Protein AF-A0A166K056-F1 (afdb_monomer)

Foldseek 3Di:
DAAEEEEEEEAPVCLVPVVPQPLRVLLQVVSVVVVRYDYLYYDYDYLDLVRLLVVVCVCLDPPNRHQEYEYEALFFPDPSSCNCVNVVVQAPFWDVVLVVQLLVLVCLVPVCSVRGRWTWHDRQNHTYTYFYNDNVSSNSSSCQCPAQCNVVQVSCVSVVHPSVVVVVVCVVPPDGPNPPVVSPCVVVVVVVVVVVVVPDDDDDDDDDDDDDDDDDDDDDDDDDDDDDDDDDDDDDDDDDDDDDDDDDDDDDDDDDDDDDDDDDDDDDDDDDDDDDDDDDDDDDPDDPDDDDFPDLAADDLVDDPVNFDPDGSFDAAALVVQQVLLLVVFAAADKDKDFLDLLLAQWFFQAFDFQQAWVVNAKFFQAFFWFAALVPDWWDKAFEDEVVRDPLADDDPPRYIYGHHHRGHHRPNTFEGDHPVQKAQDDADADPVGDGDGGTMMTGNGRDDGNYRMDHTNNPHHGGDGQDHGRDRCHSVCVVSVSCVSSVNGMGMTGDFWAEEEEEEDPLEDEPVDDDPDDPPDSNHDYQPARVVVVCLCVVSSHHYHYLYYFYLDLVSLLVSVLVRLVGTQEYEYEALQDRDSSVCNSVSQCPVFVKAWPGQAYQEPPWGRWTKIWGDRPVDPPDTGIYIYTYNQRLRSVLCCLSHVQLSSSNNSSHDNVVSHFDKDKAFEQAKDFAAQGWYFFFFQWEQDPVGIHTYGLPDRDSNPPSSNPNGQKTFGGDHDDDVDDRIDGGRDIGIIGGNHDHHYPPDPD

Secondary structure (DSSP, 8-state):
-PEEEEEEEE-TTTTT-GGG--HHHHHHHHHHHTTSEEEEEEEEE-S-HHHHHHHHHHHTSTTT--SEEEEES--SSSTT--HHHHHGGG-SEE-HHHHHHHHHHHHTT-GGGGG----EEEETTEEEEEE-SSHHHHHHHHHHHHGGGHHHHHHHHHTT--SHHHHHHHTTT-----SSSTTSSHHHHHHHHHHHHHH-----PPPPP-------------------------------------------------------------------------------PPPPPS-SSPP-TTS-GGGS-SS-SS--B-HHHHHHHHHTT-----EEEEESSGGGTTPEESS-EE-SS-BSSS-EESSSEEEE-TTT--SEEEEEE-TTTS-TTSPPPTTEEEEE-TTPBPPTT--EEEEGGGEEEEEEEE-TTS-EEEEEEEEE-----TTTTEEPTTSSB-TT-EEE-TT-B--TTSHHHHHHHHTT--EEEEEPPPPEEEEEE-TTEE-SSS-----TTS---EE--HHHHHHHHHHHTT--EEEEEEE-SSHHHHHHHHHHHHHH-SEEEEES--SSSTT--HHHHHHHHH--EEEES-BSEES-TT-EEEEEEETTEEEEEEEEEEE-SSHHHHHHHIIIIIHHHHHHHTT--HHHHSPPEEEEEESS-EE--SSEEEEEEEEEEETTEEEEEE-S---TT-GGGGTT--EEEEEPPPPTTS-SEEPTT-EEEEEE-SPPEEP----

Radius of gyration: 42.16 Å; Cα contacts (8 Å, |Δi|>4): 1366; chains: 1; bounding box: 133×83×109 Å

pLDDT: mean 81.58, std 23.65, range [22.14, 98.75]

Sequence (751 aa):
MAYAFCVLTVSDTASQHASADRSGPAIAEMLVHSGRFVLRDQRIVPDDEHAIRDVLASWTSFGFGADLVITTGGTGFGVRDRTPEAVTPLLQKHAPGLVHLLLASSLEKTPFGALSRPVAGTVNDTLVVTLPGSLKAVKEGVEVLLASGLVDHALDLIKGGSGETLHRSLAKGKQPEVAASLVFDATREERLEAERVVAEGFDVKSPPHTGVERAESEHTLETVSLGDSSETQDSSEPGTPHTAGTSVGAELQSMKEPGTPHAGNSSLAPASENAAPHHHHHHDASTHHIPEPRSILSHDPSLPPTARHRVSPYNLVSYEQATETIMNKLFPLSVEKKRVNPSLAGHVLAEDVYAPHNIPSTQTTSVDGYAILASTDGPGIYKVVTSATHKTLDPLPEGTIYRINTGGPLPVDTDAVIMVEDTHLISAAKDEDGNDAEELEIETLVSVPAGENVRQPGSDVKEGDLVLSKDSLLRSTGGEIGTLAFVGRTEVSVVRKPVVAILSTGNELVDLQDPVNIAQDEWGGIYDTNRPSLQAALEGLGYEVSDLGIVDDSIESHVSAIKRGLTKADVLLTTGGTSMGASDLLKPVIERHFGGSIHFGRVMVKPGKPTTFATLPVPDAPGVHKTLFALPGNPASALVMFHVFVVPALRRLGGYAPEQCHFPLVNVKIDVPMRLDLRVEFHRVVIRVENGGPRAYSTGGQRSSRVASLNGANGLVVLPKKTFGGFDVLEKDSEVQAMLIGELQMVQTRF

Nearest PDB structures (foldseek):
  6hso-assembly1_A-2  TM=8.965E-01  e=8.606E-50  Rattus norvegicus
  5erv-assembly1_A  TM=8.896E-01  e=5.034E-49  Rattus norvegicus
  4nwo-assembly1_A  TM=9.095E-01  e=4.667E-14  Shewanella oneidensis
  8cuu-assembly1_A  TM=8.964E-01  e=3.510E-14  synthetic construct
  8cuv-assembly1_A  TM=8.872E-01  e=2.436E-13  synthetic construct

Mean predicted aligned error: 19.11 Å

Solvent-accessible surface area (backbone atoms only — not comparable to full-atom values): 43209 Å² total; per-residue (Å²): 133,68,43,31,26,33,33,40,26,34,28,64,64,26,50,77,37,62,88,69,54,62,36,45,62,49,54,53,49,56,43,40,73,69,73,46,38,42,83,72,50,75,51,62,29,43,50,39,46,62,60,48,36,56,53,49,55,53,44,48,30,93,85,59,67,35,41,35,38,40,37,30,17,28,20,48,84,51,99,55,36,30,41,40,74,31,49,56,84,58,45,78,42,76,32,62,70,58,34,50,50,53,42,52,64,31,42,78,76,35,76,69,34,73,52,51,50,56,48,32,23,26,30,82,69,15,43,38,39,46,35,49,55,48,52,66,57,35,53,57,46,52,52,60,43,57,31,58,46,51,48,62,49,53,54,39,46,60,72,70,45,86,57,56,72,57,56,58,44,47,73,65,75,49,70,62,72,66,70,65,71,80,76,56,55,79,67,44,58,61,44,50,54,58,46,48,76,71,66,70,86,72,86,86,76,79,82,85,91,77,86,82,84,89,82,79,88,83,90,78,88,86,88,85,85,89,87,78,90,82,92,83,91,88,86,86,90,90,84,88,88,85,92,90,89,82,92,86,87,85,87,90,85,88,89,85,87,91,90,87,91,80,89,87,85,86,89,87,87,88,88,88,88,87,85,86,83,93,79,92,80,81,88,73,88,72,81,80,74,79,70,75,51,92,46,79,61,65,63,63,85,91,52,60,85,84,74,50,62,92,37,75,52,51,63,73,36,47,60,67,56,50,51,50,56,50,60,77,73,52,60,54,46,66,74,43,79,44,64,68,53,80,86,48,43,72,29,16,29,68,44,69,40,56,25,83,48,34,33,47,75,50,46,20,31,72,45,48,25,34,38,34,32,42,91,81,51,52,57,42,78,32,33,48,38,33,80,90,80,42,57,52,83,50,75,71,59,90,70,49,36,35,54,38,47,58,67,34,69,62,39,46,87,44,45,20,43,51,44,54,88,49,44,44,86,72,42,57,41,64,46,99,88,67,48,80,69,48,71,40,27,35,31,37,71,55,72,58,57,73,46,33,55,47,42,51,54,27,68,82,41,37,54,68,39,78,77,43,60,48,65,40,71,25,41,82,84,40,60,55,56,48,52,40,53,72,54,66,43,62,60,47,47,23,22,36,71,51,32,35,15,36,34,33,39,44,80,49,56,34,54,83,89,59,74,72,88,61,56,94,91,57,91,70,60,44,69,60,60,50,53,64,56,49,48,54,55,38,49,75,69,68,39,54,73,45,81,70,48,79,33,52,68,42,73,65,48,47,54,53,50,52,52,55,29,65,73,73,25,50,31,36,40,38,29,19,38,40,74,86,62,95,55,34,50,52,60,35,44,38,45,75,77,50,67,22,49,70,81,39,45,20,32,43,39,34,58,38,39,35,33,25,40,32,40,33,58,41,93,93,37,87,93,43,68,37,42,34,41,35,26,33,59,38,43,45,13,28,62,52,43,36,63,72,51,47,49,26,50,47,32,28,25,15,42,42,55,81,85,66,21,54,63,58,72,41,74,25,26,29,69,55,65,45,73,48,42,84,28,39,30,59,43,44,13,37,40,31,39,48,102,88,47,45,34,31,36,68,49,65,72,84,52,41,69,37,55,77,32,55,67,81,46,18,25,29,38,54,43,62,51,43,51,92,93,52,66,63,52,47,52,56,66,39,77,43,47,26,34,47,79,47,75,76,41,71,54,91,71,87,126

Structure (mmCIF, N/CA/C/O backbone):
data_AF-A0A166K056-F1
#
_entry.id   AF-A0A166K056-F1
#
loop_
_atom_site.group_PDB
_atom_site.id
_atom_site.type_symbol
_atom_site.label_atom_id
_atom_site.label_alt_id
_atom_site.label_comp_id
_atom_site.label_asym_id
_atom_site.label_entity_id
_atom_site.label_seq_id
_atom_site.pdbx_PDB_ins_code
_atom_site.Cartn_x
_atom_site.Cartn_y
_atom_site.Cartn_z
_atom_site.occupancy
_atom_site.B_iso_or_equiv
_atom_site.auth_seq_id
_atom_site.auth_comp_id
_atom_site.auth_asym_id
_atom_site.auth_atom_id
_atom_site.pdbx_PDB_model_num
ATOM 1 N N . MET A 1 1 ? -47.479 20.521 -13.825 1.00 61.12 1 MET A N 1
ATOM 2 C CA . MET A 1 1 ? -47.565 21.978 -13.564 1.00 61.12 1 MET A CA 1
ATOM 3 C C . MET A 1 1 ? -46.183 22.559 -13.826 1.00 61.12 1 MET A C 1
ATOM 5 O O . MET A 1 1 ? -45.245 21.771 -13.839 1.00 61.12 1 MET A O 1
ATOM 9 N N . ALA A 1 2 ? -46.050 23.859 -14.084 1.00 83.94 2 ALA A N 1
ATOM 10 C CA . ALA A 1 2 ? -44.731 24.495 -14.137 1.00 83.94 2 ALA A CA 1
ATOM 11 C C . ALA A 1 2 ? -44.344 24.992 -12.737 1.00 83.94 2 ALA A C 1
ATOM 13 O O . ALA A 1 2 ? -45.231 25.397 -11.982 1.00 83.94 2 ALA A O 1
ATOM 14 N N . TYR A 1 3 ? -43.057 24.947 -12.404 1.00 93.62 3 TYR A N 1
ATOM 15 C CA . TYR A 1 3 ? -42.528 25.434 -11.132 1.00 93.62 3 TY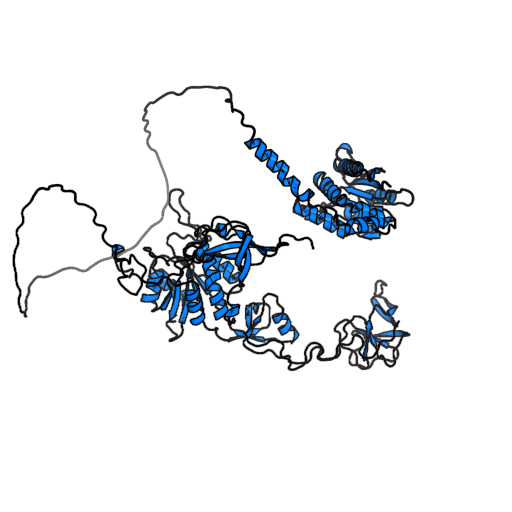R A CA 1
ATOM 16 C C . TYR A 1 3 ? -42.156 26.918 -11.232 1.00 93.62 3 TYR A C 1
ATOM 18 O O . TYR A 1 3 ? -41.561 27.354 -12.220 1.00 93.62 3 TYR A O 1
ATOM 26 N N . ALA A 1 4 ? -42.499 27.710 -10.221 1.00 96.12 4 ALA A N 1
ATOM 27 C CA . ALA A 1 4 ? -42.111 29.116 -10.150 1.00 96.12 4 ALA A CA 1
ATOM 28 C C . ALA A 1 4 ? -40.697 29.245 -9.568 1.00 96.12 4 ALA A C 1
ATOM 30 O O . ALA A 1 4 ? -40.418 28.652 -8.528 1.00 96.12 4 ALA A O 1
ATOM 31 N N . PHE A 1 5 ? -39.813 30.032 -10.185 1.00 97.75 5 PHE A N 1
ATOM 32 C CA . PHE A 1 5 ? -38.455 30.224 -9.663 1.00 97.75 5 PHE A CA 1
ATOM 33 C C . PHE A 1 5 ? -38.014 31.686 -9.603 1.00 97.75 5 PHE A C 1
ATOM 35 O O . PHE A 1 5 ? -38.512 32.527 -10.354 1.00 97.75 5 PHE A O 1
ATOM 42 N N . CYS A 1 6 ? -37.046 31.971 -8.734 1.00 98.31 6 CYS A N 1
ATOM 43 C CA . CYS A 1 6 ? -36.418 33.282 -8.609 1.00 98.31 6 CYS A CA 1
ATOM 44 C C . CYS A 1 6 ? -34.890 33.196 -8.707 1.00 98.31 6 CYS A C 1
ATOM 46 O O . CYS A 1 6 ? -34.292 32.169 -8.375 1.00 98.31 6 CYS A O 1
ATOM 48 N N . VAL A 1 7 ? -34.259 34.287 -9.152 1.00 98.25 7 VAL A N 1
ATOM 49 C CA . VAL A 1 7 ? -32.799 34.366 -9.341 1.00 98.25 7 VAL A CA 1
ATOM 50 C C . VAL A 1 7 ? -32.215 35.568 -8.609 1.00 98.25 7 VAL A C 1
ATOM 52 O O . VAL A 1 7 ? -32.573 36.708 -8.910 1.00 98.25 7 VAL A O 1
ATOM 55 N N . LEU A 1 8 ? -31.297 35.319 -7.672 1.00 98.19 8 LEU A N 1
ATOM 56 C CA . LEU A 1 8 ? -30.595 36.359 -6.918 1.00 98.19 8 LEU A CA 1
ATOM 57 C C . LEU A 1 8 ? -29.129 36.454 -7.343 1.00 98.19 8 LEU A C 1
ATOM 59 O O . LEU A 1 8 ? -28.325 35.580 -7.019 1.00 98.19 8 LEU A O 1
ATOM 63 N N . THR A 1 9 ? -28.761 37.543 -8.007 1.00 97.94 9 THR A N 1
ATOM 64 C CA . THR A 1 9 ? -27.352 37.856 -8.256 1.00 97.94 9 THR A CA 1
ATOM 65 C C . THR A 1 9 ? -26.774 38.602 -7.063 1.00 97.94 9 THR A C 1
ATOM 67 O O . THR A 1 9 ? -27.271 39.660 -6.682 1.00 97.94 9 THR A O 1
ATOM 70 N N . VAL A 1 10 ? -25.699 38.067 -6.495 1.00 97.56 10 VAL A N 1
ATOM 71 C CA . VAL A 1 10 ? -24.932 38.681 -5.412 1.00 97.56 10 VAL A CA 1
ATOM 72 C C . VAL A 1 10 ? -23.645 39.240 -6.017 1.00 97.56 10 VAL A C 1
ATOM 74 O O . VAL A 1 10 ? -22.807 38.488 -6.517 1.00 97.56 10 VAL A O 1
ATOM 77 N N . SER A 1 11 ? -23.543 40.568 -6.083 1.00 95.38 11 SER A N 1
ATOM 78 C CA . SER A 1 11 ? -22.360 41.267 -6.587 1.00 95.38 11 SER A CA 1
ATOM 79 C C . SER A 1 11 ? -22.361 42.746 -6.199 1.00 95.38 11 SER A C 1
ATOM 81 O O . SER A 1 11 ? -23.210 43.526 -6.648 1.00 95.38 11 SER A O 1
ATOM 83 N N . ASP A 1 12 ? -21.323 43.182 -5.486 1.00 93.12 12 ASP A N 1
ATOM 84 C CA . ASP A 1 12 ? -21.030 44.608 -5.250 1.00 93.12 12 ASP A CA 1
ATOM 85 C C . ASP A 1 12 ? -20.948 45.445 -6.543 1.00 93.12 12 ASP A C 1
ATOM 87 O O . ASP A 1 12 ? -21.274 46.631 -6.546 1.00 93.12 12 ASP A O 1
ATOM 91 N N . THR A 1 13 ? -20.524 44.842 -7.660 1.00 91.50 13 THR A N 1
ATOM 92 C CA . THR A 1 13 ? -20.402 45.545 -8.949 1.00 91.50 13 THR A CA 1
ATOM 93 C C . THR A 1 13 ? -21.747 45.632 -9.663 1.00 91.50 13 THR A C 1
ATOM 95 O O . THR A 1 13 ? -22.141 46.712 -10.112 1.00 91.50 13 THR A O 1
ATOM 98 N N . ALA A 1 14 ? -22.475 44.515 -9.762 1.00 92.44 14 ALA A N 1
ATOM 99 C CA . ALA A 1 14 ? -23.733 44.488 -10.503 1.00 92.44 14 ALA A CA 1
ATOM 100 C C . ALA A 1 14 ? -24.892 45.170 -9.758 1.00 92.44 14 ALA A C 1
ATOM 102 O O . ALA A 1 14 ? -25.795 45.698 -10.401 1.00 92.44 14 ALA A O 1
ATOM 103 N N . SER A 1 15 ? -24.857 45.227 -8.422 1.00 92.81 15 SER A N 1
ATOM 104 C CA . SER A 1 15 ? -25.839 45.989 -7.631 1.00 92.81 15 SER A CA 1
ATOM 105 C C . SER A 1 15 ? -25.762 47.501 -7.866 1.00 92.81 15 SER A C 1
ATOM 107 O O . SER A 1 15 ? -26.767 48.194 -7.730 1.00 92.81 15 SER A O 1
ATOM 109 N N . GLN A 1 16 ? -24.596 48.010 -8.274 1.00 92.31 16 GLN A N 1
ATOM 110 C CA . GLN A 1 16 ? -24.409 49.402 -8.699 1.00 92.31 16 GLN A CA 1
ATOM 111 C C . GLN A 1 16 ? -24.663 49.584 -10.203 1.00 92.31 16 GLN A C 1
ATOM 113 O O . GLN A 1 16 ? -25.211 50.601 -10.625 1.00 92.31 16 GLN A O 1
ATOM 118 N N . HIS A 1 17 ? -24.279 48.596 -11.016 1.00 91.25 17 HIS A N 1
ATOM 119 C CA . HIS A 1 17 ? -24.371 48.634 -12.475 1.00 91.25 17 HIS A CA 1
ATOM 120 C C . HIS A 1 17 ? -25.009 47.342 -12.996 1.00 91.25 17 HIS A C 1
ATOM 122 O O . HIS A 1 17 ? -24.307 46.398 -13.349 1.00 91.25 17 HIS A O 1
ATOM 128 N N . ALA A 1 18 ? -26.343 47.300 -13.081 1.00 88.38 18 ALA A N 1
ATOM 129 C CA . ALA A 1 18 ? -27.089 46.081 -13.424 1.00 88.38 18 ALA A CA 1
ATOM 130 C C . ALA A 1 18 ? -26.662 45.421 -14.754 1.00 88.38 18 ALA A C 1
ATOM 132 O O . ALA A 1 18 ? -26.744 44.206 -14.891 1.00 88.38 18 ALA A O 1
ATOM 133 N N . SER A 1 19 ? -26.137 46.193 -15.714 1.00 87.50 19 SER A N 1
ATOM 134 C CA . SER A 1 19 ? -25.581 45.683 -16.978 1.00 87.50 19 SER A CA 1
ATOM 135 C C . SER A 1 19 ? -24.303 44.842 -16.829 1.00 87.50 19 SER A C 1
ATOM 137 O O . SER A 1 19 ? -23.884 44.204 -17.795 1.00 87.50 19 SER A O 1
ATOM 139 N N . ALA A 1 20 ? -23.674 44.832 -15.650 1.00 86.25 20 ALA A N 1
ATOM 140 C CA . ALA A 1 20 ? -22.558 43.948 -15.329 1.00 86.25 20 ALA A CA 1
ATOM 141 C C . ALA A 1 20 ? -23.016 42.525 -14.952 1.00 86.25 20 ALA A C 1
ATOM 143 O O . ALA A 1 20 ? -22.210 41.595 -15.043 1.00 86.25 20 ALA A O 1
ATOM 144 N N . ASP A 1 21 ? -24.286 42.327 -14.569 1.00 93.50 21 ASP A N 1
ATOM 145 C CA . ASP A 1 21 ? -24.821 40.983 -14.357 1.00 93.50 21 ASP A CA 1
ATOM 146 C C . ASP A 1 21 ? -25.049 40.277 -15.696 1.00 93.50 21 ASP A C 1
ATOM 148 O O . ASP A 1 21 ? -25.907 40.648 -16.497 1.00 93.50 21 ASP A O 1
ATOM 152 N N . ARG A 1 22 ? -24.278 39.214 -15.918 1.00 93.50 22 ARG A N 1
ATOM 153 C CA . ARG A 1 22 ? -24.477 38.271 -17.026 1.00 93.50 22 ARG A CA 1
ATOM 154 C C . ARG A 1 22 ? -24.918 36.891 -16.541 1.00 93.50 22 ARG A C 1
ATOM 156 O O . ARG A 1 22 ? -25.360 36.087 -17.354 1.00 93.50 22 ARG A O 1
ATOM 163 N N . SER A 1 23 ? -24.791 36.619 -15.245 1.00 94.94 23 SER A N 1
ATOM 164 C CA . SER A 1 23 ? -25.004 35.307 -14.635 1.00 94.94 23 SER A CA 1
ATOM 165 C C . SER A 1 23 ? -26.474 35.095 -14.273 1.00 94.94 23 SER A C 1
ATOM 167 O O . SER A 1 23 ? -27.045 34.069 -14.636 1.00 94.94 23 SER A O 1
ATOM 169 N N . GLY A 1 24 ? -27.118 36.086 -13.651 1.00 95.75 24 GLY A N 1
ATOM 170 C CA . GLY A 1 24 ? -28.545 36.051 -13.329 1.00 95.75 24 GLY A CA 1
ATOM 171 C C . GLY A 1 24 ? -29.437 35.846 -14.562 1.00 95.75 24 GLY A C 1
ATOM 172 O O . GLY A 1 24 ? -30.225 34.896 -14.581 1.00 95.75 24 GLY A O 1
ATOM 173 N N . PRO A 1 25 ? -29.287 36.655 -15.635 1.00 96.06 25 PRO A N 1
ATOM 174 C CA . PRO A 1 25 ? -30.037 36.470 -16.876 1.00 96.06 25 PRO A CA 1
ATOM 175 C C . PRO A 1 25 ? -29.839 35.088 -17.509 1.00 96.06 25 PRO A C 1
ATOM 177 O O . PRO A 1 25 ? -30.799 34.518 -18.019 1.00 96.06 25 PRO A O 1
ATOM 180 N N . ALA A 1 26 ? -28.632 34.515 -17.433 1.00 94.31 26 ALA A N 1
ATOM 181 C CA . ALA A 1 26 ? -28.354 33.188 -17.982 1.00 94.31 26 ALA A CA 1
ATOM 182 C C . ALA A 1 26 ? -29.072 32.064 -17.211 1.00 94.31 26 ALA A C 1
ATOM 184 O O . ALA A 1 26 ? -29.607 31.150 -17.835 1.00 94.31 26 ALA A O 1
ATOM 185 N N . ILE A 1 27 ? -29.151 32.145 -15.875 1.00 96.81 27 ILE A N 1
ATOM 186 C CA . ILE A 1 27 ? -29.944 31.203 -15.058 1.00 96.81 27 ILE A CA 1
ATOM 187 C C . ILE A 1 27 ? -31.416 31.277 -15.460 1.00 96.81 27 ILE A C 1
ATOM 189 O O . ILE A 1 27 ? -32.052 30.249 -15.699 1.00 96.81 27 ILE A O 1
ATOM 193 N N . ALA A 1 28 ? -31.945 32.500 -15.551 1.00 95.69 28 ALA A N 1
ATOM 194 C CA . ALA A 1 28 ? -33.329 32.742 -15.930 1.00 95.69 28 ALA A CA 1
ATOM 195 C C . ALA A 1 28 ? -33.649 32.178 -17.321 1.00 95.69 28 ALA A C 1
ATOM 197 O O . ALA A 1 28 ? -34.644 31.471 -17.491 1.00 95.69 28 ALA A O 1
ATOM 198 N N . GLU A 1 29 ? -32.775 32.433 -18.295 1.00 95.00 29 GLU A N 1
ATOM 199 C CA . GLU A 1 29 ? -32.897 31.927 -19.657 1.00 95.00 29 GLU A CA 1
ATOM 200 C C . GLU A 1 29 ? -32.895 30.391 -19.701 1.00 95.00 29 GLU A C 1
ATOM 202 O O . GLU A 1 29 ? -33.800 29.798 -20.289 1.00 95.00 29 GLU A O 1
ATOM 207 N N . MET A 1 30 ? -31.925 29.731 -19.062 1.00 95.12 30 MET A N 1
ATOM 208 C CA . MET A 1 30 ? -31.781 28.269 -19.107 1.00 95.12 30 MET A CA 1
ATOM 209 C C . MET A 1 30 ? -32.948 27.536 -18.435 1.00 95.12 30 MET A C 1
ATOM 211 O O . MET A 1 30 ? -33.456 26.550 -18.976 1.00 95.12 30 MET A O 1
ATOM 215 N N . LEU A 1 31 ? -33.415 28.029 -17.284 1.00 92.88 31 LEU A N 1
ATOM 216 C CA . LEU A 1 31 ? -34.552 27.433 -16.583 1.00 92.88 31 LEU A CA 1
ATOM 217 C C . LEU A 1 31 ? -35.853 27.593 -17.380 1.00 92.88 31 LEU A C 1
ATOM 219 O O . LEU A 1 31 ? -36.585 26.614 -17.529 1.00 92.88 31 LEU A O 1
ATOM 223 N N . VAL A 1 32 ? -36.117 28.764 -17.973 1.00 92.94 32 VAL A N 1
ATOM 224 C CA . VAL A 1 32 ? -37.289 28.962 -18.848 1.00 92.94 32 VAL A CA 1
ATOM 225 C C . VAL A 1 32 ? -37.221 28.063 -20.091 1.00 92.94 32 VAL A C 1
ATOM 227 O O . VAL A 1 32 ? -38.220 27.430 -20.438 1.00 92.94 32 VAL A O 1
ATOM 230 N N . HIS A 1 33 ? -36.049 27.921 -20.722 1.00 91.00 33 HIS A N 1
ATOM 231 C CA . HIS A 1 33 ? -35.871 27.064 -21.904 1.00 91.00 33 HIS A CA 1
ATOM 232 C C . HIS A 1 33 ? -36.130 25.570 -21.650 1.00 91.00 33 HIS A C 1
ATOM 234 O O . HIS A 1 33 ? -36.490 24.855 -22.584 1.00 91.00 33 HIS A O 1
ATOM 240 N N . SER A 1 34 ? -36.026 25.088 -20.407 1.00 86.62 34 SER A N 1
ATOM 241 C CA . SER A 1 34 ? -36.412 23.709 -20.057 1.00 86.62 34 SER A CA 1
ATOM 242 C C . SER A 1 34 ? -37.915 23.417 -20.236 1.00 86.62 34 SER A C 1
ATOM 244 O O . SER A 1 34 ? -38.332 22.257 -20.229 1.00 86.62 34 SER A O 1
ATOM 246 N N . GLY A 1 35 ? -38.756 24.457 -20.329 1.00 85.06 35 GLY A N 1
ATOM 247 C CA . GLY A 1 35 ? -40.214 24.345 -20.416 1.00 85.06 35 GLY A CA 1
ATOM 248 C C . GLY A 1 35 ? -40.910 23.882 -19.127 1.00 85.06 35 GLY A C 1
ATOM 249 O O . GLY A 1 35 ? -42.131 23.710 -19.127 1.00 85.06 35 GLY A O 1
ATOM 250 N N . ARG A 1 36 ? -40.168 23.671 -18.028 1.00 86.62 36 ARG A N 1
ATOM 251 C CA . ARG A 1 36 ? -40.708 23.272 -16.713 1.00 86.62 36 ARG A CA 1
ATOM 252 C C . ARG A 1 36 ? -40.801 24.410 -15.705 1.00 86.62 36 ARG A C 1
ATOM 254 O O . ARG A 1 36 ? -41.571 24.290 -14.753 1.00 86.62 36 ARG A O 1
ATOM 261 N N . PHE A 1 37 ? -40.075 25.502 -15.923 1.00 93.69 37 PHE A N 1
ATOM 262 C CA . PHE A 1 37 ? -39.930 26.591 -14.962 1.00 93.69 37 PHE A CA 1
ATOM 263 C C . PHE A 1 37 ? -40.432 27.928 -15.520 1.00 93.69 37 PHE A C 1
ATOM 265 O O . PHE A 1 37 ? -40.282 28.216 -16.706 1.00 93.69 37 PHE A O 1
ATOM 272 N N . VAL A 1 38 ? -41.010 28.761 -14.653 1.00 95.38 38 VAL A N 1
ATOM 273 C CA . VAL A 1 38 ? -41.463 30.125 -14.966 1.00 95.38 38 VAL A CA 1
ATOM 274 C C . VAL A 1 38 ? -40.770 31.104 -14.025 1.00 95.38 38 VAL A C 1
ATOM 276 O O . VAL A 1 38 ? -40.877 30.969 -12.805 1.00 95.38 38 VAL A O 1
ATOM 279 N N . LEU A 1 39 ? -40.066 32.090 -14.590 1.00 96.25 39 LEU A N 1
ATOM 280 C CA . LEU A 1 39 ? -39.398 33.126 -13.805 1.00 96.25 39 LEU A CA 1
ATOM 281 C C . LEU A 1 39 ? -40.452 33.984 -13.101 1.00 96.25 39 LEU A C 1
ATOM 283 O O . LEU A 1 39 ? -41.348 34.528 -13.747 1.00 96.25 39 LEU A O 1
ATOM 287 N N . ARG A 1 40 ? -40.330 34.106 -11.779 1.00 96.06 40 ARG A N 1
ATOM 288 C CA . ARG A 1 40 ? -41.246 34.870 -10.930 1.00 96.06 40 ARG A CA 1
ATOM 289 C C . ARG A 1 40 ? -40.673 36.217 -10.500 1.00 96.06 40 ARG A C 1
ATOM 291 O O . ARG A 1 40 ? -41.404 37.201 -10.496 1.00 96.06 40 ARG A O 1
ATOM 298 N N . ASP A 1 41 ? -39.395 36.254 -10.133 1.00 97.31 41 ASP A N 1
ATOM 299 C CA . ASP A 1 41 ? -38.681 37.478 -9.753 1.00 97.31 41 ASP A CA 1
ATOM 300 C C . ASP A 1 41 ? -37.169 37.299 -9.982 1.00 97.31 41 ASP A C 1
ATOM 302 O O . ASP A 1 41 ? -36.645 36.186 -9.895 1.00 97.31 41 ASP A O 1
ATOM 306 N N . GLN A 1 42 ? -36.466 38.388 -10.274 1.00 97.12 42 GLN A N 1
ATOM 307 C CA . GLN A 1 42 ? -35.012 38.421 -10.415 1.00 97.12 42 GLN A CA 1
ATOM 308 C C . GLN A 1 42 ? -34.490 39.716 -9.802 1.00 97.12 42 GLN A C 1
ATOM 310 O O . GLN A 1 42 ? -34.960 40.804 -10.134 1.00 97.12 42 GLN A O 1
ATOM 315 N N . ARG A 1 43 ? -33.495 39.608 -8.918 1.00 97.69 43 ARG A N 1
ATOM 316 C CA . ARG A 1 43 ? -32.910 40.756 -8.213 1.00 97.69 43 ARG A CA 1
ATOM 317 C C . ARG A 1 43 ? -31.394 40.670 -8.173 1.00 97.69 43 ARG A C 1
ATOM 319 O O . ARG A 1 43 ? -30.815 39.590 -8.269 1.00 97.69 43 ARG A O 1
ATOM 326 N N . ILE A 1 44 ? -30.775 41.832 -7.998 1.00 97.75 44 ILE A N 1
ATOM 327 C CA . ILE A 1 44 ? -29.340 41.982 -7.782 1.00 97.75 44 ILE A CA 1
ATOM 328 C C . ILE A 1 44 ? -29.146 42.679 -6.434 1.00 97.75 44 ILE A C 1
ATOM 330 O O . ILE A 1 44 ? -29.798 43.688 -6.167 1.00 97.75 44 ILE A O 1
ATOM 334 N N . VAL A 1 45 ? -28.263 42.145 -5.595 1.00 97.44 45 VAL A N 1
ATOM 335 C CA . VAL A 1 45 ? -27.890 42.697 -4.283 1.00 97.44 45 VAL A CA 1
ATOM 336 C C . VAL A 1 45 ? -26.367 42.813 -4.176 1.00 97.44 45 VAL A C 1
ATOM 338 O O . VAL A 1 45 ? -25.658 42.087 -4.879 1.00 97.44 45 VAL A O 1
ATOM 341 N N . PRO A 1 46 ? -25.835 43.735 -3.353 1.00 95.88 46 PRO A N 1
ATOM 342 C CA . PRO A 1 46 ? -24.414 43.735 -3.016 1.00 95.88 46 PRO A CA 1
ATOM 343 C C . PRO A 1 46 ? -24.036 42.455 -2.262 1.00 95.88 46 PRO A C 1
ATOM 345 O O . PRO A 1 46 ? -24.902 41.710 -1.796 1.00 95.88 46 PRO A O 1
ATOM 348 N N . ASP A 1 47 ? -22.737 42.229 -2.099 1.00 93.88 47 ASP A N 1
ATOM 349 C CA . ASP A 1 47 ? -22.197 41.162 -1.260 1.00 93.88 47 ASP A CA 1
ATOM 350 C C . ASP A 1 47 ? -22.361 41.530 0.232 1.00 93.88 47 ASP A C 1
ATOM 352 O O . ASP A 1 47 ? -21.416 41.890 0.941 1.00 93.88 47 ASP A O 1
ATOM 356 N N . ASP A 1 48 ? -23.609 41.536 0.699 1.00 95.25 48 ASP A N 1
ATOM 357 C CA . ASP A 1 48 ? -24.008 41.873 2.064 1.00 95.25 48 ASP A CA 1
ATOM 358 C C . ASP A 1 48 ? -25.002 40.851 2.628 1.00 95.25 48 ASP A C 1
ATOM 360 O O . ASP A 1 48 ? -25.994 40.484 1.998 1.00 95.25 48 ASP A O 1
ATOM 364 N N . GLU A 1 49 ? -24.734 40.407 3.853 1.00 95.81 49 GLU A N 1
ATOM 365 C CA . GLU A 1 49 ? -25.452 39.315 4.504 1.00 95.81 49 GLU A CA 1
ATOM 366 C C . GLU A 1 49 ? -26.931 39.644 4.771 1.00 95.81 49 GLU A C 1
ATOM 368 O O . GLU A 1 49 ? -27.787 38.766 4.647 1.00 95.81 49 GLU A O 1
ATOM 373 N N . HIS A 1 50 ? -27.250 40.904 5.085 1.00 95.69 50 HIS A N 1
ATOM 374 C CA . HIS A 1 50 ? -28.622 41.343 5.341 1.00 95.69 50 HIS A CA 1
ATOM 375 C C . HIS A 1 50 ? -29.381 41.511 4.025 1.00 95.69 50 HIS A C 1
ATOM 377 O O . HIS A 1 50 ? -30.466 40.955 3.878 1.00 95.69 50 HIS A O 1
ATOM 383 N N . ALA A 1 51 ? -28.779 42.169 3.028 1.00 95.81 51 ALA A N 1
ATOM 384 C CA . ALA A 1 51 ? -29.395 42.350 1.712 1.00 95.81 51 ALA A CA 1
ATOM 385 C C . ALA A 1 51 ? -29.751 41.013 1.031 1.00 95.81 51 ALA A C 1
ATOM 387 O O . ALA A 1 51 ? -30.809 40.892 0.409 1.00 95.81 51 ALA A O 1
ATOM 388 N N . ILE A 1 52 ? -28.897 39.991 1.175 1.00 97.56 52 ILE A N 1
ATOM 389 C CA . ILE A 1 52 ? -29.170 38.634 0.680 1.00 97.56 52 ILE A CA 1
ATOM 390 C C . ILE A 1 52 ? -30.322 37.992 1.469 1.00 97.56 52 ILE A C 1
ATOM 392 O O . ILE A 1 52 ? -31.264 37.475 0.862 1.00 97.56 52 ILE A O 1
ATOM 396 N N . ARG A 1 53 ? -30.284 38.036 2.811 1.00 97.12 53 ARG A N 1
ATOM 397 C CA . ARG A 1 53 ? -31.327 37.437 3.664 1.00 97.12 53 ARG A CA 1
ATOM 398 C C . ARG A 1 53 ? -32.697 38.077 3.472 1.00 97.12 53 ARG A C 1
ATOM 400 O O . ARG A 1 53 ? -33.671 37.338 3.391 1.00 97.12 53 ARG A O 1
ATOM 407 N N . ASP A 1 54 ? -32.782 39.397 3.344 1.00 95.94 54 ASP A N 1
ATOM 408 C CA . ASP A 1 54 ? -34.049 40.118 3.172 1.00 95.94 54 ASP A CA 1
ATOM 409 C C . ASP A 1 54 ? -34.769 39.706 1.877 1.00 95.94 54 ASP A C 1
ATOM 411 O O . ASP A 1 54 ? -35.987 39.499 1.866 1.00 95.94 54 ASP A O 1
ATOM 415 N N . VAL A 1 55 ? -34.023 39.526 0.779 1.00 97.12 55 VAL A N 1
ATOM 416 C CA . VAL A 1 55 ? -34.593 39.041 -0.488 1.00 97.12 55 VAL A CA 1
ATOM 417 C C . VAL A 1 55 ? -35.025 37.580 -0.378 1.00 97.12 55 VAL A C 1
ATOM 419 O O . VAL A 1 55 ? -36.134 37.248 -0.799 1.00 97.12 55 VAL A O 1
ATOM 422 N N . LEU A 1 56 ? -34.199 36.715 0.219 1.00 96.12 56 LEU A N 1
ATOM 423 C CA . LEU A 1 56 ? -34.547 35.304 0.399 1.00 96.12 56 LEU A CA 1
ATOM 424 C C . LEU A 1 56 ? -35.776 35.138 1.294 1.00 96.12 56 LEU A C 1
ATOM 426 O O . LEU A 1 56 ? -36.729 34.492 0.875 1.00 96.12 56 LEU A O 1
ATOM 430 N N . ALA A 1 57 ? -35.813 35.795 2.454 1.00 93.25 57 ALA A N 1
ATOM 431 C CA . ALA A 1 57 ? -36.957 35.780 3.362 1.00 93.25 57 ALA A CA 1
ATOM 432 C C . ALA A 1 57 ? -38.236 36.316 2.697 1.00 93.25 57 ALA A C 1
ATOM 434 O O . ALA A 1 57 ? -39.321 35.785 2.934 1.00 93.25 57 ALA A O 1
ATOM 435 N N . SER A 1 58 ? -38.125 37.329 1.825 1.00 95.00 58 SER A N 1
ATOM 436 C CA . SER A 1 58 ? -39.252 37.816 1.024 1.00 95.00 58 SER A CA 1
ATOM 437 C C . SER A 1 58 ? -39.773 36.748 0.054 1.00 95.00 58 SER A C 1
ATOM 439 O O . SER A 1 58 ? -40.984 36.528 -0.004 1.00 95.00 58 SER A O 1
ATOM 441 N N . TRP A 1 59 ? -38.891 36.059 -0.676 1.00 96.94 59 TRP A N 1
ATOM 442 C CA . TRP A 1 59 ? -39.276 35.053 -1.674 1.00 96.94 59 TRP A CA 1
ATOM 443 C C . TRP A 1 59 ? -39.735 33.716 -1.087 1.00 96.94 59 TRP A C 1
ATOM 445 O O . TRP A 1 59 ? -40.596 33.063 -1.672 1.00 96.94 59 TRP A O 1
ATOM 455 N N . THR A 1 60 ? -39.211 33.327 0.075 1.00 93.81 60 THR A N 1
ATOM 456 C CA . THR A 1 60 ? -39.586 32.097 0.793 1.00 93.81 60 THR A CA 1
ATOM 457 C C . THR A 1 60 ? -40.732 32.328 1.787 1.00 93.81 60 THR A C 1
ATOM 459 O O . THR A 1 60 ? -41.048 31.449 2.590 1.00 93.81 60 THR A O 1
ATOM 462 N N . SER A 1 61 ? -41.339 33.522 1.797 1.00 90.56 61 SER A N 1
ATOM 463 C CA . SER A 1 61 ? -42.478 33.840 2.664 1.00 90.56 61 SER A CA 1
ATOM 464 C C . SER A 1 61 ? -43.773 33.176 2.183 1.00 90.56 61 SER A C 1
ATOM 466 O O . SER A 1 61 ? -44.035 33.058 0.980 1.00 90.56 61 SER A O 1
ATOM 468 N N . PHE A 1 62 ? -44.622 32.770 3.133 1.00 78.56 62 PHE A N 1
ATOM 469 C CA . PHE A 1 62 ? -45.925 32.178 2.831 1.00 78.56 62 PHE A CA 1
ATOM 470 C C . PHE A 1 62 ? -46.761 33.105 1.939 1.00 78.56 62 PHE A C 1
ATOM 472 O O . PHE A 1 62 ? -47.051 34.246 2.294 1.00 78.56 62 PHE A O 1
ATOM 479 N N . GLY A 1 63 ? -47.170 32.590 0.779 1.00 77.75 63 GLY A N 1
ATOM 480 C CA . GLY A 1 63 ? -47.942 33.335 -0.215 1.00 77.75 63 GLY A CA 1
ATOM 481 C C . GLY A 1 63 ? -47.110 34.037 -1.292 1.00 77.75 63 GLY A C 1
ATOM 482 O O . GLY A 1 63 ? -47.685 34.395 -2.321 1.00 77.75 63 GLY A O 1
ATOM 483 N N . PHE A 1 64 ? -45.781 34.168 -1.144 1.00 90.00 64 PHE A N 1
ATOM 484 C CA . PHE A 1 64 ? -44.949 34.602 -2.271 1.00 90.00 64 PHE A CA 1
ATOM 485 C C . PHE A 1 64 ? -44.901 33.528 -3.358 1.00 90.00 64 PHE A C 1
ATOM 487 O O . PHE A 1 64 ? -45.036 33.871 -4.523 1.00 90.00 64 PHE A O 1
ATOM 494 N N . GLY A 1 65 ? -44.799 32.240 -3.009 1.00 86.94 65 GLY A N 1
ATOM 495 C CA . GLY A 1 65 ? -44.945 31.130 -3.960 1.00 86.94 65 GLY A CA 1
ATOM 496 C C . GLY A 1 65 ? -43.801 31.018 -4.974 1.00 86.94 65 GLY A C 1
ATOM 497 O O . GLY A 1 65 ? -44.051 30.957 -6.183 1.00 86.94 65 GLY A O 1
ATOM 498 N N . ALA A 1 66 ? -42.561 31.026 -4.483 1.00 94.75 66 ALA A N 1
ATOM 499 C CA . ALA A 1 66 ? -41.398 30.537 -5.214 1.00 94.75 66 ALA A CA 1
ATOM 500 C C . ALA A 1 66 ? -41.149 29.069 -4.837 1.00 94.75 66 ALA A C 1
ATOM 502 O O . ALA A 1 66 ? -41.073 28.735 -3.658 1.00 94.75 66 ALA A O 1
ATOM 503 N N . ASP A 1 67 ? -40.996 28.202 -5.834 1.00 96.19 67 ASP A N 1
ATOM 504 C CA . ASP A 1 67 ? -40.687 26.783 -5.633 1.00 96.19 67 ASP A CA 1
ATOM 505 C C . ASP A 1 67 ? -39.169 26.558 -5.580 1.00 96.19 67 ASP A C 1
ATOM 507 O O . ASP A 1 67 ? -38.676 25.727 -4.822 1.00 96.19 67 ASP A O 1
ATOM 511 N N . LEU A 1 68 ? -38.422 27.331 -6.374 1.00 97.56 68 LEU A N 1
ATOM 512 C CA . LEU A 1 68 ? -36.967 27.270 -6.498 1.00 97.56 68 LEU A CA 1
ATOM 513 C C . LEU A 1 68 ? -36.358 28.675 -6.411 1.00 97.56 68 LEU A C 1
ATOM 515 O O . LEU A 1 68 ? -36.810 29.600 -7.082 1.00 97.56 68 LEU A O 1
ATOM 519 N N . VAL A 1 69 ? -35.277 28.829 -5.656 1.00 98.31 69 VAL A N 1
ATOM 520 C CA . VAL A 1 69 ? -34.422 30.018 -5.673 1.00 98.31 69 VAL A CA 1
ATOM 521 C C . VAL A 1 69 ? -32.997 29.592 -5.984 1.00 98.31 69 VAL A C 1
ATOM 523 O O . VAL A 1 69 ? -32.434 28.739 -5.298 1.00 98.31 69 VAL A O 1
ATOM 526 N N . ILE A 1 70 ? -32.402 30.214 -7.001 1.00 98.00 70 ILE A N 1
ATOM 527 C CA . ILE A 1 70 ? -30.976 30.062 -7.295 1.00 98.00 70 ILE A CA 1
ATOM 528 C C . ILE A 1 70 ? -30.272 31.389 -7.038 1.00 98.00 70 ILE A C 1
ATOM 530 O O . ILE A 1 70 ? -30.671 32.424 -7.576 1.00 98.00 70 ILE A O 1
ATOM 534 N N . THR A 1 71 ? -29.212 31.362 -6.230 1.00 97.88 71 THR A N 1
ATOM 535 C CA . THR A 1 71 ? -28.309 32.510 -6.084 1.00 97.88 71 THR A CA 1
ATOM 536 C C . THR A 1 71 ? -27.051 32.325 -6.931 1.00 97.88 71 THR A C 1
ATOM 538 O O . THR A 1 71 ? -26.626 31.199 -7.186 1.00 97.88 71 THR A O 1
ATOM 541 N N . THR A 1 72 ? -26.441 33.423 -7.374 1.00 97.00 72 THR A N 1
ATOM 542 C CA . THR A 1 72 ? -25.153 33.424 -8.084 1.00 97.00 72 THR A CA 1
ATOM 543 C C . THR A 1 72 ? -24.238 34.503 -7.524 1.00 97.00 72 THR A C 1
ATOM 545 O O . THR A 1 72 ? -24.596 35.678 -7.552 1.00 97.00 72 THR A O 1
ATOM 548 N N . GLY A 1 73 ? -23.040 34.119 -7.080 1.00 94.44 73 GLY A N 1
ATOM 549 C CA . GLY A 1 73 ? -22.040 35.038 -6.520 1.00 94.44 73 GLY A CA 1
ATOM 550 C C . GLY A 1 73 ? -21.876 34.918 -5.007 1.00 94.44 73 GLY A C 1
ATOM 551 O O . GLY A 1 73 ? -22.655 34.244 -4.332 1.00 94.44 73 GLY A O 1
ATOM 552 N N . GLY A 1 74 ? -20.813 35.525 -4.479 1.00 93.00 74 GLY A N 1
ATOM 553 C CA . GLY A 1 74 ? -20.514 35.558 -3.047 1.00 93.00 74 GLY A CA 1
ATOM 554 C C . GLY A 1 74 ? -20.175 34.209 -2.389 1.00 93.00 74 GLY A C 1
ATOM 555 O O . GLY A 1 74 ? -20.220 34.124 -1.165 1.00 93.00 74 GLY A O 1
ATOM 556 N N . THR A 1 75 ? -19.898 33.134 -3.147 1.00 94.56 75 THR A N 1
ATOM 557 C CA . THR A 1 75 ? -19.638 31.776 -2.604 1.00 94.56 75 THR A CA 1
ATOM 558 C C . THR A 1 75 ? -18.159 31.430 -2.407 1.00 94.56 75 THR A C 1
ATOM 560 O O . THR A 1 75 ? -17.860 30.319 -1.976 1.00 94.56 75 THR A O 1
ATOM 563 N N . GLY A 1 76 ? -17.226 32.319 -2.755 1.00 90.56 76 GLY A N 1
ATOM 564 C CA . GLY A 1 76 ? -15.785 32.063 -2.658 1.00 90.56 76 GLY A CA 1
ATOM 565 C C . GLY A 1 76 ? -15.190 32.298 -1.263 1.00 90.56 76 GLY A C 1
ATOM 566 O O . GLY A 1 76 ? -15.894 32.326 -0.251 1.00 90.56 76 GLY A O 1
ATOM 567 N N . PHE A 1 77 ? -13.865 32.467 -1.219 1.00 89.00 77 PHE A N 1
ATOM 568 C CA . PHE A 1 77 ? -13.077 32.820 -0.024 1.00 89.00 77 PHE A CA 1
ATOM 569 C C . PHE A 1 77 ? -12.684 34.312 0.036 1.00 89.00 77 PHE A C 1
ATOM 571 O O . PHE A 1 77 ? -11.878 34.711 0.878 1.00 89.00 77 PHE A O 1
ATOM 578 N N . GLY A 1 78 ? -13.196 35.152 -0.864 1.00 88.38 78 GLY A N 1
ATOM 579 C CA . GLY A 1 78 ? -12.955 36.590 -0.849 1.00 88.38 78 GLY A CA 1
ATOM 580 C C . GLY A 1 78 ? -13.520 37.249 0.411 1.00 88.38 78 GLY A C 1
ATOM 581 O O . GLY A 1 78 ? -14.528 36.823 0.962 1.00 88.38 78 GLY A O 1
ATOM 582 N N . VAL A 1 79 ? -12.908 38.348 0.860 1.00 88.00 79 VAL A N 1
ATOM 583 C CA . VAL A 1 79 ? -13.311 39.062 2.096 1.00 88.00 79 VAL A CA 1
ATOM 584 C C . VAL A 1 79 ? -14.786 39.510 2.071 1.00 88.00 79 VAL A C 1
ATOM 586 O O . VAL A 1 79 ? -15.428 39.625 3.123 1.00 88.00 79 VAL A O 1
ATOM 589 N N . ARG A 1 80 ? -15.316 39.745 0.862 1.00 91.00 80 ARG A N 1
ATOM 590 C CA . ARG A 1 80 ? -16.709 40.106 0.577 1.00 91.00 80 ARG A CA 1
ATOM 591 C C . ARG A 1 80 ? -17.621 38.900 0.303 1.00 91.00 80 ARG A C 1
ATOM 593 O O . ARG A 1 80 ? -18.819 39.074 0.409 1.00 91.00 80 ARG A O 1
ATOM 600 N N . ASP A 1 81 ? -17.113 37.698 0.027 1.00 93.50 81 ASP A N 1
ATOM 601 C CA . ASP A 1 81 ? -17.954 36.527 -0.274 1.00 93.50 81 ASP A CA 1
ATOM 602 C C . ASP A 1 81 ? -18.751 36.088 0.977 1.00 93.50 81 ASP A C 1
ATOM 604 O O . ASP A 1 81 ? -18.187 35.483 1.892 1.00 93.50 81 ASP A O 1
ATOM 608 N N . ARG A 1 82 ? -20.053 36.422 1.039 1.00 95.75 82 ARG A N 1
ATOM 609 C CA . ARG A 1 82 ? -20.946 36.179 2.202 1.00 95.75 82 ARG A CA 1
ATOM 610 C C . ARG A 1 82 ? -22.212 35.376 1.901 1.00 95.75 82 ARG A C 1
ATOM 612 O O . ARG A 1 82 ? -23.061 35.219 2.776 1.00 95.75 82 ARG A O 1
ATOM 619 N N . THR A 1 83 ? -22.382 34.862 0.685 1.00 97.00 83 THR A N 1
ATOM 620 C CA . THR A 1 83 ? -23.598 34.120 0.305 1.00 97.00 83 THR A CA 1
ATOM 621 C C . THR A 1 83 ? -23.835 32.867 1.166 1.00 97.00 83 THR A C 1
ATOM 623 O O . THR A 1 83 ? -24.974 32.666 1.588 1.00 97.00 83 THR A O 1
ATOM 626 N N . PRO A 1 84 ? -22.825 32.031 1.491 1.00 97.12 84 PRO A N 1
ATOM 627 C CA . PRO A 1 84 ? -23.009 30.874 2.368 1.00 97.12 84 PRO A CA 1
ATOM 628 C C . PRO A 1 84 ? -23.420 31.283 3.785 1.00 97.12 84 PRO A C 1
ATOM 630 O O . PRO A 1 84 ? -24.349 30.701 4.341 1.00 97.12 84 PRO A O 1
ATOM 633 N N . GLU A 1 85 ? -22.785 32.311 4.347 1.00 96.94 85 GLU A N 1
ATOM 634 C CA . GLU A 1 85 ? -23.102 32.883 5.659 1.00 96.94 85 GLU A CA 1
ATOM 635 C C . GLU A 1 85 ? -24.534 33.438 5.705 1.00 96.94 85 GLU A C 1
ATOM 637 O O . GLU A 1 85 ? -25.266 33.212 6.669 1.00 96.94 85 GLU A O 1
ATOM 642 N N . ALA A 1 86 ? -24.973 34.111 4.640 1.00 97.00 86 ALA A N 1
ATOM 643 C CA . ALA A 1 86 ? -26.326 34.640 4.524 1.00 97.00 86 ALA A CA 1
ATOM 644 C C . ALA A 1 86 ? -27.385 33.528 4.442 1.00 97.00 86 ALA A C 1
ATOM 646 O O . ALA A 1 86 ? -28.385 33.581 5.160 1.00 97.00 86 ALA A O 1
ATOM 647 N N . VAL A 1 87 ? -27.159 32.525 3.585 1.00 97.12 87 VAL A N 1
ATOM 648 C CA . VAL A 1 87 ? -28.146 31.487 3.240 1.00 97.12 87 VAL A CA 1
ATOM 649 C C . VAL A 1 87 ? -28.236 30.387 4.299 1.00 97.12 87 VAL A C 1
ATOM 651 O O . VAL A 1 87 ? -29.343 29.974 4.635 1.00 97.12 87 VAL A O 1
ATOM 654 N N . THR A 1 88 ? -27.106 29.909 4.834 1.00 97.31 88 THR A N 1
ATOM 655 C CA . THR A 1 88 ? -27.060 28.714 5.705 1.00 97.31 88 THR A CA 1
ATOM 656 C C . THR A 1 88 ? -28.018 28.796 6.902 1.00 97.31 88 THR A C 1
ATOM 658 O O . THR A 1 88 ? -28.761 27.835 7.090 1.00 97.31 88 THR A O 1
ATOM 661 N N . PRO A 1 89 ? -28.103 29.911 7.662 1.00 96.69 89 PRO A N 1
ATOM 662 C CA . PRO A 1 89 ? -28.993 30.008 8.825 1.00 96.69 89 PRO A CA 1
ATOM 663 C C . PRO A 1 89 ? -30.491 30.069 8.493 1.00 96.69 89 PRO A C 1
ATOM 665 O O . PRO A 1 89 ? -31.310 29.997 9.405 1.00 96.69 89 PRO A O 1
ATOM 668 N N . LEU A 1 90 ? -30.866 30.230 7.218 1.00 95.19 90 LEU A N 1
ATOM 669 C CA . LEU A 1 90 ? -32.267 30.189 6.782 1.00 95.19 90 LEU A CA 1
ATOM 670 C C . LEU A 1 90 ? -32.735 28.763 6.446 1.00 95.19 90 LEU A C 1
ATOM 672 O O . LEU A 1 90 ? -33.941 28.512 6.409 1.00 95.19 90 LEU A O 1
ATOM 676 N N . LEU A 1 91 ? -31.808 27.835 6.175 1.00 96.75 91 LEU A N 1
ATOM 677 C CA . LEU A 1 91 ? -32.129 26.477 5.736 1.00 96.75 91 LEU A CA 1
ATOM 678 C C . LEU A 1 91 ? -32.704 25.648 6.893 1.00 96.75 91 LEU A C 1
ATOM 680 O O . LEU A 1 91 ? -32.066 25.454 7.921 1.00 96.75 91 LEU A O 1
ATOM 684 N N . GLN A 1 92 ? -33.903 25.104 6.694 1.00 96.69 92 GLN A N 1
ATOM 685 C CA . GLN A 1 92 ? -34.579 24.223 7.656 1.00 96.69 92 GLN A CA 1
ATOM 686 C C . GLN A 1 92 ? -34.219 22.748 7.438 1.00 96.69 92 GLN A C 1
ATOM 688 O O . GLN A 1 92 ? -34.255 21.945 8.367 1.00 96.69 92 GLN A O 1
ATOM 693 N N . LYS A 1 93 ? -33.889 22.375 6.195 1.00 95.12 93 LYS A N 1
ATOM 694 C CA . LYS A 1 93 ? -33.373 21.050 5.826 1.00 95.12 93 LYS A CA 1
ATOM 695 C C . LYS A 1 93 ? -32.224 21.240 4.850 1.00 95.12 93 LYS A C 1
ATOM 697 O O . LYS A 1 93 ? -32.429 21.777 3.764 1.00 95.12 93 LYS A O 1
ATOM 702 N N . HIS A 1 94 ? -31.026 20.804 5.218 1.00 96.94 94 HIS A N 1
ATOM 703 C CA . HIS A 1 94 ? -29.864 20.873 4.334 1.00 96.94 94 HIS A CA 1
ATOM 704 C C . HIS A 1 94 ? -29.912 19.762 3.278 1.00 96.94 94 HIS A C 1
ATOM 706 O O . HIS A 1 94 ? -30.329 18.640 3.559 1.00 96.94 94 HIS A O 1
ATOM 712 N N . ALA A 1 95 ? -29.436 20.065 2.071 1.00 94.75 95 ALA A N 1
ATOM 713 C CA . ALA A 1 95 ? -29.319 19.129 0.956 1.00 94.75 95 ALA A CA 1
ATOM 714 C C . ALA A 1 95 ? -27.841 18.945 0.545 1.00 94.75 95 ALA A C 1
ATOM 716 O O . ALA A 1 95 ? -27.467 19.294 -0.580 1.00 94.75 95 ALA A O 1
ATOM 717 N N . PRO A 1 96 ? -26.972 18.395 1.423 1.00 93.00 96 PRO A N 1
ATOM 718 C CA . PRO A 1 96 ? -25.539 18.265 1.145 1.00 93.00 96 PRO A CA 1
ATOM 719 C C . PRO A 1 96 ? -25.245 17.407 -0.094 1.00 93.00 96 PRO A C 1
ATOM 721 O O . PRO A 1 96 ? -24.262 17.653 -0.780 1.00 93.00 96 PRO A O 1
ATOM 724 N N . GLY A 1 97 ? -26.122 16.465 -0.463 1.00 92.38 97 GLY A N 1
ATOM 725 C CA . GLY A 1 97 ? -25.990 15.704 -1.713 1.00 92.38 97 GLY A CA 1
ATOM 726 C C . GLY A 1 97 ? -25.976 16.579 -2.977 1.00 92.38 97 GLY A C 1
ATOM 727 O O . GLY A 1 97 ? -25.203 16.307 -3.892 1.00 92.38 97 GLY A O 1
ATOM 728 N N . LEU A 1 98 ? -26.756 17.669 -3.014 1.00 92.50 98 LEU A N 1
ATOM 729 C CA . LEU A 1 98 ? -26.726 18.633 -4.126 1.00 92.50 98 LEU A CA 1
ATOM 730 C C . LEU A 1 98 ? -25.424 19.448 -4.126 1.00 92.50 98 LEU A C 1
ATOM 732 O O . LEU A 1 98 ? -24.857 19.699 -5.186 1.00 92.50 98 LEU A O 1
ATOM 736 N N . VAL A 1 99 ? -24.923 19.809 -2.940 1.00 93.94 99 VAL A N 1
ATOM 737 C CA . VAL A 1 99 ? -23.629 20.490 -2.761 1.00 93.94 99 VAL A CA 1
ATOM 738 C C . VAL A 1 99 ? -22.480 19.609 -3.262 1.00 93.94 99 VAL A C 1
ATOM 740 O O . VAL A 1 99 ? -21.661 20.067 -4.056 1.00 93.94 99 VAL A O 1
ATOM 743 N N . HIS A 1 100 ? -22.451 18.330 -2.873 1.00 92.12 100 HIS A N 1
ATOM 744 C CA . HIS A 1 100 ? -21.455 17.367 -3.347 1.00 92.12 100 HIS A CA 1
ATOM 745 C C . HIS A 1 100 ? -21.520 17.155 -4.862 1.00 92.12 100 HIS A C 1
ATOM 747 O O . HIS A 1 100 ? -20.471 17.124 -5.499 1.00 92.12 100 HIS A O 1
ATOM 753 N N . LEU A 1 101 ? -22.720 17.060 -5.446 1.00 90.88 101 LEU A N 1
ATOM 754 C CA . LEU A 1 101 ? -22.895 16.939 -6.894 1.00 90.88 101 LEU A CA 1
ATOM 755 C C . LEU A 1 101 ? -22.331 18.162 -7.636 1.00 90.88 101 LEU A C 1
ATOM 757 O O . LEU A 1 101 ? -21.528 18.004 -8.552 1.00 90.88 101 LEU A O 1
ATOM 761 N N . LEU A 1 102 ? -22.694 19.375 -7.208 1.00 91.44 102 LEU A N 1
ATOM 762 C CA . LEU A 1 102 ? -22.207 20.618 -7.814 1.00 91.44 102 LEU A CA 1
ATOM 763 C C . LEU A 1 102 ? -20.684 20.770 -7.684 1.00 91.44 102 LEU A C 1
ATOM 765 O O . LEU A 1 102 ? -20.023 21.169 -8.645 1.00 91.44 102 LEU A O 1
ATOM 769 N N . LEU A 1 103 ? -20.111 20.427 -6.525 1.00 90.50 103 LEU A N 1
ATOM 770 C CA . LEU A 1 103 ? -18.663 20.461 -6.306 1.00 90.50 103 LEU A CA 1
ATOM 771 C C . LEU A 1 103 ? -17.934 19.410 -7.148 1.00 90.50 103 LEU A C 1
ATOM 773 O O . LEU A 1 103 ? -16.958 19.756 -7.807 1.00 90.50 103 LEU A O 1
ATOM 777 N N . ALA A 1 104 ? -18.418 18.166 -7.196 1.00 89.69 104 ALA A N 1
ATOM 778 C CA . ALA A 1 104 ? -17.829 17.112 -8.022 1.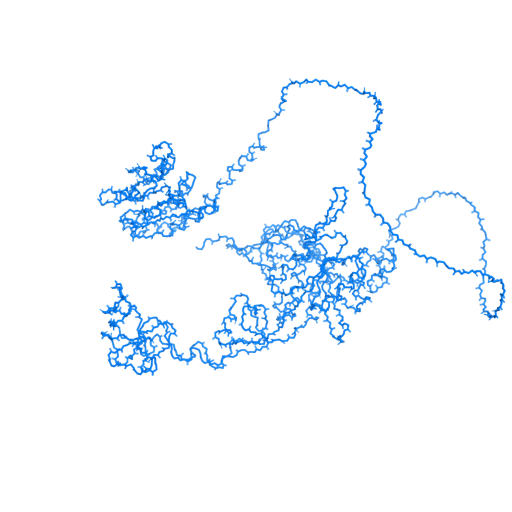00 89.69 104 ALA A CA 1
ATOM 779 C C . ALA A 1 104 ? -17.811 17.509 -9.509 1.00 89.69 104 ALA A C 1
ATOM 781 O O . ALA A 1 104 ? -16.750 17.506 -10.132 1.00 89.69 104 ALA A O 1
ATOM 782 N N . SER A 1 105 ? -18.946 17.969 -10.047 1.00 87.00 105 SER A N 1
ATOM 783 C CA . SER A 1 105 ? -19.041 18.454 -11.431 1.00 87.00 105 SER A CA 1
ATOM 784 C C . SER A 1 105 ? -18.191 19.700 -11.711 1.00 87.00 105 SER A C 1
ATOM 786 O O . SER A 1 105 ? -17.776 19.914 -12.849 1.00 87.00 105 SER A O 1
ATOM 788 N N . SER A 1 106 ? -17.910 20.525 -10.696 1.00 87.62 106 SER A N 1
ATOM 789 C CA . SER A 1 106 ? -16.999 21.672 -10.825 1.00 87.62 106 SER A CA 1
ATOM 790 C C . SER A 1 106 ? -15.531 21.235 -10.845 1.00 87.62 106 SER A C 1
ATOM 792 O O . SER A 1 106 ? -14.745 21.754 -11.638 1.00 87.62 106 SER A O 1
ATOM 794 N N . LEU A 1 107 ? -15.159 20.262 -10.006 1.00 87.00 107 LEU A N 1
ATOM 795 C CA . LEU A 1 107 ? -13.794 19.734 -9.887 1.00 87.00 107 LEU A CA 1
ATOM 796 C C . LEU A 1 107 ? -13.332 18.987 -11.143 1.00 87.00 107 LEU A C 1
ATOM 798 O O . LEU A 1 107 ? -12.154 19.059 -11.484 1.00 87.00 107 LEU A O 1
ATOM 802 N N . GLU A 1 108 ? -14.252 18.345 -11.871 1.00 81.56 108 GLU A N 1
ATOM 803 C CA . GLU A 1 108 ? -13.986 17.773 -13.202 1.00 81.56 108 GLU A CA 1
ATOM 804 C C . GLU A 1 108 ? -13.530 18.833 -14.224 1.00 81.56 108 GLU A C 1
ATOM 806 O O . GLU A 1 108 ? -12.783 18.521 -15.151 1.00 81.56 108 GLU A O 1
ATOM 811 N N . LYS A 1 109 ? -13.966 20.091 -14.061 1.00 81.69 109 LYS A N 1
ATOM 812 C CA . LYS A 1 109 ? -13.749 21.184 -15.024 1.00 81.69 109 LYS A CA 1
ATOM 813 C C . LYS A 1 109 ? -12.651 22.155 -14.600 1.00 81.69 109 LYS A C 1
ATOM 815 O O . LYS A 1 109 ? -12.019 22.781 -15.451 1.00 81.69 109 LYS A O 1
ATOM 820 N N . THR A 1 110 ? -12.427 22.322 -13.297 1.00 80.69 110 THR A N 1
ATOM 821 C CA . THR A 1 110 ? -11.346 23.154 -12.763 1.00 80.69 110 THR A CA 1
ATOM 822 C C . THR A 1 110 ? -11.006 22.795 -11.310 1.00 80.69 110 THR A C 1
ATOM 824 O O . THR A 1 110 ? -11.907 22.713 -10.473 1.00 80.69 110 THR A O 1
ATOM 827 N N . PRO A 1 111 ? -9.712 22.677 -10.941 1.00 80.62 111 PRO A N 1
ATOM 828 C CA . PRO A 1 111 ? -9.320 22.469 -9.544 1.00 80.62 111 PRO A CA 1
ATOM 829 C C . PRO A 1 111 ? -9.728 23.647 -8.644 1.00 80.62 111 PRO A C 1
ATOM 831 O O . PRO A 1 111 ? -9.944 23.466 -7.449 1.00 80.62 111 PRO A O 1
ATOM 834 N N . PHE A 1 112 ? -9.918 24.847 -9.210 1.00 84.12 112 PHE A N 1
ATOM 835 C CA . PHE A 1 112 ? -10.415 26.014 -8.477 1.00 84.12 112 PHE A CA 1
ATOM 836 C C . PHE A 1 112 ? -11.890 25.887 -8.061 1.00 84.12 112 PHE A C 1
ATOM 838 O O . PHE A 1 112 ? -12.349 26.673 -7.236 1.00 84.12 112 PHE A O 1
ATOM 845 N N . GLY A 1 113 ? -12.621 24.874 -8.548 1.00 83.56 113 GLY A N 1
ATOM 846 C CA . GLY A 1 113 ? -13.952 24.520 -8.046 1.00 83.56 113 GLY A CA 1
ATOM 847 C C . GLY A 1 113 ? -13.950 24.187 -6.548 1.00 83.56 113 GLY A C 1
ATOM 848 O O . GLY A 1 113 ? -14.924 24.487 -5.862 1.00 83.56 113 GLY A O 1
ATOM 849 N N . ALA A 1 114 ? -12.821 23.692 -6.019 1.00 87.69 114 ALA A N 1
ATOM 850 C CA . ALA A 1 114 ? -12.592 23.474 -4.586 1.00 87.69 114 ALA A CA 1
ATOM 851 C C . ALA A 1 114 ? -12.699 24.752 -3.732 1.00 87.69 114 ALA A C 1
ATOM 853 O O . ALA A 1 114 ? -12.852 24.666 -2.517 1.00 87.69 114 ALA A O 1
ATOM 854 N N . LEU A 1 115 ? -12.584 25.935 -4.348 1.00 88.94 115 LEU A N 1
ATOM 855 C CA . LEU A 1 115 ? -12.622 27.228 -3.661 1.00 88.94 115 LEU A CA 1
ATOM 856 C C . LEU A 1 115 ? -14.040 27.814 -3.553 1.00 88.94 115 LEU A C 1
ATOM 858 O O . LEU A 1 115 ? -14.210 28.887 -2.977 1.00 88.94 115 LEU A O 1
ATOM 862 N N . SER A 1 116 ? -15.056 27.144 -4.103 1.00 90.75 116 SER A N 1
ATOM 863 C CA . SER A 1 116 ? -16.452 27.517 -3.877 1.00 90.75 116 SER A CA 1
ATOM 864 C C . SER A 1 116 ? -16.997 26.817 -2.636 1.00 90.75 116 SER A C 1
ATOM 866 O O . SER A 1 116 ? -16.720 25.644 -2.395 1.00 90.75 116 SER A O 1
ATOM 868 N N . ARG A 1 117 ? -17.841 27.520 -1.884 1.00 95.44 117 ARG A N 1
ATOM 869 C CA . ARG A 1 117 ? -18.513 27.047 -0.670 1.00 95.44 117 ARG A CA 1
ATOM 870 C C . ARG A 1 117 ? -20.040 26.994 -0.887 1.00 95.44 117 ARG A C 1
ATOM 872 O O . ARG A 1 117 ? -20.767 27.689 -0.179 1.00 95.44 117 ARG A O 1
ATOM 879 N N . PRO A 1 118 ? -20.557 26.280 -1.910 1.00 94.50 118 PRO A N 1
ATOM 880 C CA . PRO A 1 118 ? -21.978 26.315 -2.232 1.00 94.50 118 PRO A CA 1
ATOM 881 C C . PRO A 1 118 ? -22.806 25.642 -1.134 1.00 94.50 118 PRO A C 1
ATOM 883 O O . PRO A 1 118 ? -22.353 24.711 -0.469 1.00 94.50 118 PRO A O 1
ATOM 886 N N . VAL A 1 119 ? -24.042 26.103 -0.969 1.00 97.12 119 VAL A N 1
ATOM 887 C CA . VAL A 1 119 ? -25.002 25.572 0.002 1.00 97.12 119 VAL A CA 1
ATOM 888 C C . VAL A 1 119 ? -26.339 25.323 -0.684 1.00 97.12 119 VAL A C 1
ATOM 890 O O . VAL A 1 119 ? -26.730 26.041 -1.606 1.00 97.12 119 VAL A O 1
ATOM 893 N N . ALA A 1 120 ? -27.034 24.277 -0.249 1.00 97.81 120 ALA A N 1
ATOM 894 C CA . ALA A 1 120 ? -28.342 23.912 -0.768 1.00 97.81 120 ALA A CA 1
ATOM 895 C C . ALA A 1 120 ? -29.216 23.335 0.347 1.00 97.81 120 ALA A C 1
ATOM 897 O O . ALA A 1 120 ? -28.715 22.686 1.270 1.00 97.81 120 ALA A O 1
ATOM 898 N N . GLY A 1 121 ? -30.523 23.552 0.252 1.00 97.44 121 GLY A N 1
ATOM 899 C CA . GLY A 1 121 ? -31.498 23.092 1.236 1.00 97.44 121 GLY A CA 1
ATOM 900 C C . GLY A 1 121 ? -32.867 23.730 1.026 1.00 97.44 121 GLY A C 1
ATOM 901 O O . GLY A 1 121 ? -33.069 24.451 0.054 1.00 97.44 121 GLY A O 1
ATOM 902 N N . THR A 1 122 ? -33.809 23.483 1.931 1.00 96.94 122 THR A N 1
ATOM 903 C CA . THR A 1 122 ? -35.160 24.058 1.855 1.00 96.94 122 THR A CA 1
ATOM 904 C C . THR A 1 122 ? -35.384 25.146 2.894 1.00 96.94 122 THR A C 1
ATOM 906 O O . THR A 1 122 ? -34.977 25.001 4.049 1.00 96.94 122 THR A O 1
ATOM 909 N N . VAL A 1 123 ? -36.107 26.190 2.498 1.00 95.69 123 VAL A N 1
ATOM 910 C CA . VAL A 1 123 ? -36.691 27.199 3.388 1.00 95.69 123 VAL A CA 1
ATOM 911 C C . VAL A 1 123 ? -38.197 27.167 3.148 1.00 95.69 123 VAL A C 1
ATOM 913 O O . VAL A 1 123 ? -38.648 27.486 2.051 1.00 95.69 123 VAL A O 1
ATOM 916 N N . ASN A 1 124 ? -38.970 26.739 4.145 1.00 91.88 124 ASN A N 1
ATOM 917 C CA . ASN A 1 124 ? -40.383 26.389 3.996 1.00 91.88 124 ASN A CA 1
ATOM 918 C C . ASN A 1 124 ? -40.582 25.373 2.848 1.00 91.88 124 ASN A C 1
ATOM 920 O O . ASN A 1 124 ? -39.948 24.315 2.849 1.00 91.88 124 ASN A O 1
ATOM 924 N N . ASP A 1 125 ? -41.442 25.681 1.877 1.00 90.81 125 ASP A N 1
ATOM 925 C CA . ASP A 1 125 ? -41.724 24.892 0.672 1.00 90.81 125 ASP A CA 1
ATOM 926 C C . ASP A 1 125 ? -40.868 25.291 -0.552 1.00 90.81 125 ASP A C 1
ATOM 928 O O . ASP A 1 125 ? -41.111 24.817 -1.663 1.00 90.81 125 ASP A O 1
ATOM 932 N N . THR A 1 126 ? -39.831 26.113 -0.357 1.00 96.38 126 THR A N 1
ATOM 933 C CA . THR A 1 126 ? -38.908 26.565 -1.407 1.00 96.38 126 THR A CA 1
ATOM 934 C C . THR A 1 126 ? -37.561 25.836 -1.332 1.00 96.38 126 THR A C 1
ATOM 936 O O . THR A 1 126 ? -36.908 25.818 -0.286 1.00 96.38 126 THR A O 1
ATOM 939 N N . LEU A 1 127 ? -37.084 25.292 -2.456 1.00 97.62 127 LEU A N 1
ATOM 940 C CA . LEU A 1 127 ? -35.706 24.810 -2.610 1.00 97.62 127 LEU A CA 1
ATOM 941 C C . LEU A 1 127 ? -34.761 25.989 -2.884 1.00 97.62 127 LEU A C 1
ATOM 943 O O . LEU A 1 127 ? -34.994 26.757 -3.813 1.00 97.62 127 LEU A O 1
ATOM 947 N N . VAL A 1 128 ? -33.671 26.109 -2.131 1.00 98.19 128 VAL A N 1
ATOM 948 C CA . VAL A 1 128 ? -32.629 27.129 -2.320 1.00 98.19 128 VAL A CA 1
ATOM 949 C C . VAL A 1 128 ? -31.311 26.450 -2.692 1.00 98.19 128 VAL A C 1
ATOM 951 O O . VAL A 1 128 ? -30.901 25.491 -2.036 1.00 98.19 128 VAL A O 1
ATOM 954 N N . VAL A 1 129 ? -30.639 26.946 -3.735 1.00 97.94 129 VAL A N 1
ATOM 955 C CA . VAL A 1 129 ? -29.327 26.457 -4.198 1.00 97.94 129 VAL A CA 1
ATOM 956 C C . VAL A 1 129 ? -28.422 27.642 -4.541 1.00 97.94 129 VAL A C 1
ATOM 958 O O . VAL A 1 129 ? -28.850 28.559 -5.239 1.00 97.94 129 VAL A O 1
ATOM 961 N N . THR A 1 130 ? -27.168 27.637 -4.083 1.00 98.00 130 THR A N 1
ATOM 962 C CA . THR A 1 130 ? -26.200 28.703 -4.396 1.00 98.00 130 THR A CA 1
ATOM 963 C C . THR A 1 130 ? -25.163 28.250 -5.425 1.00 98.00 130 THR A C 1
ATOM 965 O O . THR A 1 130 ? -24.645 27.133 -5.361 1.00 98.00 130 THR A O 1
ATOM 968 N N . LEU A 1 131 ? -24.860 29.120 -6.393 1.00 96.56 131 LEU A N 1
ATOM 969 C CA . LEU A 1 131 ? -23.887 28.895 -7.465 1.00 96.56 131 LEU A CA 1
ATOM 970 C C . LEU A 1 131 ? -22.754 29.946 -7.429 1.00 96.56 131 LEU A C 1
ATOM 972 O O . LEU A 1 131 ? -22.958 31.066 -6.947 1.00 96.56 131 LEU A O 1
ATOM 976 N N . PRO A 1 132 ? -21.554 29.630 -7.959 1.00 93.19 132 PRO A N 1
ATOM 977 C CA . PRO A 1 132 ? -20.460 30.597 -8.073 1.00 93.19 132 PRO A CA 1
ATOM 978 C C . PRO A 1 132 ? -20.830 31.777 -8.978 1.00 93.19 132 PRO A C 1
ATOM 980 O O . PRO A 1 132 ? -21.636 31.627 -9.882 1.00 93.19 132 PRO A O 1
ATOM 983 N N . GLY A 1 133 ? -20.197 32.941 -8.808 1.00 88.94 133 GLY A N 1
ATOM 984 C CA . GLY A 1 133 ? -20.576 34.151 -9.561 1.00 88.94 133 GLY A CA 1
ATOM 985 C C . GLY A 1 133 ? -20.244 34.155 -11.061 1.00 88.94 133 GLY A C 1
ATOM 986 O O . GLY A 1 133 ? -20.755 35.000 -11.799 1.00 88.94 133 GLY A O 1
ATOM 987 N N . SER A 1 134 ? -19.375 33.256 -11.539 1.00 90.81 134 SER A N 1
ATOM 988 C CA . SER A 1 134 ? -18.906 33.285 -12.929 1.00 90.81 134 SER A CA 1
ATOM 989 C C . SER A 1 134 ? -19.920 32.662 -13.892 1.00 90.81 134 SER A C 1
ATOM 991 O O . SER A 1 134 ? -20.390 31.547 -13.683 1.00 90.81 134 SER A O 1
ATOM 993 N N . LEU A 1 135 ? -20.196 33.351 -15.005 1.00 90.50 135 LEU A N 1
ATOM 994 C CA . LEU A 1 135 ? -21.149 32.901 -16.029 1.00 90.50 135 LEU A CA 1
ATOM 995 C C . LEU A 1 135 ? -20.897 31.458 -16.504 1.00 90.50 135 LEU A C 1
ATOM 997 O O . LEU A 1 135 ? -21.848 30.728 -16.765 1.00 90.50 135 LEU A O 1
ATOM 1001 N N . LYS A 1 136 ? -19.629 31.032 -16.600 1.00 88.88 136 LYS A N 1
ATOM 1002 C CA . LYS A 1 136 ? -19.278 29.652 -16.963 1.00 88.88 136 LYS A CA 1
ATOM 1003 C C . LYS A 1 136 ? -19.770 28.663 -15.898 1.00 88.88 136 LYS A C 1
ATOM 1005 O O . LYS A 1 136 ? -20.602 27.819 -16.213 1.00 88.88 136 LYS A O 1
ATOM 1010 N N . ALA A 1 137 ? -19.336 28.821 -14.646 1.00 86.81 137 ALA A N 1
ATOM 1011 C CA . ALA A 1 137 ? -19.716 27.921 -13.554 1.00 86.81 137 ALA A CA 1
ATOM 1012 C C . ALA A 1 137 ? -21.236 27.901 -13.297 1.00 86.81 137 ALA A C 1
ATOM 1014 O O . ALA A 1 137 ? -21.792 26.880 -12.903 1.00 86.81 137 ALA A O 1
ATOM 1015 N N . VAL A 1 138 ? -21.919 29.017 -13.561 1.00 92.44 138 VAL A N 1
ATOM 1016 C CA . VAL A 1 138 ? -23.378 29.131 -13.467 1.00 92.44 138 VAL A CA 1
ATOM 1017 C C . VAL A 1 138 ? -24.094 28.258 -14.491 1.00 92.44 138 VAL A C 1
ATOM 1019 O O . VAL A 1 138 ? -24.974 27.490 -14.105 1.00 92.44 138 VAL A O 1
ATOM 1022 N N . LYS A 1 139 ? -23.714 28.332 -15.775 1.00 91.44 139 LYS A N 1
ATOM 1023 C CA . LYS A 1 139 ? -24.309 27.480 -16.820 1.00 91.44 139 LYS A CA 1
ATOM 1024 C C . LYS A 1 139 ? -24.118 26.003 -16.489 1.00 91.44 139 LYS A C 1
ATOM 1026 O O . LYS A 1 139 ? -25.077 25.239 -16.476 1.00 91.44 139 LYS A O 1
ATOM 1031 N N . GLU A 1 140 ? -22.893 25.650 -16.114 1.00 90.38 140 GLU A N 1
ATOM 1032 C CA . GLU A 1 140 ? -22.499 24.292 -15.744 1.00 90.38 140 GLU A CA 1
ATOM 1033 C C . GLU A 1 140 ? -23.273 23.777 -14.515 1.00 90.38 140 GLU A C 1
ATOM 1035 O O . GLU A 1 140 ? -23.697 22.624 -14.493 1.00 90.38 140 GLU A O 1
ATOM 1040 N N . GLY A 1 141 ? -23.512 24.630 -13.513 1.00 91.94 141 GLY A N 1
ATOM 1041 C CA . GLY A 1 141 ? -24.320 24.295 -12.339 1.00 91.94 141 GLY A CA 1
ATOM 1042 C C . GLY A 1 141 ? -25.807 24.106 -12.658 1.00 91.94 141 GLY A C 1
ATOM 1043 O O . GLY A 1 141 ? -26.415 23.141 -12.198 1.00 91.94 141 GLY A O 1
ATOM 1044 N N . VAL A 1 142 ? -26.400 24.981 -13.480 1.00 94.19 142 VAL A N 1
ATOM 1045 C CA . VAL A 1 142 ? -27.812 24.865 -13.895 1.00 94.19 142 VAL A CA 1
ATOM 1046 C C . VAL A 1 142 ? -28.040 23.627 -14.771 1.00 94.19 142 VAL A C 1
ATOM 1048 O O . VAL A 1 142 ? -29.037 22.929 -14.591 1.00 94.19 142 VAL A O 1
ATOM 1051 N N . GLU A 1 143 ? -27.105 23.298 -15.663 1.00 92.12 143 GLU A N 1
ATOM 1052 C CA . GLU A 1 143 ? -27.116 22.056 -16.448 1.00 92.12 143 GLU A CA 1
ATOM 1053 C C . GLU A 1 143 ? -27.140 20.805 -15.557 1.00 92.12 143 GLU A C 1
ATOM 1055 O O . GLU A 1 143 ? -27.950 19.904 -15.775 1.00 92.12 143 GLU A O 1
ATOM 1060 N N . VAL A 1 144 ? -26.297 20.766 -14.520 1.00 91.44 144 VAL A N 1
ATOM 1061 C CA . VAL A 1 144 ? -26.238 19.664 -13.544 1.00 91.44 144 VAL A CA 1
ATOM 1062 C C . VAL A 1 144 ? -27.529 19.555 -12.724 1.00 91.44 144 VAL A C 1
ATOM 1064 O O . VAL A 1 144 ? -28.002 18.448 -12.477 1.00 91.44 144 VAL A O 1
ATOM 1067 N N . LEU A 1 145 ? -28.139 20.681 -12.346 1.00 91.00 145 LEU A N 1
ATOM 1068 C CA . LEU A 1 145 ? -29.416 20.716 -11.620 1.00 91.00 145 LEU A CA 1
ATOM 1069 C C . LEU A 1 145 ? -30.607 20.235 -12.471 1.00 91.00 145 LEU A C 1
ATOM 1071 O O . LEU A 1 145 ? -31.507 19.560 -11.963 1.00 91.00 145 LEU A O 1
ATOM 1075 N N . LEU A 1 146 ? -30.614 20.562 -13.766 1.00 90.12 146 LEU A N 1
ATOM 1076 C CA . LEU A 1 146 ? -31.641 20.120 -14.714 1.00 90.12 146 LEU A CA 1
ATOM 1077 C C . LEU A 1 146 ? -31.434 18.677 -15.204 1.00 90.12 146 LEU A C 1
ATOM 1079 O O . LEU A 1 146 ? -32.385 18.048 -15.681 1.00 90.12 146 LEU A O 1
ATOM 1083 N N . ALA A 1 147 ? -30.222 18.131 -15.082 1.00 83.81 147 ALA A N 1
ATOM 1084 C CA . ALA A 1 147 ? -29.913 16.774 -15.510 1.00 83.81 147 ALA A CA 1
ATOM 1085 C C . ALA A 1 147 ? -30.850 15.748 -14.850 1.00 83.81 147 ALA A C 1
ATOM 1087 O O . ALA A 1 147 ? -31.121 15.783 -13.649 1.00 83.81 147 ALA A O 1
ATOM 1088 N N . SER A 1 148 ? -31.338 14.793 -15.650 1.00 76.44 148 SER A N 1
ATOM 1089 C CA . SER A 1 148 ? -32.147 13.657 -15.177 1.00 76.44 148 SER A CA 1
ATOM 1090 C C . SER A 1 148 ? -33.452 13.982 -14.435 1.00 76.44 148 SER A C 1
ATOM 1092 O O . SER A 1 148 ? -34.060 13.077 -13.866 1.00 76.44 148 SER A O 1
ATOM 1094 N N . GLY A 1 149 ? -33.916 15.237 -14.455 1.00 80.69 149 GLY A N 1
ATOM 1095 C CA . GLY A 1 149 ? -35.077 15.657 -13.666 1.00 80.69 149 GLY A CA 1
ATOM 1096 C C . GLY A 1 149 ? -34.802 15.688 -12.158 1.00 80.69 149 GLY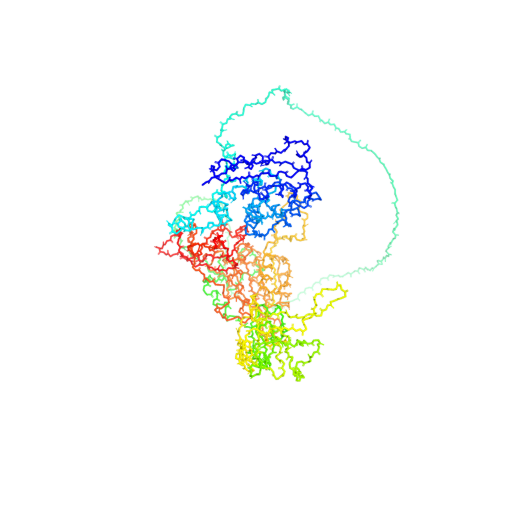 A C 1
ATOM 1097 O O . GLY A 1 149 ? -35.732 15.534 -11.370 1.00 80.69 149 GLY A O 1
ATOM 1098 N N . LEU A 1 150 ? -33.541 15.873 -11.746 1.00 85.88 150 LEU A N 1
ATOM 1099 C CA . LEU A 1 150 ? -33.139 15.906 -10.338 1.00 85.88 150 LEU A CA 1
ATOM 1100 C C . LEU A 1 150 ? -33.884 16.994 -9.548 1.00 85.88 150 LEU A C 1
ATOM 1102 O O . LEU A 1 150 ? -34.508 16.696 -8.528 1.00 85.88 150 LEU A O 1
ATOM 1106 N N . VAL A 1 151 ? -33.869 18.241 -10.033 1.00 89.12 151 VAL A N 1
ATOM 1107 C CA . VAL A 1 151 ? -34.605 19.338 -9.382 1.00 89.12 151 VAL A CA 1
ATOM 1108 C C . VAL A 1 151 ? -36.123 19.188 -9.529 1.00 89.12 151 VAL A C 1
ATOM 1110 O O . VAL A 1 151 ? -36.828 19.441 -8.558 1.00 89.12 151 VAL A O 1
ATOM 1113 N N . ASP A 1 152 ? -36.636 18.696 -10.666 1.00 85.94 152 ASP A N 1
ATOM 1114 C CA . ASP A 1 152 ? -38.067 18.354 -10.812 1.00 85.94 152 ASP A CA 1
ATOM 1115 C C . ASP A 1 152 ? -38.522 17.401 -9.684 1.00 85.94 152 ASP A C 1
ATOM 1117 O O . ASP A 1 152 ? -39.569 17.602 -9.070 1.00 85.94 152 ASP A O 1
ATOM 1121 N N . HIS A 1 153 ? -37.718 16.377 -9.379 1.00 85.12 153 HIS A N 1
ATOM 1122 C CA . HIS A 1 153 ? -38.018 15.404 -8.331 1.00 85.12 153 HIS A CA 1
ATOM 1123 C C . HIS A 1 153 ? -37.925 15.993 -6.923 1.00 85.12 153 HIS A C 1
ATOM 1125 O O . HIS A 1 153 ? -38.809 15.748 -6.102 1.00 85.12 153 HIS A O 1
ATOM 1131 N N . ALA A 1 154 ? -36.890 16.793 -6.648 1.00 90.25 154 ALA A N 1
ATOM 1132 C CA . ALA A 1 154 ? -36.754 17.482 -5.369 1.00 90.25 154 ALA A CA 1
ATOM 1133 C C . ALA A 1 154 ? -37.972 18.380 -5.090 1.00 90.25 154 ALA A C 1
ATOM 1135 O O . ALA A 1 154 ? -38.517 18.354 -3.989 1.00 90.25 154 ALA A O 1
ATOM 1136 N N . LEU A 1 155 ? -38.453 19.112 -6.099 1.00 91.56 155 LEU A N 1
ATOM 1137 C CA . LEU A 1 155 ? -39.622 19.987 -5.980 1.00 91.56 155 LEU A CA 1
ATOM 1138 C C . LEU A 1 155 ? -40.950 19.221 -5.858 1.00 91.56 155 LEU A C 1
ATOM 1140 O O . LEU A 1 155 ? -41.855 19.694 -5.173 1.00 91.56 155 LEU A O 1
ATOM 1144 N N . ASP A 1 156 ? -41.082 18.041 -6.474 1.00 87.25 156 ASP A N 1
ATOM 1145 C CA . ASP A 1 156 ? -42.225 17.139 -6.251 1.00 87.25 156 ASP A CA 1
ATOM 1146 C C . ASP A 1 156 ? -42.275 16.646 -4.792 1.00 87.25 156 ASP A C 1
ATOM 1148 O O . ASP A 1 156 ? -43.312 16.758 -4.136 1.00 87.25 156 ASP A O 1
ATOM 1152 N N . LEU A 1 157 ? -41.138 16.197 -4.243 1.00 87.75 157 LEU A N 1
ATOM 1153 C CA . LEU A 1 157 ? -41.030 15.748 -2.847 1.00 87.75 157 LEU A CA 1
ATOM 1154 C C . LEU A 1 157 ? -41.308 16.877 -1.841 1.00 87.75 157 LEU A C 1
ATOM 1156 O O . LEU A 1 157 ? -42.022 16.664 -0.862 1.00 87.75 157 LEU A O 1
ATOM 1160 N N . ILE A 1 158 ? -40.789 18.086 -2.084 1.00 90.00 158 ILE A N 1
ATOM 1161 C CA . ILE A 1 158 ? -41.021 19.257 -1.217 1.00 90.00 158 ILE A CA 1
ATOM 1162 C C . ILE A 1 158 ? -42.512 19.622 -1.160 1.00 90.00 158 ILE A C 1
ATOM 1164 O O . ILE A 1 158 ? -43.014 19.987 -0.099 1.00 90.00 158 ILE A O 1
ATOM 1168 N N . LYS A 1 159 ? -43.248 19.434 -2.263 1.00 84.38 159 LYS A N 1
ATOM 1169 C CA . LYS A 1 159 ? -44.704 19.641 -2.336 1.00 84.38 159 LYS A CA 1
ATOM 1170 C C . LYS A 1 159 ? -45.540 18.452 -1.837 1.00 84.38 159 LYS A C 1
ATOM 1172 O O . LYS A 1 159 ? -46.759 18.458 -2.002 1.00 84.38 159 LYS A O 1
ATOM 1177 N N . GLY A 1 160 ? -44.917 17.445 -1.219 1.00 77.44 160 GLY A N 1
ATOM 1178 C CA . GLY A 1 160 ? -45.600 16.275 -0.660 1.00 77.44 160 GLY A CA 1
ATOM 1179 C C . GLY A 1 160 ? -45.971 15.195 -1.683 1.00 77.44 160 GLY A C 1
ATOM 1180 O O . GLY A 1 160 ? -46.816 14.347 -1.394 1.00 77.44 160 GLY A O 1
ATOM 1181 N N . GLY A 1 161 ? -45.366 15.210 -2.875 1.00 74.88 161 GLY A N 1
ATOM 1182 C CA . GLY A 1 161 ? -45.472 14.126 -3.850 1.00 74.88 161 GLY A CA 1
ATOM 1183 C C . GLY A 1 161 ? -44.803 12.840 -3.353 1.00 74.88 161 GLY A C 1
ATOM 1184 O O . GLY A 1 161 ? -43.807 12.874 -2.634 1.00 74.88 161 GLY A O 1
ATOM 1185 N N . SER A 1 162 ? -45.331 11.678 -3.748 1.00 63.03 162 SER A N 1
ATOM 1186 C CA . SER A 1 162 ? -44.811 10.367 -3.318 1.00 63.03 162 SER A CA 1
ATOM 1187 C C . SER A 1 162 ? -43.578 9.886 -4.098 1.00 63.03 162 SER A C 1
ATOM 1189 O O . SER A 1 162 ? -43.117 8.768 -3.879 1.00 63.03 162 SER A O 1
ATOM 1191 N N . GLY A 1 163 ? -43.084 10.657 -5.075 1.00 58.31 163 GLY A N 1
ATOM 1192 C CA . GLY A 1 163 ? -41.985 10.256 -5.966 1.00 58.31 163 GLY A CA 1
ATOM 1193 C C . GLY A 1 163 ? -42.309 9.102 -6.931 1.00 58.31 163 GLY A C 1
ATOM 1194 O O . GLY A 1 163 ? -41.508 8.794 -7.818 1.00 58.31 163 GLY A O 1
ATOM 1195 N N . GLU A 1 164 ? -43.486 8.472 -6.813 1.00 55.97 164 GLU A N 1
ATOM 1196 C CA . GLU A 1 164 ? -43.872 7.270 -7.564 1.00 55.97 164 GLU A CA 1
ATOM 1197 C C . GLU A 1 164 ? -43.710 7.412 -9.078 1.00 55.97 164 GLU A C 1
ATOM 1199 O O . GLU A 1 164 ? -43.340 6.449 -9.748 1.00 55.97 164 GLU A O 1
ATOM 1204 N N . THR A 1 165 ? -43.992 8.590 -9.638 1.00 56.19 165 THR A N 1
ATOM 1205 C CA . THR A 1 165 ? -43.924 8.819 -11.087 1.00 56.19 165 THR A CA 1
ATOM 1206 C C . THR A 1 165 ? -42.500 8.648 -11.616 1.00 56.19 165 THR A C 1
ATOM 1208 O O . THR A 1 165 ? -42.317 8.011 -12.656 1.00 56.19 165 THR A O 1
ATOM 1211 N N . LEU A 1 166 ? -41.493 9.138 -10.879 1.00 57.78 166 LEU A N 1
ATOM 1212 C CA . LEU A 1 166 ? -40.087 8.974 -11.244 1.00 57.78 166 LEU A CA 1
ATOM 1213 C C . LEU A 1 166 ? -39.624 7.537 -10.984 1.00 57.78 166 LEU A C 1
ATOM 1215 O O . LEU A 1 166 ? -39.086 6.897 -11.886 1.00 57.78 166 LEU A O 1
ATOM 1219 N N . HIS A 1 167 ? -39.909 6.966 -9.809 1.00 57.22 167 HIS A N 1
ATOM 1220 C CA . HIS A 1 167 ? -39.562 5.566 -9.519 1.00 57.22 167 HIS A CA 1
ATOM 1221 C C . HIS A 1 167 ? -40.170 4.584 -10.536 1.00 57.22 167 HIS A C 1
ATOM 1223 O O . HIS A 1 167 ? -39.522 3.617 -10.935 1.00 57.22 167 HIS A O 1
ATOM 1229 N N . ARG A 1 168 ? -41.372 4.865 -11.050 1.00 54.56 168 ARG A N 1
ATOM 1230 C CA . ARG A 1 168 ? -42.042 4.068 -12.088 1.00 54.56 168 ARG A CA 1
ATOM 1231 C C . ARG A 1 168 ? -41.469 4.288 -13.495 1.00 54.56 168 ARG A C 1
ATOM 1233 O O . ARG A 1 168 ? -41.624 3.400 -14.335 1.00 54.56 168 ARG A O 1
ATOM 1240 N N . SER A 1 169 ? -40.802 5.415 -13.776 1.00 54.75 169 SER A N 1
ATOM 1241 C CA . SER A 1 169 ? -40.003 5.577 -15.003 1.00 54.75 169 SER A CA 1
ATOM 1242 C C . SER A 1 169 ? -38.640 4.888 -14.895 1.00 54.75 169 SER A C 1
ATOM 1244 O O . SER A 1 169 ? -38.251 4.194 -15.833 1.00 54.75 169 SER A O 1
ATOM 1246 N N . LEU A 1 170 ? -37.985 4.985 -13.729 1.00 53.53 170 LEU A N 1
ATOM 1247 C CA . LEU A 1 170 ? -36.734 4.289 -13.399 1.00 53.53 170 LEU A CA 1
ATOM 1248 C C . LEU A 1 170 ? -36.891 2.764 -13.525 1.00 53.53 170 LEU A C 1
ATOM 1250 O O . LEU A 1 170 ? -36.137 2.106 -14.242 1.00 53.53 170 LEU A O 1
ATOM 1254 N N . ALA A 1 171 ? -37.938 2.205 -12.910 1.00 49.12 171 ALA A N 1
ATOM 1255 C CA . ALA A 1 171 ? -38.232 0.770 -12.923 1.00 49.12 171 ALA A CA 1
ATOM 1256 C C . ALA A 1 171 ? -38.601 0.205 -14.312 1.00 49.12 171 ALA A C 1
ATOM 1258 O O . ALA A 1 171 ? -38.637 -1.010 -14.490 1.00 49.12 171 ALA A O 1
ATOM 1259 N N . LYS A 1 172 ? -38.865 1.058 -15.313 1.00 45.50 172 LYS A N 1
ATOM 1260 C CA . LYS A 1 172 ? -39.157 0.647 -16.700 1.00 45.50 172 LYS A CA 1
ATOM 1261 C C . LYS A 1 172 ? -37.918 0.585 -17.603 1.00 45.50 172 LYS A C 1
ATOM 1263 O O . LYS A 1 172 ? -38.058 0.549 -18.824 1.00 45.50 172 LYS A O 1
ATOM 1268 N N . GLY A 1 173 ? -36.713 0.577 -17.032 1.00 42.22 173 GLY A N 1
ATOM 1269 C CA . GLY A 1 173 ? -35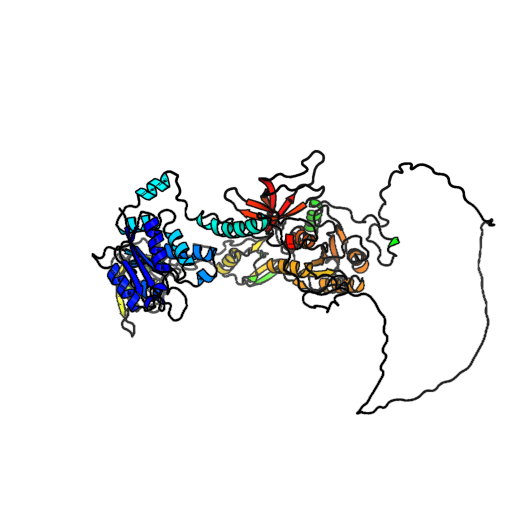.469 0.370 -17.782 1.00 42.22 173 GLY A CA 1
ATOM 1270 C C . GLY A 1 173 ? -35.004 1.575 -18.604 1.00 42.22 173 GLY A C 1
ATOM 1271 O O . GLY A 1 173 ? -34.011 1.475 -19.317 1.00 42.22 173 GLY A O 1
ATOM 1272 N N . LYS A 1 174 ? -35.671 2.730 -18.481 1.00 40.53 174 LYS A N 1
ATOM 1273 C CA . LYS A 1 174 ? -35.066 4.018 -18.822 1.00 40.53 174 LYS A CA 1
ATOM 1274 C C . LYS A 1 174 ? -34.404 4.565 -17.566 1.00 40.53 174 LYS A C 1
ATOM 1276 O O . LYS A 1 174 ? -35.043 5.276 -16.791 1.00 40.53 174 LYS A O 1
ATOM 1281 N N . GLN A 1 175 ? -33.126 4.235 -17.379 1.00 36.12 175 GLN A N 1
ATOM 1282 C CA . GLN A 1 175 ? -32.290 5.081 -16.533 1.00 36.12 175 GLN A CA 1
ATOM 1283 C C . GLN A 1 175 ? -32.344 6.513 -17.098 1.00 36.12 175 GLN A C 1
ATOM 1285 O O . GLN A 1 175 ? -32.319 6.679 -18.322 1.00 36.12 175 GLN A O 1
ATOM 1290 N N . PRO A 1 176 ? -32.444 7.548 -16.254 1.00 35.94 176 PRO A N 1
ATOM 1291 C CA . PRO A 1 176 ? -32.230 8.913 -16.681 1.00 35.94 176 PRO A CA 1
ATOM 1292 C C . PRO A 1 176 ? -30.742 9.026 -17.020 1.00 35.94 176 PRO A C 1
ATOM 1294 O O . PRO A 1 176 ? -29.907 8.476 -16.298 1.00 35.94 176 PRO A O 1
ATOM 1297 N N . GLU A 1 177 ? -30.386 9.714 -18.102 1.00 41.41 177 GLU A N 1
ATOM 1298 C CA . GLU A 1 177 ? -28.980 10.021 -18.368 1.00 41.41 177 GLU A CA 1
ATOM 1299 C C . GLU A 1 177 ? -28.487 11.036 -17.327 1.00 41.41 177 GLU A C 1
ATOM 1301 O O . GLU A 1 177 ? -28.570 12.255 -17.510 1.00 41.41 177 GLU A O 1
ATOM 1306 N N . VAL A 1 178 ? -28.004 10.531 -16.189 1.00 34.84 178 VAL A N 1
ATOM 1307 C CA . VAL A 1 178 ? -27.387 11.348 -15.141 1.00 34.84 178 VAL A CA 1
ATOM 1308 C C . VAL A 1 178 ? -26.061 11.838 -15.690 1.00 34.84 178 VAL A C 1
ATOM 1310 O O . VAL A 1 178 ? -25.087 11.097 -15.660 1.00 34.84 178 VAL A O 1
ATOM 1313 N N . ALA A 1 179 ? -26.041 13.058 -16.232 1.00 37.78 179 ALA A N 1
ATOM 1314 C CA . ALA A 1 179 ? -24.848 13.853 -16.537 1.00 37.78 179 ALA A CA 1
ATOM 1315 C C . ALA A 1 179 ? -23.608 13.021 -16.947 1.00 37.78 179 ALA A C 1
ATOM 1317 O O . ALA A 1 179 ? -22.564 13.052 -16.296 1.00 37.78 179 ALA A O 1
ATOM 1318 N N . ALA A 1 180 ? -23.748 12.216 -18.002 1.00 32.91 180 ALA A N 1
ATOM 1319 C CA . ALA A 1 180 ? -22.631 11.567 -18.698 1.00 32.91 180 ALA A CA 1
ATOM 1320 C C . ALA A 1 180 ? -22.350 12.258 -20.047 1.00 32.91 180 ALA A C 1
ATOM 1322 O O . ALA A 1 180 ? -21.225 12.249 -20.535 1.00 32.91 180 ALA A O 1
ATOM 1323 N N . SER A 1 181 ? -23.363 12.916 -20.618 1.00 31.03 181 SER A N 1
ATOM 1324 C CA . SER A 1 181 ? -23.301 13.668 -21.876 1.00 31.03 181 SER A CA 1
ATOM 1325 C C . SER A 1 181 ? -22.654 15.054 -21.736 1.00 31.03 181 SER A C 1
ATOM 1327 O O . SER A 1 181 ? -21.969 15.498 -22.651 1.00 31.03 181 SER A O 1
ATOM 1329 N N . LEU A 1 182 ? -22.776 15.709 -20.576 1.00 32.34 182 LEU A N 1
ATOM 1330 C CA . LEU A 1 182 ? -22.150 17.016 -20.295 1.00 32.34 182 LEU A CA 1
ATOM 1331 C C . LEU A 1 182 ? -20.641 16.938 -19.990 1.00 32.34 182 LEU A C 1
ATOM 1333 O O . LEU A 1 182 ? -19.974 17.966 -19.891 1.00 32.34 182 LEU A O 1
ATOM 1337 N N . VAL A 1 183 ? -20.096 15.725 -19.873 1.00 33.91 183 VAL A N 1
ATOM 1338 C CA . VAL A 1 183 ? -18.659 15.466 -19.675 1.00 33.91 183 VAL A CA 1
ATOM 1339 C C . VAL A 1 183 ? -17.900 15.479 -21.019 1.00 33.91 183 VAL A C 1
ATOM 1341 O O . VAL A 1 183 ? -16.673 15.450 -21.034 1.00 33.91 183 VAL A O 1
ATOM 1344 N N . PHE A 1 184 ? -18.598 15.553 -22.166 1.00 37.28 184 PHE A N 1
ATOM 1345 C CA . PHE A 1 184 ? -17.999 15.272 -23.480 1.00 37.28 184 PHE A CA 1
ATOM 1346 C C . PHE A 1 184 ? -17.926 16.410 -24.515 1.00 37.28 184 PHE A C 1
ATOM 1348 O O . PHE A 1 184 ? -17.216 16.228 -25.503 1.00 37.28 184 PHE A O 1
ATOM 1355 N N . ASP A 1 185 ? -18.538 17.584 -24.314 1.00 28.97 185 ASP A N 1
ATOM 1356 C CA . ASP A 1 185 ? -18.439 18.679 -25.310 1.00 28.97 185 ASP A CA 1
ATOM 1357 C C . ASP A 1 185 ? -17.224 19.614 -25.122 1.00 28.97 185 ASP A C 1
ATOM 1359 O O . ASP A 1 185 ? -16.782 20.241 -26.084 1.00 28.97 185 ASP A O 1
ATOM 1363 N N . ALA A 1 186 ? -16.580 19.632 -23.946 1.00 31.73 186 ALA A N 1
ATOM 1364 C CA . ALA A 1 186 ? -15.367 20.437 -23.721 1.00 31.73 186 ALA A CA 1
ATOM 1365 C C . ALA A 1 186 ? -14.180 20.021 -24.619 1.00 31.73 186 ALA A C 1
ATOM 1367 O O . ALA A 1 186 ? -13.338 20.846 -24.953 1.00 31.73 186 ALA A O 1
ATOM 1368 N N . THR A 1 187 ? -14.134 18.761 -25.067 1.00 42.81 187 THR A N 1
ATOM 1369 C CA . THR A 1 187 ? -13.098 18.268 -25.999 1.00 42.81 187 THR A CA 1
ATOM 1370 C C . THR A 1 187 ? -13.494 18.392 -27.472 1.00 42.81 187 THR A C 1
ATOM 1372 O O . THR A 1 187 ? -12.747 17.954 -28.350 1.00 42.81 187 THR A O 1
ATOM 1375 N N . ARG A 1 188 ? -14.665 18.976 -27.766 1.00 36.19 188 ARG A N 1
ATOM 1376 C CA . ARG A 1 188 ? -15.213 19.070 -29.121 1.00 36.19 188 ARG A CA 1
ATOM 1377 C C . ARG A 1 188 ? -15.000 20.440 -29.757 1.00 36.19 188 ARG A C 1
ATOM 1379 O O . ARG A 1 188 ? -14.637 20.472 -30.928 1.00 36.19 188 ARG A O 1
ATOM 1386 N N . GLU A 1 189 ? -15.136 21.541 -29.017 1.00 35.88 189 GLU A N 1
ATOM 1387 C CA . GLU A 1 189 ? -14.751 22.869 -29.532 1.00 35.88 189 GLU A CA 1
ATOM 1388 C C . GLU A 1 189 ? -13.229 22.985 -29.713 1.00 35.88 189 GLU A C 1
ATOM 1390 O O . GLU A 1 189 ? -12.779 23.394 -30.780 1.00 35.88 189 GLU A O 1
ATOM 1395 N N . GLU A 1 190 ? -12.422 22.505 -28.758 1.00 42.50 190 GLU A N 1
ATOM 1396 C CA . GLU A 1 190 ? -10.953 22.493 -28.898 1.00 42.50 190 GLU A CA 1
ATOM 1397 C C . GLU A 1 190 ? -10.473 21.581 -30.043 1.00 42.50 190 GLU A C 1
ATOM 1399 O O . GLU A 1 190 ? -9.493 21.897 -30.721 1.00 42.50 190 GLU A O 1
ATOM 1404 N N . ARG A 1 191 ? -11.190 20.480 -30.329 1.00 39.16 191 ARG A N 1
ATOM 1405 C CA . ARG A 1 191 ? -10.941 19.671 -31.535 1.00 39.16 191 ARG A CA 1
ATOM 1406 C C . ARG A 1 191 ? -11.385 20.360 -32.815 1.00 39.16 191 ARG A C 1
ATOM 1408 O O . ARG A 1 191 ? -10.664 20.262 -33.795 1.00 39.16 191 ARG A O 1
ATOM 1415 N N . LEU A 1 192 ? -12.531 21.035 -32.835 1.00 37.12 192 LEU A N 1
ATOM 1416 C CA . LEU A 1 192 ? -13.024 21.700 -34.043 1.00 37.12 192 LEU A CA 1
ATOM 1417 C C . LEU A 1 192 ? -12.182 22.924 -34.419 1.00 37.12 192 LEU A C 1
ATOM 1419 O O . LEU A 1 192 ? -12.016 23.177 -35.609 1.00 37.12 192 LEU A O 1
ATOM 1423 N N . GLU A 1 193 ? -11.590 23.625 -33.452 1.00 38.69 193 GLU A N 1
ATOM 1424 C CA . GLU A 1 193 ? -10.616 24.686 -33.730 1.00 38.69 193 GLU A CA 1
ATOM 1425 C C . GLU A 1 193 ? -9.293 24.093 -34.257 1.00 38.69 193 GLU A C 1
ATOM 1427 O O . GLU A 1 193 ? -8.780 24.530 -35.289 1.00 38.69 193 GLU A O 1
ATOM 1432 N N . ALA A 1 194 ? -8.789 23.018 -33.636 1.00 37.88 194 ALA A N 1
ATOM 1433 C CA . ALA A 1 194 ? -7.592 22.312 -34.105 1.00 37.88 194 ALA A CA 1
ATOM 1434 C C . ALA A 1 194 ? -7.774 21.640 -35.485 1.00 37.88 194 ALA A C 1
ATOM 1436 O O . ALA A 1 194 ? -6.839 21.610 -36.283 1.00 37.88 194 ALA A O 1
ATOM 1437 N N . GLU A 1 195 ? -8.965 21.123 -35.797 1.00 37.72 195 GLU A N 1
ATOM 1438 C CA . GLU A 1 195 ? -9.283 20.502 -37.088 1.00 37.72 195 GLU A CA 1
ATOM 1439 C C . GLU A 1 195 ? -9.613 21.547 -38.167 1.00 37.72 195 GLU A C 1
ATOM 1441 O O . GLU A 1 195 ? -9.260 21.330 -39.325 1.00 37.72 195 GLU A O 1
ATOM 1446 N N . ARG A 1 196 ? -10.170 22.722 -37.828 1.00 33.50 196 ARG A N 1
ATOM 1447 C CA . ARG A 1 196 ? -10.303 23.849 -38.779 1.00 33.50 196 ARG A CA 1
ATOM 1448 C C . ARG A 1 196 ? -8.952 24.400 -39.225 1.00 33.50 196 ARG A C 1
ATOM 1450 O O . ARG A 1 196 ? -8.766 24.621 -40.419 1.00 33.50 196 ARG A O 1
ATOM 1457 N N . VAL A 1 197 ? -7.991 24.514 -38.305 1.00 38.56 197 VAL A N 1
ATOM 1458 C CA . VAL A 1 197 ? -6.596 24.899 -38.607 1.00 38.56 197 VAL A CA 1
ATOM 1459 C C . VAL A 1 197 ? -5.879 23.877 -39.513 1.00 38.56 197 VAL A C 1
ATOM 1461 O O . VAL A 1 197 ? -4.875 24.209 -40.140 1.00 38.56 197 VAL A O 1
ATOM 1464 N N . VAL A 1 198 ? -6.402 22.650 -39.642 1.00 40.75 198 VAL A N 1
ATOM 1465 C CA . VAL A 1 198 ? -5.847 21.588 -40.506 1.00 40.75 198 VAL A CA 1
ATOM 1466 C C . VAL A 1 198 ? -6.663 21.369 -41.796 1.00 40.75 198 VAL A C 1
ATOM 1468 O O . VAL A 1 198 ? -6.120 20.846 -42.770 1.00 40.75 198 VAL A O 1
ATOM 1471 N N . ALA A 1 199 ? -7.938 21.774 -41.842 1.00 36.44 199 ALA A N 1
ATOM 1472 C CA . ALA A 1 199 ? -8.847 21.490 -42.959 1.00 36.44 199 ALA A CA 1
ATOM 1473 C C . ALA A 1 199 ? -9.020 22.636 -43.979 1.00 36.44 199 ALA A C 1
ATOM 1475 O O . ALA A 1 199 ? -9.282 22.352 -45.150 1.00 36.44 199 ALA A O 1
ATOM 1476 N N . GLU A 1 200 ? -8.862 23.908 -43.593 1.00 32.84 200 GLU A N 1
ATOM 1477 C CA . GLU A 1 200 ? -8.937 25.036 -44.539 1.00 32.84 200 GLU A CA 1
ATOM 1478 C C . GLU A 1 200 ? -7.558 25.399 -45.104 1.00 32.84 200 GLU A C 1
ATOM 1480 O O . GLU A 1 200 ? -6.881 26.331 -44.673 1.00 32.84 200 GLU A O 1
ATOM 1485 N N . GLY A 1 201 ? -7.136 24.652 -46.126 1.00 46.12 201 GLY A N 1
ATOM 1486 C CA . GLY A 1 201 ? -5.949 24.997 -46.902 1.00 46.12 201 GLY A CA 1
ATOM 1487 C C . GLY A 1 201 ? -6.174 26.242 -47.764 1.00 46.12 201 GLY A C 1
ATOM 1488 O O . GLY A 1 201 ? -6.802 26.141 -48.818 1.00 46.12 201 GLY A O 1
ATOM 1489 N N . PHE A 1 202 ? -5.599 27.385 -47.373 1.00 30.64 202 PHE A N 1
ATOM 1490 C CA . PHE A 1 202 ? -5.477 28.559 -48.244 1.00 30.64 202 PHE A CA 1
ATOM 1491 C C . PHE A 1 202 ? -4.079 29.203 -48.228 1.00 30.64 202 PHE A C 1
ATOM 1493 O O . PHE A 1 202 ? -3.651 29.828 -47.263 1.00 30.64 202 PHE A O 1
ATOM 1500 N N . ASP A 1 203 ? -3.403 29.026 -49.365 1.00 37.09 203 ASP A N 1
ATOM 1501 C CA . ASP A 1 203 ? -2.512 29.961 -50.069 1.00 37.09 203 ASP A CA 1
ATOM 1502 C C . ASP A 1 203 ? -2.051 31.228 -49.308 1.00 37.09 203 ASP A C 1
ATOM 1504 O O . ASP A 1 203 ? -2.736 32.255 -49.283 1.00 37.09 203 ASP A O 1
ATOM 1508 N N . VAL A 1 204 ? -0.829 31.195 -48.758 1.00 28.50 204 VAL A N 1
ATOM 1509 C CA . VAL A 1 204 ? -0.168 32.390 -48.208 1.00 28.50 204 VAL A CA 1
ATOM 1510 C C . VAL A 1 204 ? 0.479 33.189 -49.338 1.00 28.50 204 VAL A C 1
ATOM 1512 O O . VAL A 1 204 ? 1.619 32.944 -49.737 1.00 28.50 204 VAL A O 1
ATOM 1515 N N . LYS A 1 205 ? -0.237 34.212 -49.812 1.00 28.16 205 LYS A N 1
ATOM 1516 C CA . LYS A 1 205 ? 0.369 35.307 -50.579 1.00 28.16 205 LYS A CA 1
ATOM 1517 C C . LYS A 1 205 ? 1.296 36.150 -49.702 1.00 28.16 205 LYS A C 1
ATOM 1519 O O . LYS A 1 205 ? 1.023 36.403 -48.531 1.00 28.16 205 LYS A O 1
ATOM 1524 N N . SER A 1 206 ? 2.377 36.613 -50.318 1.00 28.91 206 SER A N 1
ATOM 1525 C CA . SER A 1 206 ? 3.456 37.390 -49.707 1.00 28.91 206 SER A CA 1
ATOM 1526 C C . SER A 1 206 ? 2.994 38.714 -49.069 1.00 28.91 206 SER A C 1
ATOM 1528 O O . SER A 1 206 ? 2.137 39.393 -49.643 1.00 28.91 206 SER A O 1
ATOM 1530 N N . PRO A 1 207 ? 3.631 39.167 -47.970 1.00 30.20 207 PRO A N 1
ATOM 1531 C CA . PRO A 1 207 ? 3.581 40.567 -47.542 1.00 30.20 207 PRO A CA 1
ATOM 1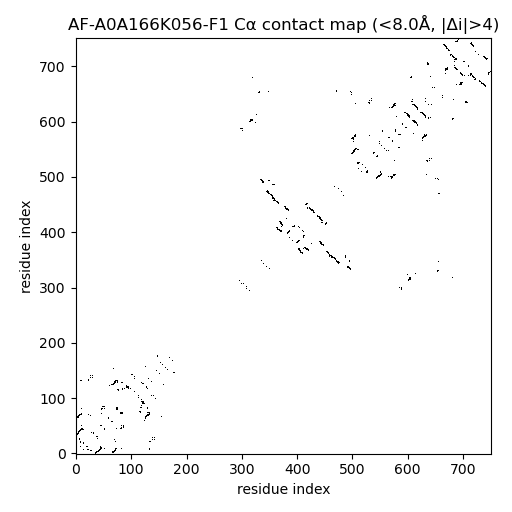532 C C . PRO A 1 207 ? 4.259 41.494 -48.576 1.00 30.20 207 PRO A C 1
ATOM 1534 O O . PRO A 1 207 ? 5.080 41.027 -49.373 1.00 30.20 207 PRO A O 1
ATOM 1537 N N . PRO A 1 208 ? 3.939 42.802 -48.592 1.00 28.00 208 PRO A N 1
ATOM 1538 C CA . PRO A 1 208 ? 4.388 43.718 -49.639 1.00 28.00 208 PRO A CA 1
ATOM 1539 C C . PRO A 1 208 ? 5.866 44.127 -49.535 1.00 28.00 208 PRO A C 1
ATOM 1541 O O . PRO A 1 208 ? 6.477 44.126 -48.469 1.00 28.00 208 PRO A O 1
ATOM 1544 N N . HIS A 1 209 ? 6.413 44.541 -50.679 1.00 26.39 209 HIS A N 1
ATOM 1545 C CA . HIS A 1 209 ? 7.782 45.028 -50.845 1.00 26.39 209 HIS A CA 1
ATOM 1546 C C . HIS A 1 209 ? 8.102 46.322 -50.079 1.00 26.39 209 HIS A C 1
ATOM 1548 O O . HIS A 1 209 ? 7.470 47.349 -50.312 1.00 26.39 209 HIS A O 1
ATOM 1554 N N . THR A 1 210 ? 9.243 46.306 -49.389 1.00 25.62 210 THR A N 1
ATOM 1555 C CA . THR A 1 210 ? 10.326 47.310 -49.485 1.00 25.62 210 THR A CA 1
ATOM 1556 C C . THR A 1 210 ? 11.633 46.514 -49.350 1.00 25.62 210 THR A C 1
ATOM 1558 O O . THR A 1 210 ? 11.834 45.888 -48.317 1.00 25.62 210 THR A O 1
ATOM 1561 N N . GLY A 1 211 ? 12.411 46.263 -50.411 1.00 24.81 211 GLY A N 1
ATOM 1562 C CA . GLY A 1 211 ? 13.473 47.167 -50.890 1.00 24.81 211 GLY A CA 1
ATOM 1563 C C . GLY A 1 211 ? 14.677 47.128 -49.923 1.00 24.81 211 GLY A C 1
ATOM 1564 O O . GLY A 1 211 ? 14.484 47.435 -48.758 1.00 24.81 211 GLY A O 1
ATOM 1565 N N . VAL A 1 212 ? 15.917 46.778 -50.290 1.00 25.12 212 VAL A N 1
ATOM 1566 C CA . VAL A 1 212 ? 16.612 46.852 -51.592 1.00 25.12 212 VAL A CA 1
ATOM 1567 C C . VAL A 1 212 ? 17.755 45.805 -51.671 1.00 25.12 212 VAL A C 1
ATOM 1569 O O . VAL A 1 212 ? 18.354 45.474 -50.658 1.00 25.12 212 VAL A O 1
ATOM 1572 N N . GLU A 1 213 ? 17.984 45.298 -52.890 1.00 24.09 213 GLU A N 1
ATOM 1573 C CA . GLU A 1 213 ? 19.167 44.658 -53.526 1.00 24.09 213 GLU A CA 1
ATOM 1574 C C . GLU A 1 213 ? 20.225 43.823 -52.756 1.00 24.09 213 GLU A C 1
ATOM 1576 O O . GLU A 1 213 ? 20.770 44.183 -51.718 1.00 24.09 213 GLU A O 1
ATOM 1581 N N . ARG A 1 214 ? 20.632 42.725 -53.419 1.00 25.95 214 ARG A N 1
ATOM 1582 C CA . ARG A 1 214 ? 21.946 42.079 -53.254 1.00 25.95 214 ARG A CA 1
ATOM 1583 C C . ARG A 1 214 ? 23.030 42.922 -53.933 1.00 25.95 214 ARG A C 1
ATOM 1585 O O . ARG A 1 214 ? 22.814 43.369 -55.056 1.00 25.95 214 ARG A O 1
ATOM 1592 N N . ALA A 1 215 ? 24.224 42.954 -53.350 1.00 23.12 215 ALA A N 1
ATOM 1593 C CA . ALA A 1 215 ? 25.471 43.204 -54.070 1.00 23.12 215 ALA A CA 1
ATOM 1594 C C . ALA A 1 215 ? 26.524 42.157 -53.667 1.00 23.12 215 ALA A C 1
ATOM 1596 O O . ALA A 1 215 ? 26.412 41.521 -52.617 1.00 23.12 215 ALA A O 1
ATOM 1597 N N . GLU A 1 216 ? 27.485 41.929 -54.556 1.00 23.69 216 GLU A N 1
ATOM 1598 C CA . GLU A 1 216 ? 28.491 40.869 -54.467 1.00 23.69 216 GLU A CA 1
ATOM 1599 C C . GLU A 1 216 ? 29.748 41.319 -53.690 1.00 23.69 216 GLU A C 1
ATOM 1601 O O . GLU A 1 216 ? 29.845 42.457 -53.244 1.00 23.69 216 GLU A O 1
ATOM 1606 N N . SER A 1 217 ? 30.679 40.375 -53.516 1.00 25.81 217 SER A N 1
ATOM 1607 C CA . SER A 1 217 ? 32.122 40.532 -53.243 1.00 25.81 217 SER A CA 1
ATOM 1608 C C . SER A 1 217 ? 32.720 41.942 -53.073 1.00 25.81 217 SER A C 1
ATOM 1610 O O . SER A 1 217 ? 32.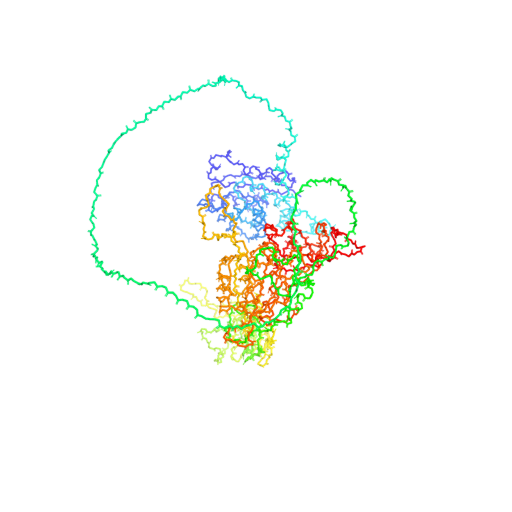625 42.752 -53.987 1.00 25.81 217 SER A O 1
ATOM 1612 N N . GLU A 1 218 ? 33.582 42.120 -52.061 1.00 23.94 218 GLU A N 1
ATOM 1613 C CA . GLU A 1 218 ? 35.041 42.206 -52.294 1.00 23.94 218 GLU A CA 1
ATOM 1614 C C . GLU A 1 218 ? 35.881 42.205 -50.999 1.00 23.94 218 GLU A C 1
ATOM 1616 O O . GLU A 1 218 ? 35.366 42.289 -49.885 1.00 23.94 218 GLU A O 1
ATOM 1621 N N . HIS A 1 219 ? 37.196 42.039 -51.168 1.00 26.97 219 HIS A N 1
ATOM 1622 C CA . HIS A 1 219 ? 38.210 42.159 -50.119 1.00 26.97 219 HIS A CA 1
ATOM 1623 C C . HIS A 1 219 ? 38.336 43.593 -49.585 1.00 26.97 219 HIS A C 1
ATOM 1625 O O . HIS A 1 219 ? 38.459 44.519 -50.381 1.00 26.97 219 HIS A O 1
ATOM 1631 N N . THR A 1 220 ? 38.633 43.725 -48.288 1.00 23.12 220 THR A N 1
ATOM 1632 C CA . THR A 1 220 ? 39.733 44.607 -47.852 1.00 23.12 220 THR A CA 1
ATOM 1633 C C . THR A 1 220 ? 40.353 44.133 -46.541 1.00 23.12 220 THR A C 1
ATOM 1635 O O . THR A 1 220 ? 39.663 43.674 -45.633 1.00 23.12 220 THR A O 1
ATOM 1638 N N . LEU A 1 221 ? 41.682 44.233 -46.453 1.00 27.00 221 LEU A N 1
ATOM 1639 C CA . LEU A 1 221 ? 42.398 44.194 -45.180 1.00 27.00 221 LEU A CA 1
ATOM 1640 C C . LEU A 1 221 ? 42.261 45.554 -44.496 1.00 27.00 221 LEU A C 1
ATOM 1642 O O . LEU A 1 221 ? 42.381 46.567 -45.179 1.00 27.00 221 LEU A O 1
ATOM 1646 N N . GLU A 1 222 ? 42.211 45.580 -43.165 1.00 23.56 222 GLU A N 1
ATOM 1647 C CA . GLU A 1 222 ? 42.873 46.662 -42.435 1.00 23.56 222 GLU A CA 1
ATOM 1648 C C . GLU A 1 222 ? 43.401 46.196 -41.071 1.00 23.56 222 GLU A C 1
ATOM 1650 O O . GLU A 1 222 ? 42.753 45.453 -40.335 1.00 23.56 222 GLU A O 1
ATOM 1655 N N . THR A 1 223 ? 44.637 46.595 -40.773 1.00 26.08 223 THR A N 1
ATOM 1656 C CA . THR A 1 223 ? 45.423 46.180 -39.605 1.00 26.08 223 THR A CA 1
ATOM 1657 C C . THR A 1 223 ? 45.766 47.385 -38.734 1.00 26.08 223 THR A C 1
ATOM 1659 O O . THR A 1 223 ? 46.535 48.238 -39.173 1.00 26.08 223 THR A O 1
ATOM 1662 N N . VAL A 1 224 ? 45.305 47.405 -37.481 1.00 23.92 224 VAL A N 1
ATOM 1663 C CA . VAL A 1 224 ? 45.827 48.249 -36.384 1.00 23.92 224 VAL A CA 1
ATOM 1664 C C . VAL A 1 224 ? 45.631 47.430 -35.093 1.00 23.92 224 VAL A C 1
ATOM 1666 O O . VAL A 1 224 ? 44.507 47.035 -34.818 1.00 23.92 224 VAL A O 1
ATOM 1669 N N . SER A 1 225 ? 46.617 46.942 -34.330 1.00 22.14 225 SER A N 1
ATOM 1670 C CA . SER A 1 225 ? 47.938 47.423 -33.879 1.00 22.14 225 SER A CA 1
ATOM 1671 C C . SER A 1 225 ? 47.930 48.335 -32.638 1.00 22.14 225 SER A C 1
ATOM 1673 O O . SER A 1 225 ? 48.019 49.548 -32.767 1.00 22.14 225 SER A O 1
ATOM 1675 N N . LEU A 1 226 ? 48.000 47.675 -31.472 1.00 26.45 226 LEU A N 1
ATOM 1676 C CA . LEU A 1 226 ? 48.804 48.001 -30.273 1.00 26.45 226 LEU A CA 1
ATOM 1677 C C . LEU A 1 226 ? 48.574 49.291 -29.454 1.00 26.45 226 LEU A C 1
ATOM 1679 O O . LEU A 1 226 ? 48.611 50.406 -29.961 1.00 26.45 226 LEU A O 1
ATOM 1683 N N . GLY A 1 227 ? 48.581 49.080 -28.128 1.00 23.84 227 GLY A N 1
ATOM 1684 C CA . GLY A 1 227 ? 48.985 50.038 -27.088 1.00 23.84 227 GLY A CA 1
ATOM 1685 C C . GLY A 1 227 ? 47.914 50.294 -26.016 1.00 23.84 227 GLY A C 1
ATOM 1686 O O . GLY A 1 227 ? 46.736 50.369 -26.346 1.00 23.84 227 GLY A O 1
ATOM 1687 N N . ASP A 1 228 ? 48.230 50.467 -24.730 1.00 25.34 228 ASP A N 1
ATOM 1688 C CA . ASP A 1 228 ? 49.436 50.133 -23.939 1.00 25.34 228 ASP A CA 1
ATOM 1689 C C . ASP A 1 228 ? 49.088 50.303 -22.434 1.00 25.34 228 ASP A C 1
ATOM 1691 O O . ASP A 1 228 ? 48.156 51.046 -22.132 1.00 25.34 228 ASP A O 1
ATOM 1695 N N . SER A 1 229 ? 49.892 49.748 -21.510 1.00 25.83 229 SER A N 1
ATOM 1696 C CA . SER A 1 229 ? 50.083 50.199 -20.101 1.00 25.83 229 SER A CA 1
ATOM 1697 C C . SER A 1 229 ? 48.889 50.170 -19.092 1.00 25.83 229 SER A C 1
ATOM 1699 O O . SER A 1 229 ? 47.742 50.370 -19.465 1.00 25.83 229 SER A O 1
ATOM 1701 N N . SER A 1 230 ? 49.045 49.981 -17.765 1.00 27.22 230 SER A N 1
ATOM 1702 C CA . SER A 1 230 ? 50.152 49.472 -16.915 1.00 27.22 230 SER A CA 1
ATOM 1703 C C . SER A 1 230 ? 49.746 49.400 -15.411 1.00 27.22 230 SER A C 1
ATOM 1705 O O . SER A 1 230 ? 48.799 50.068 -15.014 1.00 27.22 230 SER A O 1
ATOM 1707 N N . GLU A 1 231 ? 50.565 48.713 -14.587 1.00 29.44 231 GLU A N 1
ATOM 1708 C CA . GLU A 1 231 ? 50.739 48.848 -13.106 1.00 29.44 231 GLU A CA 1
ATOM 1709 C C . GLU A 1 231 ? 49.703 48.232 -12.119 1.00 29.44 231 GLU A C 1
ATOM 1711 O O . GLU A 1 231 ? 48.513 48.229 -12.401 1.00 29.44 231 GLU A O 1
ATOM 1716 N N . THR A 1 232 ? 50.052 47.735 -10.906 1.00 28.39 232 THR A N 1
ATOM 1717 C CA . THR A 1 232 ? 51.333 47.304 -10.251 1.00 28.39 232 THR A CA 1
ATOM 1718 C C . THR A 1 232 ? 51.062 46.422 -8.990 1.00 28.39 232 THR A C 1
ATOM 1720 O O . THR A 1 232 ? 49.936 46.376 -8.506 1.00 28.39 232 THR A O 1
ATOM 1723 N N . GLN A 1 233 ? 52.142 45.849 -8.410 1.00 27.84 233 GLN A N 1
ATOM 1724 C CA . GLN A 1 233 ? 52.338 45.331 -7.024 1.00 27.84 233 GLN A CA 1
ATOM 1725 C C . GLN A 1 233 ? 51.973 43.857 -6.707 1.00 27.84 233 GLN A C 1
ATOM 1727 O O . GLN A 1 233 ? 50.965 43.353 -7.184 1.00 27.84 233 GLN A O 1
ATOM 1732 N N . ASP A 1 234 ? 52.620 43.175 -5.744 1.00 30.02 234 ASP A N 1
ATOM 1733 C CA . ASP A 1 234 ? 54.044 42.767 -5.531 1.00 30.02 234 ASP A CA 1
ATOM 1734 C C . ASP A 1 234 ? 54.154 42.047 -4.155 1.00 30.02 234 ASP A C 1
ATOM 1736 O O . ASP A 1 234 ? 53.516 42.499 -3.204 1.00 30.02 234 ASP A O 1
ATOM 1740 N N . SER A 1 235 ? 54.913 40.938 -4.035 1.00 26.47 235 SER A N 1
ATOM 1741 C CA . SER A 1 235 ? 55.640 40.500 -2.805 1.00 26.47 235 SER A CA 1
ATOM 1742 C C . SER A 1 235 ? 56.281 39.088 -2.881 1.00 26.47 235 SER A C 1
ATOM 1744 O O . SER A 1 235 ? 55.652 38.067 -2.625 1.00 26.47 235 SER A O 1
ATOM 1746 N N . SER A 1 236 ? 57.593 39.079 -3.139 1.00 27.67 236 SER A N 1
ATOM 1747 C CA . SER A 1 236 ? 58.670 38.339 -2.428 1.00 27.67 236 SER A CA 1
ATOM 1748 C C . SER A 1 236 ? 58.609 36.827 -2.060 1.00 27.67 236 SER A C 1
ATOM 1750 O O . SER A 1 236 ? 57.876 36.387 -1.178 1.00 27.67 236 SER A O 1
ATOM 1752 N N . GLU A 1 237 ? 59.602 36.128 -2.630 1.00 31.34 237 GLU A N 1
ATOM 1753 C CA . GLU A 1 237 ? 60.341 34.877 -2.293 1.00 31.34 237 GLU A CA 1
ATOM 1754 C C . GLU A 1 237 ? 60.977 34.800 -0.856 1.00 31.34 237 GLU A C 1
ATOM 1756 O O . GLU A 1 237 ? 60.774 35.767 -0.117 1.00 31.34 237 GLU A O 1
ATOM 1761 N N . PRO A 1 238 ? 61.754 33.752 -0.398 1.00 46.50 238 PRO A N 1
ATOM 1762 C CA . PRO A 1 238 ? 62.718 32.881 -1.137 1.00 46.50 238 PRO A CA 1
ATOM 1763 C C . PRO A 1 238 ? 62.867 31.389 -0.686 1.00 46.50 238 PRO A C 1
ATOM 1765 O O . PRO A 1 238 ? 62.115 30.892 0.149 1.00 46.50 238 PRO A O 1
ATOM 1768 N N . GLY A 1 239 ? 63.872 30.654 -1.213 1.00 27.69 239 GLY A N 1
ATOM 1769 C CA . GLY A 1 239 ? 64.162 29.242 -0.852 1.00 27.69 239 GLY A CA 1
ATOM 1770 C C . GLY A 1 239 ? 65.641 28.781 -0.923 1.00 27.69 239 GLY A C 1
ATOM 1771 O O . GLY A 1 239 ? 66.541 29.615 -0.971 1.00 27.69 239 GLY A O 1
ATOM 1772 N N . THR A 1 240 ? 65.875 27.449 -1.006 1.00 32.84 240 THR A N 1
ATOM 1773 C CA . THR A 1 240 ? 67.181 26.718 -1.201 1.00 32.84 240 THR A CA 1
ATOM 1774 C C . THR A 1 240 ? 68.112 26.635 0.058 1.00 32.84 240 THR A C 1
ATOM 1776 O O . THR A 1 240 ? 67.814 27.372 0.997 1.00 32.84 240 THR A O 1
ATOM 1779 N N . PRO A 1 241 ? 69.179 25.767 0.181 1.00 50.38 241 PRO A N 1
ATOM 1780 C CA . PRO A 1 241 ? 70.013 25.210 -0.913 1.00 50.38 241 PRO A CA 1
ATOM 1781 C C . PRO A 1 241 ? 70.821 23.862 -0.771 1.00 50.38 241 PRO A C 1
ATOM 1783 O O . PRO A 1 241 ? 70.855 23.204 0.261 1.00 50.38 241 PRO A O 1
ATOM 1786 N N . HIS A 1 242 ? 71.555 23.555 -1.863 1.00 31.77 242 HIS A N 1
ATOM 1787 C CA . HIS A 1 242 ? 72.890 22.901 -2.020 1.00 31.77 242 HIS A CA 1
ATOM 1788 C C . HIS A 1 242 ? 73.192 21.377 -1.852 1.00 31.77 242 HIS A C 1
ATOM 1790 O O . HIS A 1 242 ? 73.499 20.878 -0.778 1.00 31.77 242 HIS A O 1
ATOM 1796 N N . THR A 1 243 ? 73.306 20.697 -3.011 1.00 29.44 243 THR A N 1
ATOM 1797 C CA . THR A 1 243 ? 74.488 19.975 -3.595 1.00 29.44 243 THR A CA 1
ATOM 1798 C C . THR A 1 243 ? 75.639 19.388 -2.739 1.00 29.44 243 THR A C 1
ATOM 1800 O O . THR A 1 243 ? 76.309 20.153 -2.051 1.00 29.44 243 THR A O 1
ATOM 1803 N N . ALA A 1 244 ? 76.052 18.128 -3.024 1.00 29.14 244 ALA A N 1
ATOM 1804 C CA . ALA A 1 244 ? 77.420 17.718 -3.474 1.00 29.14 244 ALA A CA 1
ATOM 1805 C C . ALA A 1 244 ? 77.612 16.173 -3.603 1.00 29.14 244 ALA A C 1
ATOM 1807 O O . ALA A 1 244 ? 77.022 15.423 -2.832 1.00 29.14 244 ALA A O 1
ATOM 1808 N N . GLY A 1 245 ? 78.492 15.696 -4.508 1.00 25.36 245 GLY A N 1
ATOM 1809 C CA . GLY A 1 245 ? 79.002 14.301 -4.534 1.00 25.36 245 GLY A CA 1
ATOM 1810 C C . GLY A 1 245 ? 79.391 13.767 -5.930 1.00 25.36 245 GLY A C 1
ATOM 1811 O O . GLY A 1 245 ? 78.560 13.778 -6.834 1.00 25.36 245 GLY A O 1
ATOM 1812 N N . THR A 1 246 ? 80.633 13.289 -6.125 1.00 27.59 246 THR A N 1
ATOM 1813 C CA . THR A 1 246 ? 81.249 13.149 -7.470 1.00 27.59 246 THR A CA 1
ATOM 1814 C C . THR A 1 246 ? 81.958 11.798 -7.732 1.00 27.59 246 THR A C 1
ATOM 1816 O O . THR A 1 246 ? 82.803 11.390 -6.944 1.00 27.59 246 THR A O 1
ATOM 1819 N N . SER A 1 247 ? 81.737 11.223 -8.929 1.00 26.02 247 SER A N 1
ATOM 1820 C CA . SER A 1 247 ? 82.688 10.476 -9.807 1.00 26.02 247 SER A CA 1
ATOM 1821 C C . SER A 1 247 ? 83.353 9.110 -9.456 1.00 26.02 247 SER A C 1
ATOM 1823 O O . SER A 1 247 ? 83.866 8.907 -8.364 1.00 26.02 247 SER A O 1
ATOM 1825 N N . VAL A 1 248 ? 83.529 8.308 -10.536 1.00 28.80 248 VAL A N 1
ATOM 1826 C CA . VAL A 1 248 ? 84.669 7.418 -10.949 1.00 28.80 248 VAL A CA 1
ATOM 1827 C C . VAL A 1 248 ? 84.427 5.887 -11.069 1.00 28.80 248 VAL A C 1
ATOM 1829 O O . VAL A 1 248 ? 84.317 5.193 -10.067 1.00 28.80 248 VAL A O 1
ATOM 1832 N N . GLY A 1 249 ? 84.570 5.370 -12.311 1.00 25.56 249 GLY A N 1
ATOM 1833 C CA . GLY A 1 249 ? 85.112 4.031 -12.679 1.00 25.56 249 GLY A CA 1
ATOM 1834 C C . GLY A 1 249 ? 84.172 2.804 -12.624 1.00 25.56 249 GLY A C 1
ATOM 1835 O O . GLY A 1 249 ? 83.204 2.814 -11.879 1.00 25.56 249 GLY A O 1
ATOM 1836 N N . ALA A 1 250 ? 84.395 1.690 -13.346 1.00 28.17 250 ALA A N 1
ATOM 1837 C CA . ALA A 1 250 ? 85.266 1.373 -14.500 1.00 28.17 250 ALA A CA 1
ATOM 1838 C C . ALA A 1 250 ? 84.803 0.036 -15.177 1.00 28.17 250 ALA A C 1
ATOM 1840 O O . ALA A 1 250 ? 83.757 -0.503 -14.825 1.00 28.17 250 ALA A O 1
ATOM 1841 N N . GLU A 1 251 ? 85.548 -0.478 -16.165 1.00 29.73 251 GLU A N 1
ATOM 1842 C CA . GLU A 1 251 ? 85.132 -1.466 -17.191 1.00 29.73 251 GLU A CA 1
ATOM 1843 C C . GLU A 1 251 ? 85.260 -3.000 -16.905 1.00 29.73 251 GLU A C 1
ATOM 1845 O O . GLU A 1 251 ? 86.127 -3.440 -16.159 1.00 29.73 251 GLU A O 1
ATOM 1850 N N . LEU A 1 252 ? 84.488 -3.783 -17.696 1.00 27.50 252 LEU A N 1
ATOM 1851 C CA . LEU A 1 252 ? 84.779 -5.084 -18.375 1.00 27.50 252 LEU A CA 1
ATOM 1852 C C . LEU A 1 252 ? 84.763 -6.503 -17.694 1.00 27.50 252 LEU A C 1
ATOM 1854 O O . LEU A 1 252 ? 85.363 -6.761 -16.662 1.00 27.50 252 LEU A O 1
ATOM 1858 N N . GLN A 1 253 ? 84.207 -7.458 -18.483 1.00 28.02 253 GLN A N 1
ATOM 1859 C CA . GLN A 1 253 ? 84.569 -8.894 -18.712 1.00 28.02 253 GLN A CA 1
ATOM 1860 C C . GLN A 1 253 ? 84.046 -10.113 -17.876 1.00 28.02 253 GLN A C 1
ATOM 1862 O O . GLN A 1 253 ? 84.709 -10.635 -16.992 1.00 28.02 253 GLN A O 1
ATOM 1867 N N . SER A 1 254 ? 82.949 -10.715 -18.381 1.00 28.17 254 SER A N 1
ATOM 1868 C CA . SER A 1 254 ? 82.848 -12.048 -19.061 1.00 28.17 254 SER A CA 1
ATOM 1869 C C . SER A 1 254 ? 83.016 -13.447 -18.383 1.00 28.17 254 SER A C 1
ATOM 1871 O O . SER A 1 254 ? 83.988 -13.719 -17.693 1.00 28.17 254 SER A O 1
ATOM 1873 N N . MET A 1 255 ? 82.163 -14.383 -18.866 1.00 27.27 255 MET A N 1
ATOM 1874 C CA . MET A 1 255 ? 82.268 -15.871 -18.983 1.00 27.27 255 MET A CA 1
ATOM 1875 C C . MET A 1 255 ? 82.012 -16.818 -17.780 1.00 27.27 255 MET A C 1
ATOM 1877 O O . MET A 1 255 ? 82.883 -16.985 -16.931 1.00 27.27 255 MET A O 1
ATOM 1881 N N . LYS A 1 256 ? 80.959 -17.666 -17.874 1.00 26.27 256 LYS A N 1
ATOM 1882 C CA . LYS A 1 256 ? 81.081 -19.095 -18.296 1.00 26.27 256 LYS A CA 1
ATOM 1883 C C . LYS A 1 256 ? 79.747 -19.862 -18.473 1.00 26.27 256 LYS A C 1
ATOM 1885 O O . LYS A 1 256 ? 78.760 -19.585 -17.805 1.00 26.27 256 LYS A O 1
ATOM 1890 N N . GLU A 1 257 ? 79.790 -20.846 -19.375 1.00 28.42 257 GLU A N 1
ATOM 1891 C CA . GLU A 1 257 ? 78.810 -21.922 -19.679 1.00 28.42 257 GLU A CA 1
ATOM 1892 C C . GLU A 1 257 ? 79.085 -23.193 -18.798 1.00 28.42 257 GLU A C 1
ATOM 1894 O O . GLU A 1 257 ? 80.013 -23.074 -17.986 1.00 28.42 257 GLU A O 1
ATOM 1899 N N . PRO A 1 258 ? 78.411 -24.390 -18.890 1.00 47.22 258 PRO A N 1
ATOM 1900 C CA . PRO A 1 258 ? 77.855 -25.064 -20.101 1.00 47.22 258 PRO A CA 1
ATOM 1901 C C . PRO A 1 258 ? 76.565 -25.940 -19.961 1.00 47.22 258 PRO A C 1
ATOM 1903 O O . PRO A 1 258 ? 76.112 -26.232 -18.857 1.00 47.22 258 PRO A O 1
ATOM 1906 N N . GLY A 1 259 ? 76.053 -26.489 -21.085 1.00 25.62 259 GLY A N 1
ATOM 1907 C CA . GLY A 1 259 ? 75.308 -27.778 -21.089 1.00 25.62 259 GLY A CA 1
ATOM 1908 C C . GLY A 1 259 ? 74.175 -27.993 -22.124 1.00 25.62 259 GLY A C 1
ATOM 1909 O O . GLY A 1 259 ? 73.051 -27.558 -21.912 1.00 25.62 259 GLY A O 1
ATOM 1910 N N . THR A 1 260 ? 74.438 -28.761 -23.191 1.00 28.58 260 THR A N 1
ATOM 1911 C CA . THR A 1 260 ? 73.492 -29.296 -24.225 1.00 28.58 260 THR A CA 1
ATOM 1912 C C . THR A 1 260 ? 73.552 -30.852 -24.241 1.00 28.58 260 THR A C 1
ATOM 1914 O O . THR A 1 260 ? 74.356 -31.353 -23.447 1.00 28.58 260 THR A O 1
ATOM 1917 N N . PRO A 1 261 ? 72.786 -31.675 -25.032 1.00 50.66 261 PRO A N 1
ATOM 1918 C CA . PRO A 1 261 ? 72.142 -31.487 -26.366 1.00 50.66 261 PRO A CA 1
ATOM 1919 C C . PRO A 1 261 ? 70.667 -32.021 -26.447 1.00 50.66 261 PRO A C 1
ATOM 1921 O O . PRO A 1 261 ? 70.022 -32.058 -25.409 1.00 50.66 261 PRO A O 1
ATOM 1924 N N . HIS A 1 262 ? 69.995 -32.388 -27.565 1.00 30.59 262 HIS A N 1
ATOM 1925 C CA . HIS A 1 262 ? 70.359 -32.710 -28.970 1.00 30.59 262 HIS A CA 1
ATOM 1926 C C . HIS A 1 262 ? 69.170 -32.543 -29.970 1.00 30.59 262 HIS A C 1
ATOM 1928 O O . HIS A 1 262 ? 68.029 -32.739 -29.581 1.00 30.59 262 HIS A O 1
ATOM 1934 N N . ALA A 1 263 ? 69.491 -32.261 -31.249 1.00 32.22 263 ALA A N 1
ATOM 1935 C CA . ALA A 1 263 ? 68.890 -32.689 -32.549 1.00 32.22 263 ALA A CA 1
ATOM 1936 C C . ALA A 1 263 ? 67.348 -32.868 -32.728 1.00 32.22 263 ALA A C 1
ATOM 1938 O O . ALA A 1 263 ? 66.717 -33.575 -31.957 1.00 32.22 263 ALA A O 1
ATOM 1939 N N . GLY A 1 264 ? 66.663 -32.393 -33.792 1.00 27.36 264 GLY A N 1
ATOM 1940 C CA . GLY A 1 264 ? 67.019 -31.744 -35.083 1.00 27.36 264 GLY A CA 1
ATOM 1941 C C . GLY A 1 264 ? 65.724 -31.433 -35.903 1.00 27.36 264 GLY A C 1
ATOM 1942 O O . GLY A 1 264 ? 64.673 -31.316 -35.289 1.00 27.36 264 GLY A O 1
ATOM 1943 N N . ASN A 1 265 ? 65.646 -31.306 -37.244 1.00 27.16 265 ASN A N 1
ATOM 1944 C CA . ASN A 1 265 ? 66.658 -31.306 -38.316 1.00 27.16 265 ASN A CA 1
ATOM 1945 C C . ASN A 1 265 ? 66.138 -30.706 -39.678 1.00 27.16 265 ASN A C 1
ATOM 1947 O O . ASN A 1 265 ? 65.735 -31.458 -40.557 1.00 27.16 265 ASN A O 1
ATOM 1951 N N . SER A 1 266 ? 66.283 -29.382 -39.868 1.00 28.91 266 SER A N 1
ATOM 1952 C CA . SER A 1 266 ? 66.760 -28.686 -41.103 1.00 28.91 266 SER A CA 1
ATOM 1953 C C . SER A 1 266 ? 65.957 -28.523 -42.433 1.00 28.91 266 SER A C 1
ATOM 1955 O O . SER A 1 266 ? 65.032 -29.257 -42.762 1.00 28.91 266 SER A O 1
ATOM 1957 N N . SER A 1 267 ? 66.441 -27.539 -43.230 1.00 27.69 267 SER A N 1
ATOM 1958 C CA . SER A 1 267 ? 66.125 -27.138 -44.632 1.00 27.69 267 SER A CA 1
ATOM 1959 C C . SER A 1 267 ? 64.819 -26.354 -44.907 1.00 27.69 267 SER A C 1
ATOM 1961 O O . SER A 1 267 ? 63.819 -26.592 -44.245 1.00 27.69 267 SER A O 1
ATOM 1963 N N . LEU A 1 268 ? 64.719 -25.412 -45.867 1.00 28.84 268 LEU A N 1
ATOM 1964 C CA . LEU A 1 268 ? 65.682 -24.567 -46.621 1.00 28.84 268 LEU A CA 1
ATOM 1965 C C . LEU A 1 268 ? 64.880 -23.390 -47.253 1.00 28.84 268 LEU A C 1
ATOM 1967 O O . LEU A 1 268 ? 63.727 -23.584 -47.625 1.00 28.84 268 LEU A O 1
ATOM 1971 N N . ALA A 1 269 ? 65.476 -22.203 -47.420 1.00 27.69 269 ALA A N 1
ATOM 1972 C CA . ALA A 1 269 ? 64.918 -21.087 -48.218 1.00 27.69 269 ALA A CA 1
ATOM 1973 C C . ALA A 1 269 ? 65.724 -20.930 -49.533 1.00 27.69 269 ALA A C 1
ATOM 1975 O O . ALA A 1 269 ? 66.855 -21.427 -49.578 1.00 27.69 269 ALA A O 1
ATOM 1976 N N . PRO A 1 270 ? 65.195 -20.290 -50.602 1.00 37.31 270 PRO A N 1
ATOM 1977 C CA . PRO A 1 270 ? 65.209 -18.818 -50.682 1.00 37.31 270 PRO A CA 1
ATOM 1978 C C . PRO A 1 270 ? 63.992 -18.181 -51.406 1.00 37.31 270 PRO A C 1
ATOM 1980 O O . PRO A 1 270 ? 63.047 -18.859 -51.795 1.00 37.31 270 PRO A O 1
ATOM 1983 N N . ALA A 1 271 ? 64.024 -16.852 -51.559 1.00 28.56 271 ALA A N 1
ATOM 1984 C CA . ALA A 1 271 ? 62.960 -16.013 -52.121 1.00 28.56 271 ALA A CA 1
ATOM 1985 C C . ALA A 1 271 ? 63.053 -15.779 -53.646 1.00 28.56 271 ALA A C 1
ATOM 1987 O O . ALA A 1 271 ? 64.141 -15.850 -54.216 1.00 28.56 271 ALA A O 1
ATOM 1988 N N . SER A 1 272 ? 61.939 -15.359 -54.261 1.00 26.31 272 SER A N 1
ATOM 1989 C CA . SER A 1 272 ? 61.905 -14.437 -55.414 1.00 26.31 272 SER A CA 1
ATOM 1990 C C . SER A 1 272 ? 60.505 -13.820 -55.606 1.00 26.31 272 SER A C 1
ATOM 1992 O O . SER A 1 272 ? 59.533 -14.246 -54.984 1.00 26.31 272 SER A O 1
ATOM 1994 N N . GLU A 1 273 ? 60.428 -12.755 -56.407 1.00 27.88 273 GLU A N 1
ATOM 1995 C CA . GLU A 1 273 ? 59.277 -11.848 -56.529 1.00 27.88 273 GLU A CA 1
ATO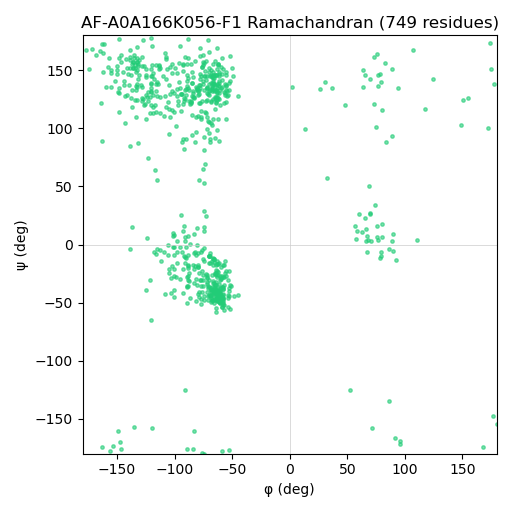M 1996 C C . GLU A 1 273 ? 58.307 -12.175 -57.691 1.00 27.88 273 GLU A C 1
ATOM 1998 O O . GLU A 1 273 ? 58.656 -12.876 -58.637 1.00 27.88 273 GLU A O 1
ATOM 2003 N N . ASN A 1 274 ? 57.170 -11.463 -57.664 1.00 27.23 274 ASN A N 1
ATOM 2004 C CA . ASN A 1 274 ? 56.360 -10.961 -58.791 1.00 27.23 274 ASN A CA 1
ATOM 2005 C C . ASN A 1 274 ? 55.147 -11.735 -59.360 1.00 27.23 274 ASN A C 1
ATOM 2007 O O . ASN A 1 274 ? 55.210 -12.886 -59.774 1.00 27.23 274 ASN A O 1
ATOM 2011 N N . ALA A 1 275 ? 54.103 -10.909 -59.547 1.00 27.72 275 ALA A N 1
ATOM 2012 C CA . ALA A 1 275 ? 52.998 -10.958 -60.513 1.00 27.72 275 ALA A CA 1
ATOM 2013 C C . ALA A 1 275 ? 51.823 -11.943 -60.309 1.00 27.72 275 ALA A C 1
ATOM 2015 O O . ALA A 1 275 ? 51.968 -13.117 -59.992 1.00 27.72 275 ALA A O 1
ATOM 2016 N N . ALA A 1 276 ? 50.617 -11.401 -60.530 1.00 31.59 276 ALA A N 1
ATOM 2017 C CA . ALA A 1 276 ? 49.322 -12.073 -60.408 1.00 31.59 276 ALA A CA 1
ATOM 2018 C C . ALA A 1 276 ? 48.997 -12.986 -61.609 1.00 31.59 276 ALA A C 1
ATOM 2020 O O . ALA A 1 276 ? 49.614 -12.871 -62.670 1.00 31.59 276 ALA A O 1
ATOM 2021 N N . PRO A 1 277 ? 47.945 -13.817 -61.489 1.00 32.59 277 PRO A N 1
ATOM 2022 C CA . PRO A 1 277 ? 46.736 -13.473 -62.248 1.00 32.59 277 PRO A CA 1
ATOM 2023 C C . PRO A 1 277 ? 45.409 -13.684 -61.493 1.00 32.59 277 PRO A C 1
ATOM 2025 O O . PRO A 1 277 ? 45.311 -14.438 -60.528 1.00 32.59 277 PRO A O 1
ATOM 2028 N N . HIS A 1 278 ? 44.355 -13.031 -61.989 1.00 35.34 278 HIS A N 1
ATOM 2029 C CA . HIS A 1 278 ? 42.969 -13.257 -61.571 1.00 35.34 278 HIS A CA 1
ATOM 2030 C C . HIS A 1 278 ? 42.473 -14.651 -61.978 1.00 35.34 278 HIS A C 1
ATOM 2032 O O . HIS A 1 278 ? 42.619 -15.011 -63.140 1.00 35.34 278 HIS A O 1
ATOM 2038 N N . HIS A 1 279 ? 41.733 -15.338 -61.101 1.00 28.89 279 HIS A N 1
ATOM 2039 C CA . HIS A 1 279 ? 40.654 -16.244 -61.512 1.00 28.89 279 HIS A CA 1
ATOM 2040 C C . HIS A 1 279 ? 39.531 -16.275 -60.464 1.00 28.89 279 HIS A C 1
ATOM 2042 O O . HIS A 1 279 ? 39.777 -16.441 -59.271 1.00 28.89 279 HIS A O 1
ATOM 2048 N N . HIS A 1 280 ? 38.287 -16.112 -60.921 1.00 33.38 280 HIS A N 1
ATOM 2049 C CA . HIS A 1 280 ? 37.090 -16.315 -60.105 1.00 33.38 280 HIS A CA 1
ATOM 2050 C C . HIS A 1 280 ? 36.885 -17.807 -59.833 1.00 33.38 280 HIS A C 1
ATOM 2052 O O . HIS A 1 280 ? 36.880 -18.584 -60.784 1.00 33.38 280 HIS A O 1
ATOM 2058 N N . HIS A 1 281 ? 36.590 -18.192 -58.589 1.00 30.20 281 HIS A N 1
ATOM 2059 C CA . HIS A 1 281 ? 35.916 -19.460 -58.312 1.00 30.20 281 HIS A CA 1
ATOM 2060 C C . HIS A 1 281 ? 34.837 -19.329 -57.234 1.00 30.20 281 HIS A C 1
ATOM 2062 O O . HIS A 1 281 ? 34.913 -18.511 -56.321 1.00 30.20 281 HIS A O 1
ATOM 2068 N N . HIS A 1 282 ? 33.796 -20.126 -57.450 1.00 29.64 282 HIS A N 1
ATOM 2069 C CA . HIS A 1 282 ? 32.478 -20.098 -56.836 1.00 29.64 282 HIS A CA 1
ATOM 2070 C C . HIS A 1 282 ? 32.457 -20.220 -55.307 1.00 29.64 282 HIS A C 1
ATOM 2072 O O . HIS A 1 282 ? 33.272 -20.913 -54.704 1.00 29.64 282 HIS A O 1
ATOM 2078 N N . HIS A 1 283 ? 31.429 -19.617 -54.705 1.00 32.12 283 HIS A N 1
ATOM 2079 C CA . HIS A 1 283 ? 31.009 -19.921 -53.341 1.00 32.12 283 HIS A CA 1
ATOM 2080 C C . HIS A 1 283 ? 30.449 -21.346 -53.260 1.00 32.12 283 HIS A C 1
ATOM 2082 O O . HIS A 1 283 ? 29.319 -21.582 -53.688 1.00 32.12 283 HIS A O 1
ATOM 2088 N N . ASP A 1 284 ? 31.196 -22.260 -52.643 1.00 31.36 284 ASP A N 1
ATOM 2089 C CA . ASP A 1 284 ? 30.590 -23.427 -52.005 1.00 31.36 284 ASP A CA 1
ATOM 2090 C C . ASP A 1 284 ? 29.980 -23.017 -50.660 1.00 31.36 284 ASP A C 1
ATOM 2092 O O . ASP A 1 284 ? 30.569 -22.255 -49.885 1.00 31.36 284 ASP A O 1
ATOM 2096 N N . ALA A 1 285 ? 28.779 -23.524 -50.383 1.00 40.94 285 ALA A N 1
ATOM 2097 C CA . ALA A 1 285 ? 28.049 -23.258 -49.151 1.00 40.94 285 ALA A CA 1
ATOM 2098 C C . ALA A 1 285 ? 28.669 -24.043 -47.984 1.00 40.94 285 ALA A C 1
ATOM 2100 O O . ALA A 1 285 ? 28.191 -25.113 -47.604 1.00 40.94 285 ALA A O 1
ATOM 2101 N N . SER A 1 286 ? 29.751 -23.510 -47.413 1.00 35.47 286 SER A N 1
ATOM 2102 C CA . SER A 1 286 ? 30.370 -24.089 -46.226 1.00 35.47 286 SER A CA 1
ATOM 2103 C C . SER A 1 286 ? 29.391 -24.076 -45.050 1.00 35.47 286 SER A C 1
ATOM 2105 O O . SER A 1 286 ? 28.830 -23.049 -44.664 1.00 35.47 286 SER A O 1
ATOM 2107 N N . THR A 1 287 ? 29.183 -25.252 -44.465 1.00 37.06 287 THR A N 1
ATOM 2108 C CA . THR A 1 287 ? 28.418 -25.433 -43.233 1.00 37.06 287 THR A CA 1
ATOM 2109 C C . THR A 1 287 ? 29.008 -24.558 -42.130 1.00 37.06 287 THR A C 1
ATOM 2111 O O . THR A 1 287 ? 30.084 -24.853 -41.606 1.00 37.06 287 THR A O 1
ATOM 2114 N N . HIS A 1 288 ? 28.305 -23.483 -41.764 1.00 31.72 288 HIS A N 1
ATOM 2115 C CA . HIS A 1 288 ? 28.694 -22.618 -40.654 1.00 31.72 288 HIS A CA 1
ATOM 2116 C C . HIS A 1 288 ? 28.622 -23.389 -39.329 1.00 31.72 288 HIS A C 1
ATOM 2118 O O . HIS A 1 288 ? 27.589 -23.407 -38.658 1.00 31.72 288 HIS A O 1
ATOM 2124 N N . HIS A 1 289 ? 29.737 -24.000 -38.925 1.00 39.00 289 HIS A N 1
ATOM 2125 C CA . HIS A 1 289 ? 29.909 -24.460 -37.554 1.00 39.00 289 HIS A CA 1
ATOM 2126 C C . HIS A 1 289 ? 29.818 -23.254 -36.616 1.00 39.00 289 HIS A C 1
ATOM 2128 O O . HIS A 1 289 ? 30.590 -22.298 -36.721 1.00 39.00 289 HIS A O 1
ATOM 2134 N N . ILE A 1 290 ? 28.841 -23.297 -35.710 1.00 42.59 290 ILE A N 1
ATOM 2135 C CA . ILE A 1 290 ? 28.654 -22.284 -34.673 1.00 42.59 290 ILE A CA 1
ATOM 2136 C C . ILE A 1 290 ? 29.891 -22.336 -33.758 1.00 42.59 290 ILE A C 1
ATOM 2138 O O . ILE A 1 290 ? 30.179 -23.409 -33.230 1.00 42.59 290 ILE A O 1
ATOM 2142 N N . PRO A 1 291 ? 30.640 -21.232 -33.563 1.00 46.50 291 PRO A N 1
ATOM 2143 C CA . PRO A 1 291 ? 31.856 -21.266 -32.757 1.00 46.50 291 PRO A CA 1
ATOM 2144 C C . PRO A 1 291 ? 31.562 -21.594 -31.290 1.00 46.50 291 PRO A C 1
ATOM 2146 O O . PRO A 1 291 ? 30.793 -20.886 -30.639 1.00 46.50 291 PRO A O 1
ATOM 2149 N N . GLU A 1 292 ? 32.214 -22.619 -30.749 1.00 48.69 292 GLU A N 1
ATOM 2150 C CA . GLU A 1 292 ? 32.112 -22.947 -29.326 1.00 48.69 292 GLU A CA 1
ATOM 2151 C C . GLU A 1 292 ? 32.887 -21.933 -28.451 1.00 48.69 292 GLU A C 1
ATOM 2153 O O . GLU A 1 292 ? 33.888 -21.350 -28.896 1.00 48.69 292 GLU A O 1
ATOM 2158 N N . PRO A 1 293 ? 32.447 -21.671 -27.203 1.00 56.75 293 PRO A N 1
ATOM 2159 C CA . PRO A 1 293 ? 33.192 -20.832 -26.269 1.00 56.75 293 PRO A CA 1
ATOM 2160 C C . PRO A 1 293 ? 34.575 -21.422 -25.961 1.00 56.75 293 PRO A C 1
ATOM 2162 O O . PRO A 1 293 ? 34.710 -22.593 -25.628 1.00 56.75 293 PRO A O 1
ATOM 2165 N N . ARG A 1 294 ? 35.618 -20.585 -26.012 1.00 56.88 294 ARG A N 1
ATOM 2166 C CA . ARG A 1 294 ? 37.012 -20.993 -25.731 1.00 56.88 294 ARG A CA 1
ATOM 2167 C C . ARG A 1 294 ? 37.289 -21.322 -24.251 1.00 56.88 294 ARG A C 1
ATOM 2169 O O . ARG A 1 294 ? 38.370 -21.806 -23.940 1.00 56.88 294 ARG A O 1
ATOM 2176 N N . SER A 1 295 ? 36.354 -21.021 -23.350 1.00 63.25 295 SER A N 1
ATOM 2177 C CA . SER A 1 295 ? 36.404 -21.341 -21.919 1.00 63.25 295 SER A CA 1
ATOM 2178 C C . SER A 1 295 ? 34.995 -21.376 -21.327 1.00 63.25 295 SER A C 1
ATOM 2180 O O . SER A 1 295 ? 34.070 -20.795 -21.893 1.00 63.25 295 SER A O 1
ATOM 2182 N N . ILE A 1 296 ? 34.855 -22.028 -20.169 1.00 65.06 296 ILE A N 1
ATOM 2183 C CA . ILE A 1 296 ? 33.605 -22.080 -19.387 1.00 65.06 296 ILE A CA 1
ATOM 2184 C C . ILE A 1 296 ? 33.372 -20.763 -18.618 1.00 65.06 296 ILE A C 1
ATOM 2186 O O . ILE A 1 296 ? 32.232 -20.356 -18.419 1.00 65.06 296 ILE A O 1
ATOM 2190 N N . LEU A 1 297 ? 34.450 -20.081 -18.215 1.00 73.31 297 LEU A N 1
ATOM 2191 C CA . LEU A 1 297 ? 34.402 -18.770 -17.560 1.00 73.31 297 LEU A CA 1
ATOM 2192 C C . LEU A 1 297 ? 34.155 -17.636 -18.566 1.00 73.31 297 LEU A C 1
ATOM 2194 O O . LEU A 1 297 ? 34.411 -17.782 -19.766 1.00 73.31 297 LEU A O 1
ATOM 2198 N N . SER A 1 298 ? 33.729 -16.481 -18.052 1.00 76.56 298 SER A N 1
ATOM 2199 C CA . SER A 1 298 ? 33.695 -15.197 -18.765 1.00 76.56 298 SER A CA 1
ATOM 2200 C C . SER A 1 298 ? 35.034 -14.828 -19.419 1.00 76.56 298 SER A C 1
ATOM 2202 O O . SER A 1 298 ? 36.102 -15.321 -19.047 1.00 76.56 298 SER A O 1
ATOM 2204 N N . HIS A 1 299 ? 34.987 -13.885 -20.365 1.00 78.56 299 HIS A N 1
ATOM 2205 C CA . HIS A 1 299 ? 36.181 -13.330 -21.005 1.00 78.56 299 HIS A CA 1
ATOM 2206 C C . HIS A 1 299 ? 37.175 -12.768 -19.978 1.00 78.56 299 HIS A C 1
ATOM 2208 O O . HIS A 1 299 ? 36.785 -12.073 -19.047 1.00 78.56 299 HIS A O 1
ATOM 2214 N N . ASP A 1 300 ? 38.460 -13.046 -20.178 1.00 80.00 300 ASP A N 1
ATOM 2215 C CA . ASP A 1 300 ? 39.530 -12.467 -19.373 1.00 80.00 300 ASP A CA 1
ATOM 2216 C C . ASP A 1 300 ? 39.824 -11.014 -19.790 1.00 80.00 300 ASP A C 1
ATOM 2218 O O . ASP A 1 300 ? 40.292 -10.816 -20.915 1.00 80.00 300 ASP A O 1
ATOM 2222 N N . PRO A 1 301 ? 39.590 -10.001 -18.931 1.00 78.94 301 PRO A N 1
ATOM 2223 C CA . PRO A 1 301 ? 39.783 -8.602 -19.308 1.00 78.94 301 PRO A CA 1
ATOM 2224 C C . PRO A 1 301 ? 41.247 -8.211 -19.551 1.00 78.94 301 PRO A C 1
ATOM 2226 O O . PRO A 1 301 ? 41.490 -7.156 -20.130 1.00 78.94 301 PRO A O 1
ATOM 2229 N N . SER A 1 302 ? 42.217 -9.034 -19.130 1.00 78.44 302 SER A N 1
ATOM 2230 C CA . SER A 1 302 ? 43.642 -8.809 -19.422 1.00 78.44 302 SER A CA 1
ATOM 2231 C C . SER A 1 302 ? 44.019 -9.125 -20.877 1.00 78.44 302 SER A C 1
ATOM 2233 O O . SER A 1 302 ? 45.088 -8.732 -21.344 1.00 78.44 302 SER A O 1
ATOM 2235 N N . LEU A 1 303 ? 43.146 -9.824 -21.612 1.00 77.88 303 LEU A N 1
ATOM 2236 C CA . LEU A 1 303 ? 43.364 -10.200 -23.006 1.00 77.88 303 LEU A CA 1
ATOM 2237 C C . LEU A 1 303 ? 42.777 -9.157 -23.975 1.00 77.88 303 LEU A C 1
ATOM 2239 O O . LEU A 1 303 ? 41.744 -8.547 -23.692 1.00 77.88 303 LEU A O 1
ATOM 2243 N N . PRO A 1 304 ? 43.371 -8.977 -25.172 1.00 73.12 304 PRO A N 1
ATOM 2244 C CA . PRO A 1 304 ? 42.908 -7.975 -26.127 1.00 73.12 304 PRO A CA 1
ATOM 2245 C C . PRO A 1 304 ? 41.462 -8.236 -26.600 1.00 73.12 304 PRO A C 1
ATOM 2247 O O . PRO A 1 304 ? 41.031 -9.392 -26.674 1.00 73.12 304 PRO A O 1
ATOM 2250 N N . PRO A 1 305 ? 40.719 -7.199 -27.044 1.00 73.31 305 PRO A N 1
ATOM 2251 C CA . PRO A 1 305 ? 39.346 -7.327 -27.551 1.00 73.31 305 PRO A CA 1
ATOM 2252 C C . PRO A 1 305 ? 39.129 -8.372 -28.658 1.00 73.31 305 PRO A C 1
ATOM 2254 O O . PRO A 1 305 ? 38.014 -8.858 -28.854 1.00 73.31 305 PRO A O 1
ATOM 2257 N N . THR A 1 306 ? 40.184 -8.734 -29.390 1.00 75.12 306 THR A N 1
ATOM 2258 C CA . THR A 1 306 ? 40.191 -9.782 -30.423 1.00 75.12 306 THR A CA 1
ATOM 2259 C C . THR A 1 306 ? 40.117 -11.204 -29.855 1.00 75.12 306 THR A C 1
ATOM 2261 O O . THR A 1 306 ? 39.609 -12.097 -30.533 1.00 75.12 306 THR A O 1
ATOM 2264 N N . ALA A 1 307 ? 40.556 -11.421 -28.611 1.00 73.56 307 ALA A N 1
ATOM 2265 C CA . ALA A 1 307 ? 40.528 -12.712 -27.921 1.00 73.56 307 ALA A CA 1
ATOM 2266 C C . ALA A 1 307 ? 39.144 -13.075 -27.338 1.00 73.56 307 ALA A C 1
ATOM 2268 O O . ALA A 1 307 ? 38.949 -14.200 -26.873 1.00 73.56 307 ALA A O 1
ATOM 2269 N N . ARG A 1 308 ? 38.180 -12.144 -27.380 1.00 71.12 308 ARG A N 1
ATOM 2270 C CA . ARG A 1 308 ? 36.832 -12.284 -26.804 1.00 71.12 308 ARG A CA 1
ATOM 2271 C C . ARG A 1 308 ? 36.022 -13.424 -27.404 1.00 71.12 308 ARG A C 1
ATOM 2273 O O . ARG A 1 308 ? 36.046 -13.669 -28.612 1.00 71.12 308 ARG A O 1
ATOM 2280 N N . HIS A 1 309 ? 35.215 -14.062 -26.559 1.00 71.25 309 HIS A N 1
ATOM 2281 C CA . HIS A 1 309 ? 34.219 -15.021 -27.018 1.00 71.25 309 HIS A CA 1
ATOM 2282 C C . HIS A 1 309 ? 33.166 -14.325 -27.889 1.00 71.25 309 HIS A C 1
ATOM 2284 O O . HIS A 1 309 ? 32.553 -13.340 -27.481 1.00 71.25 309 HIS A O 1
ATOM 2290 N N . ARG A 1 310 ? 32.939 -14.857 -29.095 1.00 77.75 310 ARG A N 1
ATOM 2291 C CA . ARG A 1 310 ? 31.869 -14.396 -29.999 1.00 77.75 310 ARG A CA 1
ATOM 2292 C C . ARG A 1 310 ? 30.513 -15.036 -29.682 1.00 77.75 310 ARG A C 1
ATOM 2294 O O . ARG A 1 310 ? 29.477 -14.501 -30.058 1.00 77.75 310 ARG A O 1
ATOM 2301 N N . VAL A 1 311 ? 30.528 -16.137 -28.933 1.00 76.94 311 VAL A N 1
ATOM 2302 C CA . VAL A 1 311 ? 29.364 -16.791 -28.327 1.00 76.94 311 VAL A CA 1
ATOM 2303 C C . VAL A 1 311 ? 29.511 -16.681 -26.810 1.00 76.94 311 VAL A C 1
ATOM 2305 O O . VAL A 1 311 ? 30.612 -16.801 -26.288 1.00 76.94 311 VAL A O 1
ATOM 2308 N N . SER A 1 312 ? 28.426 -16.392 -26.093 1.00 79.56 312 SER A N 1
ATOM 2309 C CA . SER A 1 312 ? 28.487 -16.260 -24.629 1.00 79.56 312 SER A CA 1
ATOM 2310 C C . SER A 1 312 ? 28.778 -17.621 -23.985 1.00 79.56 312 SER A C 1
ATOM 2312 O O . SER A 1 312 ? 28.125 -18.584 -24.385 1.00 79.56 312 SER A O 1
ATOM 2314 N N . PRO A 1 313 ? 29.681 -17.713 -22.989 1.00 82.12 313 PRO A N 1
ATOM 2315 C CA . PRO A 1 313 ? 29.932 -18.964 -22.269 1.00 82.12 313 PRO A CA 1
ATOM 2316 C C . PRO A 1 313 ? 28.747 -19.379 -21.378 1.00 82.12 313 PRO A C 1
ATOM 2318 O O . PRO A 1 313 ? 28.637 -20.538 -20.992 1.00 82.12 313 PRO A O 1
ATOM 2321 N N . TYR A 1 314 ? 27.817 -18.459 -21.093 1.00 85.69 314 TYR A N 1
ATOM 2322 C CA . TYR A 1 314 ? 26.603 -18.749 -20.333 1.00 85.69 314 TYR A CA 1
ATOM 2323 C C . TYR A 1 314 ? 25.472 -19.232 -21.240 1.00 85.69 314 TYR A C 1
ATOM 2325 O O . TYR A 1 314 ? 25.025 -18.513 -22.146 1.00 85.69 314 TYR A O 1
ATOM 2333 N N . ASN A 1 315 ? 24.958 -20.419 -20.921 1.00 88.12 315 ASN A N 1
ATOM 2334 C CA . ASN A 1 315 ? 23.754 -20.977 -21.523 1.00 88.12 315 ASN A CA 1
ATOM 2335 C C . ASN A 1 315 ? 22.560 -20.021 -21.375 1.00 88.12 315 ASN A C 1
ATOM 2337 O O . ASN A 1 315 ? 22.427 -19.294 -20.389 1.00 88.12 315 ASN A O 1
ATOM 2341 N N . LEU A 1 316 ? 21.681 -20.022 -22.379 1.00 91.25 316 LEU A N 1
ATOM 2342 C CA . LEU A 1 316 ? 20.443 -19.248 -22.364 1.00 91.25 316 LEU A CA 1
ATOM 2343 C C . LEU A 1 316 ? 19.360 -20.058 -21.641 1.00 91.25 316 LEU A C 1
ATOM 2345 O O . LEU A 1 316 ? 18.701 -20.882 -22.272 1.00 91.25 316 LEU A O 1
ATOM 2349 N N . VAL A 1 317 ? 19.191 -19.832 -20.337 1.00 95.19 317 VAL A N 1
ATOM 2350 C CA . VAL A 1 317 ? 18.188 -20.552 -19.532 1.00 95.19 317 VAL A CA 1
ATOM 2351 C C . VAL A 1 317 ? 16.774 -20.044 -19.812 1.00 95.19 317 VAL A C 1
ATOM 2353 O O . VAL A 1 317 ? 16.579 -18.899 -20.237 1.00 95.19 317 VAL A O 1
ATOM 2356 N N . SER A 1 318 ? 15.771 -20.890 -19.585 1.00 95.44 318 SER A N 1
ATOM 2357 C CA . SER A 1 318 ? 14.367 -20.487 -19.668 1.00 95.44 318 SER A CA 1
ATOM 2358 C C . SER A 1 318 ? 13.974 -19.556 -18.505 1.00 95.44 318 SER A C 1
ATOM 2360 O O . SER A 1 318 ? 14.711 -19.426 -17.527 1.00 95.44 318 SER A O 1
ATOM 2362 N N . TYR A 1 319 ? 12.821 -18.885 -18.609 1.00 94.44 319 TYR A N 1
ATOM 2363 C CA . TYR A 1 319 ? 12.275 -18.080 -17.504 1.00 94.44 319 TYR A CA 1
ATOM 2364 C C . TYR A 1 319 ? 12.051 -18.950 -16.260 1.00 94.44 319 TYR A C 1
ATOM 2366 O O . TYR A 1 319 ? 12.474 -18.609 -15.162 1.00 94.44 319 TYR A O 1
ATOM 2374 N N . GLU A 1 320 ? 11.456 -20.116 -16.482 1.00 95.00 320 GLU A N 1
ATOM 2375 C CA . GLU A 1 320 ? 11.068 -21.083 -15.465 1.00 95.00 320 GLU A CA 1
ATOM 2376 C C . GLU A 1 320 ? 12.306 -21.619 -14.718 1.00 95.00 320 GLU A C 1
ATOM 2378 O O . GLU A 1 320 ? 12.355 -21.577 -13.490 1.00 95.00 320 GLU A O 1
ATOM 2383 N N . GLN A 1 321 ? 13.359 -21.996 -15.457 1.00 96.56 321 GLN A N 1
ATOM 2384 C CA . GLN A 1 321 ? 14.648 -22.424 -14.899 1.00 96.56 321 GLN A CA 1
ATOM 2385 C C . GLN A 1 321 ? 15.365 -21.312 -14.124 1.00 96.56 321 GLN A C 1
ATOM 2387 O O . GLN A 1 321 ? 15.990 -21.589 -13.101 1.00 96.56 321 GLN A O 1
ATOM 2392 N N . ALA A 1 322 ? 15.302 -20.060 -14.593 1.00 97.00 322 ALA A N 1
ATOM 2393 C CA . ALA A 1 322 ? 15.896 -18.923 -13.890 1.00 97.00 322 ALA A CA 1
ATOM 2394 C C . ALA A 1 322 ? 15.208 -18.693 -12.535 1.00 97.00 322 ALA A C 1
ATOM 2396 O O . ALA A 1 322 ? 15.889 -18.583 -11.515 1.00 97.00 322 ALA A O 1
ATOM 2397 N N . THR A 1 323 ? 13.872 -18.697 -12.515 1.00 95.81 323 THR A N 1
ATOM 2398 C CA . THR A 1 323 ? 13.063 -18.575 -11.294 1.00 95.81 323 THR A CA 1
ATOM 2399 C C . THR A 1 323 ? 13.336 -19.712 -10.310 1.00 95.81 323 THR A C 1
ATOM 2401 O O . THR A 1 323 ? 13.635 -19.451 -9.146 1.00 95.81 323 THR A O 1
ATOM 2404 N N . GLU A 1 324 ? 13.314 -20.967 -10.764 1.00 96.44 324 GLU A N 1
ATOM 2405 C CA . GLU A 1 324 ? 13.638 -22.132 -9.930 1.00 96.44 324 GLU A CA 1
ATOM 2406 C C . GLU A 1 324 ? 15.058 -22.036 -9.344 1.00 96.44 324 GLU A C 1
ATOM 2408 O O . GLU A 1 324 ? 15.262 -22.235 -8.146 1.00 96.44 324 GLU A O 1
ATOM 2413 N N . THR A 1 325 ? 16.039 -21.653 -10.169 1.00 97.12 325 THR A N 1
ATOM 2414 C CA . THR A 1 325 ? 17.439 -21.473 -9.748 1.00 97.12 325 THR A CA 1
ATOM 2415 C C . THR A 1 325 ? 17.578 -20.409 -8.660 1.00 97.12 325 THR A C 1
ATOM 2417 O O . THR A 1 325 ? 18.338 -20.610 -7.716 1.00 97.12 325 THR A O 1
ATOM 2420 N N . ILE A 1 326 ? 16.844 -19.296 -8.758 1.00 97.12 326 ILE A N 1
ATOM 2421 C CA . ILE A 1 326 ? 16.810 -18.259 -7.718 1.00 97.12 326 ILE A CA 1
ATOM 2422 C C . ILE A 1 326 ? 16.218 -18.833 -6.427 1.00 97.12 326 ILE A C 1
ATOM 2424 O O . ILE A 1 326 ? 16.864 -18.802 -5.382 1.00 97.12 326 ILE A O 1
ATOM 2428 N N . MET A 1 327 ? 15.015 -19.405 -6.496 1.00 95.94 327 MET A N 1
ATOM 2429 C CA . MET A 1 327 ? 14.275 -19.852 -5.311 1.00 95.94 327 MET A CA 1
ATOM 2430 C C . MET A 1 327 ? 14.992 -20.983 -4.556 1.00 95.94 327 MET A C 1
ATOM 2432 O O . MET A 1 327 ? 14.993 -20.988 -3.326 1.00 95.94 327 MET A O 1
ATOM 2436 N N . ASN A 1 328 ? 15.684 -21.877 -5.271 1.00 95.38 328 ASN A N 1
ATOM 2437 C CA . ASN A 1 328 ? 16.476 -22.970 -4.692 1.00 95.38 328 ASN A CA 1
ATOM 2438 C C . ASN A 1 328 ? 17.821 -22.526 -4.083 1.00 95.38 328 ASN A C 1
ATOM 2440 O O . ASN A 1 328 ? 18.468 -23.313 -3.390 1.00 95.38 328 ASN A O 1
ATOM 2444 N N . LYS A 1 329 ? 18.278 -21.294 -4.344 1.00 95.12 329 LYS A N 1
ATOM 2445 C CA . LYS A 1 329 ? 19.519 -20.733 -3.776 1.00 95.12 329 LYS A CA 1
ATOM 2446 C C . LYS A 1 329 ? 19.278 -19.794 -2.594 1.00 95.12 329 LYS A C 1
ATOM 2448 O O . LYS A 1 329 ? 20.247 -19.409 -1.944 1.00 95.12 329 LYS A O 1
ATOM 2453 N N . LEU A 1 330 ? 18.025 -19.429 -2.317 1.00 95.12 330 LEU A N 1
ATOM 2454 C CA . LEU A 1 330 ? 17.666 -18.425 -1.318 1.00 95.12 330 LEU A CA 1
ATOM 2455 C C . LEU A 1 330 ? 16.873 -19.028 -0.156 1.00 95.12 330 LEU A C 1
ATOM 2457 O O . LEU A 1 330 ? 15.832 -19.670 -0.329 1.00 95.12 330 LEU A O 1
ATOM 2461 N N . PHE A 1 331 ? 17.361 -18.747 1.047 1.00 93.31 331 PHE A N 1
ATOM 2462 C CA . PHE A 1 331 ? 16.788 -19.181 2.316 1.00 93.31 331 PHE A CA 1
ATOM 2463 C C . PHE A 1 331 ? 16.421 -17.955 3.160 1.00 93.31 331 PHE A C 1
ATOM 2465 O O . PHE A 1 331 ? 17.075 -16.920 3.010 1.00 93.31 331 PHE A O 1
ATOM 2472 N N . PRO A 1 332 ? 15.409 -18.049 4.041 1.00 96.62 332 PRO A N 1
ATOM 2473 C CA . PRO A 1 332 ? 15.079 -16.978 4.971 1.00 96.62 332 PRO A CA 1
ATOM 2474 C C . PRO A 1 332 ? 16.295 -16.504 5.771 1.00 96.62 332 PRO A C 1
ATOM 2476 O O . PRO A 1 332 ? 17.135 -17.304 6.191 1.00 96.62 332 PRO A O 1
ATOM 2479 N N . LEU A 1 333 ? 16.374 -15.195 5.982 1.00 96.62 333 LEU A N 1
ATOM 2480 C CA . LEU A 1 333 ? 17.390 -14.566 6.814 1.00 96.62 333 LEU A CA 1
ATOM 2481 C C . LEU A 1 333 ? 17.150 -14.862 8.307 1.00 96.62 333 LEU A C 1
ATOM 2483 O O . LEU A 1 333 ? 16.178 -15.504 8.704 1.00 96.62 333 LEU A O 1
ATOM 2487 N N . SER A 1 334 ? 18.070 -14.408 9.158 1.00 96.44 334 SER A N 1
ATOM 2488 C CA . SER A 1 334 ? 17.979 -14.604 10.607 1.00 96.44 334 SER A CA 1
ATOM 2489 C C . SER A 1 334 ? 16.737 -13.943 11.216 1.00 96.44 334 SER A C 1
ATOM 2491 O O . SER A 1 334 ? 16.309 -12.868 10.795 1.00 96.44 334 SER A O 1
ATOM 2493 N N . VAL A 1 335 ? 16.202 -14.573 12.260 1.00 98.31 335 VAL A N 1
ATOM 2494 C CA . VAL A 1 335 ? 15.112 -14.027 13.076 1.00 98.31 335 VAL A CA 1
ATOM 2495 C C . VAL A 1 335 ? 15.645 -12.932 14.003 1.00 98.31 335 VAL A C 1
ATOM 2497 O O . VAL A 1 335 ? 16.722 -13.074 14.581 1.00 98.31 335 VAL A O 1
ATOM 2500 N N . GLU A 1 336 ? 14.870 -11.867 14.174 1.00 97.75 336 GLU A N 1
ATOM 2501 C CA . GLU A 1 336 ? 15.110 -10.782 15.124 1.00 97.75 336 GLU A CA 1
ATOM 2502 C C . GLU A 1 336 ? 13.838 -10.473 15.927 1.00 97.75 336 GLU A C 1
ATOM 2504 O O . GLU A 1 336 ? 12.723 -10.719 15.465 1.00 97.75 336 GLU A O 1
ATOM 2509 N N . LYS A 1 337 ? 13.988 -9.932 17.141 1.00 98.12 337 LYS A N 1
ATOM 2510 C CA . LYS A 1 337 ? 12.856 -9.392 17.906 1.00 98.12 337 LYS A CA 1
ATOM 2511 C C . LYS A 1 337 ? 12.672 -7.917 17.590 1.00 98.12 337 LYS A C 1
ATOM 2513 O O . LYS A 1 337 ? 13.638 -7.157 17.613 1.00 98.12 337 LYS A O 1
ATOM 2518 N N . LYS A 1 338 ? 11.429 -7.512 17.335 1.00 97.94 338 LYS A N 1
ATOM 2519 C CA . LYS A 1 338 ? 11.056 -6.126 17.035 1.00 97.94 338 LYS A CA 1
ATOM 2520 C C . LYS A 1 338 ? 9.831 -5.713 17.835 1.00 97.94 338 LYS A C 1
ATOM 2522 O O . LYS A 1 338 ? 8.949 -6.524 18.108 1.00 97.94 338 LYS A O 1
ATOM 2527 N N . ARG A 1 339 ? 9.763 -4.424 18.174 1.00 98.06 339 ARG A N 1
ATOM 2528 C CA . ARG A 1 339 ? 8.586 -3.819 18.808 1.00 98.06 339 ARG A CA 1
ATOM 2529 C C . ARG A 1 339 ? 7.398 -3.799 17.856 1.00 98.06 339 ARG A C 1
ATOM 2531 O O . ARG A 1 339 ? 7.570 -3.522 16.670 1.00 98.06 339 ARG A O 1
ATOM 2538 N N . VAL A 1 340 ? 6.201 -4.006 18.393 1.00 97.44 340 VAL A N 1
ATOM 2539 C CA . VAL A 1 340 ? 4.943 -3.881 17.651 1.00 97.44 340 VAL A CA 1
ATOM 2540 C C . VAL A 1 340 ? 4.684 -2.407 17.348 1.00 97.44 340 VAL A C 1
ATOM 2542 O O . VAL A 1 340 ? 4.395 -1.610 18.234 1.00 97.44 340 VAL A O 1
ATOM 2545 N N . ASN A 1 341 ? 4.879 -2.035 16.084 1.00 95.75 341 ASN A N 1
ATOM 2546 C CA . ASN A 1 341 ? 4.624 -0.709 15.524 1.00 95.75 341 ASN A CA 1
ATOM 2547 C C . ASN A 1 341 ? 4.519 -0.822 13.980 1.00 95.75 341 ASN A C 1
ATOM 2549 O O . ASN A 1 341 ? 4.828 -1.889 13.437 1.00 95.75 341 ASN A O 1
ATOM 2553 N N . PRO A 1 342 ? 4.136 0.243 13.246 1.00 94.94 342 PRO A N 1
ATOM 2554 C CA . PRO A 1 342 ? 3.925 0.176 11.795 1.00 94.94 342 PRO A CA 1
ATOM 2555 C C . PRO A 1 342 ? 5.120 -0.314 10.955 1.00 94.94 342 PRO A C 1
ATOM 2557 O O . PRO A 1 342 ? 4.908 -0.869 9.880 1.00 94.94 342 PRO A O 1
ATOM 2560 N N . SER A 1 343 ? 6.368 -0.190 11.434 1.00 93.81 343 SER A N 1
ATOM 2561 C CA . SER A 1 343 ? 7.555 -0.691 10.709 1.00 93.81 343 SER A CA 1
ATOM 2562 C C . SER A 1 343 ? 7.610 -2.220 10.571 1.00 93.81 343 SER A C 1
ATOM 2564 O O . SER A 1 343 ? 8.387 -2.735 9.766 1.00 93.81 343 SER A O 1
ATOM 2566 N N . LEU A 1 344 ? 6.762 -2.962 11.298 1.00 96.06 344 LEU A N 1
ATOM 2567 C CA . LEU A 1 344 ? 6.589 -4.402 11.097 1.00 96.06 344 LEU A CA 1
ATOM 2568 C C . LEU A 1 344 ? 5.960 -4.761 9.741 1.00 96.06 344 LEU A C 1
ATOM 2570 O O . LEU A 1 344 ? 6.115 -5.901 9.304 1.00 96.06 344 LEU A O 1
ATOM 2574 N N . ALA A 1 345 ? 5.310 -3.826 9.042 1.00 95.56 345 ALA A N 1
ATOM 2575 C CA . ALA A 1 345 ? 4.688 -4.092 7.746 1.00 95.56 345 ALA A CA 1
ATOM 2576 C C . ALA A 1 345 ? 5.671 -4.729 6.737 1.00 95.56 345 ALA A C 1
ATOM 2578 O O . ALA A 1 345 ? 6.789 -4.255 6.504 1.00 95.56 345 ALA A O 1
ATOM 2579 N N . GLY A 1 346 ? 5.249 -5.838 6.130 1.00 94.94 346 GLY A N 1
ATOM 2580 C CA . GLY A 1 346 ? 6.033 -6.644 5.194 1.00 94.94 346 GLY A CA 1
ATOM 2581 C C . GLY A 1 346 ? 7.048 -7.602 5.834 1.00 94.94 346 GLY A C 1
ATOM 2582 O O . GLY A 1 346 ? 7.842 -8.182 5.099 1.00 94.94 346 GLY A O 1
ATOM 2583 N N . HIS A 1 347 ? 7.078 -7.754 7.163 1.00 97.81 347 HIS A N 1
ATOM 2584 C CA . HIS A 1 347 ? 7.839 -8.821 7.828 1.00 97.81 347 HIS A CA 1
ATOM 2585 C C . HIS A 1 347 ? 6.987 -10.091 7.978 1.00 97.81 347 HIS A C 1
ATOM 2587 O O . HIS A 1 347 ? 5.760 -10.024 8.052 1.00 97.81 347 HIS A O 1
ATOM 2593 N N . VAL A 1 348 ? 7.645 -11.246 8.074 1.00 98.25 348 VAL A N 1
ATOM 2594 C CA . VAL A 1 348 ? 7.006 -12.540 8.361 1.00 98.25 348 VAL A CA 1
ATOM 2595 C C . VAL A 1 348 ? 7.243 -12.919 9.825 1.00 98.25 348 VAL A C 1
ATOM 2597 O O . VAL A 1 348 ? 8.375 -12.825 10.308 1.00 98.25 348 VAL A O 1
ATOM 2600 N N . LEU A 1 349 ? 6.188 -13.334 10.536 1.00 98.31 349 LEU A N 1
ATOM 2601 C CA . LEU A 1 349 ? 6.278 -13.806 11.923 1.00 98.31 349 LEU A CA 1
ATOM 2602 C C . LEU A 1 349 ? 7.116 -15.083 12.023 1.00 98.31 349 LEU A C 1
ATOM 2604 O O . LEU A 1 349 ? 6.902 -16.042 11.290 1.00 98.31 349 LEU A O 1
ATOM 2608 N N . ALA A 1 350 ? 8.040 -15.116 12.980 1.00 98.31 350 ALA A N 1
ATOM 2609 C CA . ALA A 1 350 ? 8.890 -16.272 13.262 1.00 98.31 350 ALA A CA 1
ATOM 2610 C C . ALA A 1 350 ? 8.409 -17.107 14.466 1.00 98.31 350 ALA A C 1
ATOM 2612 O O . ALA A 1 350 ? 9.009 -18.138 14.778 1.00 98.31 350 ALA A O 1
ATOM 2613 N N . GLU A 1 351 ? 7.329 -16.680 15.122 1.00 98.00 351 GLU A N 1
ATOM 2614 C CA . GLU A 1 351 ? 6.701 -17.321 16.280 1.00 98.00 351 GLU A CA 1
ATOM 2615 C C . GLU A 1 351 ? 5.172 -17.316 16.148 1.00 98.00 351 GLU A C 1
ATOM 2617 O O . GLU A 1 351 ? 4.610 -16.455 15.471 1.00 98.00 351 GLU A O 1
ATOM 2622 N N . ASP A 1 352 ? 4.515 -18.260 16.820 1.00 98.50 352 ASP A N 1
ATOM 2623 C CA . ASP A 1 352 ? 3.075 -18.202 17.067 1.00 98.50 352 ASP A CA 1
ATOM 2624 C C . ASP A 1 352 ? 2.773 -17.137 18.130 1.00 98.50 352 ASP A C 1
ATOM 2626 O O . ASP A 1 352 ? 3.488 -17.012 19.133 1.00 98.50 352 ASP A O 1
ATOM 2630 N N . VAL A 1 353 ? 1.680 -16.402 17.945 1.00 98.00 353 VAL A N 1
ATOM 2631 C CA . VAL A 1 353 ? 1.224 -15.374 18.879 1.00 98.00 353 VAL A CA 1
ATOM 2632 C C . VAL A 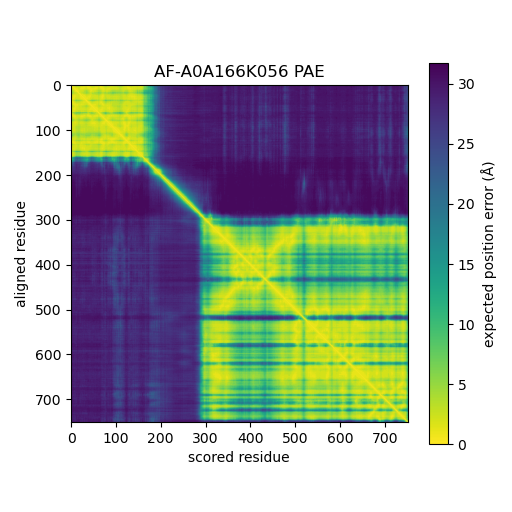1 353 ? -0.081 -15.813 19.524 1.00 98.00 353 VAL A C 1
ATOM 2634 O O . VAL A 1 353 ? -1.122 -15.888 18.873 1.00 98.00 353 VAL A O 1
ATOM 2637 N N . TYR A 1 354 ? -0.006 -16.059 20.829 1.00 97.56 354 TYR A N 1
ATOM 2638 C CA . TYR A 1 354 ? -1.139 -16.415 21.675 1.00 97.56 354 TYR A CA 1
ATOM 2639 C C . TYR A 1 354 ? -1.601 -15.211 22.501 1.00 97.56 354 TYR A C 1
ATOM 2641 O O . TYR A 1 354 ? -0.780 -14.378 22.910 1.00 97.56 354 TYR A O 1
ATOM 2649 N N . ALA A 1 355 ? -2.902 -15.134 22.768 1.00 97.00 355 ALA A N 1
ATOM 2650 C CA . ALA A 1 355 ? -3.496 -14.110 23.613 1.00 97.00 355 ALA A CA 1
ATOM 2651 C C . ALA A 1 355 ? -3.075 -14.290 25.089 1.00 97.00 355 ALA A C 1
ATOM 2653 O O . ALA A 1 355 ? -3.291 -15.364 25.656 1.00 97.00 355 ALA A O 1
ATOM 2654 N N . PRO A 1 356 ? -2.475 -13.270 25.734 1.00 95.31 356 PRO A N 1
ATOM 2655 C CA . PRO A 1 356 ? -1.937 -13.392 27.091 1.00 95.31 356 PRO A CA 1
ATOM 2656 C C . PRO A 1 356 ? -2.985 -13.225 28.205 1.00 95.31 356 PRO A C 1
ATOM 2658 O O . PRO A 1 356 ? -2.637 -13.356 29.373 1.00 95.31 356 PRO A O 1
ATOM 2661 N N . HIS A 1 357 ? -4.223 -12.866 27.862 1.00 95.25 357 HIS A N 1
ATOM 2662 C CA . HIS A 1 357 ? -5.379 -12.759 28.754 1.00 95.25 357 HIS A CA 1
ATOM 2663 C C . HIS A 1 357 ? -6.666 -12.702 27.915 1.00 95.25 357 HIS A C 1
ATOM 2665 O O . HIS A 1 357 ? -6.617 -12.487 26.704 1.00 95.25 357 HIS A O 1
ATOM 2671 N N . ASN A 1 358 ? -7.812 -12.875 28.572 1.00 97.00 358 ASN A N 1
ATOM 2672 C CA . ASN A 1 358 ? -9.139 -12.669 27.990 1.00 97.00 358 ASN A CA 1
ATOM 2673 C C . ASN A 1 358 ? -9.347 -11.218 27.523 1.00 97.00 358 ASN A C 1
ATOM 2675 O O . ASN A 1 358 ? -8.974 -10.285 28.237 1.00 97.00 358 ASN A O 1
ATOM 2679 N N . ILE A 1 359 ? -10.003 -11.029 26.374 1.00 95.56 359 ILE A N 1
ATOM 2680 C CA . ILE A 1 359 ? -10.366 -9.717 25.824 1.00 95.56 359 ILE A CA 1
ATOM 2681 C C . ILE A 1 359 ? -11.881 -9.675 25.534 1.00 95.56 359 ILE A C 1
ATOM 2683 O O . ILE A 1 359 ? -12.370 -10.508 24.764 1.00 95.56 359 ILE A O 1
ATOM 2687 N N . PRO A 1 360 ? -12.639 -8.740 26.145 1.00 95.62 360 PRO A N 1
ATOM 2688 C CA . PRO A 1 360 ? -12.233 -7.910 27.286 1.00 95.62 360 PRO A CA 1
ATOM 2689 C C . PRO A 1 360 ? -11.834 -8.776 28.500 1.00 95.62 360 PRO A C 1
ATOM 2691 O O . PRO A 1 360 ? -12.179 -9.955 28.574 1.00 95.62 360 PRO A O 1
ATOM 2694 N N . SER A 1 361 ? -11.082 -8.212 29.448 1.00 94.50 361 SER A N 1
ATOM 2695 C CA . SER A 1 361 ? -10.620 -8.937 30.648 1.00 94.50 361 SER A CA 1
ATOM 2696 C C . SER A 1 361 ? -11.660 -8.980 31.773 1.00 94.50 361 SER A C 1
ATOM 2698 O O . SER A 1 361 ? -11.610 -9.848 32.642 1.00 94.50 361 SER A O 1
ATOM 2700 N N . THR A 1 362 ? -12.616 -8.054 31.734 1.00 94.38 362 THR A N 1
ATOM 2701 C CA . THR A 1 362 ? -13.784 -7.935 32.616 1.00 94.38 362 THR A CA 1
ATOM 2702 C C . THR A 1 362 ? -15.047 -7.840 31.758 1.00 94.38 362 THR A C 1
ATOM 2704 O O . THR A 1 362 ? -14.953 -7.827 30.530 1.00 94.38 362 THR A O 1
ATOM 2707 N N . GLN A 1 363 ? -16.229 -7.812 32.374 1.00 96.62 363 GLN A N 1
ATOM 2708 C CA . GLN A 1 363 ? -17.452 -7.484 31.641 1.00 96.62 363 GLN A CA 1
ATOM 2709 C C . GLN A 1 363 ? -17.408 -6.019 31.192 1.00 96.62 363 GLN A C 1
ATOM 2711 O O . GLN A 1 363 ? -17.065 -5.143 31.987 1.00 96.62 363 GLN A O 1
ATOM 2716 N N . THR A 1 364 ? -17.758 -5.750 29.933 1.00 96.94 364 THR A N 1
ATOM 2717 C CA . THR A 1 364 ? -17.833 -4.386 29.379 1.00 96.94 364 THR A CA 1
ATOM 2718 C C . THR A 1 364 ? -19.127 -4.166 28.601 1.00 96.94 364 THR A C 1
ATOM 2720 O O . THR A 1 364 ? -19.779 -5.125 28.191 1.00 96.94 364 THR A O 1
ATOM 2723 N N . THR A 1 365 ? -19.522 -2.912 28.387 1.00 97.12 365 THR A N 1
ATOM 2724 C CA . THR A 1 365 ? -20.712 -2.580 27.581 1.00 97.12 365 THR A CA 1
ATOM 2725 C C . THR A 1 365 ? -20.416 -2.508 26.078 1.00 97.12 365 THR A C 1
ATOM 2727 O O . THR A 1 365 ? -19.324 -2.114 25.658 1.00 97.12 365 THR A O 1
ATOM 2730 N N . SER A 1 366 ? -21.408 -2.859 25.257 1.00 96.12 366 SER A N 1
ATOM 2731 C CA . SER A 1 366 ? -21.411 -2.675 23.795 1.00 96.12 366 SER A CA 1
ATOM 2732 C C . SER A 1 366 ? -21.990 -1.332 23.342 1.00 96.12 366 SER A C 1
ATOM 2734 O O . SER A 1 366 ? -21.859 -1.003 22.166 1.00 96.12 366 SER A O 1
ATOM 2736 N N . VAL A 1 367 ? -22.641 -0.592 24.245 1.00 97.50 367 VAL A N 1
ATOM 2737 C CA . VAL A 1 367 ? -23.397 0.638 23.950 1.00 97.50 367 VAL A CA 1
ATOM 2738 C C . VAL A 1 367 ? -23.105 1.739 24.969 1.00 97.50 367 VAL A C 1
ATOM 2740 O O . VAL A 1 367 ? -22.681 1.458 26.097 1.00 97.50 367 VAL A O 1
ATOM 2743 N N . ASP A 1 368 ? -23.394 2.982 24.590 1.00 97.50 368 ASP A N 1
ATOM 2744 C CA . ASP A 1 368 ? -23.494 4.105 25.520 1.00 97.50 368 ASP A CA 1
ATOM 2745 C C . ASP A 1 368 ? -24.859 4.051 26.219 1.00 97.50 368 ASP A C 1
ATOM 2747 O O . ASP A 1 368 ? -25.901 3.940 25.571 1.00 97.50 368 ASP A O 1
ATOM 2751 N N . GLY A 1 369 ? -24.875 4.128 27.546 1.00 96.94 369 GLY A N 1
ATOM 2752 C CA . GLY A 1 369 ? -26.101 3.907 28.305 1.00 96.94 369 GLY A CA 1
ATOM 2753 C C . GLY A 1 369 ? -25.906 3.959 29.813 1.00 96.94 369 GLY A C 1
ATOM 2754 O O . GLY A 1 369 ? -25.053 4.699 30.312 1.00 96.94 369 GLY A O 1
ATOM 2755 N N . TYR A 1 370 ? -26.696 3.158 30.525 1.00 97.31 370 TYR A N 1
ATOM 2756 C CA . TYR A 1 370 ? -26.710 3.079 31.984 1.00 97.31 370 TYR A CA 1
ATOM 2757 C C . TYR A 1 370 ? -26.667 1.618 32.425 1.00 97.31 370 TYR A C 1
ATOM 2759 O O . TYR A 1 370 ? -27.510 0.818 32.013 1.00 97.31 370 TYR A O 1
ATOM 2767 N N . ALA A 1 371 ? -25.678 1.270 33.246 1.00 97.50 371 ALA A N 1
ATOM 2768 C CA . ALA A 1 371 ? -25.567 -0.054 33.838 1.00 97.50 371 ALA A CA 1
ATOM 2769 C C . ALA A 1 371 ? -26.529 -0.190 35.025 1.00 97.50 371 ALA A C 1
ATOM 2771 O O . ALA A 1 371 ? -26.602 0.702 35.879 1.00 97.50 371 ALA A O 1
ATOM 2772 N N . ILE A 1 372 ? -27.249 -1.311 35.045 1.00 96.31 372 ILE A N 1
ATOM 2773 C CA . ILE A 1 372 ? -28.334 -1.627 35.978 1.00 96.31 372 ILE A CA 1
ATOM 2774 C C . ILE A 1 372 ? -28.253 -3.087 36.447 1.00 96.31 372 ILE A C 1
ATOM 2776 O O . ILE A 1 372 ? -27.552 -3.906 35.843 1.00 96.31 372 ILE A O 1
ATOM 2780 N N . LEU A 1 373 ? -29.016 -3.432 37.484 1.00 96.06 373 LEU A N 1
ATOM 2781 C CA . LEU A 1 373 ? -29.293 -4.812 37.870 1.00 96.06 373 LEU A CA 1
ATOM 2782 C C . LEU A 1 373 ? -30.669 -5.232 37.332 1.00 96.06 373 LEU A C 1
ATOM 2784 O O . LEU A 1 373 ? -31.704 -4.924 37.922 1.00 96.06 373 LEU A O 1
ATOM 2788 N N . ALA A 1 374 ? -30.702 -5.999 36.241 1.00 94.94 374 ALA A N 1
ATOM 2789 C CA . ALA A 1 374 ? -31.923 -6.369 35.511 1.00 94.94 374 ALA A CA 1
ATOM 2790 C C . ALA A 1 374 ? -32.985 -7.109 36.354 1.00 94.94 374 ALA A C 1
ATOM 2792 O O . ALA A 1 374 ? -34.149 -7.203 35.962 1.00 94.94 374 ALA A O 1
ATOM 2793 N N . SER A 1 375 ? -32.598 -7.667 37.506 1.00 93.50 375 SER A N 1
ATOM 2794 C CA . SER A 1 375 ? -33.516 -8.350 38.429 1.00 93.50 375 SER A CA 1
ATOM 2795 C C . SER A 1 375 ? -34.285 -7.421 39.381 1.00 93.50 375 SER A C 1
ATOM 2797 O O . SER A 1 375 ? -35.311 -7.840 39.922 1.00 93.50 375 SER A O 1
ATOM 2799 N N . THR A 1 376 ? -33.820 -6.183 39.583 1.00 90.88 376 THR A N 1
ATOM 2800 C CA . THR A 1 376 ? -34.430 -5.184 40.483 1.00 90.88 376 THR A CA 1
ATOM 2801 C C . THR A 1 376 ? -34.823 -3.900 39.765 1.00 90.88 376 THR A C 1
ATOM 2803 O O . THR A 1 376 ? -35.807 -3.265 40.150 1.00 90.88 376 THR A O 1
ATOM 2806 N N . ASP A 1 377 ? -34.087 -3.541 38.716 1.00 90.69 377 ASP A N 1
ATOM 2807 C CA . ASP A 1 377 ? -34.171 -2.243 38.066 1.00 90.69 377 ASP A CA 1
ATOM 2808 C C . ASP A 1 377 ? -34.973 -2.367 36.765 1.00 90.69 377 ASP A C 1
ATOM 2810 O O . ASP A 1 377 ? -34.606 -3.087 35.835 1.00 90.69 377 ASP A O 1
ATOM 2814 N N . GLY A 1 378 ? -36.120 -1.691 36.724 1.00 88.38 378 GLY A N 1
ATOM 2815 C CA . GLY A 1 378 ? -37.032 -1.671 35.580 1.00 88.38 378 GLY A CA 1
ATOM 2816 C C . GLY A 1 378 ? -37.222 -0.253 35.041 1.00 88.38 378 GLY A C 1
ATOM 2817 O O . GLY A 1 378 ? -36.389 0.612 35.304 1.00 88.38 378 GLY A O 1
ATOM 2818 N N . PRO A 1 379 ? -38.322 0.018 34.317 1.00 95.25 379 PRO A N 1
ATOM 2819 C CA . PRO A 1 379 ? -38.686 1.372 33.928 1.00 95.25 379 PRO A CA 1
ATOM 2820 C C . PRO A 1 379 ? -38.987 2.234 35.160 1.00 95.25 379 PRO A C 1
ATOM 2822 O O . PRO A 1 379 ? -39.841 1.879 35.979 1.00 95.25 379 PRO A O 1
ATOM 2825 N N . GLY A 1 380 ? -38.301 3.364 35.294 1.00 95.88 380 GLY A N 1
ATOM 2826 C CA . GLY A 1 380 ? -38.435 4.257 36.441 1.00 95.88 380 GLY A CA 1
ATOM 2827 C C . GLY A 1 380 ? -37.438 5.410 36.416 1.00 95.88 380 GLY A C 1
ATOM 2828 O O . GLY A 1 380 ? -36.553 5.460 35.569 1.00 95.88 380 GLY A O 1
ATOM 2829 N N . ILE A 1 381 ? -37.584 6.348 37.354 1.00 97.44 381 ILE A N 1
ATOM 2830 C CA . ILE A 1 381 ? -36.654 7.473 37.511 1.00 97.44 381 ILE A CA 1
ATOM 2831 C C . ILE A 1 381 ? -35.570 7.086 38.516 1.00 97.44 381 ILE A C 1
ATOM 2833 O O . ILE A 1 381 ? -35.875 6.759 39.665 1.00 97.44 381 ILE A O 1
ATOM 2837 N N . TYR A 1 382 ? -34.316 7.172 38.085 1.00 97.38 382 TYR A N 1
ATOM 2838 C CA . TYR A 1 382 ? -33.132 6.829 38.864 1.00 97.38 382 TYR A CA 1
ATOM 2839 C C . TYR A 1 382 ? -32.165 8.004 38.922 1.00 97.38 382 TYR A C 1
ATOM 2841 O O . TYR A 1 382 ? -32.075 8.802 37.988 1.00 97.38 382 TYR A O 1
ATOM 2849 N N . LYS A 1 383 ? -31.394 8.077 40.007 1.00 97.19 383 LYS A N 1
ATOM 2850 C CA . LYS A 1 383 ? -30.264 9.003 40.104 1.00 97.19 383 LYS A CA 1
ATOM 2851 C C . LYS A 1 383 ? -29.069 8.450 39.346 1.00 97.19 383 LYS A C 1
ATOM 2853 O O . LYS A 1 383 ? -28.746 7.272 39.477 1.00 97.19 383 LYS A O 1
ATOM 2858 N N . VAL A 1 384 ? -28.390 9.302 38.597 1.00 96.44 384 VAL A N 1
ATOM 2859 C CA . VAL A 1 384 ? -27.210 8.917 37.829 1.00 96.44 384 VAL A CA 1
ATOM 2860 C C . VAL A 1 384 ? -25.955 9.117 38.672 1.00 96.44 384 VAL A C 1
ATOM 2862 O O . VAL A 1 384 ? -25.758 10.157 39.298 1.00 96.44 384 VAL A O 1
ATOM 2865 N N . VAL A 1 385 ? -25.094 8.103 38.678 1.00 95.38 385 VAL A N 1
ATOM 2866 C CA . VAL A 1 385 ? -23.696 8.214 39.102 1.00 95.38 385 VAL A CA 1
ATOM 2867 C C . VAL A 1 385 ? -22.775 7.927 37.918 1.00 95.38 385 VAL A C 1
ATOM 2869 O O . VAL A 1 385 ? -23.145 7.234 36.972 1.00 95.38 385 VAL A O 1
ATOM 2872 N N . THR A 1 386 ? -21.567 8.470 37.954 1.00 92.31 386 THR A N 1
ATOM 2873 C CA . THR A 1 386 ? -20.591 8.449 36.854 1.00 92.31 386 THR A CA 1
ATOM 2874 C C . THR A 1 386 ? -19.222 8.036 37.385 1.00 92.31 386 THR A C 1
ATOM 2876 O O . THR A 1 386 ? -19.001 8.010 38.594 1.00 92.31 386 THR A O 1
ATOM 2879 N N . SER A 1 387 ? -18.247 7.769 36.512 1.00 89.94 387 SER A N 1
ATOM 2880 C CA . SER A 1 387 ? -16.869 7.463 36.939 1.00 89.94 387 SER A CA 1
ATOM 2881 C C . SER A 1 387 ? -16.152 8.609 37.667 1.00 89.94 387 SER A C 1
ATOM 2883 O O . SER A 1 387 ? -15.135 8.366 38.319 1.00 89.94 387 SER A O 1
ATOM 2885 N N . ALA A 1 388 ? -16.681 9.836 37.594 1.00 89.12 388 ALA A N 1
ATOM 2886 C CA . ALA A 1 388 ? -16.200 10.981 38.362 1.00 89.12 388 ALA A CA 1
ATOM 2887 C C . ALA A 1 388 ? -16.782 11.025 39.787 1.00 89.12 388 ALA A C 1
ATOM 2889 O O . ALA A 1 388 ? -16.098 11.458 40.716 1.00 89.12 388 ALA A O 1
ATOM 2890 N N . THR A 1 389 ? -18.025 10.569 39.967 1.00 89.50 389 THR A N 1
ATOM 2891 C CA . THR A 1 389 ? -18.773 10.663 41.234 1.00 89.50 389 THR A CA 1
ATOM 2892 C C . THR A 1 389 ? -18.787 9.360 42.038 1.00 89.50 389 THR A C 1
ATOM 2894 O O . THR A 1 389 ? -18.845 9.412 43.266 1.00 89.50 389 THR A O 1
ATOM 2897 N N . HIS A 1 390 ? -18.669 8.200 41.383 1.00 91.44 390 HIS A N 1
ATOM 2898 C CA . HIS A 1 390 ? -18.685 6.876 42.010 1.00 91.44 390 HIS A CA 1
ATOM 2899 C C . HIS A 1 390 ? -17.722 5.897 41.320 1.00 91.44 390 HIS A C 1
ATOM 2901 O O . HIS A 1 390 ? -17.583 5.867 40.094 1.00 91.44 390 HIS A O 1
ATOM 2907 N N . LYS A 1 391 ? -17.036 5.055 42.099 1.00 91.88 391 LYS A N 1
ATOM 2908 C CA . LYS A 1 391 ? -16.078 4.089 41.538 1.00 91.88 391 LYS A CA 1
ATOM 2909 C C . LYS A 1 391 ? -16.793 2.826 41.087 1.00 91.88 391 LYS A C 1
ATOM 2911 O O . LYS A 1 391 ? -17.589 2.263 41.822 1.00 91.88 391 LYS A O 1
ATOM 2916 N N . THR A 1 392 ? -16.383 2.300 39.939 1.00 89.25 392 THR A N 1
ATOM 2917 C CA . THR A 1 392 ? -16.897 1.058 39.335 1.00 89.25 392 THR A CA 1
ATOM 2918 C C . THR A 1 392 ? -16.809 -0.176 40.253 1.00 89.25 392 THR A C 1
ATOM 2920 O O . THR A 1 392 ? -17.542 -1.136 40.058 1.00 89.25 392 THR A O 1
ATOM 2923 N N . LEU A 1 393 ? -15.915 -0.176 41.251 1.00 91.44 393 LEU A N 1
ATOM 2924 C CA . LEU A 1 393 ? -15.722 -1.290 42.194 1.00 91.44 393 LEU A CA 1
ATOM 2925 C C . LEU A 1 393 ? -16.446 -1.120 43.541 1.00 91.44 393 LEU A C 1
ATOM 2927 O O . LEU A 1 393 ? -16.413 -2.044 44.352 1.00 91.44 393 LEU A O 1
ATOM 2931 N N . ASP A 1 394 ? -17.064 0.035 43.793 1.00 93.00 394 ASP A N 1
ATOM 2932 C CA . ASP A 1 394 ? -17.827 0.288 45.016 1.00 93.00 394 ASP A CA 1
ATOM 2933 C C . ASP A 1 394 ? -19.320 -0.016 44.731 1.00 93.00 394 ASP A C 1
ATOM 2935 O O . ASP A 1 394 ? -19.820 0.429 43.695 1.00 93.00 394 ASP A O 1
ATOM 2939 N N . PRO A 1 395 ? -20.059 -0.739 45.602 1.00 91.81 395 PRO A N 1
ATOM 2940 C CA . PRO A 1 395 ? -21.483 -1.031 45.396 1.00 91.81 395 PRO A CA 1
ATOM 2941 C C . PRO A 1 395 ? -22.320 0.222 45.119 1.00 91.81 395 PRO A C 1
ATOM 2943 O O . PRO A 1 395 ? -22.110 1.263 45.752 1.00 91.81 395 PRO A O 1
ATOM 2946 N N . LEU A 1 396 ? -23.266 0.128 44.180 1.00 92.12 396 LEU A N 1
ATOM 2947 C CA . LEU A 1 396 ? -24.138 1.249 43.827 1.00 92.12 396 LEU A CA 1
ATOM 2948 C C . LEU A 1 396 ? -25.095 1.590 44.989 1.00 92.12 396 LEU A C 1
ATOM 2950 O O . LEU A 1 396 ? -25.694 0.685 45.578 1.00 92.12 396 LEU A O 1
ATOM 2954 N N . PRO A 1 397 ? -25.272 2.878 45.341 1.00 91.19 397 PRO A N 1
ATOM 2955 C CA . PRO A 1 397 ? -26.301 3.288 46.292 1.00 91.19 397 PRO A CA 1
ATOM 2956 C C . PRO A 1 397 ? -27.721 2.945 45.813 1.00 91.19 397 PRO A C 1
ATOM 2958 O O . PRO A 1 397 ? -28.024 2.998 44.620 1.00 91.19 397 PRO A O 1
ATOM 2961 N N . GLU A 1 398 ? -28.623 2.656 46.752 1.00 89.62 398 GLU A N 1
ATOM 2962 C CA . GLU A 1 398 ? -30.026 2.336 46.455 1.00 89.62 398 GLU A CA 1
ATOM 2963 C C . GLU A 1 398 ? -30.716 3.473 45.673 1.00 89.62 398 GLU A C 1
ATOM 2965 O O . GLU A 1 398 ? -30.626 4.648 46.043 1.00 89.62 398 GLU A O 1
ATOM 2970 N N . GLY A 1 399 ? -31.405 3.124 44.580 1.00 92.44 399 GLY A N 1
ATOM 2971 C CA . GLY A 1 399 ? -32.055 4.090 43.686 1.00 92.44 399 GLY A CA 1
ATOM 2972 C C . GLY A 1 399 ? -31.102 4.856 42.756 1.00 92.44 399 GLY A C 1
ATOM 2973 O O . GLY A 1 399 ? -31.500 5.884 42.200 1.00 92.44 399 GLY A O 1
ATOM 2974 N N . THR A 1 400 ? -29.860 4.385 42.587 1.00 95.69 400 THR A N 1
ATOM 2975 C CA . THR A 1 400 ? -28.906 4.920 41.602 1.00 95.69 400 THR A CA 1
ATOM 2976 C C . THR A 1 400 ? -28.602 3.919 40.490 1.00 95.69 400 THR A C 1
ATOM 2978 O O . THR A 1 400 ? -28.657 2.713 40.707 1.00 95.69 400 THR A O 1
ATOM 2981 N N . ILE A 1 401 ? -28.254 4.437 39.313 1.00 96.12 401 ILE A N 1
ATOM 2982 C CA . ILE A 1 401 ? -27.750 3.680 38.160 1.00 96.12 401 ILE A CA 1
ATOM 2983 C C . ILE A 1 401 ? -26.485 4.355 37.625 1.00 96.12 401 ILE A C 1
ATOM 2985 O O . ILE A 1 401 ? -26.255 5.544 37.861 1.00 96.12 401 ILE A O 1
ATOM 2989 N N . TYR A 1 402 ? -25.653 3.614 36.898 1.00 96.88 402 TYR A N 1
ATOM 2990 C CA . TYR A 1 402 ? -24.314 4.082 36.538 1.00 96.88 402 TYR A CA 1
ATOM 2991 C C . TYR A 1 402 ? -24.199 4.446 35.058 1.00 96.88 402 TYR A C 1
ATOM 2993 O O . TYR A 1 402 ? -24.317 3.573 34.197 1.00 96.88 402 TYR A O 1
ATOM 3001 N N . ARG A 1 403 ? -23.900 5.711 34.743 1.00 96.56 403 ARG A N 1
ATOM 3002 C CA . ARG A 1 403 ? -23.626 6.151 33.370 1.00 96.56 403 ARG A CA 1
ATOM 3003 C C . ARG A 1 403 ? -22.371 5.470 32.843 1.00 96.56 403 ARG A C 1
ATOM 3005 O O . ARG A 1 403 ? -21.289 5.611 33.416 1.00 96.56 403 ARG A O 1
ATOM 3012 N N . ILE A 1 404 ? -22.510 4.753 31.735 1.00 95.88 404 ILE A N 1
ATOM 3013 C CA . ILE A 1 404 ? -21.431 3.977 31.134 1.00 95.88 404 ILE A CA 1
ATOM 3014 C C . ILE A 1 404 ? -21.356 4.238 29.628 1.00 95.88 404 ILE A C 1
ATOM 3016 O O . ILE A 1 404 ? -22.371 4.300 28.938 1.00 95.88 404 ILE A O 1
ATOM 3020 N N . ASN A 1 405 ? -20.132 4.380 29.123 1.00 95.88 405 ASN A N 1
ATOM 3021 C CA . ASN A 1 405 ? -19.857 4.542 27.698 1.00 95.88 405 ASN A CA 1
ATOM 3022 C C . ASN A 1 405 ? -19.350 3.220 27.110 1.00 95.88 405 ASN A C 1
ATOM 3024 O O . ASN A 1 405 ? -18.758 2.404 27.818 1.00 95.88 405 ASN A O 1
ATOM 3028 N N . THR A 1 406 ? -19.531 3.049 25.806 1.00 95.75 406 THR A N 1
ATOM 3029 C CA . THR A 1 406 ? -19.141 1.896 24.989 1.00 95.75 406 THR A CA 1
ATOM 3030 C C . THR A 1 406 ? -17.715 1.431 25.301 1.00 95.75 406 THR A C 1
ATOM 3032 O O . THR A 1 406 ? -16.764 2.212 25.283 1.00 95.75 406 THR A O 1
ATOM 3035 N N . GLY A 1 407 ? -17.552 0.138 25.593 1.00 94.00 407 GLY A N 1
ATOM 3036 C CA . GLY A 1 407 ? -16.280 -0.462 26.008 1.00 94.00 407 GLY A CA 1
ATOM 3037 C C . GLY A 1 407 ? -15.900 -0.241 27.479 1.00 94.00 407 GLY A C 1
ATOM 3038 O O . GLY A 1 407 ? -14.930 -0.842 27.940 1.00 94.00 407 GLY A O 1
ATOM 3039 N N . GLY A 1 408 ? -16.654 0.566 28.231 1.00 94.88 408 GLY A N 1
ATOM 3040 C CA . GLY A 1 408 ? -16.462 0.762 29.666 1.00 94.88 408 GLY A CA 1
ATOM 3041 C C . GLY A 1 408 ? -16.699 -0.525 30.472 1.00 94.88 408 GLY A C 1
ATOM 3042 O O . GLY A 1 408 ? -17.553 -1.330 30.086 1.00 94.88 408 GLY A O 1
ATOM 3043 N N . PRO A 1 409 ? -15.957 -0.743 31.576 1.00 95.44 409 PRO A N 1
ATOM 3044 C CA . PRO A 1 409 ? -16.160 -1.881 32.470 1.00 95.44 409 PRO A CA 1
ATOM 3045 C C . PRO A 1 409 ? -17.463 -1.740 33.261 1.00 95.44 409 PRO A C 1
ATOM 3047 O O . PRO A 1 409 ? -17.771 -0.654 33.755 1.00 95.44 409 PRO A O 1
ATOM 3050 N N . LEU A 1 410 ? -18.207 -2.839 33.405 1.00 95.81 410 LEU A N 1
ATOM 3051 C CA . LEU A 1 410 ? -19.431 -2.853 34.207 1.00 95.81 410 LEU A CA 1
ATOM 3052 C C . LEU A 1 410 ? -19.121 -2.605 35.697 1.00 95.81 410 LEU A C 1
ATOM 3054 O O . LEU A 1 410 ? -18.169 -3.193 36.223 1.00 95.81 410 LEU A O 1
ATOM 3058 N N . PRO A 1 411 ? -19.923 -1.776 36.390 1.00 95.31 411 PRO A N 1
ATOM 3059 C CA . PRO A 1 411 ? -19.897 -1.673 37.842 1.00 95.31 411 PRO A CA 1
ATOM 3060 C C . PRO A 1 411 ? -20.203 -2.993 38.541 1.00 95.31 411 PRO A C 1
ATOM 3062 O O . PRO A 1 411 ? -20.952 -3.831 38.032 1.00 95.31 411 PRO A O 1
ATOM 3065 N N . VAL A 1 412 ? -19.676 -3.141 39.755 1.00 93.25 412 VAL A N 1
ATOM 3066 C CA . VAL A 1 412 ? -20.117 -4.200 40.668 1.00 93.25 412 VAL A CA 1
ATOM 3067 C C . VAL A 1 412 ? -21.630 -4.129 40.885 1.00 93.25 412 VAL A C 1
ATOM 3069 O O . VAL A 1 412 ? -22.231 -3.057 40.839 1.00 93.25 412 VAL A O 1
ATOM 3072 N N . ASP A 1 413 ? -22.231 -5.297 41.096 1.00 90.12 413 ASP A N 1
ATOM 3073 C CA . ASP A 1 413 ? -23.668 -5.486 41.312 1.00 90.12 413 ASP A CA 1
ATOM 3074 C C . ASP A 1 413 ? -24.583 -5.078 40.130 1.00 90.12 413 ASP A C 1
ATOM 3076 O O . ASP A 1 413 ? -25.800 -5.100 40.280 1.00 90.12 413 ASP A O 1
ATOM 3080 N N . THR A 1 414 ? -24.029 -4.801 38.938 1.00 95.75 414 THR A N 1
ATOM 3081 C CA . THR A 1 414 ? -24.786 -4.632 37.675 1.00 95.75 414 THR A CA 1
ATOM 3082 C C . THR A 1 414 ? -24.612 -5.830 36.738 1.00 95.75 414 THR A C 1
ATOM 3084 O O . THR A 1 414 ? -23.577 -6.499 36.765 1.00 95.75 414 THR A O 1
ATOM 3087 N N . ASP A 1 415 ? -25.614 -6.115 35.901 1.00 96.62 415 ASP A N 1
ATOM 3088 C CA . ASP A 1 415 ? -25.594 -7.247 34.960 1.00 96.62 415 ASP A CA 1
ATOM 3089 C C . ASP A 1 415 ? -26.164 -6.952 33.559 1.00 96.62 415 ASP A C 1
ATOM 3091 O O . ASP A 1 415 ? -26.068 -7.815 32.684 1.00 96.62 415 ASP A O 1
ATOM 3095 N N . ALA A 1 416 ? -26.703 -5.756 33.307 1.00 97.50 416 ALA A N 1
ATOM 3096 C CA . ALA A 1 416 ? -27.214 -5.328 32.002 1.00 97.50 416 ALA A CA 1
ATOM 3097 C C . ALA A 1 416 ? -26.999 -3.822 31.768 1.00 97.50 416 ALA A C 1
ATOM 3099 O O . ALA A 1 416 ? -26.759 -3.069 32.714 1.00 97.50 416 ALA A O 1
ATOM 3100 N N . VAL A 1 417 ? -27.102 -3.373 30.511 1.00 98.12 417 VAL A N 1
ATOM 3101 C CA . VAL A 1 417 ? -27.034 -1.944 30.153 1.00 98.12 417 VAL A CA 1
ATOM 3102 C C . VAL A 1 417 ? -28.228 -1.538 29.291 1.00 98.12 417 VAL A C 1
ATOM 3104 O O . VAL A 1 417 ? -28.443 -2.101 28.216 1.00 98.12 417 VAL A O 1
ATOM 3107 N N . ILE A 1 418 ? -28.978 -0.528 29.741 1.00 97.81 418 ILE A N 1
ATOM 3108 C CA . ILE A 1 418 ? -30.009 0.148 28.937 1.00 97.81 418 ILE A CA 1
ATOM 3109 C C . ILE A 1 418 ? -29.318 1.221 28.094 1.00 97.81 418 ILE A C 1
ATOM 3111 O O . ILE A 1 418 ? -28.574 2.038 28.639 1.00 97.81 418 ILE A O 1
ATOM 3115 N N . MET A 1 419 ? -29.541 1.213 26.778 1.00 97.69 419 MET A N 1
ATOM 3116 C CA . MET A 1 419 ? -28.953 2.193 25.856 1.00 97.69 419 MET A CA 1
ATOM 3117 C C . MET A 1 419 ? -29.565 3.587 26.041 1.00 97.69 419 MET A C 1
ATOM 3119 O O . MET A 1 419 ? -30.710 3.715 26.471 1.00 97.69 419 MET A O 1
ATOM 3123 N N . VAL A 1 420 ? -28.806 4.643 25.736 1.00 96.94 420 VAL A N 1
ATOM 3124 C CA . VAL A 1 420 ? -29.239 6.032 25.983 1.00 96.94 420 VAL A CA 1
ATOM 3125 C C . VAL A 1 420 ? -30.532 6.403 25.241 1.00 96.94 420 VAL A C 1
ATOM 3127 O O . VAL A 1 420 ? -31.324 7.194 25.751 1.00 96.94 420 VAL A O 1
ATOM 3130 N N . GLU A 1 421 ? -30.790 5.787 24.087 1.00 97.38 421 GLU A N 1
ATOM 3131 C CA . GLU A 1 421 ? -32.006 5.957 23.287 1.00 97.38 421 GLU A CA 1
ATOM 3132 C C . GLU A 1 421 ? -33.283 5.450 23.981 1.00 97.38 421 GLU A C 1
ATOM 3134 O O . GLU A 1 421 ? -34.367 5.953 23.689 1.00 97.38 421 GLU A O 1
ATOM 3139 N N . ASP A 1 422 ? -33.160 4.512 24.926 1.00 97.31 422 ASP A N 1
ATOM 3140 C CA . ASP A 1 422 ? -34.263 3.966 25.731 1.00 97.31 422 ASP A CA 1
ATOM 3141 C C . ASP A 1 422 ? -34.419 4.705 27.081 1.00 97.31 422 ASP A C 1
ATOM 3143 O O . ASP A 1 422 ? -34.921 4.148 28.067 1.00 97.31 422 ASP A O 1
ATOM 3147 N N . THR A 1 423 ? -33.983 5.970 27.147 1.00 96.81 423 THR A N 1
ATOM 3148 C CA . THR A 1 423 ? -34.087 6.819 28.345 1.00 96.81 423 THR A CA 1
ATOM 3149 C C . THR A 1 423 ? -34.562 8.243 28.051 1.00 96.81 423 THR A C 1
ATOM 3151 O O . THR A 1 423 ? -34.389 8.761 26.948 1.00 96.81 423 THR A O 1
ATOM 3154 N N . HIS A 1 424 ? -35.124 8.913 29.061 1.00 97.25 424 HIS A N 1
ATOM 3155 C CA . HIS A 1 424 ? -35.346 10.361 29.051 1.00 97.25 424 HIS A CA 1
ATOM 3156 C C . HIS A 1 424 ? -34.537 11.052 30.152 1.00 97.25 424 HIS A C 1
ATOM 3158 O O . HIS A 1 424 ? -34.512 10.604 31.296 1.00 97.25 424 HIS A O 1
ATOM 3164 N N . LEU A 1 425 ? -33.940 12.202 29.836 1.00 95.94 425 LEU A N 1
ATOM 3165 C CA . LEU A 1 425 ? -33.312 13.068 30.833 1.00 95.94 425 LEU A CA 1
ATOM 3166 C C . LEU A 1 425 ? -34.385 13.760 31.691 1.00 95.94 425 LEU A C 1
ATOM 3168 O O . LEU A 1 425 ? -35.249 14.453 31.152 1.00 95.94 425 LEU A O 1
ATOM 3172 N N . ILE A 1 426 ? -34.312 13.601 33.016 1.00 96.81 426 ILE A N 1
ATOM 3173 C CA . ILE A 1 426 ? -35.240 14.224 33.976 1.00 96.81 426 ILE A CA 1
ATOM 3174 C C . ILE A 1 426 ? -34.618 15.469 34.611 1.00 96.81 426 ILE A C 1
ATOM 3176 O O . ILE A 1 426 ? -35.273 16.511 34.693 1.00 96.81 426 ILE A O 1
ATOM 3180 N N . SER A 1 427 ? -33.357 15.392 35.039 1.00 94.69 427 SER A N 1
ATOM 3181 C CA . SER A 1 427 ? -32.622 16.543 35.566 1.00 94.69 427 SER A CA 1
ATOM 3182 C C . SER A 1 427 ? -31.118 16.436 35.299 1.00 94.69 427 SER A C 1
ATOM 3184 O O . SER A 1 427 ? -30.556 15.343 35.222 1.00 94.69 427 SER A O 1
ATOM 3186 N N . ALA A 1 428 ? -30.461 17.588 35.156 1.00 92.62 428 ALA A N 1
ATOM 3187 C CA . ALA A 1 428 ? -29.018 17.707 34.977 1.00 92.62 428 ALA A CA 1
ATOM 3188 C C . ALA A 1 428 ? -28.453 18.841 35.845 1.00 92.62 428 ALA A C 1
ATOM 3190 O O . ALA A 1 428 ? -29.142 19.811 36.175 1.00 92.62 428 ALA A O 1
ATOM 3191 N N . ALA A 1 429 ? -27.188 18.701 36.231 1.00 88.81 429 ALA A N 1
ATOM 3192 C CA . ALA A 1 429 ? -26.408 19.742 36.874 1.00 88.81 429 ALA A CA 1
ATOM 3193 C C . ALA A 1 429 ? -26.136 20.873 35.879 1.00 88.81 429 ALA A C 1
ATOM 3195 O O . ALA A 1 429 ? -25.950 20.630 34.686 1.00 88.81 429 ALA A O 1
ATOM 3196 N N . LYS A 1 430 ? -26.092 22.108 36.385 1.00 89.38 430 LYS A N 1
ATOM 3197 C CA . LYS A 1 430 ? -25.770 23.294 35.589 1.00 89.38 430 LYS A CA 1
ATOM 3198 C C . LYS A 1 430 ? -24.292 23.661 35.711 1.00 89.38 430 LYS A C 1
ATOM 3200 O O . LYS A 1 430 ? -23.746 23.590 36.812 1.00 89.38 430 LYS A O 1
ATOM 3205 N N . ASP A 1 431 ? -23.675 24.061 34.602 1.00 88.25 431 ASP A N 1
ATOM 3206 C CA . ASP A 1 431 ? -22.344 24.682 34.595 1.00 88.25 431 ASP A CA 1
ATOM 3207 C C . ASP A 1 431 ? -22.379 26.140 35.108 1.00 88.25 431 ASP A C 1
ATOM 3209 O O . ASP A 1 431 ? -23.430 26.665 35.491 1.00 88.25 431 ASP A O 1
ATOM 3213 N N . GLU A 1 432 ? -21.216 26.803 35.141 1.00 83.69 432 GLU A N 1
ATOM 3214 C CA . GLU A 1 432 ? -21.092 28.205 35.577 1.00 83.69 432 GLU A CA 1
ATOM 3215 C C . GLU A 1 432 ? -21.845 29.196 34.663 1.00 83.69 432 GLU A C 1
ATOM 3217 O O . GLU A 1 432 ? -22.213 30.281 35.117 1.00 83.69 432 GLU A O 1
ATOM 3222 N N . ASP A 1 433 ? -22.126 28.807 33.413 1.00 80.31 433 ASP A N 1
ATOM 3223 C CA . ASP A 1 433 ? -22.854 29.590 32.407 1.00 80.31 433 ASP A CA 1
ATOM 3224 C C . ASP A 1 433 ? -24.374 29.277 32.382 1.00 80.31 433 ASP A C 1
ATOM 3226 O O . ASP A 1 433 ? -25.147 29.964 31.709 1.00 80.31 433 ASP A O 1
ATOM 3230 N N . GLY A 1 434 ? -24.835 28.279 33.148 1.00 83.12 434 GLY A N 1
ATOM 3231 C CA . GLY A 1 434 ? -26.238 27.869 33.270 1.00 83.12 434 GLY A CA 1
ATOM 3232 C C . GLY A 1 434 ? -26.715 26.801 32.271 1.00 83.12 434 GLY A C 1
ATOM 3233 O O . GLY A 1 434 ? -27.919 26.510 32.221 1.00 83.12 434 GLY A O 1
ATOM 3234 N N . ASN A 1 435 ? -25.813 26.195 31.497 1.00 82.88 435 ASN A N 1
ATOM 3235 C CA . ASN A 1 435 ? -26.113 25.092 30.576 1.00 82.88 435 ASN A CA 1
ATOM 3236 C C . ASN A 1 435 ? -26.142 23.747 31.313 1.00 82.88 435 ASN A C 1
ATOM 3238 O O . ASN A 1 435 ? -25.559 23.611 32.385 1.00 82.88 435 ASN A O 1
ATOM 3242 N N . ASP A 1 436 ? -26.826 22.747 30.753 1.00 85.00 436 ASP A N 1
ATOM 3243 C CA . ASP A 1 436 ? -26.794 21.379 31.288 1.00 85.00 436 ASP A CA 1
ATOM 3244 C C . ASP A 1 436 ? -25.419 20.732 31.058 1.00 85.00 436 ASP A C 1
ATOM 3246 O O . ASP A 1 436 ? -24.886 20.791 29.950 1.00 85.00 436 ASP A O 1
ATOM 3250 N N . ALA A 1 437 ? -24.857 20.127 32.109 1.00 83.19 437 ALA A N 1
ATOM 3251 C CA . ALA A 1 437 ? -23.487 19.613 32.134 1.00 83.19 437 ALA A CA 1
ATOM 3252 C C . ALA A 1 437 ? -23.409 18.102 32.415 1.00 83.19 437 ALA A C 1
ATOM 3254 O O . ALA A 1 437 ? -22.984 17.340 31.550 1.00 83.19 437 ALA A O 1
ATOM 3255 N N . GLU A 1 438 ? -23.817 17.659 33.609 1.00 86.19 438 GLU A N 1
ATOM 3256 C CA . GLU A 1 438 ? -23.804 16.243 34.014 1.00 86.19 438 GLU A CA 1
ATOM 3257 C C . GLU A 1 438 ? -25.227 15.789 34.357 1.00 86.19 438 GLU A C 1
ATOM 3259 O O . GLU A 1 438 ? -25.971 16.498 35.036 1.00 86.19 438 GLU A O 1
ATOM 3264 N N . GLU A 1 439 ? -25.623 14.620 33.861 1.00 91.75 439 GLU A N 1
ATOM 3265 C CA . GLU A 1 439 ? -26.930 14.011 34.118 1.00 91.75 439 GLU A CA 1
ATOM 3266 C C . GLU A 1 439 ? -27.073 13.704 35.625 1.00 91.75 439 GLU A C 1
ATOM 3268 O O . GLU A 1 439 ? -26.177 13.111 36.223 1.00 91.75 439 GLU A O 1
ATOM 3273 N N . LEU A 1 440 ? -28.184 14.109 36.253 1.00 93.19 440 LEU A N 1
ATOM 3274 C CA . LEU A 1 440 ? -28.451 13.866 37.680 1.00 93.19 440 LEU A CA 1
ATOM 3275 C C . LEU A 1 440 ? -29.541 12.819 37.889 1.00 93.19 440 LEU A C 1
ATOM 3277 O O . LEU A 1 440 ? -29.405 11.956 38.756 1.00 93.19 440 LEU A O 1
ATOM 3281 N N . GLU A 1 441 ? -30.619 12.889 37.108 1.00 96.56 441 GLU A N 1
ATOM 3282 C CA . GLU A 1 441 ? -31.717 11.925 37.136 1.00 96.56 441 GLU A CA 1
ATOM 3283 C C . GLU A 1 441 ? -32.194 11.633 35.714 1.00 96.56 441 GLU A C 1
ATOM 3285 O O . GLU A 1 441 ? -32.363 12.551 34.903 1.00 96.56 441 GLU A O 1
ATOM 3290 N N . ILE A 1 442 ? -32.448 10.357 35.425 1.00 97.19 442 ILE A N 1
ATOM 3291 C CA . ILE A 1 442 ? -32.984 9.895 34.140 1.00 97.19 442 ILE A CA 1
ATOM 3292 C C . ILE A 1 442 ? -34.114 8.894 34.366 1.00 97.19 442 ILE A C 1
ATOM 3294 O O . ILE A 1 442 ? -34.153 8.195 35.379 1.00 97.19 442 ILE A O 1
ATOM 3298 N N . GLU A 1 443 ? -35.040 8.837 33.417 1.00 97.69 443 GLU A N 1
ATOM 3299 C CA . GLU A 1 443 ? -36.109 7.848 33.334 1.00 97.69 443 GLU A CA 1
ATOM 3300 C C . GLU A 1 443 ? -35.683 6.731 32.378 1.00 97.69 443 GLU A C 1
ATOM 3302 O O . GLU A 1 443 ? -35.430 6.989 31.201 1.00 97.69 443 GLU A O 1
ATOM 3307 N N . THR A 1 444 ? -35.612 5.493 32.861 1.00 96.69 444 THR A N 1
ATOM 3308 C CA . THR A 1 444 ? -35.478 4.299 32.019 1.00 96.69 444 THR A CA 1
ATOM 3309 C C . THR A 1 444 ? -36.850 3.919 31.456 1.00 96.69 444 THR A C 1
ATOM 3311 O O . THR A 1 444 ? -37.842 3.879 32.186 1.00 96.69 444 THR A O 1
ATOM 3314 N N . LEU A 1 445 ? -36.934 3.632 30.154 1.00 96.56 445 LEU A N 1
ATOM 3315 C CA . LEU A 1 445 ? -38.217 3.369 29.478 1.00 96.56 445 LEU A CA 1
ATOM 3316 C C . LEU A 1 445 ? -38.537 1.875 29.323 1.00 96.56 445 LEU A C 1
ATOM 3318 O O . LEU A 1 445 ? -39.683 1.509 29.053 1.00 96.56 445 LEU A O 1
ATOM 3322 N N . VAL A 1 446 ? -37.538 1.006 29.499 1.00 95.38 446 VAL A N 1
ATOM 3323 C CA . VAL A 1 446 ? -37.606 -0.430 29.190 1.00 95.38 446 VAL A CA 1
ATOM 3324 C C . VAL A 1 446 ? -37.054 -1.295 30.328 1.00 95.38 446 VAL A C 1
ATOM 3326 O O . VAL A 1 446 ? -36.233 -0.851 31.125 1.00 95.38 446 VAL A O 1
ATOM 3329 N N . SER A 1 447 ? -37.487 -2.557 30.381 1.00 94.75 447 SER A N 1
ATOM 3330 C CA . SER A 1 447 ? -36.762 -3.628 31.080 1.00 94.75 447 SER A CA 1
ATOM 3331 C C . SER A 1 447 ? -35.945 -4.414 30.064 1.00 94.75 447 SER A C 1
ATOM 3333 O O . SER A 1 447 ? -36.488 -4.836 29.042 1.00 94.75 447 SER A O 1
ATOM 3335 N N . VAL A 1 448 ? -34.681 -4.679 30.380 1.00 95.31 448 VAL A N 1
ATOM 3336 C CA . VAL A 1 448 ? -33.786 -5.540 29.591 1.00 95.31 448 VAL A CA 1
ATOM 3337 C C . VAL A 1 448 ? -33.426 -6.805 30.382 1.00 95.31 448 VAL A C 1
ATOM 3339 O O . VAL A 1 448 ? -33.442 -6.770 31.612 1.00 95.31 448 VAL A O 1
ATOM 3342 N N . PRO A 1 449 ? -33.146 -7.948 29.728 1.00 96.94 449 PRO A N 1
ATOM 3343 C CA . PRO A 1 449 ? -32.705 -9.153 30.425 1.00 96.94 449 PRO A CA 1
ATOM 3344 C C . PRO A 1 449 ? -31.261 -9.024 30.937 1.00 96.94 449 PRO A C 1
ATOM 3346 O O . PRO A 1 449 ? -30.452 -8.275 30.392 1.00 96.94 449 PRO A O 1
ATOM 3349 N N . ALA A 1 450 ? -30.911 -9.820 31.950 1.00 97.00 450 ALA A N 1
ATOM 3350 C CA . ALA A 1 450 ? -29.531 -9.940 32.420 1.00 97.00 450 ALA A CA 1
ATOM 3351 C C . ALA A 1 450 ? -28.590 -10.350 31.269 1.00 97.00 450 ALA A C 1
ATOM 3353 O O . ALA A 1 450 ? -28.858 -11.313 30.544 1.00 97.00 450 ALA A O 1
ATOM 3354 N N . GLY A 1 451 ? -27.482 -9.626 31.118 1.00 96.44 451 GLY A N 1
ATOM 3355 C CA . GLY A 1 451 ? -26.516 -9.770 30.031 1.00 96.44 451 GLY A CA 1
ATOM 3356 C C . GLY A 1 451 ? -26.799 -8.921 28.786 1.00 96.44 451 GLY A C 1
ATOM 3357 O O . GLY A 1 451 ? -25.957 -8.911 27.887 1.00 96.44 451 GLY A O 1
ATOM 3358 N N . GLU A 1 452 ? -27.924 -8.202 28.706 1.00 97.69 452 GLU A N 1
ATOM 3359 C CA . GLU A 1 452 ? -28.235 -7.355 27.547 1.00 97.69 452 GLU A CA 1
ATOM 3360 C C . GLU A 1 452 ? -27.216 -6.221 27.386 1.00 97.69 452 GLU A C 1
ATOM 3362 O O . GLU A 1 452 ? -26.834 -5.565 28.358 1.00 97.69 452 GLU A O 1
ATOM 3367 N N . ASN A 1 453 ? -26.755 -6.016 26.149 1.00 97.50 453 ASN A N 1
ATOM 3368 C CA . ASN A 1 453 ? -25.635 -5.137 25.793 1.00 97.50 453 ASN A CA 1
ATOM 3369 C C . ASN A 1 453 ? -24.276 -5.443 26.479 1.00 97.50 453 ASN A C 1
ATOM 3371 O O . ASN A 1 453 ? -23.300 -4.725 26.232 1.00 97.50 453 ASN A O 1
ATOM 3375 N N . VAL A 1 454 ? -24.144 -6.521 27.268 1.00 97.44 454 VAL A N 1
ATOM 3376 C CA . VAL A 1 454 ? -22.911 -6.871 28.003 1.00 97.44 454 VAL A CA 1
ATOM 3377 C C . VAL A 1 454 ? -22.022 -7.846 27.234 1.00 97.44 454 VAL A C 1
ATOM 3379 O O . VAL A 1 454 ? -22.422 -8.941 26.838 1.00 97.44 454 VAL A O 1
ATOM 3382 N N . ARG A 1 455 ? -20.743 -7.495 27.122 1.00 97.31 455 ARG A N 1
ATOM 3383 C CA . ARG A 1 455 ? -19.674 -8.339 26.588 1.00 97.31 455 ARG A CA 1
ATOM 3384 C C . ARG A 1 455 ? -18.999 -9.081 27.726 1.00 97.31 455 ARG A C 1
ATOM 3386 O O . ARG A 1 455 ? -18.465 -8.475 28.651 1.00 97.31 455 ARG A O 1
ATOM 3393 N N . GLN A 1 456 ? -19.019 -10.408 27.657 1.00 96.62 456 GLN A N 1
ATOM 3394 C CA . GLN A 1 456 ? -18.397 -11.265 28.667 1.00 96.62 456 GLN A CA 1
ATOM 3395 C C . GLN A 1 456 ? -16.862 -11.264 28.543 1.00 96.62 456 GLN A C 1
ATOM 3397 O O . GLN A 1 456 ? -16.346 -11.038 27.443 1.00 96.62 456 GLN A O 1
ATOM 3402 N N . PRO A 1 457 ? -16.115 -11.566 29.623 1.00 96.56 457 PRO A N 1
ATOM 3403 C CA . PRO A 1 457 ? -14.669 -11.709 29.547 1.00 96.56 457 PRO A CA 1
ATOM 3404 C C . PRO A 1 457 ? -14.267 -12.759 28.505 1.00 96.56 457 PRO A C 1
ATOM 3406 O O . PRO A 1 457 ? -14.768 -13.885 28.523 1.00 96.56 457 PRO A O 1
ATOM 3409 N N . GLY A 1 458 ? -13.369 -12.396 27.592 1.00 96.19 458 GLY A N 1
ATOM 3410 C CA . GLY A 1 458 ? -12.909 -13.284 26.521 1.00 96.19 458 GLY A CA 1
ATOM 3411 C C . GLY A 1 458 ? -13.966 -13.582 25.453 1.00 96.19 458 GLY A C 1
ATOM 3412 O O . GLY A 1 458 ? -13.936 -14.652 24.844 1.00 96.19 458 GLY A O 1
ATOM 3413 N N . SER A 1 459 ? -14.924 -12.670 25.254 1.00 95.81 459 SER A N 1
ATOM 3414 C CA . SER A 1 459 ? -15.916 -12.766 24.173 1.00 95.81 459 SER A CA 1
ATOM 3415 C C . SER A 1 459 ? -15.325 -12.505 22.783 1.00 95.81 459 SER A C 1
ATOM 3417 O O . SER A 1 459 ? -15.813 -13.101 21.826 1.00 95.81 459 SER A O 1
ATOM 3419 N N . ASP A 1 460 ? -14.259 -11.704 22.673 1.00 94.44 460 ASP A N 1
ATOM 3420 C CA . ASP A 1 460 ? -13.550 -11.485 21.403 1.00 94.44 460 ASP A CA 1
ATOM 3421 C C . ASP A 1 460 ? -12.441 -12.524 21.216 1.00 94.44 460 ASP A C 1
ATOM 3423 O O . ASP A 1 460 ? -12.326 -13.145 20.161 1.00 94.44 460 ASP A O 1
ATOM 3427 N N . VAL A 1 461 ? -11.604 -12.682 22.246 1.00 96.38 461 VAL A N 1
ATOM 3428 C CA . VAL A 1 461 ? -10.424 -13.557 22.264 1.00 96.38 461 VAL A CA 1
ATOM 3429 C C . VAL A 1 461 ? -10.209 -14.059 23.689 1.00 96.38 461 VAL A C 1
ATOM 3431 O O . VAL A 1 461 ? -10.199 -13.261 24.630 1.00 96.38 461 VAL A O 1
ATOM 3434 N N . LYS A 1 462 ? -10.007 -15.364 23.870 1.00 97.50 462 LYS A N 1
ATOM 3435 C CA . LYS A 1 462 ? -9.745 -15.973 25.180 1.00 97.50 462 LYS A CA 1
ATOM 3436 C C . LYS A 1 462 ? -8.255 -16.083 25.455 1.00 97.50 462 LYS A C 1
ATOM 3438 O O . LYS A 1 462 ? -7.439 -16.193 24.544 1.00 97.50 462 LYS A O 1
ATOM 3443 N N . GLU A 1 463 ? -7.899 -16.104 26.733 1.00 97.25 463 GLU A N 1
ATOM 3444 C CA . GLU A 1 463 ? -6.539 -16.415 27.164 1.00 97.25 463 GLU A CA 1
ATOM 3445 C C . GLU A 1 463 ? -6.080 -17.763 26.586 1.00 97.25 463 GLU A C 1
ATOM 3447 O O . GLU A 1 463 ? -6.761 -18.780 26.722 1.00 97.25 463 GLU A O 1
ATOM 3452 N N . GLY A 1 464 ? -4.916 -17.765 25.933 1.00 96.88 464 GLY A N 1
ATOM 3453 C CA . GLY A 1 464 ? -4.359 -18.942 25.269 1.00 96.88 464 GLY A CA 1
ATOM 3454 C C . GLY A 1 464 ? -4.837 -19.185 23.832 1.00 96.88 464 GLY A C 1
ATOM 3455 O O . GLY A 1 464 ? -4.300 -20.090 23.193 1.00 96.88 464 GLY A O 1
ATOM 3456 N N . ASP A 1 465 ? -5.765 -18.392 23.283 1.00 97.62 465 ASP A N 1
ATOM 3457 C CA . ASP A 1 465 ? -6.144 -18.495 21.867 1.00 97.62 465 ASP A CA 1
ATOM 3458 C C . ASP A 1 465 ? -4.972 -18.101 20.949 1.00 97.62 465 ASP A C 1
ATOM 3460 O O . ASP A 1 465 ? -4.274 -17.111 21.189 1.00 97.62 465 ASP A O 1
ATOM 3464 N N . LEU A 1 466 ? -4.765 -18.860 19.867 1.00 97.94 466 LEU A N 1
ATOM 3465 C CA . LEU A 1 466 ? -3.806 -18.535 18.805 1.00 97.94 466 LEU A CA 1
ATOM 3466 C C . LEU A 1 466 ? -4.395 -17.443 17.903 1.00 97.94 466 LEU A C 1
ATOM 3468 O O . LEU A 1 466 ? -5.305 -17.719 17.122 1.00 97.94 466 LEU A O 1
ATOM 3472 N N . VAL A 1 467 ? -3.868 -16.219 17.983 1.00 96.81 467 VAL A N 1
ATOM 3473 C CA . VAL A 1 467 ? -4.390 -15.073 17.213 1.00 96.81 467 VAL A CA 1
ATOM 3474 C C . VAL A 1 467 ? -3.648 -14.817 15.906 1.00 96.81 467 VAL A C 1
ATOM 3476 O O . VAL A 1 467 ? -4.254 -14.339 14.952 1.00 96.81 467 VAL A O 1
ATOM 3479 N N . LEU A 1 468 ? -2.357 -15.152 15.834 1.00 97.56 468 LEU A N 1
ATOM 3480 C CA . LEU A 1 468 ? -1.581 -15.156 14.592 1.00 97.56 468 LEU A CA 1
ATOM 3481 C C . LEU A 1 468 ? -0.606 -16.331 14.607 1.00 97.56 468 LEU A C 1
ATOM 3483 O O . LEU A 1 468 ? 0.174 -16.483 15.547 1.00 97.56 468 LEU A O 1
ATOM 3487 N N . SER A 1 469 ? -0.622 -17.139 13.552 1.00 97.81 469 SER A N 1
ATOM 3488 C CA . SER A 1 469 ? 0.319 -18.248 13.392 1.00 97.81 469 SER A CA 1
ATOM 3489 C C . SER A 1 469 ? 1.702 -17.756 12.978 1.00 97.81 469 SER A C 1
ATOM 3491 O O . SER A 1 469 ? 1.837 -16.759 12.256 1.00 97.81 469 SER A O 1
ATOM 3493 N N . LYS A 1 470 ? 2.727 -18.526 13.335 1.00 97.62 470 LYS A N 1
ATOM 3494 C CA . LYS A 1 470 ? 4.047 -18.451 12.716 1.00 97.62 470 LYS A CA 1
ATOM 3495 C C . LYS A 1 470 ? 3.944 -18.510 11.181 1.00 97.62 470 LYS A C 1
ATOM 3497 O O . LYS A 1 470 ? 3.016 -19.091 10.624 1.00 97.62 470 LYS A O 1
ATOM 3502 N N . ASP A 1 471 ? 4.912 -17.892 10.509 1.00 96.25 471 ASP A N 1
ATOM 3503 C CA . ASP A 1 471 ? 5.037 -17.774 9.053 1.00 96.25 471 ASP A CA 1
ATOM 3504 C C . ASP A 1 471 ? 3.928 -16.907 8.401 1.00 96.25 471 ASP A C 1
ATOM 3506 O O . ASP A 1 471 ? 3.885 -16.747 7.179 1.00 96.25 471 ASP A O 1
ATOM 3510 N N . SER A 1 472 ? 3.078 -16.250 9.207 1.00 96.25 472 SER A N 1
ATOM 3511 C CA . SER A 1 472 ? 2.138 -15.222 8.736 1.00 96.25 472 SER A CA 1
ATOM 3512 C C . SER A 1 472 ? 2.865 -13.948 8.300 1.00 96.25 472 SER A C 1
ATOM 3514 O O . SER A 1 472 ? 3.701 -13.403 9.025 1.00 96.25 472 SER A O 1
ATOM 3516 N N . LEU A 1 473 ? 2.492 -13.428 7.131 1.00 96.81 473 LEU A N 1
ATOM 3517 C CA . LEU A 1 473 ? 2.926 -12.122 6.637 1.00 96.81 473 LEU A CA 1
ATOM 3518 C C . LEU A 1 473 ? 2.147 -10.995 7.331 1.00 96.81 473 LEU A C 1
ATOM 3520 O O . LEU A 1 473 ? 0.930 -10.921 7.189 1.00 96.81 473 LEU A O 1
ATOM 3524 N N . LEU A 1 474 ? 2.850 -10.075 7.994 1.00 96.50 474 LEU A N 1
ATOM 3525 C CA . LEU A 1 474 ? 2.274 -8.850 8.553 1.00 96.50 474 LEU A CA 1
ATOM 3526 C C . LEU A 1 474 ? 2.048 -7.839 7.418 1.00 96.50 474 LEU A C 1
ATOM 3528 O O . LEU A 1 474 ? 3.011 -7.331 6.836 1.00 96.50 474 LEU A O 1
ATOM 3532 N N . ARG A 1 475 ? 0.797 -7.564 7.037 1.00 94.00 475 ARG A N 1
ATOM 3533 C CA . ARG A 1 475 ? 0.485 -6.814 5.809 1.00 94.00 475 ARG A CA 1
ATOM 3534 C C . ARG A 1 475 ? 0.507 -5.302 6.020 1.00 94.00 475 ARG A C 1
ATOM 3536 O O . ARG A 1 475 ? 0.232 -4.788 7.101 1.00 94.00 475 ARG A O 1
ATOM 3543 N N . SER A 1 476 ? 0.750 -4.570 4.933 1.00 90.19 476 SER A N 1
ATOM 3544 C CA . SER A 1 476 ? 0.617 -3.105 4.883 1.00 90.19 476 SER A CA 1
ATOM 3545 C C . SER A 1 476 ? -0.825 -2.610 5.060 1.00 90.19 476 SER A C 1
ATOM 3547 O O . SER A 1 476 ? -1.023 -1.443 5.370 1.00 90.19 476 SER A O 1
ATOM 3549 N N . THR A 1 477 ? -1.827 -3.489 4.940 1.00 93.25 477 THR A N 1
ATOM 3550 C CA . THR A 1 477 ? -3.225 -3.210 5.317 1.00 93.25 477 THR A CA 1
ATOM 3551 C C . THR A 1 477 ? -3.428 -3.076 6.830 1.00 93.25 477 THR A C 1
ATOM 3553 O O . THR A 1 477 ? -4.525 -2.746 7.265 1.00 93.25 477 THR A O 1
ATOM 3556 N N . GLY A 1 478 ? -2.406 -3.354 7.648 1.00 94.38 478 GLY A N 1
ATOM 3557 C CA . GLY A 1 478 ? -2.399 -3.084 9.087 1.00 94.38 478 GLY A CA 1
ATOM 3558 C C . GLY A 1 478 ? -3.165 -4.084 9.955 1.00 94.38 478 GLY A C 1
ATOM 3559 O O . GLY A 1 478 ? -2.975 -4.061 11.166 1.00 94.38 478 GLY A O 1
ATOM 3560 N N . GLY A 1 479 ? -3.965 -4.982 9.368 1.00 96.19 479 GLY A N 1
ATOM 3561 C CA . GLY A 1 479 ? -4.801 -5.948 10.093 1.00 96.19 479 GLY A CA 1
ATOM 3562 C C . GLY A 1 479 ? -4.031 -6.760 11.135 1.00 96.19 479 GLY A C 1
ATOM 3563 O O . GLY A 1 479 ? -4.356 -6.696 12.315 1.00 96.19 479 GLY A O 1
ATOM 3564 N N . GLU A 1 480 ? -2.955 -7.443 10.734 1.00 97.25 480 GLU A N 1
ATOM 3565 C CA . GLU A 1 480 ? -2.167 -8.271 11.654 1.00 97.25 480 GLU A CA 1
ATOM 3566 C C . GLU A 1 480 ? -1.435 -7.426 12.716 1.00 97.25 480 GLU A C 1
ATOM 3568 O O . GLU A 1 480 ? -1.299 -7.847 13.862 1.00 97.25 480 GLU A O 1
ATOM 3573 N N . ILE A 1 481 ? -1.007 -6.202 12.378 1.00 96.94 481 ILE A N 1
ATOM 3574 C CA . ILE A 1 481 ? -0.390 -5.265 13.337 1.00 96.94 481 ILE A CA 1
ATOM 3575 C C . ILE A 1 481 ? -1.431 -4.800 14.370 1.00 96.94 481 ILE A C 1
ATOM 3577 O O . ILE A 1 481 ? -1.127 -4.724 15.561 1.00 96.94 481 ILE A O 1
ATOM 3581 N N . GLY A 1 482 ? -2.666 -4.554 13.925 1.00 96.88 482 GLY A N 1
ATOM 3582 C CA . GLY A 1 482 ? -3.819 -4.286 14.778 1.00 96.88 482 GLY A CA 1
ATOM 3583 C C . GLY A 1 482 ? -4.121 -5.456 15.711 1.00 96.88 482 GLY A C 1
ATOM 3584 O O . GLY A 1 482 ? -4.269 -5.236 16.906 1.00 96.88 482 GLY A O 1
ATOM 3585 N N . THR A 1 483 ? -4.111 -6.697 15.212 1.00 97.00 483 THR A N 1
ATOM 3586 C CA . THR A 1 483 ? -4.270 -7.908 16.038 1.00 97.00 483 THR A CA 1
ATOM 3587 C C . THR A 1 483 ? -3.185 -8.016 17.113 1.00 97.00 483 THR A C 1
ATOM 3589 O O . THR A 1 483 ? -3.508 -8.271 18.271 1.00 97.00 483 THR A O 1
ATOM 3592 N N . LEU A 1 484 ? -1.912 -7.768 16.775 1.00 97.19 484 LEU A N 1
ATOM 3593 C CA . LEU A 1 484 ? -0.809 -7.766 17.747 1.00 97.19 484 LEU A CA 1
ATOM 3594 C C . LEU A 1 484 ? -1.003 -6.718 18.853 1.00 97.19 484 LEU A C 1
ATOM 3596 O O . LEU A 1 484 ? -0.791 -7.018 20.028 1.00 97.19 484 LEU A O 1
ATOM 3600 N N . ALA A 1 485 ? -1.412 -5.502 18.482 1.00 96.44 485 ALA A N 1
ATOM 3601 C CA . ALA A 1 485 ? -1.691 -4.433 19.436 1.00 96.44 485 ALA A CA 1
ATOM 3602 C C . ALA A 1 485 ? -2.932 -4.736 20.295 1.00 96.44 485 ALA A C 1
ATOM 3604 O O . ALA A 1 485 ? -2.911 -4.497 21.500 1.00 96.44 485 ALA A O 1
ATOM 3605 N N . PHE A 1 486 ? -3.977 -5.313 19.694 1.00 95.00 486 PHE A N 1
ATOM 3606 C CA . PHE A 1 486 ? -5.222 -5.702 20.356 1.00 95.00 486 PHE A CA 1
ATOM 3607 C C . PHE A 1 486 ? -4.981 -6.723 21.473 1.00 95.00 486 PHE A C 1
ATOM 3609 O O . PHE A 1 486 ? -5.464 -6.525 22.582 1.00 95.00 486 PHE A O 1
ATOM 3616 N N . VAL A 1 487 ? -4.142 -7.743 21.239 1.00 96.06 487 VAL A N 1
ATOM 3617 C CA . VAL A 1 487 ? -3.717 -8.689 22.293 1.00 96.06 487 VAL A CA 1
ATOM 3618 C C . VAL A 1 487 ? -2.585 -8.176 23.199 1.00 96.06 487 VAL A C 1
ATOM 3620 O O . VAL A 1 487 ? -1.949 -8.957 23.909 1.00 96.06 487 VAL A O 1
ATOM 3623 N N . GLY A 1 488 ? -2.289 -6.873 23.173 1.00 95.00 488 GLY A N 1
ATOM 3624 C CA . GLY A 1 488 ? -1.316 -6.238 24.065 1.00 95.00 488 GLY A CA 1
ATOM 3625 C C . GLY A 1 488 ? 0.138 -6.687 23.866 1.00 95.00 488 GLY A C 1
ATOM 3626 O O . GLY A 1 488 ? 0.944 -6.578 24.793 1.00 95.00 488 GLY A O 1
ATOM 3627 N N . ARG A 1 489 ? 0.510 -7.214 22.689 1.00 96.12 489 ARG A N 1
ATOM 3628 C CA . ARG A 1 489 ? 1.895 -7.631 22.417 1.00 96.12 489 ARG A CA 1
ATOM 3629 C C . ARG A 1 489 ? 2.759 -6.400 22.162 1.00 96.12 489 ARG A C 1
ATOM 3631 O O . ARG A 1 489 ? 2.496 -5.612 21.262 1.00 96.12 489 ARG A O 1
ATOM 3638 N N . THR A 1 490 ? 3.823 -6.257 22.945 1.00 96.50 490 THR A N 1
ATOM 3639 C CA . THR A 1 490 ? 4.790 -5.153 22.827 1.00 96.50 490 THR A CA 1
ATOM 3640 C C . THR A 1 490 ? 5.926 -5.466 21.857 1.00 96.50 490 THR A C 1
ATOM 3642 O O . THR A 1 490 ? 6.444 -4.560 21.205 1.00 96.50 490 THR A O 1
ATOM 3645 N N . GLU A 1 491 ? 6.297 -6.741 21.732 1.00 97.81 491 GLU A N 1
ATOM 3646 C CA . GLU A 1 491 ? 7.348 -7.248 20.848 1.00 97.81 491 GLU A CA 1
ATOM 3647 C C . GLU A 1 491 ? 6.938 -8.588 20.223 1.00 97.81 491 GLU A C 1
ATOM 3649 O O . GLU A 1 491 ? 6.181 -9.359 20.821 1.00 97.81 491 GLU A O 1
ATOM 3654 N N . VAL A 1 492 ? 7.467 -8.864 19.030 1.00 98.12 492 VAL A N 1
ATOM 3655 C CA . VAL A 1 492 ? 7.334 -10.143 18.317 1.00 98.12 492 VAL A CA 1
ATOM 3656 C C . VAL A 1 492 ? 8.647 -10.550 17.655 1.00 98.12 492 VAL A C 1
ATOM 3658 O O . VAL A 1 492 ? 9.462 -9.704 17.273 1.00 98.12 492 VAL A O 1
ATOM 3661 N N . SER A 1 493 ? 8.841 -11.857 17.498 1.00 98.62 493 SER A N 1
ATOM 3662 C CA . SER A 1 493 ? 9.931 -12.426 16.698 1.00 98.62 493 SER A CA 1
ATOM 3663 C C . SER A 1 493 ? 9.543 -12.457 15.212 1.00 98.62 493 SER A C 1
ATOM 3665 O O . SER A 1 493 ? 8.511 -13.021 14.852 1.00 98.62 493 SER A O 1
ATOM 3667 N N . VAL A 1 494 ? 10.372 -11.888 14.333 1.00 98.56 494 VAL A N 1
ATOM 3668 C CA . VAL A 1 494 ? 10.146 -11.821 12.875 1.00 98.56 494 VAL A CA 1
ATOM 3669 C C . VAL A 1 494 ? 11.400 -12.191 12.085 1.00 98.56 494 VAL A C 1
ATOM 3671 O O . VAL A 1 494 ? 12.519 -12.018 12.563 1.00 98.56 494 VAL A O 1
ATOM 3674 N N . VAL A 1 495 ? 11.236 -12.673 10.853 1.00 98.50 495 VAL A N 1
ATOM 3675 C CA . VAL A 1 495 ? 12.354 -12.807 9.904 1.00 98.50 495 VAL A CA 1
ATOM 3676 C C . VAL A 1 495 ? 12.794 -11.411 9.458 1.00 98.50 495 VAL A C 1
ATOM 3678 O O . VAL A 1 495 ? 11.959 -10.609 9.029 1.00 98.50 495 VAL A O 1
ATOM 3681 N N . ARG A 1 496 ? 14.095 -11.098 9.551 1.00 96.81 496 ARG A N 1
ATOM 3682 C CA . ARG A 1 496 ? 14.604 -9.785 9.122 1.00 96.81 496 ARG A CA 1
ATOM 3683 C C . ARG A 1 496 ? 14.460 -9.600 7.610 1.00 96.81 496 ARG A C 1
ATOM 3685 O O . ARG A 1 496 ? 14.683 -10.533 6.835 1.00 96.81 496 ARG A O 1
ATOM 3692 N N . LYS A 1 497 ? 14.151 -8.378 7.172 1.00 96.50 497 LYS A N 1
ATOM 3693 C CA . LYS A 1 497 ? 14.198 -8.033 5.744 1.00 96.50 497 LYS A CA 1
ATOM 3694 C C . LYS A 1 497 ? 15.655 -7.977 5.243 1.00 96.50 497 LYS A C 1
ATOM 3696 O O . LYS A 1 497 ? 16.544 -7.617 6.017 1.00 96.50 497 LYS A O 1
ATOM 3701 N N . PRO A 1 498 ? 15.915 -8.312 3.966 1.00 97.62 498 PRO A N 1
ATOM 3702 C CA . PRO A 1 498 ? 17.210 -8.069 3.337 1.00 97.62 498 PRO A CA 1
ATOM 3703 C C . PRO A 1 498 ? 17.481 -6.568 3.182 1.00 97.62 498 PRO A C 1
ATOM 3705 O O . PRO A 1 498 ? 16.610 -5.827 2.724 1.00 97.62 498 PRO A O 1
ATOM 3708 N N . VAL A 1 499 ? 18.713 -6.153 3.476 1.00 98.38 499 VAL A N 1
ATOM 3709 C CA . VAL A 1 499 ? 19.252 -4.850 3.052 1.00 98.38 499 VAL A CA 1
ATOM 3710 C C . VAL A 1 499 ? 19.804 -4.994 1.631 1.00 98.38 499 VAL A C 1
ATOM 3712 O O . VAL A 1 499 ? 20.448 -6.004 1.319 1.00 98.38 499 VAL A O 1
ATOM 3715 N N . VAL A 1 500 ? 19.575 -4.004 0.764 1.00 98.75 500 VAL A N 1
ATOM 3716 C CA . VAL A 1 500 ? 19.978 -4.042 -0.654 1.00 98.75 500 VAL A CA 1
ATOM 3717 C C . VAL A 1 500 ? 20.993 -2.946 -0.964 1.00 98.75 500 VAL A C 1
ATOM 3719 O O . VAL A 1 500 ? 20.697 -1.764 -0.836 1.00 98.75 500 VAL A O 1
ATOM 3722 N N . ALA A 1 501 ? 22.191 -3.313 -1.415 1.00 98.56 501 ALA A N 1
ATOM 3723 C CA . ALA A 1 501 ? 23.158 -2.359 -1.948 1.00 98.56 501 ALA A CA 1
ATOM 3724 C C . ALA A 1 501 ? 22.947 -2.198 -3.453 1.00 98.56 501 ALA A C 1
ATOM 3726 O O . ALA A 1 501 ? 22.915 -3.201 -4.167 1.00 98.56 501 ALA A O 1
ATOM 3727 N N . ILE A 1 502 ? 22.831 -0.961 -3.936 1.00 98.38 502 ILE A N 1
ATOM 3728 C CA . ILE A 1 502 ? 22.563 -0.666 -5.349 1.00 98.38 502 ILE A CA 1
ATOM 3729 C C . ILE A 1 502 ? 23.705 0.120 -6.000 1.00 98.38 502 ILE A C 1
ATOM 3731 O O . ILE A 1 502 ? 24.316 0.972 -5.360 1.00 98.38 502 ILE A O 1
ATOM 3735 N N . LEU A 1 503 ? 23.997 -0.182 -7.269 1.00 97.25 503 LEU A N 1
ATOM 3736 C CA . LEU A 1 503 ? 24.944 0.571 -8.098 1.00 97.25 503 LEU A CA 1
ATOM 3737 C C . LEU A 1 503 ? 24.581 0.525 -9.590 1.00 97.25 503 LEU A C 1
ATOM 3739 O O . LEU A 1 503 ? 24.009 -0.455 -10.078 1.00 97.25 503 LEU A O 1
ATOM 3743 N N . SER A 1 504 ? 24.995 1.549 -10.331 1.00 96.62 504 SER A N 1
ATOM 3744 C CA . SER A 1 504 ? 24.990 1.555 -11.802 1.00 96.62 504 SER A CA 1
ATOM 3745 C C . SER A 1 504 ? 26.425 1.502 -12.334 1.00 96.62 504 SER A C 1
ATOM 3747 O O . SER A 1 504 ? 27.324 2.068 -11.721 1.00 96.62 504 SER A O 1
ATOM 3749 N N . THR A 1 505 ? 26.654 0.823 -13.460 1.00 93.44 505 THR A N 1
ATOM 3750 C CA . THR A 1 505 ? 27.966 0.727 -14.126 1.00 93.44 505 THR A CA 1
ATOM 3751 C C . THR A 1 505 ? 27.886 1.272 -15.545 1.00 93.44 505 THR A C 1
ATOM 3753 O O . THR A 1 505 ? 27.010 0.840 -16.303 1.00 93.44 505 THR A O 1
ATOM 3756 N N . GLY A 1 506 ? 28.817 2.143 -15.916 1.00 90.88 506 GLY A N 1
ATOM 3757 C CA . GLY A 1 506 ? 28.955 2.644 -17.282 1.00 90.88 506 GLY A CA 1
ATOM 3758 C C . GLY A 1 506 ? 29.639 4.003 -17.312 1.00 90.88 506 GLY A C 1
ATOM 3759 O O . GLY A 1 506 ? 29.190 4.938 -16.650 1.00 90.88 506 GLY A O 1
ATOM 3760 N N . ASN A 1 507 ? 30.711 4.124 -18.095 1.00 89.56 507 ASN A N 1
ATOM 3761 C CA . ASN A 1 507 ? 31.449 5.386 -18.254 1.00 89.56 507 ASN A CA 1
ATOM 3762 C C . ASN A 1 507 ? 30.631 6.484 -18.964 1.00 89.56 507 ASN A C 1
ATOM 3764 O O . ASN A 1 507 ? 31.051 7.636 -18.997 1.00 89.56 507 ASN A O 1
ATOM 3768 N N . GLU A 1 508 ? 29.495 6.139 -19.574 1.00 88.69 508 GLU A N 1
ATOM 3769 C CA . GLU A 1 508 ? 28.564 7.091 -20.178 1.00 88.69 508 GLU A CA 1
ATOM 3770 C C . GLU A 1 508 ? 27.609 7.752 -19.173 1.00 88.69 508 GLU A C 1
ATOM 3772 O O . GLU A 1 508 ? 26.853 8.641 -19.565 1.00 88.69 508 GLU A O 1
ATOM 3777 N N . LEU A 1 509 ? 27.575 7.287 -17.920 1.00 91.38 509 LEU A N 1
ATOM 3778 C CA . LEU A 1 509 ? 26.573 7.689 -16.938 1.00 91.38 509 LEU A CA 1
ATOM 3779 C C . LEU A 1 509 ? 26.977 8.956 -16.174 1.00 91.38 509 LEU A C 1
ATOM 3781 O O . LEU A 1 509 ? 28.070 9.043 -15.624 1.00 91.38 509 LEU A O 1
ATOM 3785 N N . VAL A 1 510 ? 26.040 9.897 -16.066 1.00 91.12 510 VAL A N 1
ATOM 3786 C CA . VAL A 1 510 ? 26.146 11.111 -15.239 1.00 91.12 510 VAL A CA 1
ATOM 3787 C C . VAL A 1 510 ? 25.095 11.053 -14.128 1.00 91.12 510 VAL A C 1
ATOM 3789 O O . VAL A 1 510 ? 23.964 10.611 -14.360 1.00 91.12 510 VAL A O 1
ATOM 3792 N N . ASP A 1 511 ? 25.449 11.480 -12.914 1.00 89.56 511 ASP A N 1
ATOM 3793 C CA . ASP A 1 511 ? 24.480 11.586 -11.820 1.00 89.56 511 ASP A CA 1
ATOM 3794 C C . ASP A 1 511 ? 23.577 12.812 -12.031 1.00 89.56 511 ASP A C 1
ATOM 3796 O O . ASP A 1 511 ? 24.031 13.888 -12.410 1.00 89.56 511 ASP A O 1
ATOM 3800 N N . LEU A 1 512 ? 22.278 12.661 -11.776 1.00 86.44 512 LEU A N 1
ATOM 3801 C CA . LEU A 1 512 ? 21.325 13.767 -11.851 1.00 86.44 512 LEU A CA 1
ATOM 3802 C C . LEU A 1 512 ? 21.565 14.819 -10.750 1.00 86.44 512 LEU A C 1
ATOM 3804 O O . LEU A 1 512 ? 21.190 15.975 -10.927 1.00 86.44 512 LEU A O 1
ATOM 3808 N N . GLN A 1 513 ? 22.156 14.418 -9.620 1.00 85.50 513 GLN A N 1
ATOM 3809 C CA . GLN A 1 513 ? 22.441 15.291 -8.475 1.00 85.50 513 GLN A CA 1
ATOM 3810 C C . GLN A 1 513 ? 23.832 15.946 -8.529 1.00 85.50 513 GLN A C 1
ATOM 3812 O O . GLN A 1 513 ? 24.087 16.860 -7.748 1.00 85.50 513 GLN A O 1
ATOM 3817 N N . ASP A 1 514 ? 24.705 15.520 -9.447 1.00 79.56 514 ASP A N 1
ATOM 3818 C CA . ASP A 1 514 ? 26.029 16.117 -9.681 1.00 79.56 514 ASP A CA 1
ATOM 3819 C C . ASP A 1 514 ? 26.158 16.552 -11.158 1.00 79.56 514 ASP A C 1
ATOM 3821 O O . ASP A 1 514 ? 26.762 15.854 -11.981 1.00 79.56 514 ASP A O 1
ATOM 3825 N N . PRO A 1 515 ? 25.497 17.662 -11.547 1.00 62.41 515 PRO A N 1
ATOM 3826 C CA . PRO A 1 515 ? 25.427 18.094 -12.936 1.00 62.41 515 PRO A CA 1
ATOM 3827 C C . PRO A 1 515 ? 26.776 18.643 -13.416 1.00 62.41 515 PRO A C 1
ATOM 3829 O O . PRO A 1 515 ? 27.117 19.810 -13.210 1.00 62.41 515 PRO A O 1
ATOM 3832 N N . VAL A 1 516 ? 27.523 17.803 -14.130 1.00 66.19 516 VAL A N 1
ATOM 3833 C CA . VAL A 1 516 ? 28.724 18.213 -14.866 1.00 66.19 516 VAL A CA 1
ATOM 3834 C C . VAL A 1 516 ? 28.352 19.281 -15.906 1.00 66.19 516 VAL A C 1
ATOM 3836 O O . VAL A 1 516 ? 27.382 19.129 -16.650 1.00 66.19 516 VAL A O 1
ATOM 3839 N N . ASN A 1 517 ? 29.141 20.357 -15.997 1.00 56.88 517 ASN A N 1
ATOM 3840 C CA . ASN A 1 517 ? 29.000 21.366 -17.053 1.00 56.88 517 ASN A CA 1
ATOM 3841 C C . ASN A 1 517 ? 29.409 20.772 -18.411 1.00 56.88 517 ASN A C 1
ATOM 3843 O O . ASN A 1 517 ? 30.573 20.821 -18.806 1.00 56.88 517 ASN A O 1
ATOM 3847 N N . ILE A 1 518 ? 28.436 20.211 -19.123 1.00 57.97 518 ILE A N 1
ATOM 3848 C CA . ILE A 1 518 ? 28.603 19.698 -20.483 1.00 57.97 518 ILE A CA 1
ATOM 3849 C C . ILE A 1 518 ? 28.737 20.892 -21.436 1.00 57.97 518 ILE A C 1
ATOM 3851 O O . ILE A 1 518 ? 27.785 21.652 -21.630 1.00 57.97 518 ILE A O 1
ATOM 3855 N N . ALA A 1 519 ? 29.915 21.060 -22.040 1.00 58.31 519 ALA A N 1
ATOM 3856 C CA . ALA A 1 519 ? 30.104 22.014 -23.129 1.00 58.31 519 ALA A CA 1
ATOM 3857 C C . ALA A 1 519 ? 29.205 21.630 -24.319 1.00 58.31 519 ALA A C 1
ATOM 3859 O O . ALA A 1 519 ? 29.087 20.452 -24.650 1.00 58.31 519 ALA A O 1
ATOM 3860 N N . GLN A 1 520 ? 28.579 22.617 -24.968 1.00 56.59 520 GLN A N 1
ATOM 3861 C CA . GLN A 1 520 ? 27.497 22.391 -25.944 1.00 56.59 520 GLN A CA 1
ATOM 3862 C C . GLN A 1 520 ? 27.894 21.556 -27.181 1.00 56.59 520 GLN A C 1
ATOM 3864 O O . GLN A 1 520 ? 27.005 21.037 -27.854 1.00 56.59 520 GLN A O 1
ATOM 3869 N N . ASP A 1 521 ? 29.194 21.391 -27.441 1.00 56.53 521 ASP A N 1
ATOM 3870 C CA . ASP A 1 521 ? 29.742 20.695 -28.611 1.00 56.53 521 ASP A CA 1
ATOM 3871 C C . ASP A 1 521 ? 30.323 19.290 -28.314 1.00 56.53 521 ASP A C 1
ATOM 3873 O O . ASP A 1 521 ? 30.770 18.611 -29.240 1.00 56.53 521 ASP A O 1
ATOM 3877 N N . GLU A 1 522 ? 30.308 18.809 -27.060 1.00 66.69 522 GLU A N 1
ATOM 3878 C CA . GLU A 1 522 ? 30.805 17.468 -26.691 1.00 66.69 522 GLU A CA 1
ATOM 3879 C C . GLU A 1 522 ? 29.696 16.519 -26.197 1.00 66.69 522 GLU A C 1
ATOM 3881 O O . GLU A 1 522 ? 28.663 16.928 -25.663 1.00 66.69 522 GLU A O 1
ATOM 3886 N N . TRP A 1 523 ? 29.901 15.203 -26.360 1.00 73.31 523 TRP A N 1
ATOM 3887 C CA . TRP A 1 523 ? 28.958 14.195 -25.863 1.00 73.31 523 TRP A CA 1
ATOM 3888 C C . TRP A 1 523 ? 29.057 14.048 -24.338 1.00 73.31 523 TRP A C 1
ATOM 3890 O O . TRP A 1 523 ? 29.823 13.239 -23.822 1.00 73.31 523 TRP A O 1
ATOM 3900 N N . GLY A 1 524 ? 28.228 14.802 -23.620 1.00 70.88 524 GLY A N 1
ATOM 3901 C CA . GLY A 1 524 ? 28.170 14.819 -22.155 1.00 70.88 524 GLY A CA 1
ATOM 3902 C C . GLY A 1 524 ? 27.514 13.619 -21.462 1.00 70.88 524 GLY A C 1
ATOM 3903 O O . GLY A 1 524 ? 26.932 13.793 -20.397 1.00 70.88 524 GLY A O 1
ATOM 3904 N N . GLY A 1 525 ? 27.551 12.423 -22.054 1.00 83.75 525 GLY A N 1
ATOM 3905 C CA . GLY A 1 525 ? 26.969 11.215 -21.457 1.00 83.75 525 GLY A CA 1
ATOM 3906 C C . GLY A 1 525 ? 25.432 11.172 -21.442 1.00 83.75 525 GLY A C 1
ATOM 3907 O O . GLY A 1 525 ? 24.757 11.788 -22.272 1.00 83.75 525 GLY A O 1
ATOM 3908 N N . ILE A 1 526 ? 24.877 10.366 -20.533 1.00 89.12 526 ILE A N 1
ATOM 3909 C CA . ILE A 1 526 ? 23.441 10.168 -20.286 1.00 89.12 526 ILE A CA 1
ATOM 3910 C C . ILE A 1 526 ? 23.169 10.047 -18.778 1.00 89.12 526 ILE A C 1
ATOM 3912 O O . ILE A 1 526 ? 23.972 9.490 -18.037 1.00 89.12 526 ILE A O 1
ATOM 3916 N N . TYR A 1 527 ? 22.015 10.521 -18.304 1.00 91.62 527 TYR A N 1
ATOM 3917 C CA . TYR A 1 527 ? 21.689 10.457 -16.873 1.00 91.62 527 TYR A CA 1
ATOM 3918 C C . TYR A 1 527 ? 21.376 9.032 -16.386 1.00 91.62 527 TYR A C 1
ATOM 3920 O O . TYR A 1 527 ? 20.569 8.320 -16.998 1.00 91.62 527 TYR A O 1
ATOM 3928 N N . ASP A 1 528 ? 21.941 8.645 -15.238 1.00 93.56 528 ASP A N 1
ATOM 3929 C CA . ASP A 1 528 ? 21.612 7.387 -14.555 1.00 93.56 528 ASP A CA 1
ATOM 3930 C C . ASP A 1 528 ? 20.143 7.373 -14.113 1.00 93.56 528 ASP A C 1
ATOM 3932 O O . ASP A 1 528 ? 19.744 7.924 -13.090 1.00 93.56 528 ASP A O 1
ATOM 3936 N N . THR A 1 529 ? 19.317 6.714 -14.920 1.00 93.38 529 THR A N 1
ATOM 3937 C CA . THR A 1 529 ? 17.885 6.543 -14.655 1.00 93.38 529 THR A CA 1
ATOM 3938 C C . THR A 1 529 ? 17.609 5.310 -13.790 1.00 93.38 529 THR A C 1
ATOM 3940 O O . THR A 1 529 ? 16.567 5.228 -13.136 1.00 93.38 529 THR A O 1
ATOM 3943 N N . ASN A 1 530 ? 18.501 4.317 -13.800 1.00 95.50 530 ASN A N 1
ATOM 3944 C CA . ASN A 1 530 ? 18.193 2.986 -13.282 1.00 95.50 530 ASN A CA 1
ATOM 3945 C C . ASN A 1 530 ? 18.234 2.951 -11.763 1.00 95.50 530 ASN A C 1
ATOM 3947 O O . ASN A 1 530 ? 17.284 2.481 -11.139 1.00 95.50 530 ASN A O 1
ATOM 3951 N N . ARG A 1 531 ? 19.327 3.448 -11.185 1.00 96.19 531 ARG A N 1
ATOM 3952 C CA . ARG A 1 531 ? 19.555 3.457 -9.742 1.00 96.19 531 ARG A CA 1
ATOM 3953 C C . ARG A 1 531 ? 18.461 4.211 -8.977 1.00 96.19 531 ARG A C 1
ATOM 3955 O O . ARG A 1 531 ? 17.830 3.555 -8.150 1.00 96.19 531 ARG A O 1
ATOM 3962 N N . PRO A 1 532 ? 18.116 5.480 -9.289 1.00 95.00 532 PRO A N 1
ATOM 3963 C CA . PRO A 1 532 ? 17.021 6.164 -8.595 1.00 95.00 532 PRO A CA 1
ATOM 3964 C C . PRO A 1 532 ? 15.660 5.476 -8.803 1.00 95.00 532 PRO A C 1
ATOM 3966 O O . PRO A 1 532 ? 14.886 5.357 -7.856 1.00 95.00 532 PRO A O 1
ATOM 3969 N N . SER A 1 533 ? 15.375 4.942 -10.001 1.00 94.69 533 SER A N 1
ATOM 3970 C CA . SER A 1 533 ? 14.112 4.220 -10.259 1.00 94.69 533 SER A CA 1
ATOM 3971 C C . SER A 1 533 ? 13.984 2.929 -9.439 1.00 94.69 533 SER A C 1
ATOM 3973 O O . SER A 1 533 ? 12.901 2.592 -8.965 1.00 94.69 533 SER A O 1
ATOM 3975 N N . LEU A 1 534 ? 15.080 2.182 -9.292 1.00 97.25 534 LEU A N 1
ATOM 3976 C CA . LEU A 1 534 ? 15.121 0.933 -8.531 1.00 97.25 534 LEU A CA 1
ATOM 3977 C C . LEU A 1 534 ? 15.167 1.180 -7.021 1.00 97.25 534 LEU A C 1
ATOM 3979 O O . LEU A 1 534 ? 14.538 0.429 -6.282 1.00 97.25 534 LEU A O 1
ATOM 3983 N N . GLN A 1 535 ? 15.857 2.229 -6.568 1.00 97.50 535 GLN A N 1
ATOM 3984 C CA . GLN A 1 535 ? 15.840 2.663 -5.173 1.00 97.50 535 GLN A CA 1
ATOM 3985 C C . GLN A 1 535 ? 14.420 3.040 -4.738 1.00 97.50 535 GLN A C 1
ATOM 3987 O O . GLN A 1 535 ? 13.923 2.471 -3.772 1.00 97.50 535 GLN A O 1
ATOM 3992 N N . ALA A 1 536 ? 13.720 3.882 -5.507 1.00 95.94 536 ALA A N 1
ATOM 3993 C CA . ALA A 1 536 ? 12.332 4.242 -5.216 1.00 95.94 536 ALA A CA 1
ATOM 3994 C C . ALA A 1 536 ? 11.402 3.011 -5.155 1.00 95.94 536 ALA A C 1
ATOM 3996 O O . ALA A 1 536 ? 10.524 2.931 -4.296 1.00 95.94 536 ALA A O 1
ATOM 3997 N N . ALA A 1 537 ? 11.614 2.016 -6.026 1.00 96.06 537 ALA A N 1
ATOM 3998 C CA . ALA A 1 537 ? 10.851 0.767 -6.005 1.00 96.06 537 ALA A CA 1
ATOM 3999 C C . ALA A 1 537 ? 11.196 -0.137 -4.800 1.00 96.06 537 ALA A C 1
ATOM 4001 O O . ALA A 1 537 ? 10.313 -0.800 -4.260 1.00 96.06 537 ALA A O 1
ATOM 4002 N N . LEU A 1 538 ? 12.457 -0.170 -4.358 1.00 97.88 538 LEU A N 1
ATOM 4003 C CA . LEU A 1 538 ? 12.898 -0.895 -3.159 1.00 97.88 538 LEU A CA 1
ATOM 4004 C C . LEU A 1 538 ? 12.339 -0.267 -1.875 1.00 97.88 538 LEU A C 1
ATOM 4006 O O . LEU A 1 538 ? 11.756 -0.971 -1.049 1.00 97.88 538 LEU A O 1
ATOM 4010 N N . GLU A 1 539 ? 12.481 1.049 -1.733 1.00 97.19 539 GLU A N 1
ATOM 4011 C CA . GLU A 1 539 ? 12.014 1.818 -0.575 1.00 97.19 539 GLU A CA 1
ATOM 4012 C C . GLU A 1 539 ? 10.482 1.809 -0.488 1.00 97.19 539 GLU A C 1
ATOM 4014 O O . GLU A 1 539 ? 9.930 1.569 0.585 1.00 97.19 539 GLU A O 1
ATOM 4019 N N . GLY A 1 540 ? 9.780 1.942 -1.621 1.00 94.56 540 GLY A N 1
ATOM 4020 C CA . GLY A 1 540 ? 8.319 1.811 -1.696 1.00 94.56 540 GLY A CA 1
ATOM 4021 C C . GLY A 1 540 ? 7.791 0.411 -1.345 1.00 94.56 540 GLY A C 1
ATOM 4022 O O . GLY A 1 540 ? 6.663 0.277 -0.877 1.00 94.56 540 GLY A O 1
ATOM 4023 N N . LEU A 1 541 ? 8.611 -0.637 -1.500 1.00 94.12 541 LEU A N 1
ATOM 4024 C CA . LEU A 1 541 ? 8.327 -1.993 -1.002 1.00 94.12 541 LEU A CA 1
ATOM 4025 C C . LEU A 1 541 ? 8.775 -2.204 0.463 1.00 94.12 541 LEU A C 1
ATOM 4027 O O . LEU A 1 541 ? 8.593 -3.289 1.026 1.00 94.12 541 LEU A O 1
ATOM 4031 N N . GLY A 1 542 ? 9.338 -1.177 1.104 1.00 95.12 542 GLY A N 1
ATOM 4032 C CA . GLY A 1 542 ? 9.773 -1.194 2.498 1.00 95.12 542 GLY A CA 1
ATOM 4033 C C . GLY A 1 542 ? 11.060 -1.985 2.743 1.00 95.12 542 GLY A C 1
ATOM 4034 O O . GLY A 1 542 ? 11.164 -2.629 3.793 1.00 95.12 542 GLY A O 1
ATOM 4035 N N . TYR A 1 543 ? 11.996 -1.979 1.787 1.00 97.62 543 TYR A N 1
ATOM 4036 C CA . TYR A 1 543 ? 13.368 -2.475 1.954 1.00 97.62 543 TYR A CA 1
ATOM 4037 C C . TYR A 1 543 ? 14.343 -1.326 2.235 1.00 97.62 543 TYR A C 1
ATOM 4039 O O . TYR A 1 543 ? 14.180 -0.223 1.721 1.00 97.62 543 TYR A O 1
ATOM 4047 N N . GLU A 1 544 ? 15.383 -1.602 3.022 1.00 97.75 544 GLU A N 1
ATOM 4048 C CA . GLU A 1 544 ? 16.482 -0.663 3.263 1.00 97.75 544 GLU A CA 1
ATOM 4049 C C . GLU A 1 544 ? 17.484 -0.703 2.099 1.00 97.75 544 GLU A C 1
ATOM 4051 O O . GLU A 1 544 ? 17.877 -1.787 1.646 1.00 97.75 544 GLU A O 1
ATOM 4056 N N . VAL A 1 545 ? 17.908 0.474 1.627 1.00 98.38 545 VAL A N 1
ATOM 4057 C CA . VAL A 1 545 ? 18.797 0.623 0.468 1.00 98.38 545 VAL A CA 1
ATOM 4058 C C . VAL A 1 545 ? 20.107 1.306 0.857 1.00 98.38 545 VAL A C 1
ATOM 4060 O O . VAL A 1 545 ? 20.123 2.386 1.438 1.00 98.38 545 VAL A O 1
ATOM 4063 N N . SER A 1 546 ? 21.227 0.690 0.480 1.00 98.19 546 SER A N 1
ATOM 4064 C CA . SER A 1 546 ? 22.564 1.284 0.541 1.00 98.19 546 SER A CA 1
ATOM 4065 C C . SER A 1 546 ? 23.012 1.673 -0.866 1.00 98.19 546 SER A C 1
ATOM 4067 O O . SER A 1 546 ? 23.597 0.849 -1.575 1.00 98.19 546 SER A O 1
ATOM 4069 N N . ASP A 1 547 ? 22.809 2.927 -1.256 1.00 97.06 547 ASP A N 1
ATOM 4070 C CA . ASP A 1 547 ? 23.376 3.444 -2.503 1.00 97.06 547 ASP A CA 1
ATOM 4071 C C . ASP A 1 547 ? 24.927 3.428 -2.461 1.00 97.06 547 ASP A C 1
ATOM 4073 O O . ASP A 1 547 ? 25.558 3.824 -1.473 1.00 97.06 547 ASP A O 1
ATOM 4077 N N . LEU A 1 548 ? 25.550 2.894 -3.516 1.00 96.81 548 LEU A N 1
ATOM 4078 C CA . LEU A 1 548 ? 26.998 2.859 -3.737 1.00 96.81 548 LEU A CA 1
ATOM 4079 C C . LEU A 1 548 ? 27.473 3.787 -4.873 1.00 96.81 548 LEU A C 1
ATOM 4081 O O . LEU A 1 548 ? 28.692 3.928 -5.032 1.00 96.81 548 LEU A O 1
ATOM 4085 N N . GLY A 1 549 ? 26.547 4.410 -5.606 1.00 95.50 549 GLY A N 1
ATOM 4086 C CA . GLY A 1 549 ? 26.764 5.368 -6.688 1.00 95.50 549 GLY A CA 1
ATOM 4087 C C . GLY A 1 549 ? 26.861 4.760 -8.092 1.00 95.50 549 GLY A C 1
ATOM 4088 O O . GLY A 1 549 ? 26.545 3.589 -8.335 1.00 95.50 549 GLY A O 1
ATOM 4089 N N . ILE A 1 550 ? 27.329 5.594 -9.021 1.00 95.50 550 ILE A N 1
ATOM 4090 C CA . ILE A 1 550 ? 27.822 5.178 -10.338 1.00 95.50 550 ILE A CA 1
ATOM 4091 C C . ILE A 1 550 ? 29.242 4.616 -10.162 1.00 95.50 550 ILE A C 1
ATOM 4093 O O . ILE A 1 550 ? 30.015 5.093 -9.330 1.00 95.50 550 ILE A O 1
ATOM 4097 N N . VAL A 1 551 ? 29.571 3.566 -10.912 1.00 95.00 551 VAL A N 1
ATOM 4098 C CA . VAL A 1 551 ? 30.854 2.860 -10.860 1.00 95.00 551 VAL A CA 1
ATOM 4099 C C . VAL A 1 551 ? 31.438 2.783 -12.266 1.00 95.00 551 VAL A C 1
ATOM 4101 O O . VAL A 1 551 ? 30.793 2.258 -13.174 1.00 95.00 551 VAL A O 1
ATOM 4104 N N . ASP A 1 552 ? 32.671 3.260 -12.431 1.00 91.81 552 ASP A N 1
ATOM 4105 C CA . ASP A 1 552 ? 33.367 3.209 -13.719 1.00 91.81 552 ASP A CA 1
ATOM 4106 C C . ASP A 1 552 ? 33.579 1.768 -14.193 1.00 91.81 552 ASP A C 1
ATOM 4108 O O . ASP A 1 552 ? 33.748 0.830 -13.400 1.00 91.81 552 ASP A O 1
ATOM 4112 N N . ASP A 1 553 ? 33.712 1.612 -15.506 1.00 89.75 553 ASP A N 1
ATOM 4113 C CA . ASP A 1 553 ? 34.076 0.369 -16.182 1.00 89.75 553 ASP A CA 1
ATOM 4114 C C . ASP A 1 553 ? 35.572 0.033 -16.017 1.00 89.75 553 ASP A C 1
ATOM 4116 O O . ASP A 1 553 ? 36.303 -0.228 -16.976 1.00 89.75 553 ASP A O 1
ATOM 4120 N N . SER A 1 554 ? 36.034 0.016 -14.766 1.00 92.19 554 SER A N 1
ATOM 4121 C CA . SER A 1 554 ? 37.344 -0.469 -14.341 1.00 92.19 554 SER A CA 1
ATOM 4122 C C . SER A 1 554 ? 37.193 -1.640 -13.360 1.00 92.19 554 SER A C 1
ATOM 4124 O O . SER A 1 554 ? 36.249 -1.702 -12.566 1.00 92.19 554 SER A O 1
ATOM 4126 N N . ILE A 1 555 ? 38.146 -2.579 -13.393 1.00 92.06 555 ILE A N 1
ATOM 4127 C CA . ILE A 1 555 ? 38.179 -3.727 -12.469 1.00 92.06 555 ILE A CA 1
ATOM 4128 C C . ILE A 1 555 ? 38.285 -3.243 -11.019 1.00 92.06 555 ILE A C 1
ATOM 4130 O O . ILE A 1 555 ? 37.630 -3.794 -10.137 1.00 92.06 555 ILE A O 1
ATOM 4134 N N . GLU A 1 556 ? 39.095 -2.215 -10.768 1.00 94.38 556 GLU A N 1
ATOM 4135 C CA . GLU A 1 556 ? 39.335 -1.683 -9.427 1.00 94.38 556 GLU A CA 1
ATOM 4136 C C . GLU A 1 556 ? 38.082 -1.012 -8.852 1.00 94.38 556 GLU A C 1
ATOM 4138 O O . GLU A 1 556 ? 37.668 -1.359 -7.742 1.00 94.38 556 GLU A O 1
ATOM 4143 N N . SER A 1 557 ? 37.417 -0.150 -9.633 1.00 94.88 557 SER A N 1
ATOM 4144 C CA . SER A 1 557 ? 36.151 0.500 -9.261 1.00 94.88 557 SER A CA 1
ATOM 4145 C C . SER A 1 557 ? 35.080 -0.556 -8.943 1.00 94.88 557 SER A C 1
ATOM 4147 O O . SER A 1 557 ? 34.451 -0.510 -7.882 1.00 94.88 557 SER A O 1
ATOM 4149 N N . HIS A 1 558 ? 34.944 -1.583 -9.793 1.00 94.81 558 HIS A N 1
ATOM 4150 C CA . HIS A 1 558 ? 34.023 -2.706 -9.582 1.00 94.81 558 HIS A CA 1
ATOM 4151 C C . HIS A 1 558 ? 34.343 -3.522 -8.314 1.00 94.81 558 HIS A C 1
ATOM 4153 O O . HIS A 1 558 ? 33.446 -3.801 -7.515 1.00 94.81 558 HIS A O 1
ATOM 4159 N N . VAL A 1 559 ? 35.607 -3.903 -8.093 1.00 95.56 559 VAL A N 1
ATOM 4160 C CA . VAL A 1 559 ? 36.028 -4.666 -6.902 1.00 95.56 559 VAL A CA 1
ATOM 4161 C C . VAL A 1 559 ? 35.824 -3.849 -5.625 1.00 95.56 559 VAL A C 1
ATOM 4163 O O . VAL A 1 559 ? 35.346 -4.388 -4.625 1.00 95.56 559 VAL A O 1
ATOM 4166 N N . SER A 1 560 ? 36.139 -2.554 -5.648 1.00 95.94 560 SER A N 1
ATOM 4167 C CA . SER A 1 560 ? 35.914 -1.640 -4.524 1.00 95.94 560 SER A CA 1
ATOM 4168 C C . SER A 1 560 ? 34.422 -1.512 -4.194 1.00 95.94 560 SER A C 1
ATOM 4170 O O . SER A 1 560 ? 34.014 -1.707 -3.045 1.00 95.94 560 SER A O 1
ATOM 4172 N N . ALA A 1 561 ? 33.573 -1.277 -5.200 1.00 96.31 561 ALA A N 1
ATOM 4173 C CA . ALA A 1 561 ? 32.128 -1.169 -5.019 1.00 96.31 561 ALA A CA 1
ATOM 4174 C C . ALA A 1 561 ? 31.499 -2.470 -4.490 1.00 96.31 561 ALA A C 1
ATOM 4176 O O . ALA A 1 561 ? 30.760 -2.429 -3.506 1.00 96.31 561 ALA A O 1
ATOM 4177 N N . ILE A 1 562 ? 31.844 -3.630 -5.061 1.00 95.69 562 ILE A N 1
ATOM 4178 C CA . ILE A 1 562 ? 31.330 -4.929 -4.596 1.00 95.69 562 ILE A CA 1
ATOM 4179 C C . ILE A 1 562 ? 31.781 -5.216 -3.158 1.00 95.69 562 ILE A C 1
ATOM 4181 O O . ILE A 1 562 ? 30.960 -5.660 -2.358 1.00 95.69 562 ILE A O 1
ATOM 4185 N N . LYS A 1 563 ? 33.030 -4.904 -2.776 1.00 95.38 563 LYS A N 1
ATOM 4186 C CA . LYS A 1 563 ? 33.476 -5.017 -1.373 1.00 95.38 563 LYS A CA 1
ATOM 4187 C C . LYS A 1 563 ? 32.621 -4.158 -0.435 1.00 95.38 563 LYS A C 1
ATOM 4189 O O . LYS A 1 563 ? 32.115 -4.687 0.551 1.00 95.38 563 LYS A O 1
ATOM 4194 N N . ARG A 1 564 ? 32.387 -2.878 -0.765 1.00 95.31 564 ARG A N 1
ATOM 4195 C CA . ARG A 1 564 ? 31.505 -1.989 0.024 1.00 95.31 564 ARG A CA 1
ATOM 4196 C C . ARG A 1 564 ? 30.085 -2.560 0.153 1.00 95.31 564 ARG A C 1
ATOM 4198 O O . ARG A 1 564 ? 29.529 -2.557 1.250 1.00 95.31 564 ARG A O 1
ATOM 4205 N N . GLY A 1 565 ? 29.521 -3.088 -0.935 1.00 95.69 565 GLY A N 1
ATOM 4206 C CA . GLY A 1 565 ? 28.201 -3.729 -0.939 1.00 95.69 565 GLY A CA 1
ATOM 4207 C C . GLY A 1 565 ? 28.136 -4.988 -0.072 1.00 95.69 565 GLY A C 1
ATOM 4208 O O . GLY A 1 565 ? 27.214 -5.135 0.727 1.00 95.69 565 GLY A O 1
ATOM 4209 N N . LEU A 1 566 ? 29.145 -5.861 -0.159 1.00 94.25 566 LEU A N 1
ATOM 4210 C CA . LEU A 1 566 ? 29.247 -7.078 0.655 1.00 94.25 566 LEU A CA 1
ATOM 4211 C C . LEU A 1 566 ? 29.368 -6.786 2.156 1.00 94.25 566 LEU A C 1
ATOM 4213 O O . LEU A 1 566 ? 28.913 -7.601 2.958 1.00 94.25 566 LEU A O 1
ATOM 4217 N N . THR A 1 567 ? 29.927 -5.642 2.556 1.00 93.31 567 THR A N 1
ATOM 4218 C CA . THR A 1 567 ? 29.917 -5.206 3.961 1.00 93.31 567 THR A CA 1
ATOM 4219 C C . THR A 1 567 ? 28.537 -4.704 4.394 1.00 93.31 567 THR A C 1
ATOM 4221 O O . THR A 1 567 ? 28.081 -5.067 5.474 1.00 93.31 567 THR A O 1
ATOM 4224 N N . LYS A 1 568 ? 27.861 -3.894 3.566 1.00 94.25 568 LYS A N 1
ATOM 4225 C CA . LYS A 1 568 ? 26.646 -3.154 3.962 1.00 94.25 568 LYS A CA 1
ATOM 4226 C C . LYS A 1 568 ? 25.312 -3.889 3.779 1.00 94.25 568 LYS A C 1
ATOM 4228 O O . LYS A 1 568 ? 24.365 -3.559 4.478 1.00 94.25 568 LYS A O 1
ATOM 4233 N N . ALA A 1 569 ? 25.210 -4.833 2.845 1.00 97.06 569 ALA A N 1
ATOM 4234 C CA . ALA A 1 569 ? 23.924 -5.377 2.394 1.00 97.06 569 ALA A CA 1
ATOM 4235 C C . ALA A 1 569 ? 23.916 -6.907 2.271 1.00 97.06 569 ALA A C 1
ATOM 4237 O O . ALA A 1 569 ? 24.972 -7.531 2.215 1.00 97.06 569 ALA A O 1
ATOM 4238 N N . ASP A 1 570 ? 22.734 -7.522 2.204 1.00 96.94 570 ASP A N 1
ATOM 4239 C CA . ASP A 1 570 ? 22.555 -8.962 1.944 1.00 96.94 570 ASP A CA 1
ATOM 4240 C C . ASP A 1 570 ? 22.494 -9.283 0.445 1.00 96.94 570 ASP A C 1
ATOM 4242 O O . ASP A 1 570 ? 22.909 -10.360 0.000 1.00 96.94 570 ASP A O 1
ATOM 4246 N N . VAL A 1 571 ? 21.974 -8.326 -0.329 1.00 98.31 571 VAL A N 1
ATOM 4247 C CA . VAL A 1 571 ? 21.810 -8.401 -1.780 1.00 98.31 571 VAL A CA 1
ATOM 4248 C C . VAL A 1 571 ? 22.539 -7.233 -2.431 1.00 98.31 571 VAL A C 1
ATOM 4250 O O . VAL A 1 571 ? 22.350 -6.085 -2.041 1.00 98.31 571 VAL A O 1
ATOM 4253 N N . LEU A 1 572 ? 23.347 -7.522 -3.447 1.00 98.25 572 LEU A N 1
ATOM 4254 C CA . LEU A 1 572 ? 23.905 -6.526 -4.354 1.00 98.25 572 LEU A CA 1
ATOM 4255 C C . LEU A 1 572 ? 23.047 -6.486 -5.623 1.00 98.25 572 LEU A C 1
ATOM 4257 O O . LEU A 1 572 ? 22.804 -7.520 -6.249 1.00 98.25 572 LEU A O 1
ATOM 4261 N N . LEU A 1 573 ? 22.606 -5.294 -6.005 1.00 98.56 573 LEU A N 1
ATOM 4262 C CA . LEU A 1 573 ? 21.823 -5.030 -7.202 1.00 98.56 573 LEU A CA 1
ATOM 4263 C C . LEU A 1 573 ? 22.608 -4.084 -8.112 1.00 98.56 573 LEU A C 1
ATOM 4265 O O . LEU A 1 573 ? 22.823 -2.925 -7.771 1.00 98.56 573 LEU A O 1
ATOM 4269 N N . THR A 1 574 ? 23.038 -4.570 -9.272 1.00 97.50 574 THR A N 1
ATOM 4270 C CA . THR A 1 574 ? 23.779 -3.758 -10.246 1.00 97.50 574 THR A CA 1
ATOM 4271 C C . THR A 1 574 ? 22.969 -3.557 -11.524 1.00 97.50 574 THR A C 1
ATOM 4273 O O . THR A 1 574 ? 22.132 -4.394 -11.880 1.00 97.50 574 THR A O 1
ATOM 4276 N N . THR A 1 575 ? 23.228 -2.470 -12.253 1.00 95.75 575 THR A N 1
ATOM 4277 C CA . THR A 1 575 ? 22.694 -2.275 -13.611 1.00 95.75 575 THR A CA 1
ATOM 4278 C C . THR A 1 575 ? 23.806 -1.839 -14.560 1.00 95.75 575 THR A C 1
ATOM 4280 O O . THR A 1 575 ? 24.690 -1.096 -14.153 1.00 95.75 575 THR A O 1
ATOM 4283 N N . GLY A 1 576 ? 23.773 -2.319 -15.806 1.00 87.44 576 GLY A N 1
ATOM 4284 C CA . GLY A 1 576 ? 24.894 -2.166 -16.750 1.00 87.44 576 GLY A CA 1
ATOM 4285 C C . GLY A 1 576 ? 25.803 -3.402 -16.767 1.00 87.44 576 GLY A C 1
ATOM 4286 O O . GLY A 1 576 ? 25.415 -4.449 -16.246 1.00 87.44 576 GLY A O 1
ATOM 4287 N N . GLY A 1 577 ? 26.952 -3.330 -17.448 1.00 80.56 577 GLY A N 1
ATOM 4288 C CA . GLY A 1 577 ? 28.077 -4.278 -17.309 1.00 80.56 577 GLY A CA 1
ATOM 4289 C C . GLY A 1 577 ? 27.809 -5.781 -17.548 1.00 80.56 577 GLY A C 1
ATOM 4290 O O . GLY A 1 577 ? 28.596 -6.628 -17.118 1.00 80.56 577 GLY A O 1
ATOM 4291 N N . THR A 1 578 ? 26.689 -6.152 -18.180 1.00 79.94 578 THR A N 1
ATOM 4292 C CA . THR A 1 578 ? 26.129 -7.521 -18.191 1.00 79.94 578 THR A CA 1
ATOM 4293 C C . THR A 1 578 ? 26.095 -8.223 -19.553 1.00 79.94 578 THR A C 1
ATOM 4295 O O . THR A 1 578 ? 25.692 -9.389 -19.618 1.00 79.94 578 THR A O 1
ATOM 4298 N N . SER A 1 579 ? 26.478 -7.569 -20.649 1.00 81.31 579 SER A N 1
ATOM 4299 C CA . SER A 1 579 ? 26.274 -8.073 -22.018 1.00 81.31 579 SER A CA 1
ATOM 4300 C C . SER A 1 579 ? 27.461 -8.915 -22.552 1.00 81.31 579 SER A C 1
ATOM 4302 O O . SER A 1 579 ? 27.794 -9.951 -21.973 1.00 81.31 579 SER A O 1
ATOM 4304 N N . MET A 1 580 ? 28.022 -8.544 -23.711 1.00 74.56 580 MET A N 1
ATOM 4305 C CA . MET A 1 580 ? 29.197 -9.135 -24.385 1.00 74.56 580 MET A CA 1
ATOM 4306 C C . MET A 1 580 ? 30.150 -8.043 -24.938 1.00 74.56 580 MET A C 1
ATOM 4308 O O . MET A 1 580 ? 30.966 -8.303 -25.825 1.00 74.56 580 MET A O 1
ATOM 4312 N N . GLY A 1 581 ? 29.973 -6.801 -24.492 1.00 69.25 581 GLY A N 1
ATOM 4313 C CA . GLY A 1 581 ? 30.733 -5.613 -24.853 1.00 69.25 581 GLY A CA 1
ATOM 4314 C C . GLY A 1 581 ? 32.108 -5.550 -24.190 1.00 69.25 581 GLY A C 1
ATOM 4315 O O . GLY A 1 581 ? 32.536 -6.457 -23.478 1.00 69.25 581 GLY A O 1
ATOM 4316 N N . ALA A 1 582 ? 32.837 -4.470 -24.475 1.00 62.34 582 ALA A N 1
ATOM 4317 C CA . ALA A 1 582 ? 34.215 -4.320 -24.020 1.00 62.34 582 ALA A CA 1
ATOM 4318 C C . ALA A 1 582 ? 34.352 -4.055 -22.522 1.00 62.34 582 ALA A C 1
ATOM 4320 O O . ALA A 1 582 ? 35.315 -4.518 -21.914 1.00 62.34 582 ALA A O 1
ATOM 4321 N N . SER A 1 583 ? 33.370 -3.336 -21.993 1.00 71.19 583 SER A N 1
ATOM 4322 C CA . SER A 1 583 ? 33.290 -2.820 -20.635 1.00 71.19 583 SER A CA 1
ATOM 4323 C C . SER A 1 583 ? 32.454 -3.700 -19.700 1.00 71.19 583 SER A C 1
ATOM 4325 O O . SER A 1 583 ? 32.268 -3.361 -18.540 1.00 71.19 583 SER A O 1
ATOM 4327 N N . ASP A 1 584 ? 31.948 -4.848 -20.173 1.00 82.50 584 ASP A N 1
ATOM 4328 C CA . ASP A 1 584 ? 31.138 -5.775 -19.368 1.00 82.50 584 ASP A CA 1
ATOM 4329 C C . ASP A 1 584 ? 32.020 -6.583 -18.388 1.00 82.50 584 ASP A C 1
ATOM 4331 O O . ASP A 1 584 ? 32.189 -7.801 -18.504 1.00 82.50 584 ASP A O 1
ATOM 4335 N N . LEU A 1 585 ? 32.627 -5.878 -17.430 1.00 87.81 585 LEU A N 1
ATOM 4336 C CA . LEU A 1 585 ? 33.612 -6.398 -16.479 1.00 87.81 585 LEU A CA 1
ATOM 4337 C C . LEU A 1 585 ? 32.992 -7.169 -15.314 1.00 87.81 585 LEU A C 1
ATOM 4339 O O . LEU A 1 585 ? 33.688 -7.937 -14.650 1.00 87.81 585 LEU A O 1
ATOM 4343 N N . LEU A 1 586 ? 31.694 -7.011 -15.065 1.00 90.38 586 LEU A N 1
ATOM 4344 C CA . LEU A 1 586 ? 31.061 -7.510 -13.850 1.00 90.38 586 LEU A CA 1
ATOM 4345 C C . LEU A 1 586 ? 31.127 -9.039 -13.712 1.00 90.38 586 LEU A C 1
ATOM 4347 O O . LEU A 1 586 ? 31.474 -9.546 -12.648 1.00 90.38 586 LEU A O 1
ATOM 4351 N N . LYS A 1 587 ? 30.849 -9.786 -14.788 1.00 90.88 587 LYS A N 1
ATOM 4352 C CA . LYS A 1 587 ? 30.940 -11.260 -14.794 1.00 90.88 587 LYS A CA 1
ATOM 4353 C C . LYS A 1 587 ? 32.386 -11.747 -14.563 1.00 90.88 587 LYS A C 1
ATOM 4355 O O . LYS A 1 587 ? 32.580 -12.563 -13.661 1.00 90.88 587 LYS A O 1
ATOM 4360 N N . PRO A 1 588 ? 33.403 -11.200 -15.263 1.00 90.31 588 PRO A N 1
ATOM 4361 C CA . PRO A 1 588 ? 34.810 -11.426 -14.929 1.00 90.31 588 PRO A CA 1
ATOM 4362 C C . PRO A 1 588 ? 35.190 -11.108 -13.485 1.00 90.31 588 PRO A C 1
ATOM 4364 O O . PRO A 1 588 ? 35.909 -11.897 -12.876 1.00 90.31 588 PRO A O 1
ATOM 4367 N N . VAL A 1 589 ? 34.712 -9.990 -12.931 1.00 93.12 589 VAL A N 1
ATOM 4368 C CA . VAL A 1 589 ? 35.009 -9.580 -11.551 1.00 93.12 589 VAL A CA 1
ATOM 4369 C C . VAL A 1 589 ? 34.418 -10.570 -10.546 1.00 93.12 589 VAL A C 1
ATOM 4371 O O . VAL A 1 589 ? 35.142 -11.030 -9.662 1.00 93.12 589 VAL A O 1
ATOM 4374 N N . ILE A 1 590 ? 33.151 -10.963 -10.717 1.00 93.00 590 ILE A N 1
ATOM 4375 C CA . ILE A 1 590 ? 32.476 -11.977 -9.891 1.00 93.00 590 ILE A CA 1
ATOM 4376 C C . ILE A 1 590 ? 33.293 -13.277 -9.851 1.00 93.00 590 ILE A C 1
ATOM 4378 O O . ILE A 1 590 ? 33.634 -13.751 -8.769 1.00 93.00 590 ILE A O 1
ATOM 4382 N N . GLU A 1 591 ? 33.642 -13.832 -11.014 1.00 92.25 591 GLU A N 1
ATOM 4383 C CA . GLU A 1 591 ? 34.326 -15.128 -11.103 1.00 92.25 591 GLU A CA 1
ATOM 4384 C C . GLU A 1 591 ? 35.787 -15.063 -10.628 1.00 92.25 591 GLU A C 1
ATOM 4386 O O . GLU A 1 591 ? 36.211 -15.903 -9.837 1.00 92.25 591 GLU A O 1
ATOM 4391 N N . ARG A 1 592 ? 36.568 -14.073 -11.091 1.00 91.69 592 ARG A N 1
ATOM 4392 C CA . ARG A 1 592 ? 38.032 -14.035 -10.892 1.00 91.69 592 ARG A CA 1
ATOM 4393 C C . ARG A 1 592 ? 38.475 -13.358 -9.598 1.00 91.69 592 ARG A C 1
ATOM 4395 O O . ARG A 1 592 ? 39.470 -13.782 -9.022 1.00 91.69 592 ARG A O 1
ATOM 4402 N N . HIS A 1 593 ? 37.779 -12.310 -9.152 1.00 92.62 593 HIS A N 1
ATOM 4403 C CA . HIS A 1 593 ? 38.212 -11.505 -7.999 1.00 92.62 593 HIS A CA 1
ATOM 4404 C C . HIS A 1 593 ? 37.477 -11.853 -6.701 1.00 92.62 593 HIS A C 1
ATOM 4406 O O . HIS A 1 593 ? 37.997 -11.571 -5.624 1.00 92.62 593 HIS A O 1
ATOM 4412 N N . PHE A 1 594 ? 36.300 -12.479 -6.793 1.00 92.62 594 PHE A N 1
ATOM 4413 C CA . PHE A 1 594 ? 35.512 -12.896 -5.629 1.00 92.62 594 PHE A CA 1
ATOM 4414 C C . PHE A 1 594 ? 35.293 -14.411 -5.533 1.00 92.62 594 PHE A C 1
ATOM 4416 O O . PHE A 1 594 ? 34.731 -14.860 -4.541 1.00 92.62 594 PHE A O 1
ATOM 4423 N N . GLY A 1 595 ? 35.690 -15.214 -6.531 1.00 91.75 595 GLY A N 1
ATOM 4424 C CA . GLY A 1 595 ? 35.373 -16.651 -6.552 1.00 91.75 595 GLY A CA 1
ATOM 4425 C C . GLY A 1 595 ? 33.862 -16.926 -6.564 1.00 91.75 595 GLY A C 1
ATOM 4426 O O . GLY A 1 595 ? 33.397 -17.947 -6.055 1.00 91.75 595 GLY A O 1
ATOM 4427 N N . GLY A 1 596 ? 33.079 -15.977 -7.079 1.00 93.19 596 GLY A N 1
ATOM 4428 C CA . GLY A 1 596 ? 31.627 -16.027 -7.106 1.00 93.19 596 GLY A CA 1
ATOM 4429 C C . GLY A 1 596 ? 31.095 -17.049 -8.104 1.00 93.19 596 GLY A C 1
ATOM 4430 O O . GLY A 1 596 ? 31.645 -17.240 -9.186 1.00 93.19 596 GLY A O 1
ATOM 4431 N N . SER A 1 597 ? 29.976 -17.679 -7.754 1.00 94.44 597 SER A N 1
ATOM 4432 C CA . SER A 1 597 ? 29.268 -18.608 -8.638 1.00 94.44 597 SER A CA 1
ATOM 4433 C C . SER A 1 597 ? 28.172 -17.874 -9.401 1.00 94.44 597 SER A C 1
ATOM 4435 O O . SER A 1 597 ? 27.207 -17.418 -8.789 1.00 94.44 597 SER A O 1
ATOM 4437 N N . ILE A 1 598 ? 28.299 -17.775 -10.726 1.00 95.44 598 ILE A N 1
ATOM 4438 C CA . ILE A 1 598 ? 27.229 -17.297 -11.612 1.00 95.44 598 ILE A CA 1
ATOM 4439 C C . ILE A 1 598 ? 26.328 -18.486 -11.952 1.00 95.44 598 ILE A C 1
ATOM 4441 O O . ILE A 1 598 ? 26.743 -19.394 -12.669 1.00 95.44 598 ILE A O 1
ATOM 4445 N N . HIS A 1 599 ? 25.090 -18.485 -11.451 1.00 95.88 599 HIS A N 1
ATOM 4446 C CA . HIS A 1 599 ? 24.145 -19.591 -11.669 1.00 95.88 599 HIS A CA 1
ATOM 4447 C C . HIS A 1 599 ? 23.477 -19.501 -13.044 1.00 95.88 599 HIS A C 1
ATOM 4449 O O . HIS A 1 599 ? 23.255 -20.515 -13.699 1.00 95.88 599 HIS A O 1
ATOM 4455 N N . PHE A 1 600 ? 23.220 -18.280 -13.521 1.00 95.50 600 PHE A N 1
ATOM 4456 C CA . PHE A 1 600 ? 22.957 -18.005 -14.932 1.00 95.50 600 PHE A CA 1
ATOM 4457 C C . PHE A 1 600 ? 23.416 -16.592 -15.300 1.00 95.50 600 PHE A C 1
ATOM 4459 O O . PHE A 1 600 ? 23.328 -15.667 -14.494 1.00 95.50 600 PHE A O 1
ATOM 4466 N N . GLY A 1 601 ? 23.875 -16.419 -16.543 1.00 92.50 601 GLY A N 1
ATOM 4467 C CA . GLY A 1 601 ? 24.285 -15.118 -17.089 1.00 92.50 601 GLY A CA 1
ATOM 4468 C C . GLY A 1 601 ? 23.392 -14.574 -18.207 1.00 92.50 601 GLY A C 1
ATOM 4469 O O . GLY A 1 601 ? 23.667 -13.486 -18.719 1.00 92.50 601 GLY A O 1
ATOM 4470 N N . ARG A 1 602 ? 22.391 -15.348 -18.656 1.00 93.38 602 ARG A N 1
ATOM 4471 C CA . ARG A 1 602 ? 21.475 -15.007 -19.756 1.00 93.38 602 ARG A CA 1
ATOM 4472 C C . ARG A 1 602 ? 20.145 -15.754 -19.629 1.00 93.38 602 ARG A C 1
ATOM 4474 O O . ARG A 1 602 ? 20.156 -16.970 -19.481 1.00 93.38 602 ARG A O 1
ATOM 4481 N N . VAL A 1 603 ? 19.021 -15.064 -19.834 1.00 95.12 603 VAL A N 1
ATOM 4482 C CA . VAL A 1 603 ? 17.663 -15.636 -19.710 1.00 95.12 603 VAL A CA 1
ATOM 4483 C C . VAL A 1 603 ? 16.834 -15.427 -20.990 1.00 95.12 603 VAL A C 1
ATOM 4485 O O . VAL A 1 603 ? 16.971 -14.419 -21.687 1.00 95.12 603 VAL A O 1
ATOM 4488 N N . MET A 1 604 ? 15.969 -16.386 -21.330 1.00 94.62 604 MET A N 1
ATOM 4489 C CA . MET A 1 604 ? 15.109 -16.405 -22.526 1.00 94.62 604 MET A CA 1
ATOM 4490 C C . MET A 1 604 ? 13.854 -15.515 -22.383 1.00 94.62 604 MET A C 1
ATOM 4492 O O . MET A 1 604 ? 12.722 -15.964 -22.565 1.00 94.62 604 MET A O 1
ATOM 4496 N N . VAL A 1 605 ? 14.067 -14.234 -22.070 1.00 94.50 605 VAL A N 1
ATOM 4497 C CA . VAL A 1 605 ? 13.016 -13.232 -21.802 1.00 94.50 605 VAL A CA 1
ATOM 4498 C C . VAL A 1 605 ? 13.185 -11.952 -22.630 1.00 94.50 605 VAL A C 1
ATOM 4500 O O . VAL A 1 605 ? 14.258 -11.655 -23.182 1.00 94.50 605 VAL A O 1
ATOM 4503 N N . LYS A 1 606 ? 12.098 -11.187 -22.739 1.00 94.31 606 LYS A N 1
ATOM 4504 C CA . LYS A 1 606 ? 12.025 -9.884 -23.403 1.00 94.31 606 LYS A CA 1
ATOM 4505 C C . LYS A 1 606 ? 11.188 -8.903 -22.562 1.00 94.31 606 LYS A C 1
ATOM 4507 O O . LYS A 1 606 ? 10.039 -9.208 -22.281 1.00 94.31 606 LYS A O 1
ATOM 4512 N N . PRO A 1 607 ? 11.708 -7.715 -22.210 1.00 93.56 607 PRO A N 1
ATOM 4513 C CA . PRO A 1 607 ? 13.134 -7.375 -22.158 1.00 93.56 607 PRO A CA 1
ATOM 4514 C C . PRO A 1 607 ? 13.898 -8.296 -21.177 1.00 93.56 607 PRO A C 1
ATOM 4516 O O . PRO A 1 607 ? 13.314 -9.210 -20.610 1.00 93.56 607 PRO A O 1
ATOM 4519 N N . GLY A 1 608 ? 15.208 -8.088 -20.981 1.00 94.00 608 GLY A N 1
ATOM 4520 C CA . GLY A 1 608 ? 15.934 -8.764 -19.888 1.00 94.00 608 GLY A CA 1
ATOM 4521 C C . GLY A 1 608 ? 16.967 -9.837 -20.246 1.00 94.00 608 GLY A C 1
ATOM 4522 O O . GLY A 1 608 ? 17.551 -10.422 -19.340 1.00 94.00 608 GLY A O 1
ATOM 4523 N N . LYS A 1 609 ? 17.253 -10.091 -21.532 1.00 93.44 609 LYS A N 1
ATOM 4524 C CA . LYS A 1 609 ? 18.161 -11.175 -21.975 1.00 93.44 609 LYS A CA 1
ATOM 4525 C C . LYS A 1 609 ? 19.496 -11.328 -21.201 1.00 93.44 609 LYS A C 1
ATOM 4527 O O . LYS A 1 609 ? 19.852 -12.479 -20.958 1.00 93.44 609 LYS A O 1
ATOM 4532 N N . PRO A 1 610 ? 20.266 -10.270 -20.858 1.00 94.38 610 PRO A N 1
ATOM 4533 C CA . PRO A 1 610 ? 21.559 -10.420 -20.174 1.00 94.38 610 PRO A CA 1
ATOM 4534 C C . PRO A 1 610 ? 21.471 -10.459 -18.634 1.00 94.38 610 PRO A C 1
ATOM 4536 O O . PRO A 1 610 ? 22.513 -10.453 -17.979 1.00 94.38 610 PRO A O 1
ATOM 4539 N N . THR A 1 611 ? 20.263 -10.507 -18.053 1.00 96.69 611 THR A N 1
ATOM 4540 C CA . THR A 1 611 ? 20.073 -10.620 -16.596 1.00 96.69 611 THR A CA 1
ATOM 4541 C C . THR A 1 611 ? 20.869 -11.793 -16.038 1.00 96.69 611 THR A C 1
ATOM 4543 O O . THR A 1 611 ? 20.853 -12.892 -16.595 1.00 96.69 611 THR A O 1
ATOM 4546 N N . THR A 1 612 ? 21.585 -11.530 -14.950 1.00 96.75 612 THR A N 1
ATOM 4547 C CA . THR A 1 612 ? 22.546 -12.448 -14.340 1.00 96.75 612 THR A CA 1
ATOM 4548 C C . THR A 1 612 ? 22.255 -12.582 -12.852 1.00 96.75 612 THR A C 1
ATOM 4550 O O . THR A 1 612 ? 21.996 -11.583 -12.180 1.00 96.75 612 THR A O 1
ATOM 4553 N N . PHE A 1 613 ? 22.322 -13.810 -12.346 1.00 98.00 613 PHE A N 1
ATOM 4554 C CA . PHE A 1 613 ? 22.155 -14.140 -10.932 1.00 98.00 613 PHE A CA 1
ATOM 4555 C C . PHE A 1 613 ? 23.380 -14.910 -10.444 1.00 98.00 613 PHE A C 1
ATOM 4557 O O . PHE A 1 613 ? 23.801 -15.893 -11.065 1.00 98.00 613 PHE A O 1
ATOM 4564 N N . ALA A 1 614 ? 23.957 -14.452 -9.337 1.00 97.31 614 ALA A N 1
ATOM 4565 C CA . ALA A 1 614 ? 25.178 -14.998 -8.772 1.00 97.31 614 ALA A CA 1
ATOM 4566 C C . ALA A 1 614 ? 25.143 -15.018 -7.239 1.00 97.31 614 ALA A C 1
ATOM 4568 O O . ALA A 1 614 ? 24.402 -14.272 -6.599 1.00 97.31 614 ALA A O 1
ATOM 4569 N N . THR A 1 615 ? 25.997 -15.850 -6.649 1.00 96.81 615 THR A N 1
ATOM 4570 C CA . THR A 1 615 ? 26.285 -15.842 -5.209 1.00 96.81 615 THR A CA 1
ATOM 4571 C C . THR A 1 615 ? 27.771 -15.613 -4.976 1.00 96.81 615 THR A C 1
ATOM 4573 O O . THR A 1 615 ? 28.607 -16.341 -5.518 1.00 96.81 615 THR A O 1
ATOM 4576 N N . LEU A 1 616 ? 28.092 -14.621 -4.151 1.00 95.25 616 LEU A N 1
ATOM 4577 C CA . LEU A 1 616 ? 29.449 -14.238 -3.771 1.00 95.25 616 LEU A CA 1
ATOM 4578 C C . LEU A 1 616 ? 29.774 -14.810 -2.385 1.00 95.25 616 LEU A C 1
ATOM 4580 O O . LEU A 1 616 ? 28.959 -14.629 -1.481 1.00 95.25 616 LEU A O 1
ATOM 4584 N N . PRO A 1 617 ? 30.913 -15.493 -2.171 1.00 92.31 617 PRO A N 1
ATOM 4585 C CA . PRO A 1 617 ? 31.366 -15.809 -0.819 1.00 92.31 617 PRO A CA 1
ATOM 4586 C C . PRO A 1 617 ? 31.701 -14.519 -0.056 1.00 92.31 617 PRO A C 1
ATOM 4588 O O . PRO A 1 617 ? 32.186 -13.546 -0.637 1.00 92.31 617 PRO A O 1
ATOM 4591 N N . VAL A 1 618 ? 31.450 -14.510 1.251 1.00 87.25 618 VAL A N 1
ATOM 4592 C CA . VAL A 1 618 ? 31.855 -13.409 2.132 1.00 87.25 618 VAL A CA 1
ATOM 4593 C C . VAL A 1 618 ? 33.298 -13.661 2.599 1.00 87.25 618 VAL A C 1
ATOM 4595 O O . VAL A 1 618 ? 33.534 -14.709 3.201 1.00 87.25 618 VAL A O 1
ATOM 4598 N N . PRO A 1 619 ? 34.263 -12.745 2.355 1.00 77.62 619 PRO A N 1
ATOM 4599 C CA . PRO A 1 619 ? 35.685 -12.988 2.635 1.00 77.62 619 PRO A CA 1
ATOM 4600 C C . PRO A 1 619 ? 35.991 -13.461 4.062 1.00 77.62 619 PRO A C 1
ATOM 4602 O O . PRO A 1 619 ? 36.787 -14.378 4.243 1.00 77.62 619 PRO A O 1
ATOM 4605 N N . ASP A 1 620 ? 35.306 -12.884 5.052 1.00 79.88 620 ASP A N 1
ATOM 4606 C CA . ASP A 1 620 ? 35.543 -13.135 6.479 1.00 79.88 620 ASP A CA 1
ATOM 4607 C C . ASP A 1 620 ? 34.539 -14.122 7.110 1.00 79.88 620 ASP A C 1
ATOM 4609 O O . ASP A 1 620 ? 34.520 -14.300 8.327 1.00 79.88 620 ASP A O 1
ATOM 4613 N N . ALA A 1 621 ? 33.686 -14.773 6.305 1.00 83.38 621 ALA A N 1
ATOM 4614 C CA . ALA A 1 621 ? 32.680 -15.723 6.787 1.00 83.38 621 ALA A CA 1
ATOM 4615 C C . ALA A 1 621 ? 32.574 -16.961 5.866 1.00 83.38 621 ALA A C 1
ATOM 4617 O O . ALA A 1 621 ? 31.711 -17.018 4.985 1.00 83.38 621 ALA A O 1
ATOM 4618 N N . PRO A 1 622 ? 33.440 -17.978 6.059 1.00 82.81 622 PRO A N 1
ATOM 4619 C CA . PRO A 1 622 ? 33.452 -19.193 5.245 1.00 82.81 622 PRO A CA 1
ATOM 4620 C C . PRO A 1 622 ? 32.089 -19.898 5.200 1.00 82.81 622 PRO A C 1
ATOM 4622 O O . PRO A 1 622 ? 31.455 -20.121 6.229 1.00 82.81 622 PRO A O 1
ATOM 4625 N N . GLY A 1 623 ? 31.639 -20.259 3.996 1.00 82.06 623 GLY A N 1
ATOM 4626 C CA . GLY A 1 623 ? 30.332 -20.886 3.761 1.00 82.06 623 GLY A CA 1
ATOM 4627 C C . GLY A 1 623 ? 29.139 -19.920 3.761 1.00 82.06 623 GLY A C 1
ATOM 4628 O O . GLY A 1 623 ? 28.051 -20.313 3.342 1.00 82.06 623 GLY A O 1
ATOM 4629 N N . VAL A 1 624 ? 29.321 -18.656 4.161 1.00 87.06 624 VAL A N 1
ATOM 4630 C CA . VAL A 1 624 ? 28.303 -17.613 3.996 1.00 87.06 624 VAL A CA 1
ATOM 4631 C C . VAL A 1 624 ? 28.426 -17.015 2.600 1.00 87.06 624 VAL A C 1
ATOM 4633 O O . VAL A 1 624 ? 29.496 -16.567 2.180 1.00 87.06 624 VAL A O 1
ATOM 4636 N N . HIS A 1 625 ? 27.303 -16.976 1.887 1.00 91.44 625 HIS A N 1
ATOM 4637 C CA . HIS A 1 625 ? 27.210 -16.378 0.565 1.00 91.44 625 HIS A CA 1
ATOM 4638 C C . HIS A 1 625 ? 26.180 -15.249 0.552 1.00 91.44 625 HIS A C 1
ATOM 4640 O O . HIS A 1 625 ? 25.092 -15.387 1.108 1.00 91.44 625 HIS A O 1
ATOM 4646 N N . LYS A 1 626 ? 26.516 -14.148 -0.119 1.00 94.62 626 LYS A N 1
ATOM 4647 C CA . LYS A 1 626 ? 25.609 -13.029 -0.396 1.00 94.62 626 LYS A CA 1
ATOM 4648 C C . LYS A 1 626 ? 25.146 -13.063 -1.845 1.00 94.62 626 LYS A C 1
ATOM 4650 O O . LYS A 1 626 ? 25.826 -13.600 -2.723 1.00 94.62 626 LYS A O 1
ATOM 4655 N N . THR A 1 627 ? 23.962 -12.517 -2.086 1.00 97.25 627 THR A N 1
ATOM 4656 C CA . THR A 1 627 ? 23.306 -12.591 -3.394 1.00 97.25 627 THR A CA 1
ATOM 4657 C C . THR A 1 627 ? 23.714 -11.414 -4.266 1.00 97.25 627 THR A C 1
ATOM 4659 O O . THR A 1 627 ? 23.803 -10.293 -3.775 1.00 97.25 627 THR A O 1
ATOM 4662 N N . LEU A 1 628 ? 23.919 -11.645 -5.563 1.00 98.00 628 LEU A N 1
ATOM 4663 C CA . LEU A 1 628 ? 24.100 -10.584 -6.546 1.00 98.00 628 LEU A CA 1
ATOM 4664 C C . LEU A 1 628 ? 23.150 -10.780 -7.731 1.00 98.00 628 LEU A C 1
ATOM 4666 O O . LEU A 1 628 ? 23.153 -11.825 -8.388 1.00 98.00 628 LEU A O 1
ATOM 4670 N N . PHE A 1 629 ? 22.379 -9.737 -8.028 1.00 98.38 629 PHE A N 1
ATOM 4671 C CA . PHE A 1 629 ? 21.632 -9.582 -9.269 1.00 98.38 629 PHE A CA 1
ATOM 4672 C C . PHE A 1 629 ? 22.287 -8.505 -10.118 1.00 98.38 629 PHE A C 1
ATOM 4674 O O . PHE A 1 629 ? 22.481 -7.383 -9.657 1.00 98.38 629 PHE A O 1
ATOM 4681 N N . ALA A 1 630 ? 22.575 -8.835 -11.372 1.00 96.88 630 ALA A N 1
ATOM 4682 C CA . ALA A 1 630 ? 23.027 -7.860 -12.346 1.00 96.88 630 ALA A CA 1
ATOM 4683 C C . ALA A 1 630 ? 22.001 -7.741 -13.468 1.00 96.88 630 ALA A C 1
ATOM 4685 O O . ALA A 1 630 ? 21.745 -8.692 -14.219 1.00 96.88 630 ALA A O 1
ATOM 4686 N N . LEU A 1 631 ? 21.384 -6.568 -13.539 1.00 97.31 631 LEU A N 1
ATOM 4687 C CA . LEU A 1 631 ? 20.310 -6.252 -14.463 1.00 97.31 631 LEU A CA 1
ATOM 4688 C C . LEU A 1 631 ? 20.853 -5.537 -15.715 1.00 97.31 631 LEU A C 1
ATOM 4690 O O . LEU A 1 631 ? 21.915 -4.911 -15.680 1.00 97.31 631 LEU A O 1
ATOM 4694 N N . PRO A 1 632 ? 20.137 -5.592 -16.851 1.00 94.62 632 PRO A N 1
ATOM 4695 C CA . PRO A 1 632 ? 20.576 -4.912 -18.065 1.00 94.62 632 PRO A CA 1
ATOM 4696 C C . PRO A 1 632 ? 20.535 -3.390 -17.884 1.00 94.62 632 PRO A C 1
ATOM 4698 O O . PRO A 1 632 ? 19.530 -2.876 -17.407 1.00 94.62 632 PRO A O 1
ATOM 4701 N N . GLY A 1 633 ? 21.544 -2.664 -18.378 1.00 92.94 633 GLY A N 1
ATOM 4702 C CA . GLY A 1 633 ? 21.588 -1.190 -18.296 1.00 92.94 633 GLY A CA 1
ATOM 4703 C C . GLY A 1 633 ? 20.454 -0.455 -19.033 1.00 92.94 633 GLY A C 1
ATOM 4704 O O . GLY A 1 633 ? 20.181 0.704 -18.752 1.00 92.94 633 GLY A O 1
ATOM 4705 N N . ASN A 1 634 ? 19.737 -1.127 -19.941 1.00 93.44 634 ASN A N 1
ATOM 4706 C CA . ASN A 1 634 ? 18.533 -0.590 -20.584 1.00 93.44 634 ASN A CA 1
ATOM 4707 C C . ASN A 1 634 ? 17.398 -0.383 -19.548 1.00 93.44 634 ASN A C 1
ATOM 4709 O O . ASN A 1 634 ? 16.885 -1.396 -19.056 1.00 93.44 634 ASN A O 1
ATOM 4713 N N . PRO A 1 635 ? 16.905 0.846 -19.286 1.00 91.81 635 PRO A N 1
ATOM 4714 C CA . PRO A 1 635 ? 16.071 1.112 -18.106 1.00 91.81 635 PRO A CA 1
ATOM 4715 C C . PRO A 1 635 ? 14.767 0.327 -18.026 1.00 91.81 635 PRO A C 1
ATOM 4717 O O . PRO A 1 635 ? 14.437 -0.265 -16.997 1.00 91.81 635 PRO A O 1
ATOM 4720 N N . ALA A 1 636 ? 14.054 0.208 -19.147 1.00 92.25 636 ALA A N 1
ATOM 4721 C CA . ALA A 1 636 ? 12.812 -0.551 -19.179 1.00 92.25 636 ALA A CA 1
ATOM 4722 C C . ALA A 1 636 ? 13.042 -2.077 -19.157 1.00 92.25 636 ALA A C 1
ATOM 4724 O O . ALA A 1 636 ? 12.079 -2.838 -19.131 1.00 92.25 636 ALA A O 1
ATOM 4725 N N . SER A 1 637 ? 14.302 -2.530 -19.166 1.00 94.50 637 SER A N 1
ATOM 4726 C CA . SER A 1 637 ? 14.701 -3.910 -18.856 1.00 94.50 637 SER A CA 1
ATOM 4727 C C . SER A 1 637 ? 15.054 -4.075 -17.383 1.00 94.50 637 SER A C 1
ATOM 4729 O O . SER A 1 637 ? 14.657 -5.078 -16.800 1.00 94.50 637 SER A O 1
ATOM 4731 N N . ALA A 1 638 ? 15.773 -3.110 -16.798 1.00 95.88 638 ALA A N 1
ATOM 4732 C CA . ALA A 1 638 ? 16.137 -3.116 -15.386 1.00 95.88 638 ALA A CA 1
ATOM 4733 C C . ALA A 1 638 ? 14.885 -3.204 -14.503 1.00 95.88 638 ALA A C 1
ATOM 4735 O O . ALA A 1 638 ? 14.719 -4.182 -13.779 1.00 95.88 638 ALA A O 1
ATOM 4736 N N . LEU A 1 639 ? 13.938 -2.270 -14.647 1.00 95.38 639 LEU A N 1
ATOM 4737 C CA . LEU A 1 639 ? 12.755 -2.248 -13.781 1.00 95.38 639 LEU A CA 1
ATOM 4738 C C . LEU A 1 639 ? 11.835 -3.468 -13.984 1.00 95.38 639 LEU A C 1
ATOM 4740 O O . LEU A 1 639 ? 11.253 -3.969 -13.027 1.00 95.38 639 LEU A O 1
ATOM 4744 N N . VAL A 1 640 ? 11.739 -4.011 -15.203 1.00 96.44 640 VAL A N 1
ATOM 4745 C CA . VAL A 1 640 ? 10.966 -5.242 -15.462 1.00 96.44 640 VAL A CA 1
ATOM 4746 C C . VAL A 1 640 ? 11.629 -6.458 -14.803 1.00 96.44 640 VAL A C 1
ATOM 4748 O O . VAL A 1 640 ? 10.957 -7.235 -14.134 1.00 96.44 640 VAL A O 1
ATOM 4751 N N . MET A 1 641 ? 12.948 -6.617 -14.934 1.00 97.44 641 MET A N 1
ATOM 4752 C CA . MET A 1 641 ? 13.677 -7.745 -14.335 1.00 97.44 641 MET A CA 1
ATOM 4753 C C . MET A 1 641 ? 13.792 -7.639 -12.810 1.00 97.44 641 MET A C 1
ATOM 4755 O O . MET A 1 641 ? 13.835 -8.664 -12.133 1.00 97.44 641 MET A O 1
ATOM 4759 N N . PHE A 1 642 ? 13.754 -6.423 -12.262 1.00 98.06 642 PHE A N 1
ATOM 4760 C CA . PHE A 1 642 ? 13.594 -6.193 -10.831 1.00 98.06 642 PHE A CA 1
ATOM 4761 C C . PHE A 1 642 ? 12.293 -6.812 -10.300 1.00 98.06 642 PHE A C 1
ATOM 4763 O O . PHE A 1 642 ? 12.343 -7.661 -9.412 1.00 98.06 642 PHE A O 1
ATOM 4770 N N . HIS A 1 643 ? 11.142 -6.482 -10.895 1.00 97.69 643 HIS A N 1
ATOM 4771 C CA . HIS A 1 643 ? 9.857 -7.048 -10.470 1.00 97.69 643 HIS A CA 1
ATOM 4772 C C . HIS A 1 643 ? 9.751 -8.560 -10.729 1.00 97.69 643 HIS A C 1
ATOM 4774 O O . HIS A 1 643 ? 9.196 -9.283 -9.905 1.00 97.69 643 HIS A O 1
ATOM 4780 N N . VAL A 1 644 ? 10.303 -9.048 -11.847 1.00 97.19 644 VAL A N 1
ATOM 4781 C CA . VAL A 1 644 ? 10.212 -10.463 -12.250 1.00 97.19 644 VAL A CA 1
ATOM 4782 C C . VAL A 1 644 ? 11.135 -11.385 -11.438 1.00 97.19 644 VAL A C 1
ATOM 4784 O O . VAL A 1 644 ? 10.746 -12.517 -11.167 1.00 97.19 644 VAL A O 1
ATOM 4787 N N . PHE A 1 645 ? 12.334 -10.935 -11.040 1.00 98.12 645 PHE A N 1
ATOM 4788 C CA . PHE A 1 645 ? 13.335 -11.793 -10.380 1.00 98.12 645 PHE A CA 1
ATOM 4789 C C . PHE A 1 645 ? 13.829 -11.285 -9.021 1.00 98.12 645 PHE A C 1
ATOM 4791 O O . PHE A 1 645 ? 14.024 -12.090 -8.111 1.00 98.12 645 PHE A O 1
ATOM 4798 N N . VAL A 1 646 ? 14.027 -9.974 -8.854 1.00 98.50 646 VAL A N 1
ATOM 4799 C CA . VAL A 1 646 ? 14.623 -9.418 -7.626 1.00 98.50 646 VAL A CA 1
ATOM 4800 C C . VAL A 1 646 ? 13.593 -9.336 -6.499 1.00 98.50 646 VAL A C 1
ATOM 4802 O O . VAL A 1 646 ? 13.881 -9.775 -5.392 1.00 98.50 646 VAL A O 1
ATOM 4805 N N . VAL A 1 647 ? 12.369 -8.862 -6.754 1.00 98.25 647 VAL A N 1
ATOM 4806 C CA . VAL A 1 647 ? 11.328 -8.791 -5.707 1.00 98.25 647 VAL A CA 1
ATOM 4807 C C . VAL A 1 647 ? 10.958 -10.179 -5.145 1.00 98.25 647 VAL A C 1
ATOM 4809 O O . VAL A 1 647 ? 10.926 -10.311 -3.918 1.00 98.25 647 VAL A O 1
ATOM 4812 N N . PRO A 1 648 ? 10.765 -11.244 -5.956 1.00 98.12 648 PRO A N 1
ATOM 4813 C CA . PRO A 1 648 ? 10.570 -12.595 -5.425 1.00 98.12 648 PRO A CA 1
ATOM 4814 C C . PRO A 1 648 ? 11.757 -13.099 -4.595 1.00 98.12 648 PRO A C 1
ATOM 4816 O O . PRO A 1 648 ? 11.553 -13.715 -3.549 1.00 98.12 648 PRO A O 1
ATOM 4819 N N . ALA A 1 649 ? 12.990 -12.781 -5.000 1.00 98.31 649 ALA A N 1
ATOM 4820 C CA . ALA A 1 649 ? 14.192 -13.106 -4.237 1.00 98.31 649 ALA A CA 1
ATOM 4821 C C . ALA A 1 649 ? 14.246 -12.393 -2.874 1.00 98.31 649 ALA A C 1
ATOM 4823 O O . ALA A 1 649 ? 14.545 -13.021 -1.859 1.00 98.31 649 ALA A O 1
ATOM 4824 N N . LEU A 1 650 ? 13.911 -11.099 -2.829 1.00 98.56 650 LEU A N 1
ATOM 4825 C CA . LEU A 1 650 ? 13.880 -10.314 -1.591 1.00 98.56 650 LEU A CA 1
ATOM 4826 C C . LEU A 1 650 ? 12.788 -10.798 -0.630 1.00 98.56 650 LEU A C 1
ATOM 4828 O O . LEU A 1 650 ? 13.031 -10.903 0.570 1.00 98.56 650 LEU A O 1
ATOM 4832 N N . ARG A 1 651 ? 11.606 -11.158 -1.146 1.00 98.00 651 ARG A N 1
ATOM 4833 C CA . ARG A 1 651 ? 10.540 -11.801 -0.359 1.00 98.00 651 ARG A CA 1
ATOM 4834 C C . ARG A 1 651 ? 10.980 -13.160 0.185 1.00 98.00 651 ARG A C 1
ATOM 4836 O O . ARG A 1 651 ? 10.775 -13.433 1.365 1.00 98.00 651 ARG A O 1
ATOM 4843 N N . ARG A 1 652 ? 11.660 -13.978 -0.629 1.00 97.75 652 ARG A N 1
ATOM 4844 C CA . ARG A 1 652 ? 12.183 -15.286 -0.202 1.00 97.75 652 ARG A CA 1
ATOM 4845 C C . ARG A 1 652 ? 13.211 -15.163 0.928 1.00 97.75 652 ARG A C 1
ATOM 4847 O O . ARG A 1 652 ? 13.152 -15.931 1.886 1.00 97.75 652 ARG A O 1
ATOM 4854 N N . LEU A 1 653 ? 14.111 -14.182 0.838 1.00 97.94 653 LEU A N 1
ATOM 4855 C CA . LEU A 1 653 ? 15.054 -13.824 1.907 1.00 97.94 653 LEU A CA 1
ATOM 4856 C C . LEU A 1 653 ? 14.329 -13.284 3.154 1.00 97.94 653 LEU A C 1
ATOM 4858 O O . LEU A 1 653 ? 14.683 -13.647 4.270 1.00 97.94 653 LEU A O 1
ATOM 4862 N N . GLY A 1 654 ? 13.275 -12.485 2.976 1.00 97.69 654 GLY A N 1
ATOM 4863 C CA . GLY A 1 654 ? 12.416 -11.971 4.051 1.00 97.69 654 GLY A CA 1
ATOM 4864 C C . GLY A 1 654 ? 11.448 -12.989 4.673 1.00 97.69 654 GLY A C 1
ATOM 4865 O O . GLY A 1 654 ? 10.545 -12.586 5.398 1.00 97.69 654 GLY A O 1
ATOM 4866 N N . GLY A 1 655 ? 11.599 -14.288 4.388 1.00 97.44 655 GLY A N 1
ATOM 4867 C CA . GLY A 1 655 ? 10.828 -15.358 5.031 1.00 97.44 655 GLY A CA 1
ATOM 4868 C C . GLY A 1 655 ? 9.506 -15.736 4.365 1.00 97.44 655 GLY A C 1
ATOM 4869 O O . GLY A 1 655 ? 8.812 -16.602 4.886 1.00 97.44 655 GLY A O 1
ATOM 4870 N N . TYR A 1 656 ? 9.148 -15.144 3.222 1.00 97.19 656 TYR A N 1
ATOM 4871 C CA . TYR A 1 656 ? 7.884 -15.456 2.549 1.00 97.19 656 TYR A CA 1
ATOM 4872 C C . TYR A 1 656 ? 7.857 -16.923 2.077 1.00 97.19 656 TYR A C 1
ATOM 4874 O O . TYR A 1 656 ? 8.873 -17.487 1.636 1.00 97.19 656 TYR A O 1
ATOM 4882 N N . ALA A 1 657 ? 6.664 -17.524 2.112 1.00 92.44 657 ALA A N 1
ATOM 4883 C CA . ALA A 1 657 ? 6.408 -18.813 1.479 1.00 92.44 657 ALA A CA 1
ATOM 4884 C C . ALA A 1 657 ? 6.700 -18.730 -0.038 1.00 92.44 657 ALA A C 1
ATOM 4886 O O . ALA A 1 657 ? 6.397 -17.698 -0.648 1.00 92.44 657 ALA A O 1
ATOM 4887 N N . PRO A 1 658 ? 7.278 -19.769 -0.679 1.00 90.88 658 PRO A N 1
ATOM 4888 C CA . PRO A 1 658 ? 7.675 -19.722 -2.093 1.00 90.88 658 PRO A CA 1
ATOM 4889 C C . PRO A 1 658 ? 6.568 -19.268 -3.059 1.00 90.88 658 PRO A C 1
ATOM 4891 O O . PRO A 1 658 ? 6.830 -18.549 -4.028 1.00 90.88 658 PRO A O 1
ATOM 4894 N N . GLU A 1 659 ? 5.326 -19.640 -2.760 1.00 90.00 659 GLU A N 1
ATOM 4895 C CA . GLU A 1 659 ? 4.113 -19.334 -3.519 1.00 90.00 659 GLU A CA 1
ATOM 4896 C C . GLU A 1 659 ? 3.721 -17.851 -3.394 1.00 90.00 659 GLU A C 1
ATOM 4898 O O . GLU A 1 659 ? 3.152 -17.276 -4.318 1.00 90.00 659 GLU A O 1
ATOM 4903 N N . GLN A 1 660 ? 4.070 -17.214 -2.271 1.00 91.94 660 GLN A N 1
ATOM 4904 C CA . GLN A 1 660 ? 3.795 -15.805 -1.960 1.00 91.94 660 GLN A CA 1
ATOM 4905 C C . GLN A 1 660 ? 4.930 -14.856 -2.382 1.00 91.94 660 GLN A C 1
ATOM 4907 O O . GLN A 1 660 ? 4.770 -13.635 -2.341 1.00 91.94 660 GLN A O 1
ATOM 4912 N N . CYS A 1 661 ? 6.089 -15.384 -2.787 1.00 95.94 661 CYS A N 1
ATOM 4913 C CA . CYS A 1 661 ? 7.200 -14.560 -3.260 1.00 95.94 661 CYS A CA 1
ATOM 4914 C C . CYS A 1 661 ? 6.876 -13.860 -4.587 1.00 95.94 661 CYS A C 1
ATOM 4916 O O . CYS A 1 661 ? 7.258 -12.709 -4.799 1.00 95.94 661 CYS A O 1
ATOM 4918 N N . HIS A 1 662 ? 6.151 -14.521 -5.484 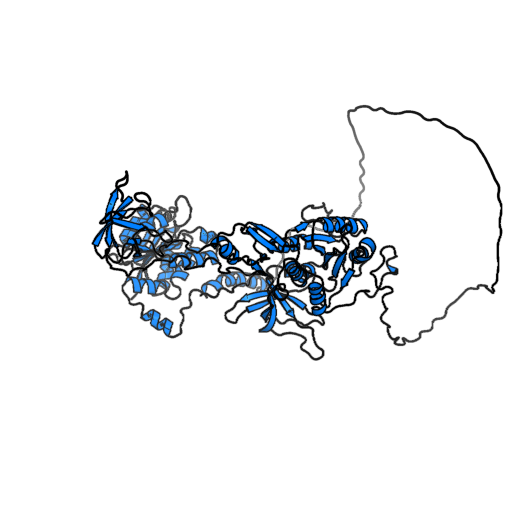1.00 94.62 662 HIS A N 1
ATOM 4919 C CA . HIS A 1 662 ? 5.813 -13.955 -6.786 1.00 94.62 662 HIS A CA 1
ATOM 4920 C C . HIS A 1 662 ? 4.696 -12.911 -6.680 1.00 94.62 662 HIS A C 1
ATOM 4922 O O . HIS A 1 662 ? 3.875 -12.926 -5.766 1.00 94.62 662 HIS A O 1
ATOM 4928 N N . PHE A 1 663 ? 4.677 -11.959 -7.610 1.00 95.31 663 PHE A N 1
ATOM 4929 C CA . PHE A 1 663 ? 3.526 -11.074 -7.769 1.00 95.31 663 PHE A CA 1
ATOM 4930 C C . PHE A 1 663 ? 2.306 -11.867 -8.271 1.00 95.31 663 PHE A C 1
ATOM 4932 O O . PHE A 1 663 ? 2.490 -12.785 -9.076 1.00 95.31 663 PHE A O 1
ATOM 4939 N N . PRO A 1 664 ? 1.075 -11.522 -7.842 1.00 94.88 664 PRO A N 1
ATOM 4940 C CA . PRO A 1 664 ? -0.133 -12.171 -8.335 1.00 94.88 664 PRO A CA 1
ATOM 4941 C C . PRO A 1 664 ? -0.221 -12.107 -9.860 1.00 94.88 664 PRO A C 1
ATOM 4943 O O . PRO A 1 664 ? -0.025 -11.046 -10.458 1.00 94.88 664 PRO A O 1
ATOM 4946 N N . LEU A 1 665 ? -0.538 -13.244 -10.474 1.00 95.56 665 LEU A N 1
ATOM 4947 C CA . LEU A 1 665 ? -0.940 -13.317 -11.872 1.00 95.56 665 LEU A CA 1
ATOM 4948 C C . LEU A 1 665 ? -2.470 -13.269 -11.931 1.00 95.56 665 LEU A C 1
ATOM 4950 O O . LEU A 1 665 ? -3.138 -14.014 -11.212 1.00 95.56 665 LEU A O 1
ATOM 4954 N N . VAL A 1 666 ? -3.019 -12.387 -12.762 1.00 96.00 666 VAL A N 1
ATOM 4955 C CA . VAL A 1 666 ? -4.462 -12.277 -13.002 1.00 96.00 666 VAL A CA 1
ATOM 4956 C C . VAL A 1 666 ? -4.764 -12.400 -14.491 1.00 96.00 666 VAL A C 1
ATOM 4958 O O . VAL A 1 666 ? -4.010 -11.899 -15.327 1.00 96.00 666 VAL A O 1
ATOM 4961 N N . ASN A 1 667 ? -5.886 -13.037 -14.829 1.00 97.00 667 ASN A N 1
ATOM 4962 C CA . ASN A 1 667 ? -6.414 -12.983 -16.189 1.00 97.00 667 ASN A CA 1
ATOM 4963 C C . ASN A 1 667 ? -6.837 -11.548 -16.512 1.00 97.00 667 ASN A C 1
ATOM 4965 O O . ASN A 1 667 ? -7.536 -10.919 -15.721 1.00 97.00 667 ASN A O 1
ATOM 4969 N N . VAL A 1 668 ? -6.443 -11.052 -17.682 1.00 97.06 668 VAL A N 1
ATOM 4970 C CA . VAL A 1 668 ? -6.837 -9.750 -18.230 1.00 97.06 668 VAL A CA 1
ATOM 4971 C C . VAL A 1 668 ? -7.176 -9.886 -19.708 1.00 97.06 668 VAL A C 1
ATOM 4973 O O . VAL A 1 668 ? -6.593 -10.716 -20.408 1.00 97.06 668 VAL A O 1
ATOM 4976 N N . LYS A 1 669 ? -8.060 -9.026 -20.216 1.00 97.12 669 LYS A N 1
ATOM 4977 C CA . LYS A 1 669 ? -8.241 -8.849 -21.667 1.00 97.12 669 LYS A CA 1
ATOM 4978 C C . LYS A 1 669 ? -7.286 -7.788 -22.197 1.00 97.12 669 LYS A C 1
ATOM 4980 O O . LYS A 1 669 ? -7.177 -6.721 -21.598 1.00 97.12 669 LYS A O 1
ATOM 4985 N N . ILE A 1 670 ? -6.613 -8.032 -23.319 1.00 97.00 670 ILE A N 1
ATOM 4986 C CA . ILE A 1 670 ? -5.749 -7.012 -23.942 1.00 97.00 670 ILE A CA 1
ATOM 4987 C C . ILE A 1 670 ? -6.561 -6.013 -24.776 1.00 97.00 670 ILE A C 1
ATOM 4989 O O . ILE A 1 670 ? -7.444 -6.395 -25.543 1.00 97.00 670 ILE A O 1
ATOM 4993 N N . ASP A 1 671 ? -6.270 -4.718 -24.641 1.00 95.00 671 ASP A N 1
ATOM 4994 C CA . ASP A 1 671 ? -6.980 -3.666 -25.388 1.00 95.00 671 ASP A CA 1
ATOM 4995 C C . ASP A 1 671 ? -6.506 -3.504 -26.847 1.00 95.00 671 ASP A C 1
ATOM 4997 O O . ASP A 1 671 ? -7.269 -3.061 -27.710 1.00 95.00 671 ASP A O 1
ATOM 5001 N N . VAL A 1 672 ? -5.264 -3.899 -27.135 1.00 95.31 672 VAL A N 1
ATOM 5002 C CA . VAL A 1 672 ? -4.629 -3.809 -28.459 1.00 95.31 672 VAL A CA 1
ATOM 5003 C C . VAL A 1 672 ? -3.952 -5.133 -28.828 1.00 95.31 672 VAL A C 1
ATOM 5005 O O . VAL A 1 672 ? -3.476 -5.821 -27.923 1.00 95.31 672 VAL A O 1
ATOM 5008 N N . PRO A 1 673 ? -3.849 -5.489 -30.125 1.00 95.81 673 PRO A N 1
ATOM 5009 C CA . PRO A 1 673 ? -3.156 -6.704 -30.539 1.00 95.81 673 PRO A CA 1
ATOM 5010 C C . PRO A 1 673 ? -1.671 -6.706 -30.144 1.00 95.81 673 PRO A C 1
ATOM 5012 O O . PRO A 1 673 ? -0.960 -5.715 -30.335 1.00 95.81 673 PRO A O 1
ATOM 5015 N N . MET A 1 674 ? -1.178 -7.833 -29.625 1.00 95.31 674 MET A N 1
ATOM 5016 C CA . MET A 1 674 ? 0.196 -7.987 -29.133 1.00 95.31 674 MET A CA 1
ATOM 5017 C C . MET A 1 674 ? 0.939 -9.093 -29.890 1.00 95.31 674 MET A C 1
ATOM 5019 O O . MET A 1 674 ? 0.535 -10.253 -29.873 1.00 95.31 674 MET A O 1
ATOM 5023 N N . ARG A 1 675 ? 2.046 -8.742 -30.560 1.00 92.81 675 ARG A N 1
ATOM 5024 C CA . ARG A 1 675 ? 2.876 -9.700 -31.317 1.00 92.81 675 ARG A CA 1
ATOM 5025 C C . ARG A 1 675 ? 3.662 -10.617 -30.382 1.00 92.81 675 ARG A C 1
ATOM 5027 O O . ARG A 1 675 ? 4.296 -10.125 -29.451 1.00 92.81 675 ARG A O 1
ATOM 5034 N N . LEU A 1 676 ? 3.692 -11.912 -30.683 1.00 93.12 676 LEU A N 1
ATOM 5035 C CA . LEU A 1 676 ? 4.455 -12.897 -29.915 1.00 93.12 676 LEU A CA 1
ATOM 5036 C C . LEU A 1 676 ? 5.930 -12.956 -30.355 1.00 93.12 676 LEU A C 1
ATOM 5038 O O . LEU A 1 676 ? 6.266 -12.818 -31.533 1.00 93.12 676 LEU A O 1
ATOM 5042 N N . ASP A 1 677 ? 6.825 -13.175 -29.390 1.00 91.81 677 ASP A N 1
ATOM 5043 C CA . ASP A 1 677 ? 8.271 -13.355 -29.582 1.00 91.81 677 ASP A CA 1
ATOM 5044 C C . ASP A 1 677 ? 8.644 -14.829 -29.334 1.00 91.81 677 ASP A C 1
ATOM 5046 O O . ASP A 1 677 ? 7.880 -15.581 -28.735 1.00 91.81 677 ASP A O 1
ATOM 5050 N N . LEU A 1 678 ? 9.834 -15.272 -29.748 1.00 89.88 678 LEU A N 1
ATOM 5051 C CA . LEU A 1 678 ? 10.325 -16.625 -29.416 1.00 89.88 678 LEU A CA 1
ATOM 5052 C C . LEU A 1 678 ? 10.684 -16.774 -27.921 1.00 89.88 678 LEU A C 1
ATOM 5054 O O . LEU A 1 678 ? 10.969 -17.870 -27.443 1.00 89.88 678 LEU A O 1
ATOM 5058 N N . ARG A 1 679 ? 10.702 -15.660 -27.185 1.00 91.94 679 ARG A N 1
ATOM 5059 C CA . ARG A 1 679 ? 10.937 -15.553 -25.740 1.00 91.94 679 ARG A CA 1
ATOM 5060 C C . ARG A 1 679 ? 9.636 -15.209 -25.023 1.00 91.94 679 ARG A C 1
ATOM 5062 O O . ARG A 1 679 ? 8.739 -14.643 -25.637 1.00 91.94 679 ARG A O 1
ATOM 5069 N N . VAL A 1 680 ? 9.579 -15.453 -23.712 1.00 93.38 680 VAL A N 1
ATOM 5070 C CA . VAL A 1 680 ? 8.522 -14.857 -22.873 1.00 93.38 680 VAL A CA 1
ATOM 5071 C C . VAL A 1 680 ? 8.681 -13.340 -22.930 1.00 93.38 680 VAL A C 1
ATOM 5073 O O . VAL A 1 680 ? 9.779 -12.838 -22.660 1.00 93.38 680 VAL A O 1
ATOM 5076 N N . GLU A 1 681 ? 7.625 -12.615 -23.292 1.00 95.06 681 GLU A N 1
ATOM 5077 C CA . GLU A 1 681 ? 7.633 -11.152 -23.281 1.00 95.06 681 GLU A CA 1
ATOM 5078 C C . GLU A 1 681 ? 6.815 -10.612 -22.106 1.00 95.06 681 GLU A C 1
ATOM 5080 O O . GLU A 1 681 ? 5.631 -10.899 -21.978 1.00 95.06 681 GLU A O 1
ATOM 5085 N N . PHE A 1 682 ? 7.462 -9.809 -21.261 1.00 96.06 682 PHE A N 1
ATOM 5086 C CA . PHE A 1 682 ? 6.842 -9.049 -20.182 1.00 96.06 682 PHE A CA 1
ATOM 5087 C C . PHE A 1 682 ? 6.490 -7.658 -20.715 1.00 96.06 682 PHE A C 1
ATOM 5089 O O . PHE A 1 682 ? 7.315 -6.738 -20.726 1.00 96.06 682 PHE A O 1
ATOM 5096 N N . HIS A 1 683 ? 5.271 -7.534 -21.231 1.00 95.81 683 HIS A N 1
ATOM 5097 C CA . HIS A 1 683 ? 4.769 -6.335 -21.891 1.00 95.81 683 HIS A CA 1
ATOM 5098 C C . HIS A 1 683 ? 4.179 -5.378 -20.847 1.00 95.81 683 HIS A C 1
ATOM 5100 O O . HIS A 1 683 ? 3.253 -5.746 -20.126 1.00 95.81 683 HIS A O 1
ATOM 5106 N N . ARG A 1 684 ? 4.702 -4.149 -20.748 1.00 96.31 684 ARG A N 1
ATOM 5107 C CA . ARG A 1 684 ? 4.256 -3.171 -19.738 1.00 96.31 684 ARG A CA 1
ATOM 5108 C C . ARG A 1 684 ? 2.873 -2.640 -20.083 1.00 96.31 684 ARG A C 1
ATOM 5110 O O . ARG A 1 684 ? 2.634 -2.207 -21.215 1.00 96.31 684 ARG A O 1
ATOM 5117 N N . VAL A 1 685 ? 1.986 -2.669 -19.096 1.00 96.38 685 VAL A N 1
ATOM 5118 C CA . VAL A 1 685 ? 0.583 -2.288 -19.240 1.00 96.38 685 VAL A CA 1
ATOM 5119 C C . VAL A 1 685 ? 0.090 -1.472 -18.049 1.00 96.38 685 VAL A C 1
ATOM 5121 O O . VAL A 1 685 ? 0.630 -1.547 -16.946 1.00 96.38 685 VAL A O 1
ATOM 5124 N N . VAL A 1 686 ? -0.986 -0.733 -18.294 1.00 96.62 686 VAL A N 1
ATOM 5125 C CA . VAL A 1 686 ? -1.888 -0.212 -17.273 1.00 96.62 686 VAL A CA 1
ATOM 5126 C C . VAL A 1 686 ? -3.112 -1.123 -17.241 1.00 96.62 686 VAL A C 1
ATOM 5128 O O . VAL A 1 686 ? -3.853 -1.215 -18.218 1.00 96.62 686 VAL A O 1
ATOM 5131 N N . ILE A 1 687 ? -3.309 -1.834 -16.141 1.00 96.88 687 ILE A N 1
ATOM 5132 C CA . ILE A 1 687 ? -4.455 -2.700 -15.892 1.00 96.88 687 ILE A CA 1
ATOM 5133 C C . ILE A 1 687 ? -5.527 -1.870 -15.200 1.00 96.88 687 ILE A C 1
ATOM 5135 O O . ILE A 1 687 ? -5.274 -1.254 -14.157 1.00 96.88 687 ILE A O 1
ATOM 5139 N N . ARG A 1 688 ? -6.718 -1.866 -15.796 1.00 95.69 688 ARG A N 1
ATOM 5140 C CA . ARG A 1 688 ? -7.904 -1.196 -15.274 1.00 95.69 688 ARG A CA 1
ATOM 5141 C C . ARG A 1 688 ? -9.019 -2.199 -15.033 1.00 95.69 688 ARG A C 1
ATOM 5143 O O . ARG A 1 688 ? -9.147 -3.147 -15.799 1.00 95.69 688 ARG A O 1
ATOM 5150 N N . VAL A 1 689 ? -9.828 -1.992 -14.001 1.00 94.06 689 VAL A N 1
ATOM 5151 C CA . VAL A 1 689 ? -11.055 -2.765 -13.775 1.00 94.06 689 VAL A CA 1
ATOM 5152 C C . VAL A 1 689 ? -12.227 -2.038 -14.432 1.00 94.06 689 VAL A C 1
ATOM 5154 O O . VAL A 1 689 ? -12.452 -0.856 -14.176 1.00 94.06 689 VAL A O 1
ATOM 5157 N N . GLU A 1 690 ? -12.956 -2.759 -15.281 1.00 89.19 690 GLU A N 1
ATOM 5158 C CA . GLU A 1 690 ? -14.156 -2.317 -15.997 1.00 89.19 690 GLU A CA 1
ATOM 5159 C C . GLU A 1 690 ? -15.359 -3.198 -15.623 1.00 89.19 690 GLU A C 1
ATOM 5161 O O . GLU A 1 690 ? -15.203 -4.280 -15.056 1.00 89.19 690 GLU A O 1
ATOM 5166 N N . ASN A 1 691 ? -16.565 -2.811 -16.055 1.00 81.06 691 ASN A N 1
ATOM 5167 C CA . ASN A 1 691 ? -17.783 -3.636 -15.946 1.00 81.06 691 ASN A CA 1
ATOM 5168 C C . ASN A 1 691 ? -17.670 -5.033 -16.600 1.00 81.06 691 ASN A C 1
ATOM 5170 O O . ASN A 1 691 ? -18.515 -5.890 -16.358 1.00 81.06 691 ASN A O 1
ATOM 5174 N N . GLY A 1 692 ? -16.651 -5.269 -17.436 1.00 81.88 692 GLY A N 1
ATOM 5175 C CA . GLY A 1 692 ? -16.338 -6.567 -18.045 1.00 81.88 692 GLY A CA 1
ATOM 5176 C C . GLY A 1 692 ? -15.180 -7.332 -17.388 1.00 81.88 692 GLY A C 1
ATOM 5177 O O . GLY A 1 692 ? -14.718 -8.312 -17.975 1.00 81.88 692 GLY A O 1
ATOM 5178 N N . GLY A 1 693 ? -14.689 -6.884 -16.227 1.00 91.31 693 GLY A N 1
ATOM 5179 C CA . GLY A 1 693 ? -13.488 -7.401 -15.565 1.00 91.31 693 GLY A CA 1
ATOM 5180 C C . GLY A 1 693 ? -12.224 -6.580 -15.871 1.00 91.31 693 GLY A C 1
ATOM 5181 O O . GLY A 1 693 ? -12.314 -5.476 -16.412 1.00 91.31 693 GLY A O 1
ATOM 5182 N N . PRO A 1 694 ? -11.031 -7.078 -15.500 1.00 95.62 694 PRO A N 1
ATOM 5183 C CA . PRO A 1 694 ? -9.777 -6.364 -15.712 1.00 95.62 694 PRO A CA 1
ATOM 5184 C C . PRO A 1 694 ? -9.313 -6.384 -17.183 1.00 95.62 694 PRO A C 1
ATOM 5186 O O . PRO A 1 694 ? -9.245 -7.430 -17.838 1.00 95.62 694 PRO A O 1
ATOM 5189 N N . ARG A 1 695 ? -8.926 -5.212 -17.692 1.00 97.00 695 ARG A N 1
ATOM 5190 C CA . ARG A 1 695 ? -8.390 -4.980 -19.039 1.00 97.00 695 ARG A CA 1
ATOM 5191 C C . ARG A 1 695 ? -6.988 -4.382 -18.963 1.00 97.00 695 ARG A C 1
ATOM 5193 O O . ARG A 1 695 ? -6.726 -3.498 -18.154 1.00 97.00 695 ARG A O 1
ATOM 5200 N N . ALA A 1 696 ? -6.089 -4.848 -19.824 1.00 97.00 696 ALA A N 1
ATOM 5201 C CA . ALA A 1 696 ? -4.709 -4.394 -19.913 1.00 97.00 696 ALA A CA 1
ATOM 5202 C C . ALA A 1 696 ? -4.479 -3.492 -21.135 1.00 97.00 696 ALA A C 1
ATOM 5204 O O . ALA A 1 696 ? -4.565 -3.922 -22.290 1.00 97.00 696 ALA A O 1
ATOM 5205 N N . TYR A 1 697 ? -4.126 -2.240 -20.857 1.00 95.44 697 TYR A N 1
ATOM 5206 C CA . TYR A 1 697 ? -3.795 -1.207 -21.830 1.00 95.44 697 TYR A CA 1
ATOM 5207 C C . TYR A 1 697 ? -2.279 -1.110 -22.006 1.00 95.44 697 TYR A C 1
ATOM 5209 O O . TYR A 1 697 ? -1.556 -0.888 -21.040 1.00 95.44 697 TYR A O 1
ATOM 5217 N N . SER A 1 698 ? -1.770 -1.258 -23.231 1.00 94.69 698 SER A N 1
ATOM 5218 C CA . SER A 1 698 ? -0.329 -1.126 -23.498 1.00 94.69 698 SER A CA 1
ATOM 5219 C C . SER A 1 698 ? 0.178 0.287 -23.196 1.00 94.69 698 SER A C 1
ATOM 5221 O O . SER A 1 698 ? -0.426 1.266 -23.629 1.00 94.69 698 SER A O 1
ATOM 5223 N N . THR A 1 699 ? 1.358 0.409 -22.575 1.00 93.25 699 THR A N 1
ATOM 5224 C CA . THR A 1 699 ? 2.077 1.698 -22.448 1.00 93.25 699 THR A CA 1
ATOM 5225 C C . THR A 1 699 ? 2.732 2.165 -23.763 1.00 93.25 699 THR A C 1
ATOM 5227 O O . THR A 1 699 ? 3.596 3.047 -23.788 1.00 93.25 699 THR A O 1
ATOM 5230 N N . GLY A 1 700 ? 2.344 1.568 -24.894 1.00 89.12 700 GLY A N 1
ATOM 5231 C CA . GLY A 1 700 ? 2.818 1.905 -26.229 1.00 89.12 700 GLY A CA 1
ATOM 5232 C C . GLY A 1 700 ? 4.113 1.181 -26.595 1.00 89.12 700 GLY A C 1
ATOM 5233 O O . GLY A 1 700 ? 4.248 -0.030 -26.434 1.00 89.12 700 GLY A O 1
ATOM 5234 N N . GLY A 1 701 ? 5.077 1.906 -27.170 1.00 86.44 701 GLY A N 1
ATOM 5235 C CA . GLY A 1 701 ? 6.248 1.300 -27.813 1.00 86.44 701 GLY A CA 1
ATOM 5236 C C . GLY A 1 701 ? 7.220 0.620 -26.839 1.00 86.44 701 GLY A C 1
ATOM 5237 O O . GLY A 1 701 ? 8.051 1.289 -26.234 1.00 86.44 701 GLY A O 1
ATOM 5238 N N . GLN A 1 702 ? 7.199 -0.712 -26.794 1.00 89.75 702 GLN A N 1
ATOM 5239 C CA . GLN A 1 702 ? 7.902 -1.573 -25.828 1.00 89.75 702 GLN A CA 1
ATOM 5240 C C . GLN A 1 702 ? 9.442 -1.698 -25.986 1.00 89.75 702 GLN A C 1
ATOM 5242 O O . GLN A 1 702 ? 10.035 -2.695 -25.555 1.00 89.75 702 GLN A O 1
ATOM 5247 N N . ARG A 1 703 ? 10.132 -0.722 -26.598 1.00 87.06 703 ARG A N 1
ATOM 5248 C CA . ARG A 1 703 ? 11.605 -0.759 -26.747 1.00 87.06 703 ARG A CA 1
ATOM 5249 C C . ARG A 1 703 ? 12.284 -0.760 -25.370 1.00 87.06 703 ARG A C 1
ATOM 5251 O O . ARG A 1 703 ? 11.909 0.014 -24.497 1.00 87.06 703 ARG A O 1
ATOM 5258 N N . SER A 1 704 ? 13.318 -1.584 -25.189 1.00 84.00 704 SER A N 1
ATOM 5259 C CA . SER A 1 704 ? 14.022 -1.774 -23.905 1.00 84.00 704 SER A CA 1
ATOM 5260 C C . SER A 1 704 ? 14.635 -0.500 -23.312 1.00 84.00 704 SER A C 1
ATOM 5262 O O . SER A 1 704 ? 14.777 -0.414 -22.096 1.00 84.00 704 SER A O 1
ATOM 5264 N N . SER A 1 705 ? 14.979 0.472 -24.157 1.00 82.69 705 SER A N 1
ATOM 5265 C CA . SER A 1 705 ? 15.519 1.780 -23.775 1.00 82.69 705 SER A CA 1
ATOM 5266 C C . SER A 1 705 ? 14.450 2.849 -23.500 1.00 82.69 705 SER A C 1
ATOM 5268 O O . SER A 1 705 ? 14.782 3.926 -23.016 1.00 82.69 705 SER A O 1
ATOM 5270 N N . ARG A 1 706 ? 13.162 2.604 -23.797 1.00 86.50 706 ARG A N 1
ATOM 5271 C CA . ARG A 1 706 ? 12.109 3.626 -23.667 1.00 86.50 706 ARG A CA 1
ATOM 5272 C C . ARG A 1 706 ? 11.619 3.735 -22.220 1.00 86.50 706 ARG A C 1
ATOM 5274 O O . ARG A 1 706 ? 10.608 3.126 -21.869 1.00 86.50 706 ARG A O 1
ATOM 5281 N N . VAL A 1 707 ? 12.282 4.575 -21.422 1.00 78.19 707 VAL A N 1
ATOM 5282 C CA . VAL A 1 707 ? 11.892 4.921 -20.035 1.00 78.19 707 VAL A CA 1
ATOM 5283 C C . VAL A 1 707 ? 10.406 5.286 -19.937 1.00 78.19 707 VAL A C 1
ATOM 5285 O O . VAL A 1 707 ? 9.697 4.750 -19.097 1.00 78.19 707 VAL A O 1
ATOM 5288 N N . ALA A 1 708 ? 9.893 6.099 -20.868 1.00 76.69 708 ALA A N 1
ATOM 5289 C CA . ALA A 1 708 ? 8.491 6.532 -20.884 1.00 76.69 708 ALA A CA 1
ATOM 5290 C C . ALA A 1 708 ? 7.448 5.389 -20.932 1.00 76.69 708 ALA A C 1
ATOM 5292 O O . ALA A 1 708 ? 6.291 5.626 -20.610 1.00 76.69 708 ALA A O 1
ATOM 5293 N N . SER A 1 709 ? 7.830 4.157 -21.305 1.00 79.12 709 SER A N 1
ATOM 5294 C CA . SER A 1 709 ? 6.936 2.981 -21.251 1.00 79.12 709 SER A CA 1
ATOM 5295 C C . SER A 1 709 ? 6.724 2.413 -19.837 1.00 79.12 709 SER A C 1
ATOM 5297 O O . SER A 1 709 ? 5.943 1.476 -19.673 1.00 79.12 709 SER A O 1
ATOM 5299 N N . LEU A 1 710 ? 7.424 2.954 -18.834 1.00 76.88 710 LEU A N 1
ATOM 5300 C CA . LEU A 1 710 ? 7.295 2.601 -17.417 1.00 76.88 710 LEU A CA 1
ATOM 5301 C C . LEU A 1 710 ? 6.291 3.493 -16.670 1.00 76.88 710 LEU A C 1
ATOM 5303 O O . LEU A 1 710 ? 5.796 3.093 -15.622 1.00 76.88 710 LEU A O 1
ATOM 5307 N N . ASN A 1 711 ? 5.985 4.687 -17.192 1.00 83.69 711 ASN A N 1
ATOM 5308 C CA . ASN A 1 711 ? 5.099 5.635 -16.519 1.00 83.69 711 ASN A CA 1
ATOM 5309 C C . ASN A 1 711 ? 3.679 5.054 -16.380 1.00 83.69 711 ASN A C 1
ATOM 5311 O O . ASN A 1 711 ? 3.093 4.603 -17.365 1.00 83.69 711 ASN A O 1
ATOM 5315 N N . GLY A 1 712 ? 3.149 5.047 -15.154 1.00 84.00 712 GLY A N 1
ATOM 5316 C CA . GLY A 1 712 ? 1.820 4.529 -14.817 1.00 84.00 712 GLY A CA 1
ATOM 5317 C C . GLY A 1 712 ? 1.644 3.011 -14.953 1.00 84.00 712 GLY A C 1
ATOM 5318 O O . GLY A 1 712 ? 0.531 2.526 -14.762 1.00 84.00 712 GLY A O 1
ATOM 5319 N N . ALA A 1 713 ? 2.697 2.253 -15.285 1.00 93.38 713 ALA A N 1
ATOM 5320 C CA . ALA A 1 713 ? 2.609 0.808 -15.464 1.00 93.38 713 ALA A CA 1
ATOM 5321 C C . ALA A 1 713 ? 2.420 0.096 -14.113 1.00 93.38 713 ALA A C 1
ATOM 5323 O O . ALA A 1 713 ? 3.349 0.007 -13.315 1.00 93.38 713 ALA A O 1
ATOM 5324 N N . ASN A 1 714 ? 1.228 -0.452 -13.883 1.00 95.75 714 ASN A N 1
ATOM 5325 C CA . ASN A 1 714 ? 0.890 -1.262 -12.706 1.00 95.75 714 ASN A CA 1
ATOM 5326 C C . ASN A 1 714 ? 0.896 -2.775 -13.007 1.00 95.75 714 ASN A C 1
ATOM 5328 O O . ASN A 1 714 ? 0.687 -3.585 -12.102 1.00 95.75 714 ASN A O 1
ATOM 5332 N N . GLY A 1 715 ? 1.152 -3.177 -14.259 1.00 96.69 715 GLY A N 1
ATOM 5333 C CA . GLY A 1 715 ? 1.164 -4.580 -14.654 1.00 96.69 715 GLY A CA 1
ATOM 5334 C C . GLY A 1 715 ? 2.131 -4.936 -15.781 1.00 96.69 715 GLY A C 1
ATOM 5335 O O . GLY A 1 715 ? 2.558 -4.094 -16.576 1.00 96.69 715 GLY A O 1
ATOM 5336 N N . LEU A 1 716 ? 2.441 -6.230 -15.869 1.00 97.31 716 LEU A N 1
ATOM 5337 C CA . LEU A 1 716 ? 3.201 -6.843 -16.959 1.00 97.31 716 LEU A CA 1
ATOM 5338 C C . LEU A 1 716 ? 2.382 -7.993 -17.559 1.00 97.31 716 LEU A C 1
ATOM 5340 O O . LEU A 1 716 ? 2.264 -9.048 -16.938 1.00 97.31 716 LEU A O 1
ATOM 5344 N N . VAL A 1 717 ? 1.836 -7.825 -18.766 1.00 97.56 717 VAL A N 1
ATOM 5345 C CA . VAL A 1 717 ? 1.239 -8.946 -19.513 1.00 97.56 717 VAL A CA 1
ATOM 5346 C C . VAL A 1 717 ? 2.345 -9.943 -19.852 1.00 97.56 717 VAL A C 1
ATOM 5348 O O . VAL A 1 717 ? 3.371 -9.565 -20.422 1.00 97.56 717 VAL A O 1
ATOM 5351 N N . VAL A 1 718 ? 2.133 -11.211 -19.498 1.00 96.56 718 VAL A N 1
ATOM 5352 C CA . VAL A 1 718 ? 3.074 -12.310 -19.728 1.00 96.56 718 VAL A CA 1
ATOM 5353 C C . VAL A 1 718 ? 2.711 -12.981 -21.049 1.00 96.56 718 VAL A C 1
ATOM 5355 O O . VAL A 1 718 ? 1.921 -13.924 -21.100 1.00 96.56 718 VAL A O 1
ATOM 5358 N N . LEU A 1 719 ? 3.266 -12.467 -22.146 1.00 94.06 719 LEU A N 1
ATOM 5359 C CA . LEU A 1 719 ? 3.017 -13.011 -23.477 1.00 94.06 719 LEU A CA 1
ATOM 5360 C C . LEU A 1 719 ? 3.708 -14.378 -23.635 1.00 94.06 719 LEU A C 1
ATOM 5362 O O . LEU A 1 719 ? 4.913 -14.492 -23.364 1.00 94.06 719 LEU A O 1
ATOM 5366 N N . PRO A 1 720 ? 2.981 -15.415 -24.096 1.00 86.88 720 PRO A N 1
ATOM 5367 C CA . PRO A 1 720 ? 3.545 -16.740 -24.307 1.00 86.88 720 PRO A CA 1
ATOM 5368 C C . PRO A 1 720 ? 4.581 -16.740 -25.439 1.00 86.88 720 PRO A C 1
ATOM 5370 O O . PRO A 1 720 ? 4.541 -15.923 -26.360 1.00 86.88 720 PRO A O 1
ATOM 5373 N N . LYS A 1 721 ? 5.502 -17.708 -25.392 1.00 88.50 721 LYS A N 1
ATOM 5374 C CA . LYS A 1 721 ? 6.474 -17.953 -26.469 1.00 88.50 721 LYS A CA 1
ATOM 5375 C C . LYS A 1 721 ? 5.710 -18.323 -27.751 1.00 88.50 721 LYS A C 1
ATOM 5377 O O . LYS A 1 721 ? 4.880 -19.231 -27.721 1.00 88.50 721 LYS A O 1
ATOM 5382 N N . LYS A 1 722 ? 6.025 -17.680 -28.879 1.00 89.19 722 LYS A N 1
ATOM 5383 C CA . LYS A 1 722 ? 5.536 -18.070 -30.211 1.00 89.19 722 LYS A CA 1
ATOM 5384 C C . LYS A 1 722 ? 5.928 -19.523 -30.499 1.00 89.19 722 LYS A C 1
ATOM 5386 O O . LYS A 1 722 ? 7.114 -19.856 -30.520 1.00 89.19 722 LYS A O 1
ATOM 5391 N N . THR A 1 723 ? 4.939 -20.374 -30.754 1.00 85.62 723 THR A N 1
ATOM 5392 C CA . THR A 1 723 ? 5.129 -21.775 -31.149 1.00 85.62 723 THR A CA 1
ATOM 5393 C C . THR A 1 723 ? 5.153 -21.922 -32.672 1.00 85.62 723 THR A C 1
ATOM 5395 O O . THR A 1 723 ? 4.607 -21.099 -33.410 1.00 85.62 723 THR A O 1
ATOM 5398 N N . PHE A 1 724 ? 5.803 -22.974 -33.176 1.00 79.38 724 PHE A N 1
ATOM 5399 C CA . PHE A 1 724 ? 5.805 -23.266 -34.610 1.00 79.38 724 PHE A CA 1
ATOM 5400 C C . PHE A 1 724 ? 4.400 -23.697 -35.060 1.00 79.38 724 PHE A C 1
ATOM 5402 O O . PHE A 1 724 ? 3.845 -24.644 -34.508 1.00 79.38 724 PHE A O 1
ATOM 5409 N N . GLY A 1 725 ? 3.822 -22.986 -36.032 1.00 73.38 725 GLY A N 1
ATOM 5410 C CA . GLY A 1 725 ? 2.425 -23.168 -36.451 1.00 73.38 725 GLY A CA 1
ATOM 5411 C C . GLY A 1 725 ? 1.377 -22.553 -35.509 1.00 73.38 725 GLY A C 1
ATOM 5412 O O . GLY A 1 725 ? 0.187 -22.724 -35.753 1.00 73.38 725 GLY A O 1
ATOM 5413 N N . GLY A 1 726 ? 1.797 -21.852 -34.449 1.00 81.00 726 GLY A N 1
ATOM 5414 C CA . GLY A 1 726 ? 0.910 -21.080 -33.576 1.00 81.00 726 GLY A CA 1
ATOM 5415 C C . GLY A 1 726 ? 0.607 -19.677 -34.110 1.00 81.00 726 GLY A C 1
ATOM 5416 O O . GLY A 1 726 ? 1.042 -19.295 -35.196 1.00 81.00 726 GLY A O 1
ATOM 5417 N N . PHE A 1 727 ? -0.129 -18.894 -33.319 1.00 82.94 727 PHE A N 1
ATOM 5418 C CA . PHE A 1 727 ? -0.445 -17.501 -33.639 1.00 82.94 727 PHE A CA 1
ATOM 5419 C C . PHE A 1 727 ? 0.797 -16.595 -33.570 1.00 82.94 727 PHE A C 1
ATOM 5421 O O . PHE A 1 727 ? 1.650 -16.744 -32.695 1.00 82.94 727 PHE A O 1
ATOM 5428 N N . ASP A 1 728 ? 0.857 -15.603 -34.459 1.00 89.75 728 ASP A N 1
ATOM 5429 C CA . ASP A 1 728 ? 1.902 -14.567 -34.465 1.00 89.75 728 ASP A CA 1
ATOM 5430 C C . ASP A 1 728 ? 1.549 -13.356 -33.589 1.00 89.75 728 ASP A C 1
ATOM 5432 O O . ASP A 1 728 ? 2.419 -12.563 -33.217 1.00 89.75 728 ASP A O 1
ATOM 5436 N N . VAL A 1 729 ? 0.263 -13.208 -33.275 1.00 93.44 729 VAL A N 1
ATOM 5437 C CA . VAL A 1 729 ? -0.341 -12.072 -32.578 1.00 93.44 729 VAL A CA 1
ATOM 5438 C C . VAL A 1 729 ? -1.457 -12.610 -31.683 1.00 93.44 729 VAL A C 1
ATOM 5440 O O . VAL A 1 729 ? -2.217 -13.476 -32.111 1.00 93.44 729 VAL A O 1
ATOM 5443 N N . LEU A 1 730 ? -1.562 -12.108 -30.453 1.00 94.06 730 LEU A N 1
ATOM 5444 C CA . LEU A 1 730 ? -2.801 -12.185 -29.681 1.00 94.06 730 LEU A CA 1
ATOM 5445 C C . LEU A 1 730 ? -3.660 -10.985 -30.067 1.00 94.06 730 LEU A C 1
ATOM 5447 O O . LEU A 1 730 ? -3.204 -9.848 -29.947 1.00 94.06 730 LEU A O 1
ATOM 5451 N N . GLU A 1 731 ? -4.874 -11.233 -30.544 1.00 96.44 731 GLU A N 1
ATOM 5452 C CA . GLU A 1 731 ? -5.787 -10.178 -30.985 1.00 96.44 731 GLU A CA 1
ATOM 5453 C C . GLU A 1 731 ? -6.426 -9.434 -29.807 1.00 96.44 731 GLU A C 1
ATOM 5455 O O . GLU A 1 731 ? -6.439 -9.925 -28.675 1.00 96.44 731 GLU A O 1
ATOM 5460 N N . LYS A 1 732 ? -6.987 -8.249 -30.072 1.00 95.94 732 LYS A N 1
ATOM 5461 C CA . LYS A 1 732 ? -7.768 -7.493 -29.079 1.00 95.94 732 LYS A CA 1
ATOM 5462 C C . LYS A 1 732 ? -8.829 -8.389 -28.413 1.00 95.94 732 LYS A C 1
ATOM 5464 O O . LYS A 1 732 ? -9.397 -9.269 -29.051 1.00 95.94 732 LYS A O 1
ATOM 5469 N N . ASP A 1 733 ? -9.072 -8.148 -27.126 1.00 95.31 733 ASP A N 1
ATOM 5470 C CA . ASP A 1 733 ? -9.975 -8.907 -26.249 1.00 95.31 733 ASP A CA 1
ATOM 5471 C C . ASP A 1 733 ? -9.552 -10.361 -25.953 1.00 95.31 733 ASP A C 1
ATOM 5473 O O . ASP A 1 733 ? -10.240 -11.036 -25.183 1.00 95.31 733 ASP A O 1
ATOM 5477 N N . SER A 1 734 ? -8.392 -10.821 -26.449 1.00 95.94 734 SER A N 1
ATOM 5478 C CA . SER A 1 734 ? -7.776 -12.077 -25.993 1.00 95.94 734 SER A CA 1
ATOM 5479 C C . SER A 1 734 ? -7.495 -12.031 -24.491 1.00 95.94 734 SER A C 1
ATOM 5481 O O . SER A 1 734 ? -6.954 -11.045 -23.980 1.00 95.94 734 SER A O 1
ATOM 5483 N N . GLU A 1 735 ? -7.824 -13.120 -23.799 1.00 95.75 735 GLU A N 1
ATOM 5484 C CA . GLU A 1 735 ? -7.534 -13.307 -22.379 1.00 95.75 735 GLU A CA 1
ATOM 5485 C C . GLU A 1 735 ? -6.104 -13.835 -22.191 1.00 95.75 735 GLU A C 1
ATOM 5487 O O . GLU A 1 735 ? -5.675 -14.779 -22.856 1.00 95.75 735 GLU A O 1
ATOM 5492 N N . VAL A 1 736 ? -5.344 -13.198 -21.302 1.00 96.06 736 VAL A N 1
ATOM 5493 C CA . VAL A 1 736 ? -3.936 -13.511 -21.026 1.00 96.06 736 VAL A CA 1
ATOM 5494 C C . VAL A 1 736 ? -3.626 -13.264 -19.551 1.00 96.06 736 VAL A C 1
ATOM 5496 O O . VAL A 1 736 ? -4.305 -12.487 -18.887 1.00 96.06 736 VAL A O 1
ATOM 5499 N N . GLN A 1 737 ? -2.587 -13.909 -19.028 1.00 97.38 737 GLN A N 1
ATOM 5500 C CA . GLN A 1 737 ? -2.099 -13.661 -17.673 1.00 97.38 737 GLN A CA 1
ATOM 5501 C C . GLN A 1 737 ? -1.270 -12.370 -17.620 1.00 97.38 737 GLN A C 1
ATOM 5503 O O . GLN A 1 737 ? -0.387 -12.150 -18.454 1.00 97.38 737 GLN A O 1
ATOM 5508 N N . ALA A 1 738 ? -1.509 -11.540 -16.608 1.00 97.44 738 ALA A N 1
ATOM 5509 C CA . ALA A 1 738 ? -0.697 -10.371 -16.302 1.00 97.44 738 ALA A CA 1
ATOM 5510 C C . ALA A 1 738 ? -0.262 -10.359 -14.835 1.00 97.44 738 ALA A C 1
ATOM 5512 O O . ALA A 1 738 ? -1.052 -10.603 -13.928 1.00 97.44 738 ALA A O 1
ATOM 5513 N N . MET A 1 739 ? 1.013 -10.052 -14.616 1.00 97.31 739 MET A N 1
ATOM 5514 C CA . MET A 1 739 ? 1.618 -9.872 -13.303 1.00 97.31 739 MET A CA 1
ATOM 5515 C C . MET A 1 739 ? 1.257 -8.491 -12.753 1.00 97.31 739 MET A C 1
ATOM 5517 O O . MET A 1 739 ? 1.584 -7.489 -13.390 1.00 97.31 739 MET A O 1
ATOM 5521 N N . LEU A 1 740 ? 0.618 -8.433 -11.583 1.00 96.75 740 LEU A N 1
ATOM 5522 C CA . LEU A 1 740 ? 0.301 -7.181 -10.890 1.00 96.75 740 LEU A CA 1
ATOM 5523 C C . LEU A 1 740 ? 1.522 -6.674 -10.123 1.00 96.75 740 LEU A C 1
ATOM 5525 O O . LEU A 1 740 ? 1.905 -7.272 -9.123 1.00 96.75 740 LEU A O 1
ATOM 5529 N N . ILE A 1 741 ? 2.119 -5.574 -10.583 1.00 94.75 741 ILE A N 1
ATOM 5530 C CA . ILE A 1 741 ? 3.293 -4.939 -9.956 1.00 94.75 741 ILE A CA 1
ATOM 5531 C C . ILE A 1 741 ? 2.947 -3.647 -9.198 1.00 94.75 741 ILE A C 1
ATOM 5533 O O . ILE A 1 741 ? 3.789 -3.127 -8.474 1.00 94.75 741 ILE A O 1
ATOM 5537 N N . GLY A 1 742 ? 1.714 -3.152 -9.330 1.00 92.19 742 GLY A N 1
ATOM 5538 C CA . GLY A 1 742 ? 1.180 -1.998 -8.608 1.00 92.19 742 GLY A CA 1
ATOM 5539 C C . GLY A 1 742 ? -0.344 -2.070 -8.468 1.00 92.19 742 GLY A C 1
ATOM 5540 O O . GLY A 1 742 ? -0.965 -3.073 -8.824 1.00 92.19 742 GLY A O 1
ATOM 5541 N N . GLU A 1 743 ? -0.948 -1.003 -7.950 1.00 92.00 743 GLU A N 1
ATOM 5542 C CA . GLU A 1 743 ? -2.391 -0.933 -7.694 1.00 92.00 743 GLU A CA 1
ATOM 5543 C C . GLU A 1 743 ? -3.222 -0.944 -8.983 1.00 92.00 743 GLU A C 1
ATOM 5545 O O . GLU A 1 743 ? -2.872 -0.304 -9.978 1.00 92.00 743 GLU A O 1
ATOM 5550 N N . LEU A 1 744 ? -4.353 -1.655 -8.964 1.00 92.44 744 LEU A N 1
ATOM 5551 C CA . LEU A 1 744 ? -5.317 -1.656 -10.063 1.00 92.44 744 LEU A CA 1
ATOM 5552 C C . LEU A 1 744 ? -5.986 -0.284 -10.180 1.00 92.44 744 LEU A C 1
ATOM 5554 O O . LEU A 1 744 ? -6.491 0.253 -9.199 1.00 92.44 744 LEU A O 1
ATOM 5558 N N . GLN A 1 745 ? -6.054 0.259 -11.394 1.00 91.75 745 GLN A N 1
ATOM 5559 C CA . GLN A 1 745 ? -6.850 1.458 -11.642 1.00 91.75 745 GLN A CA 1
ATOM 5560 C C . GLN A 1 745 ? -8.324 1.069 -11.777 1.00 91.75 745 GLN A C 1
ATOM 5562 O O . GLN A 1 745 ? -8.664 0.166 -12.540 1.00 91.75 745 GLN A O 1
ATOM 5567 N N . MET A 1 746 ? -9.221 1.774 -11.100 1.00 84.31 746 MET A N 1
ATOM 5568 C CA . MET A 1 746 ? -10.649 1.667 -11.396 1.00 84.31 746 MET A CA 1
ATOM 5569 C C . MET A 1 746 ? -10.967 2.582 -12.579 1.00 84.31 746 MET A C 1
ATOM 5571 O O . MET A 1 746 ? -10.668 3.776 -12.531 1.00 84.31 746 MET A O 1
ATOM 5575 N N . VAL A 1 747 ? -11.608 2.062 -13.630 1.00 76.19 747 VAL A N 1
ATOM 5576 C CA . VAL A 1 747 ? -12.467 2.943 -14.434 1.00 76.19 747 VAL A CA 1
ATOM 5577 C C . VAL A 1 747 ? -13.607 3.344 -13.502 1.00 76.19 747 VAL A C 1
ATOM 5579 O O . VAL A 1 747 ? -14.129 2.474 -12.809 1.00 76.19 747 VAL A O 1
ATOM 5582 N N . GLN A 1 748 ? -13.948 4.635 -13.416 1.00 54.25 748 GLN A N 1
ATOM 5583 C CA . GLN A 1 748 ? -15.021 5.113 -12.536 1.00 54.25 748 GLN A CA 1
ATOM 5584 C C . GLN A 1 748 ? -16.363 4.479 -12.928 1.00 54.25 748 GLN A C 1
ATOM 5586 O O . GLN A 1 748 ? -17.140 5.022 -13.713 1.00 54.25 748 GLN A O 1
ATOM 5591 N N . THR A 1 749 ? -16.645 3.322 -12.347 1.00 42.97 749 THR A N 1
ATOM 5592 C CA . THR A 1 749 ? -17.971 2.735 -12.308 1.00 42.97 749 THR A CA 1
ATOM 5593 C C . THR A 1 749 ? -18.709 3.455 -11.194 1.00 42.97 749 THR A C 1
ATOM 5595 O O . THR A 1 749 ? -18.355 3.317 -10.025 1.00 42.97 749 THR A O 1
ATOM 5598 N N . ARG A 1 750 ? -19.698 4.277 -11.558 1.00 42.41 750 ARG A N 1
ATOM 5599 C CA . ARG A 1 750 ? -20.611 4.889 -10.588 1.00 42.41 750 ARG A CA 1
ATOM 5600 C C . ARG A 1 750 ? -21.371 3.750 -9.894 1.00 42.41 750 ARG A C 1
ATOM 5602 O O . ARG A 1 750 ? -22.168 3.084 -10.555 1.00 42.41 750 ARG A O 1
ATOM 5609 N N . PHE A 1 751 ? -21.034 3.501 -8.630 1.00 33.47 751 PHE A N 1
ATOM 5610 C CA . PHE A 1 751 ? -21.737 2.576 -7.737 1.00 33.47 751 PHE A CA 1
ATOM 5611 C C . PHE A 1 751 ? -23.018 3.223 -7.198 1.00 33.47 751 PHE A C 1
ATOM 5613 O O . PHE A 1 751 ? -22.995 4.459 -6.995 1.00 33.47 751 PHE A O 1
#

=== Feature glossary ===
Feature key, reading from the visual/contextual features back to the raw sequence:

Rendered structure images. Structure images are PyMOL renders from six orthogonal camera directions. Cartoon representation draws helices as coils and strands as arrows; sticks shows the backbone as bonds; surface shows the solvent-excluded envelope. Rainbow coloring maps sequence position to hue (blue→red, N→C); chain coloring assigns a distinct color per polypeptide.

Contact-map, Ramachandran, and PAE plots. Three diagnostic plots accompany the record. The Cα contact map visualizes the tertiary structure as a 2D adjacency matrix (8 Å cutoff, sequence-local contacts suppressed). The Ramachandran plot shows the distribution of backbone (φ, ψ) torsions, with points in the α and β basins reflecting secondary structure content. The PAE plot shows AlphaFold's inter-residue confidence as a color matrix.

InterPro / GO / CATH / organism. The annotation block draws on four external resources. InterPro: which protein families and domains the sequence belongs to. GO: standardized terms for what the protein does, what process it participates in, and where in the cell it acts. CATH: which structural fold it has in the CATH hierarchy. Organism: the species of origin.

Nearest PDB structures. Structural nearest neighbors (via Foldseek easy-search vs the PDB). Reported per hit: target PDB id, E-value, and alignment TM-score. A TM-score above ~0.5 is the conventional threshold for 'same fold'.

Predicted aligned error. Predicted aligned error is AlphaFold's pairwise confidence. Unlike pLDDT (per-residue), PAE is per-residue-pair and captures whether two parts of the structure are correctly placed relative to each other. Units are ångströms of expected positional error.

Solvent-accessible surface area. SASA measures how much of the protein is reachable by solvent. It is computed by rolling a water-sized probe over the atomic surface and summing the exposed area (Å²). Per-residue SASA distinguishes core (buried, low SASA) from surface (exposed, high SASA) residues; total SASA is a whole-molecule size measure.

B-factor. Crystallographic B-factors measure how much each atom's electron density is smeared out, in Å². They rise in mobile loops and surface residues and fall in the buried interior. In AlphaFold models this column is repurposed to hold pLDDT instead.

pLDDT. For AlphaFold models, the B-factor field carries pLDDT — the model's own estimate of local accuracy on a 0–100 scale. Regions with pLDDT<50 should be treated as essentially unmodeled; they often correspond to intrinsically disordered segments.

Backbone torsions (φ/ψ). φ (phi) and ψ (psi) are the two rotatable backbone dihedrals per residue: φ is the C(i-1)–N–Cα–C torsion, ψ is the N–Cα–C–N(i+1) torsion, both in degrees on (−180°, 180°]. α-helical residues cluster near (−60°, −45°); β-strand residues near (−120°, +130°). A Ramachandran plot is simply a scatter of (φ, ψ) for every residue.

Radius of gyration, Cα contacts, bounding box. Radius of gyration (Rg) is the root-mean-square distance of Cα atoms from their centroid — a single number for overall size and compactness. A globular domain of N residues has Rg ≈ 2.2·N^0.38 Å; an extended or disordered chain has a much larger Rg. The Cα contact count is the number of residue pairs whose Cα atoms are within 8 Å and are more than four positions apart in sequence — a standard proxy for tertiary packing density. The bounding box is the smallest axis-aligned box enclosing all Cα atoms.

Secondary structure (3-state, P-SEA). Three-state secondary structure (P-SEA) collapses the eight DSSP classes into helix (a), strand (b), and coil (c). P-SEA assigns these from Cα geometry alone — distances and angles — without requiring backbone oxygens, so it works on any Cα trace.

Secondary structure (8-state, DSSP). Secondary structure is the local, repeating backbone conformation. DSSP classifies it into eight states by reading the hydrogen-bond network: three helix types (H, G, I), two β types (E, B), two non-regular types (T, S), and unstructured coil (-).

Foldseek 3Di. The Foldseek 3Di string encodes local tertiary geometry as a 20-letter alphabet — one character per residue — derived from the relative positions of nearby Cα atoms. Unlike the amino-acid sequence, 3Di is a direct function of the 3D structure, so two proteins with the same fold have similar 3Di strings even at low sequence identity.

mmCIF coordinates. Structure coordinates are given as an mmCIF _atom_site loop: one row per atom with element, residue name, chain id, sequence number, and x/y/z position in Å. Only the four main-chain atoms per residue are included here; side chains are omitted to keep the record compact.

Sequence. This is the polypeptide sequence — one letter per residue, N-terminus first. Length ranges from a few dozen residues for small domains to over a thousand for large multi-domain proteins.